Protein AF-A0A9D7H307-F1 (afdb_monomer)

Radius of gyration: 34.24 Å; Cα contacts (8 Å, |Δi|>4): 2163; chains: 1; bounding box: 82×83×85 Å

Nearest PDB structures (foldseek):
  8bbg-assembly1_E  TM=3.249E-01  e=6.914E-08  Homo sapiens
  5mxc-assembly1_A-2  TM=4.195E-01  e=3.524E-04  Aleuria aurantia
  4wjl-assembly1_B  TM=2.722E-01  e=9.403E-05  Homo sapiens
  3opm-assembly3_C  TM=2.433E-01  e=4.171E-05  Homo sapiens

Sequence (906 aa):
MQLRWTHHGPERATSIEVPPRPSLIESYALGYDEALERIFYLCKPDDGSYAAVLYTFDGAAWHRETKDAHRMEHSFLGGAYDSCRRAVVGWTATYDRKADRWRVHGISFAAGGANPVATHGDDPLIEPESESDALGTFDKHAMLAFDRRREVWVCVTRRGVWELDGDGAWTKRADTGPIPQEWQHESGVGVYDPLNDRTVFLVQGKADKYALVVLAWNGTTLEKLSMAGLPKLTIGLFDPIVAITGHPKHGTVLHAGGNTLFASTDSGWKPLAETRDSPPKMTKAHIAFDPKHDALVLGPGKHEGAGGSDYNAVFFVLQGDAWTTQGVSVVHSPIAKASYGNPRVVHANGDWYALGTHSLQTWRYTGGEWATVTSKEDGEKIGGWELSELVDAKGRLHAVMATGAVFSFDGSQWAAVANKDAAFKDRTDFALAAAPDGRILVWGGEAKGRKLNDSLLFEKGRWRAVKKASPQPADFKHGKKDDIYVDTHAIFDSALGTFVRFGFEDVAVLGADETWEPIAPKGYKENVGPRRWGHVPVHDAESGETLLIDFQGTSPWDKPASRPAQVLRFDLGRCVPLATIEYPAELAPKKQHDPAAFHALAQTFSYDAKTRALYAQVKEDASGTYRLDLGPLFDKAKALGPRTLPKGGTSKAAVPSRFYRVKPGALAKLEVATSERKGFVRAADLSRDDLVALVGLPSCELVVGKPTRAGSPPASRIGGTPSVPTAKWPKLRKKPMGFLFQLETGELLKKHAGIAVFCALDGEATNEPDDNVVVLLDSAALAKTHEPPDGVPTLPMRPLRAEAPKSEIDEERAQALGASDPELGAALERLGSAKGLQATNVHDKLGGLPRFLQGDVPMKGHKLVAQLDFDAIPTAKEWPDAGLSGCVYVFVRDDEKSAIAFWQYT

Foldseek 3Di:
DAFEWDFDFPDADDFADFDADALDLQFWEWAAQPVVLWIKIWGHHQAAPCFIWIWTHPPGHIDTQAPDTHHDDAGWQYWDQQPLVSFIKTWDWDQDPVQQAIFIWIWTQDNVGIDTDDADADTDHWPPGHPVNCVPPPATFKHWEQQRVQSWIWIDGQQAIWTQHSVRYIDGQDGGAVDAPAWRSQAWYWEFFQQLSWIKIWTFHDVPQRDIWIWIGNPHHIDTADQPAPDPQDDDPAAARFAWYHDNVQGIWTDRWDQWIWGADNRHIHTDDGAPGTDARWGSKYWYASPVQRKIKIDQTQGPDFQRNDGFSWIWIDHDRDIDIGHGRFGFAPCCPQAVRQWAWEDFPNWIWTHHQFFRFIWIDDPSHTDTLAHRVRRCVAQNGFWAHWDYAQRWIWTQGLQRWIWIDPPRDIDTLEDGDVVSQSWHLWAWEADNVRKIKTAWTDHPNDIAGWMWICDPSDIDTQPDGEDDDPQVVPDDPPDDDFHKYKYQQLLQRFIWIDTLQWIWTQDPSRYTDTFDAACRNVQADNHNQRFCWDYQNVLSWIKGWGLPAPLVPDDPPNGATFIWTDFSHHIHTDYGYDYDPVLQQSHNPRPGSSVQFSSAWYADNVQRKIWGHRRSHSSRIIIIHCPVVSVVSSVVDDGDHPVPDPPPDDDDDDDDDDDPDVPVVVVVVVVVPVPDDPLLRQDLVRLLVQFWKKKFFKDWADFDDDDDADLWKAKDFALAAQVRFDDDPNHGFAWGTKDQQPVVDDAARIKTKTAHLQQCRAPDQSRMFIDGHHPVSSNDTYDHPPPHAIFGIIGMDTDDIAIAGNVVSQVVVCVVPVSNNVSNVVSVPDPPNDDPDQGWMAWDDDDDPPDDDDPPQKTWGTKHACCVPPCCVRRVRHNRAAMKTKIAGNVRPGIIIHGDHD

pLDDT: mean 85.44, std 14.83, range [24.53, 98.44]

Structure (mmCIF, N/CA/C/O backbone):
data_AF-A0A9D7H307-F1
#
_entry.id   AF-A0A9D7H307-F1
#
loop_
_atom_site.group_PDB
_atom_site.id
_atom_site.type_symbol
_atom_site.label_atom_id
_atom_site.label_alt_id
_atom_site.label_comp_id
_atom_site.label_asym_id
_atom_site.label_entity_id
_atom_site.label_seq_id
_atom_site.pdbx_PDB_ins_code
_atom_site.Cartn_x
_atom_site.Cartn_y
_atom_site.Cartn_z
_atom_site.occupancy
_atom_site.B_iso_or_equiv
_atom_site.auth_seq_id
_atom_site.auth_comp_id
_atom_site.auth_asym_id
_atom_site.auth_atom_id
_atom_site.pdbx_PDB_model_num
ATOM 1 N N . MET A 1 1 ? -14.192 -30.978 16.649 1.00 93.69 1 MET A N 1
ATOM 2 C CA . MET A 1 1 ? -15.015 -30.332 15.605 1.00 93.69 1 MET A CA 1
ATOM 3 C C . MET A 1 1 ? -14.084 -29.442 14.820 1.00 93.69 1 MET A C 1
ATOM 5 O O . MET A 1 1 ? -13.226 -28.832 15.442 1.00 93.69 1 MET A O 1
ATOM 9 N N . GLN A 1 2 ? -14.213 -29.426 13.503 1.00 95.44 2 GLN A N 1
ATOM 10 C CA . GLN A 1 2 ? -13.457 -28.534 12.635 1.00 95.44 2 GLN A CA 1
ATOM 11 C C . GLN A 1 2 ? -14.452 -27.534 12.052 1.00 95.44 2 GLN A C 1
ATOM 13 O O . GLN A 1 2 ? -15.506 -27.940 11.566 1.00 95.44 2 GLN A O 1
ATOM 18 N N . LEU A 1 3 ? -14.152 -26.249 12.176 1.00 95.75 3 LEU A N 1
ATOM 19 C CA . LEU A 1 3 ? -14.870 -25.177 11.507 1.00 95.75 3 LEU A CA 1
ATOM 20 C C . LEU A 1 3 ? -14.140 -24.806 10.224 1.00 95.75 3 LEU A C 1
ATOM 22 O O . LEU A 1 3 ? -12.913 -24.863 10.172 1.00 95.75 3 LEU A O 1
ATOM 26 N N . ARG A 1 4 ? -14.900 -24.384 9.219 1.00 94.25 4 ARG A N 1
ATOM 27 C CA . ARG A 1 4 ? -14.378 -23.896 7.945 1.00 94.25 4 ARG A CA 1
ATOM 28 C C . ARG A 1 4 ? -14.930 -22.513 7.686 1.00 94.25 4 ARG A C 1
ATOM 30 O O . ARG A 1 4 ? -16.128 -22.290 7.852 1.00 94.25 4 ARG A O 1
ATOM 37 N N . TRP A 1 5 ? -14.059 -21.617 7.256 1.00 93.44 5 TRP A N 1
ATOM 38 C CA . TRP A 1 5 ? -14.493 -20.378 6.633 1.00 93.44 5 TRP A CA 1
ATOM 39 C C . TRP A 1 5 ? -15.187 -20.704 5.311 1.00 93.44 5 TRP A C 1
ATOM 41 O O . TRP A 1 5 ? -14.631 -21.399 4.466 1.00 93.44 5 TRP A O 1
ATOM 51 N N . THR A 1 6 ? -16.407 -20.212 5.139 1.00 94.44 6 THR A N 1
ATOM 52 C CA . THR A 1 6 ? -17.147 -20.298 3.880 1.00 94.44 6 THR A CA 1
ATOM 53 C C . THR A 1 6 ? -17.051 -18.967 3.158 1.00 94.44 6 THR A C 1
ATOM 55 O O . THR A 1 6 ? -17.252 -17.921 3.782 1.00 94.44 6 THR A O 1
ATOM 58 N N . HIS A 1 7 ? -16.772 -18.998 1.857 1.00 93.00 7 HIS A N 1
ATOM 59 C CA . HIS A 1 7 ? -16.852 -17.812 1.010 1.00 93.00 7 HIS A CA 1
ATOM 60 C C . HIS A 1 7 ? -18.268 -17.213 1.075 1.00 93.00 7 HIS A C 1
ATOM 62 O O . HIS A 1 7 ? -19.266 -17.934 1.067 1.00 93.00 7 HIS A O 1
ATOM 68 N N . HIS A 1 8 ? -18.332 -15.897 1.255 1.00 93.38 8 HIS A N 1
ATOM 69 C CA . HIS A 1 8 ? -19.560 -15.117 1.427 1.00 93.38 8 HIS A CA 1
ATOM 70 C C . HIS A 1 8 ? -19.643 -13.932 0.450 1.00 93.38 8 HIS A C 1
ATOM 72 O O . HIS A 1 8 ? -20.704 -13.332 0.311 1.00 93.38 8 HIS A O 1
ATOM 78 N N . GLY A 1 9 ? -18.524 -13.590 -0.197 1.00 89.75 9 GLY A N 1
ATOM 79 C CA . GLY A 1 9 ? -18.404 -12.452 -1.102 1.00 89.75 9 GLY A CA 1
ATOM 80 C C . GLY A 1 9 ? -19.002 -12.692 -2.489 1.00 89.75 9 GLY A C 1
ATOM 81 O O . GLY A 1 9 ? -19.611 -13.735 -2.733 1.00 89.75 9 GLY A O 1
ATOM 82 N N . PRO A 1 10 ? -18.808 -11.743 -3.420 1.00 88.25 10 PRO A N 1
ATOM 83 C CA . PRO A 1 10 ? -19.158 -11.943 -4.818 1.00 88.25 10 PRO A CA 1
ATOM 84 C C . PRO A 1 10 ? -18.339 -13.098 -5.398 1.00 88.25 10 PRO A C 1
ATOM 86 O O . PRO A 1 10 ? -17.237 -13.401 -4.924 1.00 88.25 10 PRO A O 1
ATOM 89 N N . GLU A 1 11 ? -18.889 -13.752 -6.419 1.00 86.25 11 GLU A N 1
ATOM 90 C CA . GLU A 1 11 ? -18.201 -14.839 -7.108 1.00 86.25 11 GLU A CA 1
ATOM 91 C C . GLU A 1 11 ? -16.856 -14.344 -7.651 1.00 86.25 11 GLU A C 1
ATOM 93 O O . GLU A 1 11 ? -16.760 -13.287 -8.278 1.00 86.25 11 GLU A O 1
ATOM 98 N N . ARG A 1 12 ? -15.798 -15.109 -7.374 1.00 80.50 12 ARG A N 1
ATOM 99 C CA . ARG A 1 12 ? -14.462 -14.787 -7.867 1.00 80.50 12 ARG A CA 1
ATOM 100 C C . ARG A 1 12 ? -14.463 -14.931 -9.383 1.00 80.50 12 ARG A C 1
ATOM 102 O O . ARG A 1 12 ? -14.878 -15.965 -9.902 1.00 80.50 12 ARG A O 1
ATOM 109 N N . ALA A 1 13 ? -13.938 -13.927 -10.081 1.00 78.06 13 ALA A N 1
ATOM 110 C CA . ALA A 1 13 ? -13.640 -14.079 -11.497 1.00 78.06 13 ALA A CA 1
ATOM 111 C C . ALA A 1 13 ? -12.741 -15.309 -11.697 1.00 78.06 13 ALA A C 1
ATOM 113 O O . ALA A 1 13 ? -11.846 -15.579 -10.893 1.00 78.06 13 ALA A O 1
ATOM 114 N N . THR A 1 14 ? -13.004 -16.058 -12.761 1.00 78.50 14 THR A N 1
ATOM 115 C CA . THR A 1 14 ? -12.206 -17.218 -13.151 1.00 78.50 14 THR A CA 1
ATOM 116 C C . THR A 1 14 ? -11.453 -16.894 -14.434 1.00 78.50 14 THR A C 1
ATOM 118 O O . THR A 1 14 ? -11.921 -16.137 -15.281 1.00 78.50 14 THR A O 1
ATOM 121 N N . SER A 1 15 ? -10.247 -17.430 -14.548 1.00 83.06 15 SER A N 1
ATOM 122 C CA . SER A 1 15 ? -9.394 -17.350 -15.732 1.00 83.06 15 SER A CA 1
ATOM 123 C C . SER A 1 15 ? -8.530 -18.607 -15.760 1.00 83.06 15 SER A C 1
ATOM 125 O O . SER A 1 15 ? -8.609 -19.425 -14.836 1.00 83.06 15 SER A O 1
ATOM 127 N N . ILE A 1 16 ? -7.712 -18.777 -16.797 1.00 86.12 16 ILE A N 1
ATOM 128 C CA . ILE A 1 16 ? -6.710 -19.841 -16.775 1.00 86.12 16 ILE A CA 1
ATOM 129 C C . ILE A 1 16 ? -5.784 -19.641 -15.573 1.00 86.12 16 ILE A C 1
ATOM 131 O O . ILE A 1 16 ? -5.505 -18.512 -15.153 1.00 86.12 16 ILE A O 1
ATOM 135 N N . GLU A 1 17 ? -5.306 -20.747 -15.018 1.00 86.44 17 GLU A N 1
ATOM 136 C CA . GLU A 1 17 ? -4.259 -20.694 -14.012 1.00 86.44 17 GLU A CA 1
ATOM 137 C C . GLU A 1 17 ? -2.984 -20.147 -14.655 1.00 86.44 17 GLU A C 1
ATOM 139 O O . GLU A 1 17 ? -2.587 -20.552 -15.751 1.00 86.44 17 GLU A O 1
ATOM 144 N N . VAL A 1 18 ? -2.356 -19.196 -13.974 1.00 89.00 18 VAL A N 1
ATOM 145 C CA . VAL A 1 18 ? -1.103 -18.596 -14.417 1.00 89.00 18 VAL A CA 1
ATOM 146 C C . VAL A 1 18 ? -0.020 -18.793 -13.355 1.00 89.00 18 VAL A C 1
ATOM 148 O O . VAL A 1 18 ? -0.343 -19.014 -12.183 1.00 89.00 18 VAL A O 1
ATOM 151 N N . PRO A 1 19 ? 1.265 -18.697 -13.732 1.00 88.50 19 PRO A N 1
ATOM 152 C CA . PRO A 1 19 ? 2.377 -18.826 -12.812 1.00 88.50 19 PRO A CA 1
ATOM 153 C C . PRO A 1 19 ? 2.289 -17.823 -11.659 1.00 88.50 19 PRO A C 1
ATOM 155 O O . PRO A 1 19 ? 1.727 -16.737 -11.819 1.00 88.50 19 PRO A O 1
ATOM 158 N N . PRO A 1 20 ? 2.880 -18.142 -10.497 1.00 82.50 20 PRO A N 1
ATOM 159 C CA . PRO A 1 20 ? 2.946 -17.209 -9.387 1.00 82.50 20 PRO A CA 1
ATOM 160 C C . PRO A 1 20 ? 3.753 -15.963 -9.766 1.00 82.50 20 PRO A C 1
ATOM 162 O O . PRO A 1 20 ? 4.657 -16.005 -10.597 1.00 82.50 20 PRO A O 1
ATOM 165 N N . ARG A 1 21 ? 3.463 -14.854 -9.086 1.00 78.81 21 ARG A N 1
ATOM 166 C CA . ARG A 1 21 ? 4.266 -13.629 -9.166 1.00 78.81 21 ARG A CA 1
ATOM 167 C C . ARG A 1 21 ? 5.703 -13.853 -8.658 1.00 78.81 21 ARG A C 1
ATOM 169 O O . ARG A 1 21 ? 5.907 -14.694 -7.774 1.00 78.81 21 ARG A O 1
ATOM 176 N N . PRO A 1 22 ? 6.683 -13.059 -9.123 1.00 75.38 22 PRO A N 1
ATOM 177 C CA . PRO A 1 22 ? 8.042 -13.136 -8.611 1.00 75.38 22 PRO A CA 1
ATOM 178 C C . PRO A 1 22 ? 8.156 -12.469 -7.223 1.00 75.38 22 PRO A C 1
ATOM 180 O O . PRO A 1 22 ? 7.366 -11.588 -6.879 1.00 75.38 22 PRO A O 1
ATOM 183 N N . SER A 1 23 ? 9.152 -12.872 -6.428 1.00 66.50 23 SER A N 1
ATOM 184 C CA . SER A 1 23 ? 9.421 -12.377 -5.068 1.00 66.50 23 SER A CA 1
ATOM 185 C C . SER A 1 23 ? 9.837 -10.913 -5.030 1.00 66.50 23 SER A C 1
ATOM 187 O O . SER A 1 23 ? 9.562 -10.193 -4.075 1.00 66.50 23 SER A O 1
ATOM 189 N N . LEU A 1 24 ? 10.521 -10.474 -6.083 1.00 67.12 24 LEU A N 1
ATOM 190 C CA . LEU A 1 24 ? 10.863 -9.085 -6.344 1.00 67.12 24 LEU A CA 1
ATOM 191 C C . LEU A 1 24 ? 10.530 -8.784 -7.800 1.00 67.12 24 LEU A C 1
ATOM 193 O O . LEU A 1 24 ? 10.525 -9.675 -8.648 1.00 67.12 24 LEU A O 1
ATOM 197 N N . ILE A 1 25 ? 10.282 -7.512 -8.079 1.00 55.81 25 ILE A N 1
ATOM 198 C CA . ILE A 1 25 ? 9.755 -7.037 -9.358 1.00 55.81 25 ILE A CA 1
ATOM 199 C C . ILE A 1 25 ? 10.606 -7.412 -10.578 1.00 55.81 25 ILE A C 1
ATOM 201 O O . ILE A 1 25 ? 10.072 -7.676 -11.646 1.00 55.81 25 ILE A O 1
ATOM 205 N N . GLU A 1 26 ? 11.921 -7.481 -10.388 1.00 67.12 26 GLU A N 1
ATOM 206 C CA . GLU A 1 26 ? 12.936 -7.792 -11.406 1.00 67.12 26 GLU A CA 1
ATOM 207 C C . GLU A 1 26 ? 13.401 -9.251 -11.355 1.00 67.12 26 GLU A C 1
ATOM 209 O O . GLU A 1 26 ? 14.360 -9.649 -12.010 1.00 67.12 26 GLU A O 1
ATOM 214 N N . SER A 1 27 ? 12.778 -10.083 -10.523 1.00 77.12 27 SER A N 1
ATOM 215 C CA . SER A 1 27 ? 13.218 -11.464 -10.333 1.00 77.12 27 SER A CA 1
ATOM 216 C C . SER A 1 27 ? 12.544 -12.434 -11.307 1.00 77.12 27 SER A C 1
ATOM 218 O O . SER A 1 27 ? 12.133 -13.527 -10.901 1.00 77.12 27 SER A O 1
ATOM 220 N N . TYR A 1 28 ? 12.458 -12.059 -12.588 1.00 90.06 28 TYR A N 1
ATOM 221 C CA . TYR A 1 28 ? 12.055 -12.987 -13.641 1.00 90.06 28 TYR A CA 1
ATOM 222 C C . TYR A 1 28 ? 12.628 -12.655 -15.028 1.00 90.06 28 TYR A C 1
ATOM 224 O O . TYR A 1 28 ? 13.072 -11.541 -15.297 1.00 90.06 28 TYR A O 1
ATOM 232 N N . ALA A 1 29 ? 12.579 -13.642 -15.920 1.00 91.94 29 ALA A N 1
ATOM 233 C CA . ALA A 1 29 ? 12.810 -13.507 -17.350 1.00 91.94 29 ALA A CA 1
ATOM 234 C C . ALA A 1 29 ? 11.620 -14.089 -18.129 1.00 91.94 29 ALA A C 1
ATOM 236 O O . ALA A 1 29 ? 10.993 -15.057 -17.692 1.00 91.94 29 ALA A O 1
ATOM 237 N N . LEU A 1 30 ? 11.330 -13.498 -19.287 1.00 94.62 30 LEU A N 1
ATOM 238 C CA . LEU A 1 30 ? 10.283 -13.932 -20.207 1.00 94.62 30 LEU A CA 1
ATOM 239 C C . LEU A 1 30 ? 10.881 -13.974 -21.614 1.00 94.62 30 LEU A C 1
ATOM 241 O O . LEU A 1 30 ? 11.531 -13.017 -22.030 1.00 94.62 30 LEU A O 1
ATOM 245 N N . GLY A 1 31 ? 10.672 -15.064 -22.339 1.00 96.12 31 GLY A N 1
ATOM 246 C CA . GLY A 1 31 ? 11.216 -15.235 -23.683 1.00 96.12 31 GLY A CA 1
ATOM 247 C C . GLY A 1 31 ? 10.595 -16.429 -24.391 1.00 96.12 31 GLY A C 1
ATOM 248 O O . GLY A 1 31 ? 9.598 -16.975 -23.930 1.00 96.12 31 GLY A O 1
ATOM 249 N N . TYR A 1 32 ? 11.184 -16.838 -25.510 1.00 97.50 32 TYR A N 1
ATOM 250 C CA . TYR A 1 32 ? 10.745 -18.010 -26.263 1.00 97.50 32 TYR A CA 1
ATOM 251 C C . TYR A 1 32 ? 11.765 -19.145 -26.125 1.00 97.50 32 TYR A C 1
ATOM 253 O O . TYR A 1 32 ? 12.961 -18.941 -26.333 1.00 97.50 32 TYR A O 1
ATOM 261 N N . ASP A 1 33 ? 11.287 -20.325 -25.742 1.00 96.38 33 ASP A N 1
ATOM 262 C CA . ASP A 1 33 ? 12.037 -21.575 -25.716 1.00 96.38 33 ASP A CA 1
ATOM 263 C C . ASP A 1 33 ? 11.889 -22.254 -27.079 1.00 96.38 33 ASP A C 1
ATOM 265 O O . ASP A 1 33 ? 10.825 -22.770 -27.430 1.00 96.38 33 ASP A O 1
ATOM 269 N N . GLU A 1 34 ? 12.965 -22.238 -27.864 1.00 93.81 34 GLU A N 1
ATOM 270 C CA . GLU A 1 34 ? 12.959 -22.792 -29.217 1.00 93.81 34 GLU A CA 1
ATOM 271 C C . GLU A 1 34 ? 12.899 -24.321 -29.238 1.00 93.81 34 GLU A C 1
ATOM 273 O O . GLU A 1 34 ? 12.419 -24.888 -30.217 1.00 93.81 34 GLU A O 1
ATOM 278 N N . ALA A 1 35 ? 13.370 -24.999 -28.186 1.00 93.69 35 ALA A N 1
ATOM 279 C CA . ALA A 1 35 ? 13.320 -26.457 -28.120 1.00 93.69 35 ALA A CA 1
ATOM 280 C C . ALA A 1 35 ? 11.909 -26.961 -27.819 1.00 93.69 35 ALA A C 1
ATOM 282 O O . ALA A 1 35 ? 11.495 -27.986 -28.362 1.00 93.69 35 ALA A O 1
ATOM 283 N N . LEU A 1 36 ? 11.192 -26.260 -26.939 1.00 94.69 36 LEU A N 1
ATOM 284 C CA . LEU A 1 36 ? 9.814 -26.600 -26.582 1.00 94.69 36 LEU A CA 1
ATOM 285 C C . LEU A 1 36 ? 8.777 -25.942 -27.497 1.00 94.69 36 LEU A C 1
ATOM 287 O O . LEU A 1 36 ? 7.617 -26.354 -27.489 1.00 94.69 36 LEU A O 1
ATOM 291 N N . GLU A 1 37 ? 9.198 -24.957 -28.289 1.00 96.88 37 GLU A N 1
ATOM 292 C CA . GLU A 1 37 ? 8.345 -24.088 -29.098 1.00 96.88 37 GLU A CA 1
ATOM 293 C C . GLU A 1 37 ? 7.243 -23.411 -28.271 1.00 96.88 37 GLU A C 1
ATOM 295 O O . GLU A 1 37 ? 6.049 -23.508 -28.578 1.00 96.88 37 GLU A O 1
ATOM 300 N N . ARG A 1 38 ? 7.650 -22.797 -27.157 1.00 97.44 38 ARG A N 1
ATOM 301 C CA . ARG A 1 38 ? 6.756 -22.206 -26.154 1.00 97.44 38 ARG A CA 1
ATOM 302 C C . ARG A 1 38 ? 7.346 -20.931 -25.588 1.00 97.44 38 ARG A C 1
ATOM 304 O O . ARG A 1 38 ? 8.561 -20.774 -25.526 1.00 97.44 38 ARG A O 1
ATOM 311 N N . ILE A 1 39 ? 6.493 -20.049 -25.086 1.00 97.94 39 ILE A N 1
ATOM 312 C CA . ILE A 1 39 ? 6.956 -18.948 -24.238 1.00 97.94 39 ILE A CA 1
ATOM 313 C C . ILE A 1 39 ? 7.419 -19.530 -22.908 1.00 97.94 39 ILE A C 1
ATOM 315 O O . ILE A 1 39 ? 6.742 -20.389 -22.353 1.00 97.94 39 ILE A O 1
ATOM 319 N N . PHE A 1 40 ? 8.549 -19.075 -22.378 1.00 97.12 40 PHE A N 1
ATOM 320 C CA . PHE A 1 40 ? 8.977 -19.408 -21.027 1.00 97.12 40 PHE A CA 1
ATOM 321 C C . PHE A 1 40 ? 8.818 -18.209 -20.097 1.00 97.12 40 PHE A C 1
ATOM 323 O O . PHE A 1 40 ? 9.032 -17.064 -20.492 1.00 97.12 40 PHE A O 1
ATOM 330 N N . TYR A 1 41 ? 8.510 -18.502 -18.840 1.00 95.06 41 TYR A N 1
ATOM 331 C CA . TYR A 1 41 ? 8.527 -17.588 -17.709 1.00 95.06 41 TYR A CA 1
ATOM 332 C C . TYR A 1 41 ? 9.400 -18.207 -16.620 1.00 95.06 41 TYR A C 1
ATOM 334 O O . TYR A 1 41 ? 9.018 -19.178 -15.964 1.00 95.06 41 TYR A O 1
ATOM 342 N N . LEU A 1 42 ? 10.605 -17.671 -16.462 1.00 93.19 42 LEU A N 1
ATOM 343 C CA . LEU A 1 42 ? 11.547 -18.092 -15.435 1.00 93.19 42 LEU A CA 1
ATOM 344 C C . LEU A 1 42 ? 11.468 -17.093 -14.291 1.00 93.19 42 LEU A C 1
ATOM 346 O O . LEU A 1 42 ? 11.871 -15.949 -14.465 1.00 93.19 42 LEU A O 1
ATOM 350 N N . CYS A 1 43 ? 10.971 -17.503 -13.129 1.00 89.56 43 CYS A N 1
ATOM 351 C CA . CYS A 1 43 ? 10.763 -16.592 -12.010 1.00 89.56 43 CYS A CA 1
ATOM 352 C C . CYS A 1 43 ? 11.303 -17.146 -10.703 1.00 89.56 43 CYS A C 1
ATOM 354 O O . CYS A 1 43 ? 11.368 -18.354 -10.493 1.00 89.56 43 CYS A O 1
ATOM 356 N N . LYS A 1 44 ? 11.606 -16.251 -9.770 1.00 85.69 44 LYS A N 1
ATOM 357 C CA . LYS A 1 44 ? 11.787 -16.592 -8.360 1.00 85.69 44 LYS A CA 1
ATOM 358 C C . LYS A 1 44 ? 10.447 -16.383 -7.648 1.00 85.69 44 LYS A C 1
ATOM 360 O O . LYS A 1 44 ? 10.132 -15.228 -7.379 1.00 85.69 44 LYS A O 1
ATOM 365 N N . PRO A 1 45 ? 9.623 -17.418 -7.408 1.00 77.06 45 PRO A N 1
ATOM 366 C CA . PRO A 1 45 ? 8.349 -17.257 -6.727 1.00 77.06 45 PRO A CA 1
ATOM 367 C C . PRO A 1 45 ? 8.550 -16.665 -5.334 1.00 77.06 45 PRO A C 1
ATOM 369 O O . PRO A 1 45 ? 9.567 -16.872 -4.668 1.00 77.06 45 PRO A O 1
ATOM 372 N N . ASP A 1 46 ? 7.552 -15.916 -4.895 1.00 67.81 46 ASP A N 1
ATOM 373 C CA . ASP A 1 46 ? 7.524 -15.331 -3.563 1.00 67.81 46 ASP A CA 1
ATOM 374 C C . ASP A 1 46 ? 7.087 -16.359 -2.512 1.00 67.81 46 ASP A C 1
ATOM 376 O O . ASP A 1 46 ? 6.025 -16.239 -1.924 1.00 67.81 46 ASP A O 1
ATOM 380 N N . ASP A 1 47 ? 7.864 -17.422 -2.320 1.00 64.81 47 ASP A N 1
ATOM 381 C CA . ASP A 1 47 ? 7.564 -18.509 -1.374 1.00 64.81 47 ASP A CA 1
ATOM 382 C C . ASP A 1 47 ? 8.623 -18.640 -0.260 1.00 64.81 47 ASP A C 1
ATOM 384 O O . ASP A 1 47 ? 8.539 -19.512 0.603 1.00 64.81 47 ASP A O 1
ATOM 388 N N . GLY A 1 48 ? 9.623 -17.749 -0.252 1.00 61.44 48 GLY A N 1
ATOM 389 C CA . GLY A 1 48 ? 10.749 -17.759 0.689 1.00 61.44 48 GLY A CA 1
ATOM 390 C C . GLY A 1 48 ? 11.830 -18.806 0.400 1.00 61.44 48 GLY A C 1
ATOM 391 O O . GLY A 1 48 ? 12.850 -18.831 1.086 1.00 61.44 48 GLY A O 1
ATOM 392 N N . SER A 1 49 ? 11.677 -19.642 -0.633 1.00 66.44 49 SER A N 1
ATOM 393 C CA . SER A 1 49 ? 12.692 -20.637 -1.020 1.00 66.44 49 SER A CA 1
ATOM 394 C C . SER A 1 49 ? 13.946 -20.010 -1.641 1.00 66.44 49 SER A C 1
ATOM 396 O O . SER A 1 49 ? 14.996 -20.651 -1.730 1.00 66.44 49 SER A O 1
ATOM 398 N N . TYR A 1 50 ? 13.837 -18.753 -2.084 1.00 70.19 50 TYR A N 1
ATOM 399 C CA . TYR A 1 50 ? 14.800 -18.070 -2.945 1.00 70.19 50 TYR A CA 1
ATOM 400 C C . TYR A 1 50 ? 15.082 -18.813 -4.257 1.00 70.19 50 TYR A C 1
ATOM 402 O O . TYR A 1 50 ? 16.100 -18.552 -4.891 1.00 70.19 50 TYR A O 1
ATOM 410 N N . ALA A 1 51 ? 14.235 -19.750 -4.669 1.00 81.12 51 ALA A N 1
ATOM 411 C CA . ALA A 1 51 ? 14.599 -20.721 -5.678 1.00 81.12 51 ALA A CA 1
ATOM 412 C C . ALA A 1 51 ? 13.840 -20.501 -6.989 1.00 81.12 51 ALA A C 1
ATOM 414 O O . ALA A 1 51 ? 12.623 -20.413 -6.990 1.00 81.12 51 ALA A O 1
ATOM 415 N N . ALA A 1 52 ? 14.552 -20.394 -8.108 1.00 87.25 52 ALA A N 1
ATOM 416 C CA . ALA A 1 52 ? 13.955 -20.131 -9.409 1.00 87.25 52 ALA A CA 1
ATOM 417 C C . ALA A 1 52 ? 13.200 -21.351 -9.962 1.00 87.25 52 ALA A C 1
ATOM 419 O O . ALA A 1 52 ? 13.634 -22.499 -9.811 1.00 87.25 52 ALA A O 1
ATOM 420 N N . VAL A 1 53 ? 12.072 -21.076 -10.617 1.00 89.56 53 VAL A N 1
ATOM 421 C CA . VAL A 1 53 ? 11.136 -22.046 -11.190 1.00 89.56 53 VAL A CA 1
ATOM 422 C C . VAL A 1 53 ? 10.837 -21.650 -12.632 1.00 89.56 53 VAL A C 1
ATOM 424 O O . VAL A 1 53 ? 10.593 -20.477 -12.920 1.00 89.56 53 VAL A O 1
ATOM 427 N N . LEU A 1 54 ? 10.859 -22.635 -13.530 1.00 93.25 54 LEU A N 1
ATOM 428 C CA . LEU A 1 54 ? 10.553 -22.445 -14.943 1.00 93.25 54 LEU A CA 1
ATOM 429 C C . LEU A 1 54 ? 9.106 -22.848 -15.224 1.00 93.25 54 LEU A C 1
ATOM 431 O O . LEU A 1 54 ? 8.699 -23.974 -14.921 1.00 93.25 54 LEU A O 1
ATOM 435 N N . TYR A 1 55 ? 8.368 -21.940 -15.849 1.00 94.44 55 TYR A N 1
ATOM 436 C CA . TYR A 1 55 ? 7.060 -22.191 -16.435 1.00 94.44 55 TYR A CA 1
ATOM 437 C C . TYR A 1 55 ? 7.126 -22.011 -17.951 1.00 94.44 55 TYR A C 1
ATOM 439 O O . TYR A 1 55 ? 7.906 -21.192 -18.435 1.00 94.44 55 TYR A O 1
ATOM 447 N N . THR A 1 56 ? 6.294 -22.730 -18.700 1.00 96.44 56 THR A N 1
ATOM 448 C CA . THR A 1 56 ? 6.104 -22.513 -20.139 1.00 96.44 56 THR A CA 1
ATOM 449 C C . THR A 1 56 ? 4.638 -22.285 -20.479 1.00 96.44 56 THR A C 1
ATOM 451 O O . THR A 1 56 ? 3.759 -22.802 -19.799 1.00 96.44 56 THR A O 1
ATOM 454 N N . PHE A 1 57 ? 4.366 -21.502 -21.517 1.00 97.06 57 PHE A N 1
ATOM 455 C CA . PHE A 1 57 ? 3.035 -21.240 -22.048 1.00 97.06 57 PHE A CA 1
ATOM 456 C C . PHE A 1 57 ? 2.935 -21.798 -23.465 1.00 97.06 57 PHE A C 1
ATOM 458 O O . PHE A 1 57 ? 3.749 -21.471 -24.330 1.00 97.06 57 PHE A O 1
ATOM 465 N N . ASP A 1 58 ? 1.944 -22.658 -23.690 1.00 95.62 58 ASP A N 1
ATOM 466 C CA . ASP A 1 58 ? 1.740 -23.375 -24.954 1.00 95.62 58 ASP A CA 1
ATOM 467 C C . ASP A 1 58 ? 0.720 -22.720 -25.895 1.00 95.62 58 ASP A C 1
ATOM 469 O O . ASP A 1 58 ? 0.310 -23.346 -26.870 1.00 95.62 58 ASP A O 1
ATOM 473 N N . GLY A 1 59 ? 0.303 -21.486 -25.597 1.00 93.62 59 GLY A N 1
ATOM 474 C CA . GLY A 1 59 ? -0.765 -20.776 -26.302 1.00 93.62 59 GLY A CA 1
ATOM 475 C C . GLY A 1 59 ? -2.137 -20.896 -25.629 1.00 93.62 59 GLY A C 1
ATOM 476 O O . GLY A 1 59 ? -3.014 -20.080 -25.907 1.00 93.62 59 GLY A O 1
ATOM 477 N N . ALA A 1 60 ? -2.328 -21.857 -24.718 1.00 93.00 60 ALA A N 1
ATOM 478 C CA . ALA A 1 60 ? -3.595 -22.076 -24.017 1.00 93.00 60 ALA A CA 1
ATOM 479 C C . ALA A 1 60 ? -3.451 -22.152 -22.490 1.00 93.00 60 ALA A C 1
ATOM 481 O O . ALA A 1 60 ? -4.319 -21.660 -21.770 1.00 93.00 60 ALA A O 1
ATOM 482 N N . ALA A 1 61 ? -2.377 -22.758 -21.985 1.00 94.69 61 ALA A N 1
ATOM 483 C CA . ALA A 1 61 ? -2.157 -22.974 -20.562 1.00 94.69 61 ALA A CA 1
ATOM 484 C C . ALA A 1 61 ? -0.687 -22.804 -20.173 1.00 94.69 61 ALA A C 1
ATOM 486 O O . ALA A 1 61 ? 0.227 -22.950 -20.989 1.00 94.69 61 ALA A O 1
ATOM 487 N N . TRP A 1 62 ? -0.474 -22.510 -18.891 1.00 95.12 62 TRP A N 1
ATOM 488 C CA . TRP A 1 62 ? 0.849 -22.471 -18.287 1.00 95.12 62 TRP A CA 1
ATOM 489 C C . TRP A 1 62 ? 1.192 -23.805 -17.629 1.00 95.12 62 TRP A C 1
ATOM 491 O O . TRP A 1 62 ? 0.393 -24.373 -16.887 1.00 95.12 62 TRP A O 1
ATOM 501 N N . HIS A 1 63 ? 2.413 -24.276 -17.860 1.00 94.06 63 HIS A N 1
ATOM 502 C CA . HIS A 1 63 ? 2.936 -25.543 -17.359 1.00 94.06 63 HIS A CA 1
ATOM 503 C C . HIS A 1 63 ? 4.180 -25.287 -16.528 1.00 94.06 63 HIS A C 1
ATOM 505 O O . HIS A 1 63 ? 5.065 -24.547 -16.948 1.00 94.06 63 HIS A O 1
ATOM 511 N N . ARG A 1 64 ? 4.277 -25.899 -15.349 1.00 91.88 64 ARG A N 1
ATOM 512 C CA . ARG A 1 64 ? 5.506 -25.871 -14.551 1.00 91.88 64 ARG A CA 1
ATOM 513 C C . ARG A 1 64 ? 6.455 -26.963 -15.043 1.00 91.88 64 ARG A C 1
ATOM 515 O O . ARG A 1 64 ? 6.121 -28.141 -14.947 1.00 91.88 64 ARG A O 1
ATOM 522 N N . GLU A 1 65 ? 7.645 -26.582 -15.495 1.00 91.06 65 GLU A N 1
ATOM 523 C CA . GLU A 1 65 ? 8.634 -27.520 -16.048 1.00 91.06 65 GLU A CA 1
ATOM 524 C C . GLU A 1 65 ? 9.591 -28.069 -14.983 1.00 91.06 65 GLU A C 1
ATOM 526 O O . GLU A 1 65 ? 10.030 -29.219 -15.051 1.00 91.06 65 GLU A O 1
ATOM 531 N N . THR A 1 66 ? 9.921 -27.277 -13.959 1.00 84.50 66 THR A N 1
ATOM 532 C CA . THR A 1 66 ? 10.861 -27.709 -12.917 1.00 84.50 66 THR A CA 1
ATOM 533 C C . THR A 1 66 ? 10.151 -28.366 -11.736 1.00 84.50 66 THR A C 1
ATOM 535 O O . THR A 1 66 ? 9.265 -27.784 -11.102 1.00 84.50 66 THR A O 1
ATOM 538 N N . LYS A 1 67 ? 10.586 -29.584 -11.388 1.00 77.44 67 LYS A N 1
ATOM 539 C CA . LYS A 1 67 ? 10.158 -30.275 -10.159 1.00 77.44 67 LYS A CA 1
ATOM 540 C C . LYS A 1 67 ? 10.803 -29.647 -8.925 1.00 77.44 67 LYS A C 1
ATOM 542 O O . LYS A 1 67 ? 10.099 -29.303 -7.979 1.00 77.44 67 LYS A O 1
ATOM 547 N N . ASP A 1 68 ? 12.112 -29.421 -9.005 1.00 70.94 68 ASP A N 1
ATOM 548 C CA . ASP A 1 68 ? 12.924 -28.833 -7.944 1.00 70.94 68 ASP A CA 1
ATOM 549 C C . ASP A 1 68 ? 13.248 -27.373 -8.259 1.00 70.94 68 ASP A C 1
ATOM 551 O O . ASP A 1 68 ? 13.453 -26.991 -9.413 1.00 70.94 68 ASP A O 1
ATOM 555 N N . ALA A 1 69 ? 13.276 -26.544 -7.222 1.00 69.50 69 ALA A N 1
ATOM 556 C CA . ALA A 1 69 ? 13.621 -25.140 -7.350 1.00 69.50 69 ALA A CA 1
ATOM 557 C C . ALA A 1 69 ? 15.119 -24.952 -7.051 1.00 69.50 69 ALA A C 1
ATOM 559 O O . ALA A 1 69 ? 15.647 -25.540 -6.105 1.00 69.50 69 ALA A O 1
ATOM 560 N N . HIS A 1 70 ? 15.810 -24.114 -7.831 1.00 76.25 70 HIS A N 1
ATOM 561 C CA . HIS A 1 70 ? 17.240 -23.844 -7.637 1.00 76.25 70 HIS A CA 1
ATOM 562 C C . HIS A 1 70 ? 17.480 -22.480 -7.012 1.00 76.25 70 HIS A C 1
ATOM 564 O O . HIS A 1 70 ? 17.064 -21.461 -7.554 1.00 76.25 70 HIS A O 1
ATOM 570 N N . ARG A 1 71 ? 18.173 -22.458 -5.871 1.00 78.31 71 ARG A N 1
ATOM 571 C CA . ARG A 1 71 ? 18.420 -21.236 -5.103 1.00 78.31 71 ARG A CA 1
ATOM 572 C C . ARG A 1 71 ? 19.173 -20.188 -5.934 1.00 78.31 71 ARG A C 1
ATOM 574 O O . ARG A 1 71 ? 20.280 -20.440 -6.396 1.00 78.31 71 ARG A O 1
ATOM 581 N N . MET A 1 72 ? 18.581 -19.003 -6.044 1.00 73.44 72 MET A N 1
ATOM 582 C CA . MET A 1 72 ? 19.140 -17.798 -6.649 1.00 73.44 72 MET A CA 1
ATOM 583 C C . MET A 1 72 ? 19.089 -16.647 -5.643 1.00 73.44 72 MET A C 1
ATOM 585 O O . MET A 1 72 ? 18.027 -16.241 -5.160 1.00 73.44 72 MET A O 1
ATOM 589 N N . GLU A 1 73 ? 20.256 -16.112 -5.298 1.00 68.38 73 GLU A N 1
ATOM 590 C CA . GLU A 1 73 ? 20.365 -15.147 -4.201 1.00 68.38 73 GLU A CA 1
ATOM 591 C C . GLU A 1 73 ? 19.807 -13.761 -4.567 1.00 68.38 73 GLU A C 1
ATOM 593 O O . GLU A 1 73 ? 19.188 -13.126 -3.712 1.00 68.38 73 GLU A O 1
ATOM 598 N N . HIS A 1 74 ? 19.876 -13.343 -5.838 1.00 74.06 74 HIS A N 1
ATOM 599 C CA . HIS A 1 74 ? 19.514 -11.984 -6.273 1.00 74.06 74 HIS A CA 1
ATOM 600 C C . HIS A 1 74 ? 18.560 -11.955 -7.489 1.00 74.06 74 HIS A C 1
ATOM 602 O O . HIS A 1 74 ? 18.055 -12.999 -7.907 1.00 74.06 74 HIS A O 1
ATOM 608 N N . SER A 1 75 ? 18.235 -10.746 -7.972 1.00 73.12 75 SER A N 1
ATOM 609 C CA . SER A 1 75 ? 17.353 -10.486 -9.124 1.00 73.12 75 SER A CA 1
ATOM 610 C C . SER A 1 75 ? 17.973 -10.936 -10.451 1.00 73.12 75 SER A C 1
ATOM 612 O O . SER A 1 75 ? 19.196 -11.024 -10.575 1.00 73.12 75 SER A O 1
ATOM 614 N N . PHE A 1 76 ? 17.129 -11.193 -11.455 1.00 80.00 76 PHE A N 1
ATOM 615 C CA . PHE A 1 76 ? 17.614 -11.566 -12.780 1.00 80.00 76 PHE A CA 1
ATOM 616 C C . PHE A 1 76 ? 18.164 -10.339 -13.518 1.00 80.00 76 PHE A C 1
ATOM 618 O O . PHE A 1 76 ? 17.562 -9.273 -13.506 1.00 80.00 76 PHE A O 1
ATOM 625 N N . LEU A 1 77 ? 19.295 -10.523 -14.193 1.00 81.38 77 LEU A N 1
ATOM 626 C CA . LEU A 1 77 ? 19.907 -9.562 -15.119 1.00 81.38 77 LEU A CA 1
ATOM 627 C C . LEU A 1 77 ? 19.446 -9.782 -16.576 1.00 81.38 77 LEU A C 1
ATOM 629 O O . LEU A 1 77 ? 19.770 -8.997 -17.467 1.00 81.38 77 LEU A O 1
ATOM 633 N N . GLY A 1 78 ? 18.759 -10.900 -16.833 1.00 88.31 78 GLY A N 1
ATOM 634 C CA . GLY A 1 78 ? 18.279 -11.326 -18.145 1.00 88.31 78 GLY A CA 1
ATOM 635 C C . GLY A 1 78 ? 18.090 -12.843 -18.225 1.00 88.31 78 GLY A C 1
ATOM 636 O O . GLY A 1 78 ? 18.556 -13.595 -17.362 1.00 88.31 78 GLY A O 1
ATOM 637 N N . GLY A 1 79 ? 17.414 -13.304 -19.275 1.00 93.56 79 GLY A N 1
ATOM 638 C CA . GLY A 1 79 ? 17.265 -14.726 -19.568 1.00 93.56 79 GLY A CA 1
ATOM 639 C C . GLY A 1 79 ? 16.720 -14.976 -20.970 1.00 93.56 79 GLY A C 1
ATOM 640 O O . GLY A 1 79 ? 15.984 -14.156 -21.512 1.00 93.56 79 GLY A O 1
ATOM 641 N N . ALA A 1 80 ? 17.122 -16.092 -21.567 1.00 96.81 80 ALA A N 1
ATOM 642 C CA . ALA A 1 80 ? 16.829 -16.469 -22.947 1.00 96.81 80 ALA A CA 1
ATOM 643 C C . ALA A 1 80 ? 17.074 -17.971 -23.132 1.00 96.81 80 ALA A C 1
ATOM 645 O O . ALA A 1 80 ? 17.739 -18.609 -22.311 1.00 96.81 80 ALA A O 1
ATOM 646 N N . TYR A 1 81 ? 16.565 -18.525 -24.228 1.00 97.31 81 TYR A N 1
ATOM 647 C CA . TYR A 1 81 ? 16.978 -19.846 -24.679 1.00 97.31 81 TYR A CA 1
ATOM 648 C C . TYR A 1 81 ? 18.386 -19.771 -25.287 1.00 97.31 81 TYR A C 1
ATOM 650 O O . TYR A 1 81 ? 18.626 -19.020 -26.230 1.00 97.31 81 TYR A O 1
ATOM 658 N N . ASP A 1 82 ? 19.312 -20.539 -24.721 1.00 97.12 82 ASP A N 1
ATOM 659 C CA . ASP A 1 82 ? 20.699 -20.668 -25.161 1.00 97.12 82 ASP A CA 1
ATOM 660 C C . ASP A 1 82 ? 20.817 -21.913 -26.049 1.00 97.12 82 ASP A C 1
ATOM 662 O O . ASP A 1 82 ? 20.690 -23.046 -25.568 1.00 97.12 82 ASP A O 1
ATOM 666 N N . SER A 1 83 ? 21.037 -21.717 -27.353 1.00 95.50 83 SER A N 1
ATOM 667 C CA . SER A 1 83 ? 21.103 -22.812 -28.330 1.00 95.50 83 SER A CA 1
ATOM 668 C C . SER A 1 83 ? 22.319 -23.718 -28.139 1.00 95.50 83 SER A C 1
ATOM 670 O O . SER A 1 83 ? 22.197 -24.926 -28.353 1.00 95.50 83 SER A O 1
ATOM 672 N N . CYS A 1 84 ? 23.450 -23.186 -27.665 1.00 94.06 84 CYS A N 1
ATOM 673 C CA . CYS A 1 84 ? 24.661 -23.966 -27.393 1.00 94.06 84 CYS A CA 1
ATOM 674 C C . CYS A 1 84 ? 24.425 -24.957 -26.259 1.00 94.06 84 CYS A C 1
ATOM 676 O O . CYS A 1 84 ? 24.828 -26.118 -26.323 1.00 94.06 84 CYS A O 1
ATOM 678 N N . ARG A 1 85 ? 23.752 -24.485 -25.205 1.00 94.12 85 ARG A N 1
ATOM 679 C CA . ARG A 1 85 ? 23.453 -25.268 -23.999 1.00 94.12 85 ARG A CA 1
ATOM 680 C C . ARG A 1 85 ? 22.139 -26.040 -24.114 1.00 94.12 85 ARG A C 1
ATOM 682 O O . ARG A 1 85 ? 21.890 -26.925 -23.298 1.00 94.12 85 ARG A O 1
ATOM 689 N N . ARG A 1 86 ? 21.326 -25.737 -25.133 1.00 94.88 86 ARG A N 1
ATOM 690 C CA . ARG A 1 86 ? 19.991 -26.302 -25.391 1.00 94.88 86 ARG A CA 1
ATOM 691 C C . ARG A 1 86 ? 19.083 -26.221 -24.165 1.00 94.88 86 ARG A C 1
ATOM 693 O O . ARG A 1 86 ? 18.453 -27.205 -23.773 1.00 94.88 86 ARG A O 1
ATOM 700 N N . ALA A 1 87 ? 19.079 -25.055 -23.531 1.00 96.31 87 ALA A N 1
ATOM 701 C CA . ALA A 1 87 ? 18.409 -24.817 -22.261 1.00 96.31 87 ALA A CA 1
ATOM 702 C C . ALA A 1 87 ? 17.968 -23.356 -22.146 1.00 96.31 87 ALA A C 1
ATOM 704 O O . ALA A 1 87 ? 18.590 -22.465 -22.724 1.00 96.31 87 ALA A O 1
ATOM 705 N N . VAL A 1 88 ? 16.948 -23.091 -21.329 1.00 96.88 88 VAL A N 1
ATOM 706 C CA . VAL A 1 88 ? 16.660 -21.724 -20.878 1.00 96.88 88 VAL A CA 1
ATOM 707 C C . VAL A 1 88 ? 17.715 -21.344 -19.848 1.00 96.88 88 VAL A C 1
ATOM 709 O O . VAL A 1 88 ? 17.875 -22.044 -18.853 1.00 96.88 88 VAL A O 1
ATOM 712 N N . VAL A 1 89 ? 18.444 -20.254 -20.058 1.00 96.25 89 VAL A N 1
ATOM 713 C CA . VAL A 1 89 ? 19.447 -19.770 -19.102 1.00 96.25 89 VAL A CA 1
ATOM 714 C C . VAL A 1 89 ? 18.985 -18.443 -18.528 1.00 96.25 89 VAL A C 1
ATOM 716 O O . VAL A 1 89 ? 18.655 -17.516 -19.266 1.00 96.25 89 VAL A O 1
ATOM 719 N N . GLY A 1 90 ? 18.973 -18.359 -17.201 1.00 93.69 90 GLY A N 1
ATOM 720 C CA . GLY A 1 90 ? 18.753 -17.120 -16.469 1.00 93.69 90 GLY A CA 1
ATOM 721 C C . GLY A 1 90 ? 20.022 -16.670 -15.758 1.00 93.69 90 GLY A C 1
ATOM 722 O O . GLY A 1 90 ? 20.754 -17.492 -15.201 1.00 93.69 90 GLY A O 1
ATOM 723 N N . TRP A 1 91 ? 20.272 -15.365 -15.764 1.00 93.19 91 TRP A N 1
ATOM 724 C CA . TRP A 1 91 ? 21.469 -14.755 -15.190 1.00 93.19 91 TRP A CA 1
ATOM 725 C C . TRP A 1 91 ? 21.125 -13.879 -13.992 1.00 93.19 91 TRP A C 1
ATOM 727 O O . TRP A 1 91 ? 20.133 -13.162 -14.019 1.00 93.19 91 TRP A O 1
ATOM 737 N N . THR A 1 92 ? 21.963 -13.903 -12.959 1.00 89.88 92 THR A N 1
ATOM 738 C CA . THR A 1 92 ? 21.883 -13.053 -11.758 1.00 89.88 92 THR A CA 1
ATOM 739 C C . THR A 1 92 ? 23.248 -12.437 -11.462 1.00 89.88 92 THR A C 1
ATOM 741 O O . THR A 1 92 ? 24.272 -12.927 -11.938 1.00 89.88 92 THR A O 1
ATOM 744 N N . ALA A 1 93 ? 23.287 -11.385 -10.647 1.00 88.19 93 ALA A N 1
ATOM 745 C CA . ALA A 1 93 ? 24.514 -10.963 -9.975 1.00 88.19 93 ALA A CA 1
ATOM 746 C C . ALA A 1 93 ? 24.633 -11.705 -8.636 1.00 88.19 93 ALA A C 1
ATOM 748 O O . ALA A 1 93 ? 23.644 -11.804 -7.919 1.00 88.19 93 ALA A O 1
ATOM 749 N N . THR A 1 94 ? 25.809 -12.205 -8.272 1.00 86.06 94 THR A N 1
ATOM 750 C CA . THR A 1 94 ? 26.079 -12.800 -6.952 1.00 86.06 94 THR A CA 1
ATOM 751 C C . THR A 1 94 ? 27.348 -12.194 -6.378 1.00 86.06 94 THR A C 1
ATOM 753 O O . THR A 1 94 ? 28.323 -12.000 -7.105 1.00 86.06 94 THR A O 1
ATOM 756 N N . TYR A 1 95 ? 27.346 -11.884 -5.082 1.00 86.19 95 TYR A N 1
ATOM 757 C CA . TYR A 1 95 ? 28.532 -11.343 -4.429 1.00 86.19 95 TYR A CA 1
ATOM 758 C C . TYR A 1 95 ? 29.533 -12.449 -4.093 1.00 86.19 95 TYR A C 1
ATOM 760 O O . TYR A 1 95 ? 29.275 -13.321 -3.262 1.00 86.19 95 TYR A O 1
ATOM 768 N N . ASP A 1 96 ? 30.706 -12.404 -4.717 1.00 87.44 96 ASP A N 1
ATOM 769 C CA . ASP A 1 96 ? 31.832 -13.249 -4.348 1.00 87.44 96 ASP A CA 1
ATOM 770 C C . ASP A 1 96 ? 32.609 -12.583 -3.211 1.00 87.44 96 ASP A C 1
ATOM 772 O O . ASP A 1 96 ? 33.486 -11.752 -3.437 1.00 87.44 96 ASP A O 1
ATOM 776 N N . ARG A 1 97 ? 32.323 -13.003 -1.975 1.00 87.19 97 ARG A N 1
ATOM 777 C CA . ARG A 1 97 ? 32.995 -12.503 -0.764 1.00 87.19 97 ARG A CA 1
ATOM 778 C C . ARG A 1 97 ? 34.503 -12.738 -0.742 1.00 87.19 97 ARG A C 1
ATOM 780 O O . ARG A 1 97 ? 35.207 -12.044 -0.020 1.00 87.19 97 ARG A O 1
ATOM 787 N N . LYS A 1 98 ? 35.011 -13.737 -1.468 1.00 87.50 98 LYS A N 1
ATOM 788 C CA . LYS A 1 98 ? 36.452 -14.015 -1.506 1.00 87.50 98 LYS A CA 1
ATOM 789 C C . LYS A 1 98 ? 37.166 -13.042 -2.439 1.00 87.50 98 LYS A C 1
ATOM 791 O O . LYS A 1 98 ? 38.291 -12.647 -2.148 1.00 87.50 98 LYS A O 1
ATOM 796 N N . ALA A 1 99 ? 36.533 -12.708 -3.560 1.00 85.88 99 ALA A N 1
ATOM 797 C CA . ALA A 1 99 ? 37.044 -11.725 -4.511 1.00 85.88 99 ALA A CA 1
ATOM 798 C C . ALA A 1 99 ? 36.597 -10.288 -4.197 1.00 85.88 99 ALA A C 1
ATOM 800 O O . ALA A 1 99 ? 37.021 -9.378 -4.899 1.00 85.88 99 ALA A O 1
ATOM 801 N N . ASP A 1 100 ? 35.752 -10.118 -3.176 1.00 87.25 100 ASP A N 1
ATOM 802 C CA . ASP A 1 100 ? 35.148 -8.855 -2.748 1.00 87.25 100 ASP A CA 1
ATOM 803 C C . ASP A 1 100 ? 34.503 -8.088 -3.911 1.00 87.25 100 ASP A C 1
ATOM 805 O O . ASP A 1 100 ? 34.709 -6.892 -4.088 1.00 87.25 100 ASP A O 1
ATOM 809 N N . ARG A 1 101 ? 33.772 -8.818 -4.767 1.00 88.25 101 ARG A N 1
ATOM 810 C CA . ARG A 1 101 ? 33.150 -8.250 -5.968 1.00 88.25 101 ARG A CA 1
ATOM 811 C C . ARG A 1 101 ? 31.879 -8.967 -6.390 1.00 88.25 101 ARG A C 1
ATOM 813 O O . ARG A 1 101 ? 31.712 -10.165 -6.156 1.00 88.25 101 ARG A O 1
ATOM 820 N N . TRP A 1 102 ? 31.018 -8.260 -7.111 1.00 87.25 102 TRP A N 1
ATOM 821 C CA . TRP A 1 102 ? 29.864 -8.852 -7.788 1.00 87.25 102 TRP A CA 1
ATOM 822 C C . TRP A 1 102 ? 30.289 -9.605 -9.054 1.00 87.25 102 TRP A C 1
ATOM 824 O O . TRP A 1 102 ? 31.105 -9.117 -9.835 1.00 87.25 102 TRP A O 1
ATOM 834 N N . ARG A 1 103 ? 29.727 -10.799 -9.268 1.00 90.69 103 ARG A N 1
ATOM 835 C CA . ARG A 1 103 ? 29.939 -11.621 -10.467 1.00 90.69 103 ARG A CA 1
ATOM 836 C C . ARG A 1 103 ? 28.619 -11.976 -11.133 1.00 90.69 103 ARG A C 1
ATOM 838 O O . ARG A 1 103 ? 27.615 -12.181 -10.453 1.00 90.69 103 ARG A O 1
ATOM 845 N N . VAL A 1 104 ? 28.642 -12.106 -12.456 1.00 92.12 104 VAL A N 1
ATOM 846 C CA . VAL A 1 104 ? 27.528 -12.671 -13.223 1.00 92.12 104 VAL A CA 1
ATOM 847 C C . VAL A 1 104 ? 27.493 -14.187 -12.997 1.00 92.12 104 VAL A C 1
ATOM 849 O O . VAL A 1 104 ? 28.490 -14.870 -13.218 1.00 92.12 104 VAL A O 1
ATOM 852 N N . HIS A 1 105 ? 26.353 -14.714 -12.559 1.00 92.00 105 HIS A N 1
ATOM 853 C CA . HIS A 1 105 ? 26.133 -16.137 -12.311 1.00 92.00 105 HIS A CA 1
ATOM 854 C C . HIS A 1 105 ? 24.927 -16.632 -13.113 1.00 92.00 105 HIS A C 1
ATOM 856 O O . HIS A 1 105 ? 23.849 -16.043 -13.042 1.00 92.00 105 HIS A O 1
ATOM 862 N N . GLY A 1 106 ? 25.114 -17.697 -13.893 1.00 93.12 106 GLY A N 1
ATOM 863 C CA . GLY A 1 106 ? 24.084 -18.255 -14.769 1.00 93.12 106 GLY A CA 1
ATOM 864 C C . GLY A 1 106 ? 23.572 -19.591 -14.262 1.00 93.12 106 GLY A C 1
ATOM 865 O O . GLY A 1 106 ? 24.346 -20.406 -13.762 1.00 93.12 106 GLY A O 1
ATOM 866 N N . ILE A 1 107 ? 22.279 -19.841 -14.438 1.00 93.06 107 ILE A N 1
ATOM 867 C CA . ILE A 1 107 ? 21.665 -21.150 -14.213 1.00 93.06 107 ILE A CA 1
ATOM 868 C C . ILE A 1 107 ? 20.917 -21.546 -15.481 1.00 93.06 107 ILE A C 1
ATOM 870 O O . ILE A 1 107 ? 20.059 -20.810 -15.964 1.00 93.06 107 ILE A O 1
ATOM 874 N N . SER A 1 108 ? 21.262 -22.713 -16.012 1.00 94.31 108 SER A N 1
ATOM 875 C CA . SER A 1 108 ? 20.568 -23.354 -17.128 1.00 94.31 108 SER A CA 1
ATOM 876 C C . SER A 1 108 ? 19.441 -24.238 -16.607 1.00 94.31 108 SER A C 1
ATOM 878 O O . SER A 1 108 ? 19.628 -24.939 -15.620 1.00 94.31 108 SER A O 1
ATOM 880 N N . PHE A 1 109 ? 18.291 -24.223 -17.269 1.00 93.31 109 PHE A N 1
ATOM 881 C CA . PHE A 1 109 ? 17.102 -25.009 -16.964 1.00 93.31 109 PHE A CA 1
ATOM 882 C C . PHE A 1 109 ? 16.784 -25.875 -18.183 1.00 93.31 109 PHE A C 1
ATOM 884 O O . PHE A 1 109 ? 16.393 -25.369 -19.235 1.00 93.31 109 PHE A O 1
ATOM 891 N N . ALA A 1 110 ? 16.993 -27.183 -18.045 1.00 88.94 110 ALA A N 1
ATOM 892 C CA . ALA A 1 110 ? 16.739 -28.177 -19.085 1.00 88.94 110 ALA A CA 1
ATOM 893 C C . ALA A 1 110 ? 15.871 -29.319 -18.531 1.00 88.94 110 ALA A C 1
ATOM 895 O O . ALA A 1 110 ? 15.625 -29.399 -17.327 1.00 88.94 110 ALA A O 1
ATOM 896 N N . ALA A 1 111 ? 15.467 -30.263 -19.388 1.00 78.38 111 ALA A N 1
ATOM 897 C CA . ALA A 1 111 ? 14.664 -31.427 -18.987 1.00 78.38 111 ALA A CA 1
ATOM 898 C C . ALA A 1 111 ? 15.287 -32.260 -17.840 1.00 78.38 111 ALA A C 1
ATOM 900 O O . ALA A 1 111 ? 14.575 -32.957 -17.121 1.00 78.38 111 ALA A O 1
ATOM 901 N N . GLY A 1 112 ? 16.612 -32.187 -17.658 1.00 75.88 112 GLY A N 1
ATOM 902 C CA . GLY A 1 112 ? 17.351 -32.859 -16.582 1.00 75.88 112 GLY A CA 1
ATOM 903 C C . GLY A 1 112 ? 17.408 -32.111 -15.242 1.00 75.88 112 GLY A C 1
ATOM 904 O O . GLY A 1 112 ? 18.047 -32.610 -14.322 1.00 75.88 112 GLY A O 1
ATOM 905 N N . GLY A 1 113 ? 16.777 -30.939 -15.122 1.00 84.62 113 GLY A N 1
ATOM 906 C CA . GLY A 1 113 ? 16.857 -30.061 -13.947 1.00 84.62 113 GLY A CA 1
ATOM 907 C C . GLY A 1 113 ? 17.679 -28.799 -14.214 1.00 84.62 113 GLY A C 1
ATOM 908 O O . GLY A 1 113 ? 18.080 -28.547 -15.357 1.00 84.62 113 GLY A O 1
ATOM 909 N N . ALA A 1 114 ? 17.917 -27.992 -13.172 1.00 88.94 114 ALA A N 1
ATOM 910 C CA . ALA A 1 114 ? 18.729 -26.791 -13.318 1.00 88.94 114 ALA A CA 1
ATOM 911 C C . ALA A 1 114 ? 20.198 -27.022 -12.943 1.00 88.94 114 ALA A C 1
ATOM 913 O O . ALA A 1 114 ? 20.524 -27.733 -11.995 1.00 88.94 114 ALA A O 1
ATOM 914 N N . ASN A 1 115 ? 21.103 -26.412 -13.702 1.00 91.25 115 ASN A N 1
ATOM 915 C CA . ASN A 1 115 ? 22.542 -26.584 -13.545 1.00 91.25 115 ASN A CA 1
ATOM 916 C C . ASN A 1 115 ? 23.245 -25.225 -13.627 1.00 91.25 115 ASN A C 1
ATOM 918 O O . ASN A 1 115 ? 22.950 -24.459 -14.552 1.00 91.25 115 ASN A O 1
ATOM 922 N N . PRO A 1 116 ? 24.186 -24.919 -12.713 1.00 92.56 116 PRO A N 1
ATOM 923 C CA . PRO A 1 116 ? 25.028 -23.737 -12.839 1.00 92.56 116 PRO A CA 1
ATOM 924 C C . PRO A 1 116 ? 25.757 -23.728 -14.183 1.00 92.56 116 PRO A C 1
ATOM 926 O O . PRO A 1 116 ? 26.288 -24.750 -14.620 1.00 92.56 116 PRO A O 1
ATOM 929 N N . VAL A 1 117 ? 25.812 -22.567 -14.825 1.00 94.25 117 VAL A N 1
ATOM 930 C CA . VAL A 1 117 ? 26.629 -22.357 -16.018 1.00 94.25 117 VAL A CA 1
ATOM 931 C C . VAL A 1 117 ? 28.063 -22.118 -15.563 1.00 94.25 117 VAL A C 1
ATOM 933 O O . VAL A 1 117 ? 28.342 -21.149 -14.857 1.00 94.25 117 VAL A O 1
ATOM 936 N N . ALA A 1 118 ? 28.974 -23.016 -15.939 1.00 94.75 118 ALA A N 1
ATOM 937 C CA . ALA A 1 118 ? 30.394 -22.838 -15.666 1.00 94.75 118 ALA A CA 1
ATOM 938 C C . ALA A 1 118 ? 30.937 -21.666 -16.495 1.00 94.75 118 ALA A C 1
ATOM 940 O O . ALA A 1 118 ? 30.749 -21.630 -17.712 1.00 94.75 118 ALA A O 1
ATOM 941 N N . THR A 1 119 ? 31.607 -20.723 -15.833 1.00 95.81 119 THR A N 1
ATOM 942 C CA . THR A 1 119 ? 32.225 -19.561 -16.478 1.00 95.81 119 THR A CA 1
ATOM 943 C C . THR A 1 119 ? 33.696 -19.437 -16.095 1.00 95.81 119 THR A C 1
ATOM 945 O O . THR A 1 119 ? 34.101 -19.800 -14.988 1.00 95.81 119 THR A O 1
ATOM 948 N N . HIS A 1 120 ? 34.504 -18.919 -17.014 1.00 95.50 120 HIS A N 1
ATOM 949 C CA . HIS A 1 120 ? 35.916 -18.595 -16.818 1.00 95.50 120 HIS A CA 1
ATOM 950 C C . HIS A 1 120 ? 36.310 -17.392 -17.693 1.00 95.50 120 HIS A C 1
ATOM 952 O O . HIS A 1 120 ? 35.475 -16.870 -18.423 1.00 95.50 120 HIS A O 1
ATOM 958 N N . GLY A 1 121 ? 37.567 -16.945 -17.628 1.00 95.62 121 GLY A N 1
ATOM 959 C CA . GLY A 1 121 ? 38.055 -15.806 -18.417 1.00 95.62 121 GLY A CA 1
ATOM 960 C C . GLY A 1 121 ? 37.848 -14.449 -17.736 1.00 95.62 121 GLY A C 1
ATOM 961 O O . GLY A 1 121 ? 37.936 -14.338 -16.510 1.00 95.62 121 GLY A O 1
ATOM 962 N N . ASP A 1 122 ? 37.611 -13.416 -18.544 1.00 94.12 122 ASP A N 1
ATOM 963 C CA . ASP A 1 122 ? 37.499 -12.024 -18.106 1.00 94.12 122 ASP A CA 1
ATOM 964 C C . ASP A 1 122 ? 36.076 -11.718 -17.622 1.00 94.12 122 ASP A C 1
ATOM 966 O O . ASP A 1 122 ? 35.269 -11.167 -18.367 1.00 94.12 122 ASP A O 1
ATOM 970 N N . ASP A 1 123 ? 35.758 -12.080 -16.376 1.00 92.75 123 ASP A N 1
ATOM 971 C CA . ASP A 1 123 ? 34.431 -11.843 -15.784 1.00 92.75 123 ASP A CA 1
ATOM 972 C C . ASP A 1 123 ? 33.937 -10.385 -15.991 1.00 92.75 123 ASP A C 1
ATOM 974 O O . ASP A 1 123 ? 34.707 -9.439 -15.763 1.00 92.75 123 ASP A O 1
ATOM 978 N N . PRO A 1 124 ? 32.648 -10.175 -16.336 1.00 93.75 124 PRO A N 1
ATOM 979 C CA . PRO A 1 124 ? 32.067 -8.841 -16.436 1.00 93.75 124 PRO A CA 1
ATOM 980 C C . PRO A 1 124 ? 32.180 -8.057 -15.127 1.00 93.75 124 PRO A C 1
ATOM 982 O O . PRO A 1 124 ? 31.905 -8.580 -14.045 1.00 93.75 124 PRO A O 1
ATOM 985 N N . LEU A 1 125 ? 32.545 -6.778 -15.230 1.00 89.81 125 LEU A N 1
ATOM 986 C CA . LEU A 1 125 ? 32.671 -5.886 -14.076 1.00 89.81 125 LEU A CA 1
ATOM 987 C C . LEU A 1 125 ? 31.324 -5.212 -13.789 1.00 89.81 125 LEU A C 1
ATOM 989 O O . LEU A 1 125 ? 30.885 -4.359 -14.565 1.00 89.81 125 LEU A O 1
ATOM 993 N N . ILE A 1 126 ? 30.676 -5.611 -12.691 1.00 86.62 126 ILE A N 1
ATOM 994 C CA . ILE A 1 126 ? 29.382 -5.087 -12.230 1.00 86.62 126 ILE A CA 1
ATOM 995 C C . ILE A 1 126 ? 29.617 -4.020 -11.155 1.00 86.62 126 ILE A C 1
ATOM 997 O O . ILE A 1 126 ? 30.422 -4.225 -10.250 1.00 86.62 126 ILE A O 1
ATOM 1001 N N . GLU A 1 127 ? 28.884 -2.909 -11.235 1.00 78.88 127 GLU A N 1
ATOM 1002 C CA . GLU A 1 127 ? 28.865 -1.868 -10.202 1.00 78.88 127 GLU A CA 1
ATOM 1003 C C . GLU A 1 127 ? 27.622 -1.980 -9.298 1.00 78.88 127 GLU A C 1
ATOM 1005 O O . GLU A 1 127 ? 26.566 -2.385 -9.803 1.00 78.88 127 GLU A O 1
ATOM 1010 N N . PRO A 1 128 ? 27.712 -1.594 -8.006 1.00 73.31 128 PRO A N 1
ATOM 1011 C CA . PRO A 1 128 ? 28.917 -1.143 -7.298 1.00 73.31 128 PRO A CA 1
ATOM 1012 C C . PRO A 1 128 ? 29.940 -2.272 -7.137 1.00 73.31 128 PRO A C 1
ATOM 1014 O O . PRO A 1 128 ? 29.564 -3.439 -7.147 1.00 73.31 128 PRO A O 1
ATOM 1017 N N . GLU A 1 129 ? 31.224 -1.934 -7.018 1.00 71.81 129 GLU A N 1
ATOM 1018 C CA . GLU A 1 129 ? 32.304 -2.932 -7.013 1.00 71.81 129 GLU A CA 1
ATOM 1019 C C . GLU A 1 129 ? 32.312 -3.760 -5.719 1.00 71.81 129 GLU A C 1
ATOM 1021 O O . GLU A 1 129 ? 32.510 -4.970 -5.793 1.00 71.81 129 GLU A O 1
ATOM 1026 N N . SER A 1 130 ? 31.990 -3.154 -4.569 1.00 73.75 130 SER A N 1
ATOM 1027 C CA . SER A 1 130 ? 31.958 -3.821 -3.258 1.00 73.75 130 SER A CA 1
ATOM 1028 C C . SER A 1 130 ? 30.555 -3.877 -2.625 1.00 73.75 130 SER A C 1
ATOM 1030 O O . SER A 1 130 ? 29.619 -3.183 -3.032 1.00 73.75 130 SER A O 1
ATOM 1032 N N . GLU A 1 131 ? 30.381 -4.723 -1.604 1.00 71.81 131 GLU A N 1
ATOM 1033 C CA . GLU A 1 131 ? 29.162 -4.785 -0.777 1.00 71.81 131 GLU A CA 1
ATOM 1034 C C . GLU A 1 131 ? 29.012 -3.540 0.117 1.00 71.81 131 GLU A C 1
ATOM 1036 O O . GLU A 1 131 ? 27.891 -3.088 0.347 1.00 71.81 131 GLU A O 1
ATOM 1041 N N . SER A 1 132 ? 30.118 -2.930 0.566 1.00 63.41 132 SER A N 1
ATOM 1042 C CA . SER A 1 132 ? 30.092 -1.687 1.356 1.00 63.41 132 SER A CA 1
ATOM 1043 C C . SER A 1 132 ? 29.579 -0.484 0.570 1.00 63.41 132 SER A C 1
ATOM 1045 O O . SER A 1 132 ? 28.903 0.371 1.140 1.00 63.41 132 SER A O 1
ATOM 1047 N N . ASP A 1 133 ? 29.835 -0.456 -0.737 1.00 59.41 133 ASP A N 1
ATOM 1048 C CA . ASP A 1 133 ? 29.346 0.592 -1.639 1.00 59.41 133 ASP A CA 1
ATOM 1049 C C . ASP A 1 133 ? 27.864 0.398 -2.004 1.00 59.41 133 ASP A C 1
ATOM 1051 O O . ASP A 1 133 ? 27.234 1.290 -2.563 1.00 59.41 133 ASP A O 1
ATOM 1055 N N . ALA A 1 134 ? 27.290 -0.767 -1.674 1.00 54.19 134 ALA A N 1
ATOM 1056 C CA . ALA A 1 134 ? 25.887 -1.100 -1.903 1.00 54.19 134 ALA A CA 1
ATOM 1057 C C . ALA A 1 134 ? 24.970 -0.742 -0.717 1.00 54.19 134 ALA A C 1
ATOM 1059 O O . ALA A 1 134 ? 23.783 -1.075 -0.746 1.00 54.19 134 ALA A O 1
ATOM 1060 N N . LEU A 1 135 ? 25.488 -0.098 0.342 1.00 43.34 135 LEU A N 1
ATOM 1061 C CA . LEU A 1 135 ? 24.703 0.311 1.513 1.00 43.34 135 LEU A CA 1
ATOM 1062 C C . LEU A 1 135 ? 23.685 1.404 1.140 1.00 43.34 135 LEU A C 1
ATOM 1064 O O . LEU A 1 135 ? 23.913 2.591 1.344 1.00 43.34 135 LEU A O 1
ATOM 1068 N N . GLY A 1 136 ? 22.537 0.977 0.614 1.00 44.16 136 GLY A N 1
ATOM 1069 C CA . GLY A 1 136 ? 21.363 1.816 0.363 1.00 44.16 136 GLY A CA 1
ATOM 1070 C C . GLY A 1 136 ? 20.823 1.756 -1.064 1.00 44.16 136 GLY A C 1
ATOM 1071 O O . GLY A 1 136 ? 19.657 2.084 -1.267 1.00 44.16 136 GLY A O 1
ATOM 1072 N N . THR A 1 137 ? 21.610 1.290 -2.036 1.00 48.72 137 THR A N 1
ATOM 1073 C CA . THR A 1 137 ? 21.184 1.162 -3.435 1.00 48.72 137 THR A CA 1
ATOM 1074 C C . THR A 1 137 ? 21.227 -0.311 -3.839 1.00 48.72 137 THR A C 1
ATOM 1076 O O . THR A 1 137 ? 22.278 -0.948 -3.891 1.00 48.72 137 THR A O 1
ATOM 1079 N N . PHE A 1 138 ? 20.069 -0.907 -4.128 1.00 54.00 138 PHE A N 1
ATOM 1080 C CA . PHE A 1 138 ? 19.974 -2.280 -4.649 1.00 54.00 138 PHE A CA 1
ATOM 1081 C C . PHE A 1 138 ? 20.494 -2.400 -6.098 1.00 54.00 138 PHE A C 1
ATOM 1083 O O . PHE A 1 138 ? 20.234 -3.393 -6.772 1.00 54.00 138 PHE A O 1
ATOM 1090 N N . ASP A 1 139 ? 21.244 -1.407 -6.578 1.00 64.31 139 ASP A N 1
ATOM 1091 C CA . ASP A 1 139 ? 21.508 -1.185 -7.986 1.00 64.31 139 ASP A CA 1
ATOM 1092 C C . ASP A 1 139 ? 22.701 -2.028 -8.469 1.00 64.31 139 ASP A C 1
ATOM 1094 O O . ASP A 1 139 ? 23.840 -1.767 -8.099 1.00 64.31 139 ASP A O 1
ATOM 1098 N N . LYS A 1 140 ? 22.458 -3.070 -9.274 1.00 73.69 140 LYS A N 1
ATOM 1099 C CA . LYS A 1 140 ? 23.473 -3.862 -10.001 1.00 73.69 140 LYS A CA 1
ATOM 1100 C C . LYS A 1 140 ? 23.459 -3.572 -11.503 1.00 73.69 140 LYS A C 1
ATOM 1102 O O . LYS A 1 140 ? 22.629 -4.081 -12.248 1.00 73.69 140 LYS A O 1
ATOM 1107 N N . HIS A 1 141 ? 24.393 -2.761 -11.987 1.00 77.56 141 HIS A N 1
ATOM 1108 C CA . HIS A 1 141 ? 24.351 -2.243 -13.362 1.00 77.56 141 HIS A CA 1
ATOM 1109 C C . HIS A 1 141 ? 24.879 -3.236 -14.417 1.00 77.56 141 HIS A C 1
ATOM 1111 O O . HIS A 1 141 ? 25.999 -3.087 -14.913 1.00 77.56 141 HIS A O 1
ATOM 1117 N N . ALA A 1 142 ? 24.068 -4.232 -14.788 1.00 88.19 142 ALA A N 1
ATOM 1118 C CA . ALA A 1 142 ? 24.351 -5.155 -15.891 1.00 88.19 142 ALA A CA 1
ATOM 1119 C C . ALA A 1 142 ? 23.074 -5.577 -16.641 1.00 88.19 142 ALA A C 1
ATOM 1121 O O . ALA A 1 142 ? 22.010 -5.690 -16.042 1.00 88.19 142 ALA A O 1
ATOM 1122 N N . MET A 1 143 ? 23.192 -5.833 -17.946 1.00 90.75 143 MET A N 1
ATOM 1123 C CA . MET A 1 143 ? 22.114 -6.351 -18.800 1.00 90.75 143 MET A CA 1
ATOM 1124 C C . MET A 1 143 ? 22.642 -7.486 -19.669 1.00 90.75 143 MET A C 1
ATOM 1126 O O . MET A 1 143 ? 23.748 -7.374 -20.203 1.00 90.75 143 MET A O 1
ATOM 1130 N N . LEU A 1 144 ? 21.852 -8.547 -19.846 1.00 94.25 144 LEU A N 1
ATOM 1131 C CA . LEU A 1 144 ? 22.232 -9.686 -20.681 1.00 94.25 144 LEU A CA 1
ATOM 1132 C C . LEU A 1 144 ? 21.214 -9.986 -21.782 1.00 94.25 144 LEU A C 1
ATOM 1134 O O . LEU A 1 144 ? 20.007 -9.935 -21.565 1.00 94.25 144 LEU A O 1
ATOM 1138 N N . ALA A 1 145 ? 21.730 -10.352 -22.955 1.00 96.56 145 ALA A N 1
ATOM 1139 C CA . ALA A 1 145 ? 20.967 -10.881 -24.082 1.00 96.56 145 ALA A CA 1
ATOM 1140 C C . ALA A 1 145 ? 21.758 -12.012 -24.752 1.00 96.56 145 ALA A C 1
ATOM 1142 O O . ALA A 1 145 ? 22.985 -11.943 -24.832 1.00 96.56 145 ALA A O 1
ATOM 1143 N N . PHE A 1 146 ? 21.070 -13.035 -25.255 1.00 97.81 146 PHE A N 1
ATOM 1144 C CA . PHE A 1 146 ? 21.708 -14.096 -26.034 1.00 97.81 146 PHE A CA 1
ATOM 1145 C C . PHE A 1 146 ? 21.725 -13.717 -27.518 1.00 97.81 146 PHE A C 1
ATOM 1147 O O . PHE A 1 146 ? 20.673 -13.505 -28.117 1.00 97.81 146 PHE A O 1
ATOM 1154 N N . ASP A 1 147 ? 22.911 -13.612 -28.113 1.00 97.69 147 ASP A N 1
ATOM 1155 C CA . ASP A 1 147 ? 23.072 -13.432 -29.552 1.00 97.69 147 ASP A CA 1
ATOM 1156 C C . ASP A 1 147 ? 22.960 -14.792 -30.238 1.00 97.69 147 ASP A C 1
ATOM 1158 O O . ASP A 1 147 ? 23.921 -15.561 -30.302 1.00 97.69 147 ASP A O 1
ATOM 1162 N N . ARG A 1 148 ? 21.767 -15.086 -30.756 1.00 94.06 148 ARG A N 1
ATOM 1163 C CA . ARG A 1 148 ? 21.454 -16.382 -31.361 1.00 94.06 148 ARG A CA 1
ATOM 1164 C C . ARG A 1 148 ? 22.332 -16.710 -32.569 1.00 94.06 148 ARG A C 1
ATOM 1166 O O . ARG A 1 148 ? 22.652 -17.872 -32.784 1.00 94.06 148 ARG A O 1
ATOM 1173 N N . ARG A 1 149 ? 22.702 -15.720 -33.385 1.00 95.81 149 ARG A N 1
ATOM 1174 C CA . ARG A 1 149 ? 23.480 -15.962 -34.610 1.00 95.81 149 ARG A CA 1
ATOM 1175 C C . ARG A 1 149 ? 24.925 -16.312 -34.287 1.00 95.81 149 ARG A C 1
ATOM 1177 O O . ARG A 1 149 ? 25.518 -17.142 -34.973 1.00 95.81 149 ARG A O 1
ATOM 1184 N N . ARG A 1 150 ? 25.509 -15.614 -33.314 1.00 97.19 150 ARG A N 1
ATOM 1185 C CA . ARG A 1 150 ? 26.916 -15.795 -32.932 1.00 97.19 150 ARG A CA 1
ATOM 1186 C C . ARG A 1 150 ? 27.092 -16.788 -31.796 1.00 97.19 150 ARG A C 1
ATOM 1188 O O . ARG A 1 150 ? 28.229 -17.142 -31.511 1.00 97.19 150 ARG A O 1
ATOM 1195 N N . GLU A 1 151 ? 25.988 -17.245 -31.209 1.00 96.88 151 GLU A N 1
ATOM 1196 C CA . GLU A 1 151 ? 25.974 -18.270 -30.174 1.00 96.88 151 GLU A CA 1
ATOM 1197 C C . GLU A 1 151 ? 26.763 -17.836 -28.925 1.00 96.88 151 GLU A C 1
ATOM 1199 O O . GLU A 1 151 ? 27.537 -18.588 -28.334 1.00 96.88 151 GLU A O 1
ATOM 1204 N N . VAL A 1 152 ? 26.560 -16.574 -28.524 1.00 97.94 152 VAL A N 1
ATOM 1205 C CA . VAL A 1 152 ? 27.221 -15.956 -27.366 1.00 97.94 152 VAL A CA 1
ATOM 1206 C C . VAL A 1 152 ? 26.232 -15.209 -26.478 1.00 97.94 152 VAL A C 1
ATOM 1208 O O . VAL A 1 152 ? 25.281 -14.595 -26.962 1.00 97.94 152 VAL A O 1
ATOM 1211 N N . TRP A 1 153 ? 26.483 -15.175 -25.170 1.00 98.12 153 TRP A N 1
ATOM 1212 C CA . TRP A 1 153 ? 25.815 -14.208 -24.293 1.00 98.12 153 TRP A CA 1
ATOM 1213 C C . TRP A 1 153 ? 26.536 -12.878 -24.325 1.00 98.12 153 TRP A C 1
ATOM 1215 O O . TRP A 1 153 ? 27.729 -12.825 -24.059 1.00 98.12 153 TRP A O 1
ATOM 1225 N N . VAL A 1 154 ? 25.803 -11.800 -24.575 1.00 97.62 154 VAL A N 1
ATOM 1226 C CA . VAL A 1 154 ? 26.316 -10.433 -24.533 1.00 97.62 154 VAL A CA 1
ATOM 1227 C C . VAL A 1 154 ? 25.929 -9.817 -23.194 1.00 97.62 154 VAL A C 1
ATOM 1229 O O . VAL A 1 154 ? 24.743 -9.728 -22.877 1.00 97.62 154 VAL A O 1
ATOM 1232 N N . CYS A 1 155 ? 26.923 -9.387 -22.420 1.00 95.69 155 CYS A N 1
ATOM 1233 C CA . CYS A 1 155 ? 26.748 -8.684 -21.154 1.00 95.69 155 CYS A CA 1
ATOM 1234 C C . CYS A 1 155 ? 27.225 -7.237 -21.293 1.00 95.69 155 CYS A C 1
ATOM 1236 O O . CYS A 1 155 ? 28.390 -6.985 -21.610 1.00 95.69 155 CYS A O 1
ATOM 1238 N N . VAL A 1 156 ? 26.325 -6.287 -21.050 1.00 93.38 156 VAL A N 1
ATOM 1239 C CA . VAL A 1 156 ? 26.616 -4.850 -21.077 1.00 93.38 156 VAL A CA 1
ATOM 1240 C C . VAL A 1 156 ? 26.647 -4.326 -19.648 1.00 93.38 156 VAL A C 1
ATOM 1242 O O . VAL A 1 156 ? 25.669 -4.468 -18.913 1.00 93.38 156 VAL A O 1
ATOM 1245 N N . THR A 1 157 ? 27.753 -3.688 -19.265 1.00 90.94 157 THR A N 1
ATOM 1246 C CA . THR A 1 157 ? 27.900 -2.987 -17.978 1.00 90.94 157 THR A CA 1
ATOM 1247 C C . THR A 1 157 ? 28.437 -1.576 -18.210 1.00 90.94 157 THR A C 1
ATOM 1249 O O . THR A 1 157 ? 28.861 -1.232 -19.313 1.00 90.94 157 THR A O 1
ATOM 1252 N N . ARG A 1 158 ? 28.489 -0.739 -17.167 1.00 85.56 158 ARG A N 1
ATOM 1253 C CA . ARG A 1 158 ? 29.109 0.600 -17.253 1.00 85.56 158 ARG A CA 1
ATOM 1254 C C . ARG A 1 158 ? 30.561 0.571 -17.731 1.00 85.56 158 ARG A C 1
ATOM 1256 O O . ARG A 1 158 ? 31.060 1.559 -18.262 1.00 85.56 158 ARG A O 1
ATOM 1263 N N . ARG A 1 159 ? 31.243 -0.559 -17.549 1.00 88.25 159 ARG A N 1
ATOM 1264 C CA . ARG A 1 159 ? 32.678 -0.721 -17.791 1.00 88.25 159 ARG A CA 1
ATOM 1265 C C . ARG A 1 159 ? 33.004 -1.325 -19.162 1.00 88.25 159 ARG A C 1
ATOM 1267 O O . ARG A 1 159 ? 34.188 -1.424 -19.502 1.00 88.25 159 ARG A O 1
ATOM 1274 N N . GLY A 1 160 ? 31.996 -1.715 -19.946 1.00 92.56 160 GLY A N 1
ATOM 1275 C CA . GLY A 1 160 ? 32.199 -2.260 -21.287 1.00 92.56 160 GLY A CA 1
ATOM 1276 C C . GLY A 1 160 ? 31.159 -3.285 -21.732 1.00 92.56 160 GLY A C 1
ATOM 1277 O O . GLY A 1 160 ? 30.062 -3.385 -21.178 1.00 92.56 160 GLY A O 1
ATOM 1278 N N . VAL A 1 161 ? 31.543 -4.048 -22.755 1.00 95.50 161 VAL A N 1
ATOM 1279 C CA . VAL A 1 161 ? 30.763 -5.158 -23.311 1.00 95.50 161 VAL A CA 1
ATOM 1280 C C . VAL A 1 161 ? 31.591 -6.434 -23.249 1.00 95.50 161 VAL A C 1
ATOM 1282 O O . VAL A 1 161 ? 32.748 -6.454 -23.680 1.00 95.50 161 VAL A O 1
ATOM 1285 N N . TRP A 1 162 ? 30.983 -7.496 -22.735 1.00 97.50 162 TRP A N 1
ATOM 1286 C CA . TRP A 1 162 ? 31.560 -8.830 -22.637 1.00 97.50 162 TRP A CA 1
ATOM 1287 C C . TRP A 1 162 ? 30.739 -9.829 -23.430 1.00 97.50 162 TRP A C 1
ATOM 1289 O O . TRP A 1 162 ? 29.520 -9.698 -23.533 1.00 97.50 162 TRP A O 1
ATOM 1299 N N . GLU A 1 163 ? 31.412 -10.853 -23.936 1.00 97.94 163 GLU A N 1
ATOM 1300 C CA . GLU A 1 163 ? 30.776 -11.999 -24.574 1.00 97.94 163 GLU A CA 1
ATOM 1301 C C . GLU A 1 163 ? 31.182 -13.296 -23.885 1.00 97.94 163 GLU A C 1
ATOM 1303 O O . GLU A 1 163 ? 32.364 -13.486 -23.610 1.00 97.94 163 GLU A O 1
ATOM 1308 N N . LEU A 1 164 ? 30.210 -14.167 -23.615 1.00 98.19 164 LEU A N 1
ATOM 1309 C CA . LEU A 1 164 ? 30.423 -15.538 -23.153 1.00 98.19 164 LEU A CA 1
ATOM 1310 C C . LEU A 1 164 ? 30.150 -16.494 -24.304 1.00 98.19 164 LEU A C 1
ATOM 1312 O O . LEU A 1 164 ? 29.039 -16.502 -24.836 1.00 98.19 164 LEU A O 1
ATOM 1316 N N . ASP A 1 165 ? 31.120 -17.327 -24.643 1.00 97.19 165 ASP A N 1
ATOM 1317 C CA . ASP A 1 165 ? 30.956 -18.349 -25.673 1.00 97.19 165 ASP A CA 1
ATOM 1318 C C . ASP A 1 165 ? 30.309 -19.656 -25.161 1.00 97.19 165 ASP A C 1
ATOM 1320 O O . ASP A 1 165 ? 29.890 -19.799 -23.999 1.00 97.19 165 ASP A O 1
ATOM 1324 N N . GLY A 1 166 ? 30.192 -20.630 -26.067 1.00 94.44 166 GLY A N 1
ATOM 1325 C CA . GLY A 1 166 ? 29.681 -21.968 -25.769 1.00 94.44 166 GLY A CA 1
ATOM 1326 C C . GLY A 1 166 ? 30.524 -22.739 -24.745 1.00 94.44 166 GLY A C 1
ATOM 1327 O O . GLY A 1 166 ? 29.960 -23.504 -23.961 1.00 94.44 166 GLY A O 1
ATOM 1328 N N . ASP A 1 167 ? 31.832 -22.475 -24.676 1.00 95.25 167 ASP A N 1
ATOM 1329 C CA . ASP A 1 167 ? 32.760 -23.092 -23.716 1.00 95.25 167 ASP A CA 1
ATOM 1330 C C . ASP A 1 167 ? 32.707 -22.417 -22.333 1.00 95.25 167 ASP A C 1
ATOM 1332 O O . ASP A 1 167 ? 33.260 -22.918 -21.349 1.00 95.25 167 ASP A O 1
ATOM 1336 N N . GLY A 1 168 ? 32.004 -21.287 -22.230 1.00 95.62 168 GLY A N 1
ATOM 1337 C CA . GLY A 1 168 ? 31.857 -20.530 -20.997 1.00 95.62 168 GLY A CA 1
ATOM 1338 C C . GLY A 1 168 ? 33.022 -19.577 -20.727 1.00 95.62 168 GLY A C 1
ATOM 1339 O O . GLY A 1 168 ? 33.248 -19.229 -19.567 1.00 95.62 168 GLY A O 1
ATOM 1340 N N . ALA A 1 169 ? 33.769 -19.155 -21.750 1.00 97.69 169 ALA A N 1
ATOM 1341 C CA . ALA A 1 169 ? 34.820 -18.152 -21.616 1.00 97.69 169 ALA A CA 1
ATOM 1342 C C . ALA A 1 169 ? 34.253 -16.736 -21.806 1.00 97.69 169 ALA A C 1
ATOM 1344 O O . ALA A 1 169 ? 33.785 -16.378 -22.888 1.00 97.69 169 ALA A O 1
ATOM 1345 N N . TRP A 1 170 ? 34.306 -15.907 -20.762 1.00 97.94 170 TRP A N 1
ATOM 1346 C CA . TRP A 1 170 ? 34.042 -14.476 -20.868 1.00 97.94 170 TRP A CA 1
ATOM 1347 C C . TRP A 1 170 ? 35.226 -13.774 -21.535 1.00 97.94 170 TRP A C 1
ATOM 1349 O O . TRP A 1 170 ? 36.372 -13.917 -21.108 1.00 97.94 170 TRP A O 1
ATOM 1359 N N . THR A 1 171 ? 34.940 -12.974 -22.561 1.00 97.81 171 THR A N 1
ATOM 1360 C CA . THR A 1 171 ? 35.913 -12.117 -23.246 1.00 97.81 171 THR A CA 1
ATOM 1361 C C . THR A 1 171 ? 35.396 -10.687 -23.296 1.00 97.81 171 THR A C 1
ATOM 1363 O O . THR A 1 171 ? 34.293 -10.440 -23.791 1.00 97.81 171 THR A O 1
ATOM 1366 N N . LYS A 1 172 ? 36.200 -9.719 -22.843 1.00 96.81 172 LYS A N 1
ATOM 1367 C CA . LYS A 1 172 ? 35.877 -8.301 -23.031 1.00 96.81 172 LYS A CA 1
ATOM 1368 C C . LYS A 1 172 ? 36.042 -7.924 -24.506 1.00 96.81 172 LYS A C 1
ATOM 1370 O O . LYS A 1 172 ? 37.107 -8.126 -25.085 1.00 96.81 172 LYS A O 1
ATOM 1375 N N . ARG A 1 173 ? 34.990 -7.387 -25.126 1.00 96.12 173 ARG A N 1
ATOM 1376 C CA . ARG A 1 173 ? 34.974 -7.009 -26.552 1.00 96.12 173 ARG A CA 1
ATOM 1377 C C . ARG A 1 173 ? 35.149 -5.521 -26.789 1.00 96.12 173 ARG A C 1
ATOM 1379 O O . ARG A 1 173 ? 35.734 -5.134 -27.794 1.00 96.12 173 ARG A O 1
ATOM 1386 N N . ALA A 1 174 ? 34.649 -4.702 -25.874 1.00 92.38 174 ALA A N 1
ATOM 1387 C CA . ALA A 1 174 ? 34.751 -3.258 -25.968 1.00 92.38 174 ALA A CA 1
ATOM 1388 C C . ALA A 1 174 ? 34.916 -2.643 -24.578 1.00 92.38 174 ALA A C 1
ATOM 1390 O O . ALA A 1 174 ? 34.256 -3.051 -23.615 1.00 92.38 174 ALA A O 1
ATOM 1391 N N . ASP A 1 175 ? 35.781 -1.638 -24.491 1.00 85.88 175 ASP A N 1
ATOM 1392 C CA . ASP A 1 175 ? 35.733 -0.658 -23.413 1.00 85.88 175 ASP A CA 1
ATOM 1393 C C . ASP A 1 175 ? 34.499 0.238 -23.602 1.00 85.88 175 ASP A C 1
ATOM 1395 O O . ASP A 1 175 ? 33.996 0.363 -24.714 1.00 85.88 175 ASP A O 1
ATOM 1399 N N . THR A 1 176 ? 33.986 0.787 -22.498 1.00 68.88 176 THR A N 1
ATOM 1400 C CA . THR A 1 176 ? 32.878 1.764 -22.381 1.00 68.88 176 THR A CA 1
ATOM 1401 C C . THR A 1 176 ? 32.239 2.257 -23.699 1.00 68.88 176 THR A C 1
ATOM 1403 O O . THR A 1 176 ? 32.905 2.887 -24.516 1.00 68.88 176 THR A O 1
ATOM 1406 N N . GLY A 1 177 ? 30.930 2.045 -23.881 1.00 74.50 177 GLY A N 1
ATOM 1407 C CA . GLY A 1 177 ? 30.175 2.513 -25.059 1.00 74.50 177 GLY A CA 1
ATOM 1408 C C . GLY A 1 177 ? 29.320 3.769 -24.805 1.00 74.50 177 GLY A C 1
ATOM 1409 O O . GLY A 1 177 ? 29.545 4.467 -23.817 1.00 74.50 177 GLY A O 1
ATOM 1410 N N . PRO A 1 178 ? 28.285 4.045 -25.632 1.00 81.38 178 PRO A N 1
ATOM 1411 C CA . PRO A 1 178 ? 27.313 5.139 -25.435 1.00 81.38 178 PRO A CA 1
ATOM 1412 C C . PRO A 1 178 ? 26.315 4.851 -24.295 1.00 81.38 178 PRO A C 1
ATOM 1414 O O . PRO A 1 178 ? 25.131 5.186 -24.342 1.00 81.38 178 PRO A O 1
ATOM 1417 N N . ILE A 1 179 ? 26.818 4.173 -23.278 1.00 81.50 179 ILE A N 1
ATOM 1418 C CA . ILE A 1 179 ? 26.121 3.676 -22.119 1.00 81.50 179 ILE A CA 1
ATOM 1419 C C . ILE A 1 179 ? 25.956 4.854 -21.132 1.00 81.50 179 ILE A C 1
ATOM 1421 O O . ILE A 1 179 ? 26.943 5.553 -20.877 1.00 81.50 179 ILE A O 1
ATOM 1425 N N . PRO A 1 180 ? 24.760 5.101 -20.559 1.00 77.31 180 PRO A N 1
ATOM 1426 C CA . PRO A 1 180 ? 24.578 6.172 -19.578 1.00 77.31 180 PRO A CA 1
ATOM 1427 C C . PRO A 1 180 ? 25.538 6.044 -18.388 1.00 77.31 180 PRO A C 1
ATOM 1429 O O . PRO A 1 180 ? 25.801 4.942 -17.911 1.00 77.31 180 PRO A O 1
ATOM 1432 N N . GLN A 1 181 ? 26.046 7.172 -17.880 1.00 74.75 181 GLN A N 1
ATOM 1433 C CA . GLN A 1 181 ? 26.898 7.162 -16.683 1.00 74.75 181 GLN A CA 1
ATOM 1434 C C . GLN A 1 181 ? 26.106 6.858 -15.416 1.00 74.75 181 GLN A C 1
ATOM 1436 O O . GLN A 1 181 ? 26.650 6.317 -14.474 1.00 74.75 181 GLN A O 1
ATOM 1441 N N . GLU A 1 182 ? 24.812 7.127 -15.391 1.00 73.31 182 GLU A N 1
ATOM 1442 C CA . GLU A 1 182 ? 23.940 6.645 -14.330 1.00 73.31 182 GLU A CA 1
ATOM 1443 C C . GLU A 1 182 ? 22.678 6.113 -14.986 1.00 73.31 182 GLU A C 1
ATOM 1445 O O . GLU A 1 182 ? 22.135 6.761 -15.884 1.00 73.31 182 GLU A O 1
ATOM 1450 N N . TRP A 1 183 ? 22.187 4.957 -14.550 1.00 75.50 183 TRP A N 1
ATOM 1451 C CA . TRP A 1 183 ? 20.893 4.441 -14.985 1.00 75.50 183 TRP A CA 1
ATOM 1452 C C . TRP A 1 183 ? 20.146 3.767 -13.850 1.00 75.50 183 TRP A C 1
ATOM 1454 O O . TRP A 1 183 ? 20.759 3.269 -12.911 1.00 75.50 183 TRP A O 1
ATOM 1464 N N . GLN A 1 184 ? 18.818 3.737 -13.938 1.00 70.94 184 GLN A N 1
ATOM 1465 C CA . GLN A 1 184 ? 18.008 2.988 -12.987 1.00 70.94 184 GLN A CA 1
ATOM 1466 C C . GLN A 1 184 ? 18.257 1.490 -13.176 1.00 70.94 184 GLN A C 1
ATOM 1468 O O . GLN A 1 184 ? 17.970 0.950 -14.247 1.00 70.94 184 GLN A O 1
ATOM 1473 N N . HIS A 1 185 ? 18.776 0.822 -12.144 1.00 63.06 185 HIS A N 1
ATOM 1474 C CA . HIS A 1 185 ? 18.953 -0.639 -12.084 1.00 63.06 185 HIS A CA 1
ATOM 1475 C C . HIS A 1 185 ? 17.756 -1.409 -12.641 1.00 63.06 185 HIS A C 1
ATOM 1477 O O . HIS A 1 185 ? 17.867 -2.333 -13.436 1.00 63.06 185 HIS A O 1
ATOM 1483 N N . GLU A 1 186 ? 16.609 -0.891 -12.252 1.00 61.22 186 GLU A N 1
ATOM 1484 C CA . GLU A 1 186 ? 15.255 -1.339 -12.453 1.00 61.22 186 GLU A CA 1
ATOM 1485 C C . GLU A 1 186 ? 14.770 -1.406 -13.920 1.00 61.22 186 GLU A C 1
ATOM 1487 O O . GLU A 1 186 ? 13.639 -1.824 -14.157 1.00 61.22 186 GLU A O 1
ATOM 1492 N N . SER A 1 187 ? 15.578 -0.995 -14.905 1.00 56.81 187 SER A N 1
ATOM 1493 C CA . SER A 1 187 ? 15.121 -0.706 -16.280 1.00 56.81 187 SER A CA 1
ATOM 1494 C C . SER A 1 187 ? 15.861 -1.444 -17.404 1.00 56.81 187 SER A C 1
ATOM 1496 O O . SER A 1 187 ? 15.570 -1.209 -18.576 1.00 56.81 187 SER A O 1
ATOM 1498 N N . GLY A 1 188 ? 16.822 -2.307 -17.068 1.00 72.50 188 GLY A N 1
ATOM 1499 C CA . GLY A 1 188 ? 17.662 -2.984 -18.052 1.00 72.50 188 GLY A CA 1
ATOM 1500 C C . GLY A 1 188 ? 17.012 -4.232 -18.651 1.00 72.50 188 GLY A C 1
ATOM 1501 O O . GLY A 1 188 ? 16.840 -5.224 -17.949 1.00 72.50 188 GLY A O 1
ATOM 1502 N N . VAL A 1 189 ? 16.703 -4.221 -19.952 1.00 86.62 189 VAL A N 1
ATOM 1503 C CA . VAL A 1 189 ? 16.203 -5.404 -20.686 1.00 86.62 189 VAL A CA 1
ATOM 1504 C C . VAL A 1 189 ? 17.026 -5.613 -21.950 1.00 86.62 189 VAL A C 1
ATOM 1506 O O . VAL A 1 189 ? 17.301 -4.657 -22.670 1.00 86.62 189 VAL A O 1
ATOM 1509 N N . GLY A 1 190 ? 17.403 -6.862 -22.232 1.00 92.75 190 GLY A N 1
ATOM 1510 C CA . GLY A 1 190 ? 18.139 -7.257 -23.432 1.00 92.75 190 GLY A CA 1
ATOM 1511 C C . GLY A 1 190 ? 17.386 -8.302 -24.255 1.00 92.75 190 GLY A C 1
ATOM 1512 O O . GLY A 1 190 ? 16.830 -9.246 -23.698 1.00 92.75 190 GLY A O 1
ATOM 1513 N N . VAL A 1 191 ? 17.377 -8.150 -25.581 1.00 96.31 191 VAL A N 1
ATOM 1514 C CA . VAL A 1 191 ? 16.742 -9.081 -26.531 1.00 96.31 191 VAL A CA 1
ATOM 1515 C C . VAL A 1 191 ? 17.594 -9.257 -27.783 1.00 96.31 191 VAL A C 1
ATOM 1517 O O . VAL A 1 191 ? 18.474 -8.448 -28.073 1.00 96.31 191 VAL A O 1
ATOM 1520 N N . TYR A 1 192 ? 17.326 -10.309 -28.549 1.00 97.50 192 TYR A N 1
ATOM 1521 C CA . TYR A 1 192 ? 17.921 -10.505 -29.867 1.00 97.50 192 TYR A CA 1
ATOM 1522 C C . TYR A 1 192 ? 16.989 -9.968 -30.957 1.00 97.50 192 TYR A C 1
ATOM 1524 O O . TYR A 1 192 ? 15.798 -10.262 -30.949 1.00 97.50 192 TYR A O 1
ATOM 1532 N N . ASP A 1 193 ? 17.522 -9.179 -31.884 1.00 97.31 193 ASP A N 1
ATOM 1533 C CA . ASP A 1 193 ? 16.847 -8.696 -33.086 1.00 97.31 193 ASP A CA 1
ATOM 1534 C C . ASP A 1 193 ? 17.174 -9.654 -34.248 1.00 97.31 193 ASP A C 1
ATOM 1536 O O . ASP A 1 193 ? 18.260 -9.555 -34.828 1.00 97.31 193 ASP A O 1
ATOM 1540 N N . PRO A 1 194 ? 16.264 -10.586 -34.599 1.00 95.19 194 PRO A N 1
ATOM 1541 C CA . PRO A 1 194 ? 16.529 -11.604 -35.616 1.00 95.19 194 PRO A CA 1
ATOM 1542 C C . PRO A 1 194 ? 16.495 -11.067 -37.050 1.00 95.19 194 PRO A C 1
ATOM 1544 O O . PRO A 1 194 ? 16.878 -11.783 -37.967 1.00 95.19 194 PRO A O 1
ATOM 1547 N N . LEU A 1 195 ? 15.998 -9.845 -37.270 1.00 95.94 195 LEU A N 1
ATOM 1548 C CA . LEU A 1 195 ? 15.955 -9.248 -38.606 1.00 95.94 195 LEU A CA 1
ATOM 1549 C C . LEU A 1 195 ? 17.276 -8.548 -38.934 1.00 95.94 195 LEU A C 1
ATOM 1551 O O . LEU A 1 195 ? 17.727 -8.590 -40.074 1.00 95.94 195 LEU A O 1
ATOM 1555 N N . ASN A 1 196 ? 17.876 -7.903 -37.931 1.00 95.25 196 ASN A N 1
ATOM 1556 C CA . ASN A 1 196 ? 19.101 -7.119 -38.082 1.00 95.25 196 ASN A CA 1
ATOM 1557 C C . ASN A 1 196 ? 20.344 -7.808 -37.494 1.00 95.25 196 ASN A C 1
ATOM 1559 O O . ASN A 1 196 ? 21.395 -7.176 -37.410 1.00 95.25 196 ASN A O 1
ATOM 1563 N N . ASP A 1 197 ? 20.226 -9.071 -37.072 1.00 95.69 197 ASP A N 1
ATOM 1564 C CA . ASP A 1 197 ? 21.322 -9.906 -36.568 1.00 95.69 197 ASP A CA 1
ATOM 1565 C C . ASP A 1 197 ? 22.151 -9.250 -35.447 1.00 95.69 197 ASP A C 1
ATOM 1567 O O . ASP A 1 197 ? 23.384 -9.228 -35.482 1.00 95.69 197 ASP A O 1
ATOM 1571 N N . ARG A 1 198 ? 21.474 -8.693 -34.439 1.00 96.50 198 ARG A N 1
ATOM 1572 C CA . ARG A 1 198 ? 22.117 -7.937 -33.349 1.00 96.50 198 ARG A CA 1
ATOM 1573 C C . ARG A 1 198 ? 21.390 -8.112 -32.024 1.00 96.50 198 ARG A C 1
ATOM 1575 O O . ARG A 1 198 ? 20.197 -8.398 -32.007 1.00 96.50 198 ARG A O 1
ATOM 1582 N N . THR A 1 199 ? 22.070 -7.890 -30.905 1.00 97.50 199 THR A N 1
ATOM 1583 C CA . THR A 1 199 ? 21.394 -7.762 -29.606 1.00 97.50 199 THR A CA 1
ATOM 1584 C C . THR A 1 199 ? 21.017 -6.310 -29.350 1.00 97.50 199 THR A C 1
ATOM 1586 O O . THR A 1 199 ? 21.734 -5.388 -29.741 1.00 97.50 199 THR A O 1
ATOM 1589 N N . VAL A 1 200 ? 19.863 -6.095 -28.725 1.00 96.94 200 VAL A N 1
ATOM 1590 C CA . VAL A 1 200 ? 19.321 -4.773 -28.416 1.00 96.94 200 VAL A CA 1
ATOM 1591 C C . VAL A 1 200 ? 19.010 -4.697 -26.932 1.00 96.94 200 VAL A C 1
ATOM 1593 O O . VAL A 1 200 ? 18.397 -5.601 -26.371 1.00 96.94 200 VAL A O 1
ATOM 1596 N N . PHE A 1 201 ? 19.435 -3.605 -26.312 1.00 93.81 201 PHE A N 1
ATOM 1597 C CA . PHE A 1 201 ? 19.277 -3.331 -24.896 1.00 93.81 201 PHE A CA 1
ATOM 1598 C C . PHE A 1 201 ? 18.504 -2.033 -24.710 1.00 93.81 201 PHE A C 1
ATOM 1600 O O . PHE A 1 201 ? 18.780 -1.038 -25.380 1.00 93.81 201 PHE A O 1
ATOM 1607 N N . LEU A 1 202 ? 17.558 -2.029 -23.784 1.00 90.00 202 LEU A N 1
ATOM 1608 C CA . LEU A 1 202 ? 16.856 -0.837 -23.331 1.00 90.00 202 LEU A CA 1
ATOM 1609 C C . LEU A 1 202 ? 17.326 -0.505 -21.916 1.00 90.00 202 LEU A C 1
ATOM 1611 O O . LEU A 1 202 ? 17.369 -1.391 -21.067 1.00 90.00 202 LEU A O 1
ATOM 1615 N N . VAL A 1 203 ? 17.667 0.761 -21.674 1.00 86.56 203 VAL A N 1
ATOM 1616 C CA . VAL A 1 203 ? 18.103 1.262 -20.367 1.00 86.56 203 VAL A CA 1
ATOM 1617 C C . VAL A 1 203 ? 17.563 2.671 -20.113 1.00 86.56 203 VAL A C 1
ATOM 1619 O O . VAL A 1 203 ? 17.405 3.463 -21.043 1.00 86.56 203 VAL A O 1
ATOM 1622 N N . GLN A 1 204 ? 17.291 3.010 -18.854 1.00 82.12 204 GLN A N 1
ATOM 1623 C CA . GLN A 1 204 ? 16.787 4.323 -18.445 1.00 82.12 204 GLN A CA 1
ATOM 1624 C C . GLN A 1 204 ? 17.859 5.117 -17.686 1.00 82.12 204 GLN A C 1
ATOM 1626 O O . GLN A 1 204 ? 18.188 4.798 -16.545 1.00 82.12 204 GLN A O 1
ATOM 1631 N N . GLY A 1 205 ? 18.402 6.171 -18.298 1.00 77.50 205 GLY A N 1
ATOM 1632 C CA . GLY A 1 205 ? 19.464 6.989 -17.702 1.00 77.50 205 GLY A CA 1
ATOM 1633 C C . GLY A 1 205 ? 18.963 7.869 -16.550 1.00 77.50 205 GLY A C 1
ATOM 1634 O O . GLY A 1 205 ? 17.994 8.591 -16.723 1.00 77.50 205 GLY A O 1
ATOM 1635 N N . LYS A 1 206 ? 19.622 7.861 -15.387 1.00 72.69 206 LYS A N 1
ATOM 1636 C CA . LYS A 1 206 ? 19.209 8.609 -14.181 1.00 72.69 206 LYS A CA 1
ATOM 1637 C C . LYS A 1 206 ? 19.535 10.106 -14.275 1.00 72.69 206 LYS A C 1
ATOM 1639 O O . LYS A 1 206 ? 18.687 10.930 -13.949 1.00 72.69 206 LYS A O 1
ATOM 1644 N N . ALA A 1 207 ? 20.720 10.450 -14.783 1.00 62.75 207 ALA A N 1
ATOM 1645 C CA . ALA A 1 207 ? 21.220 11.829 -14.843 1.00 62.75 207 ALA A CA 1
ATOM 1646 C C . ALA A 1 207 ? 20.476 12.734 -15.854 1.00 62.75 207 ALA A C 1
ATOM 1648 O O . ALA A 1 207 ? 20.402 13.944 -15.665 1.00 62.75 207 ALA A O 1
ATOM 1649 N N . ASP A 1 208 ? 19.852 12.155 -16.887 1.00 59.75 208 ASP A N 1
ATOM 1650 C CA . ASP A 1 208 ? 19.218 12.895 -17.992 1.00 59.75 208 ASP A CA 1
ATOM 1651 C C . ASP A 1 208 ? 17.682 12.908 -17.886 1.00 59.75 208 ASP A C 1
ATOM 1653 O O . ASP A 1 208 ? 16.978 12.569 -18.839 1.00 59.75 208 ASP A O 1
ATOM 1657 N N . LYS A 1 209 ? 17.126 13.257 -16.716 1.00 68.38 209 LYS A N 1
ATOM 1658 C CA . LYS A 1 209 ? 15.664 13.255 -16.471 1.00 68.38 209 LYS A CA 1
ATOM 1659 C C . LYS A 1 209 ? 14.995 11.915 -16.812 1.00 68.38 209 LYS A C 1
ATOM 1661 O O . LYS A 1 209 ? 13.888 11.904 -17.353 1.00 68.38 209 LYS A O 1
ATOM 1666 N N . TYR A 1 210 ? 15.654 10.795 -16.513 1.00 72.56 210 TYR A N 1
ATOM 1667 C CA . TYR A 1 210 ? 15.105 9.463 -16.779 1.00 72.56 210 TYR A CA 1
ATOM 1668 C C . TYR A 1 210 ? 14.926 9.131 -18.270 1.00 72.56 210 TYR A C 1
ATOM 1670 O O . TYR A 1 210 ? 14.029 8.370 -18.637 1.00 72.56 210 TYR A O 1
ATOM 1678 N N . ALA A 1 211 ? 15.773 9.694 -19.140 1.00 80.19 211 ALA A N 1
ATOM 1679 C CA . ALA A 1 211 ? 15.718 9.441 -20.574 1.00 80.19 211 ALA A CA 1
ATOM 1680 C C . ALA A 1 211 ? 15.961 7.963 -20.916 1.00 80.19 211 ALA A C 1
ATOM 1682 O O . ALA A 1 211 ? 16.913 7.333 -20.451 1.00 80.19 211 ALA A O 1
ATOM 1683 N N . LEU A 1 212 ? 15.120 7.433 -21.802 1.00 85.12 212 LEU A N 1
ATOM 1684 C CA . LEU A 1 212 ? 15.314 6.117 -22.392 1.00 85.12 212 LEU A CA 1
ATOM 1685 C C . LEU A 1 212 ? 16.450 6.126 -23.409 1.00 85.12 212 LEU A C 1
ATOM 1687 O O . LEU A 1 212 ? 16.528 6.990 -24.287 1.00 85.12 212 LEU A O 1
ATOM 1691 N N . VAL A 1 213 ? 17.299 5.113 -23.315 1.00 88.69 213 VAL A N 1
ATOM 1692 C CA . VAL A 1 213 ? 18.396 4.854 -24.237 1.00 88.69 213 VAL A CA 1
ATOM 1693 C C . VAL A 1 213 ? 18.258 3.427 -24.744 1.00 88.69 213 VAL A C 1
ATOM 1695 O O . VAL A 1 213 ? 18.169 2.483 -23.965 1.00 88.69 213 VAL A O 1
ATOM 1698 N N . VAL A 1 214 ? 18.246 3.280 -26.067 1.00 92.50 214 VAL A N 1
ATOM 1699 C CA . VAL A 1 214 ? 18.277 1.975 -26.726 1.00 92.50 214 VAL A CA 1
ATOM 1700 C C . VAL A 1 214 ? 19.663 1.782 -27.321 1.00 92.50 214 VAL A C 1
ATOM 1702 O O . VAL A 1 214 ? 20.145 2.631 -28.072 1.00 92.50 214 VAL A O 1
ATOM 1705 N N . LEU A 1 215 ? 20.308 0.680 -26.967 1.00 94.19 215 LEU A N 1
ATOM 1706 C CA . LEU A 1 215 ? 21.647 0.309 -27.399 1.00 94.19 215 LEU A CA 1
ATOM 1707 C C . LEU A 1 215 ? 21.562 -0.937 -28.275 1.00 94.19 215 LEU A C 1
ATOM 1709 O O . LEU A 1 215 ? 20.784 -1.836 -27.980 1.00 94.19 215 LEU A O 1
ATOM 1713 N N . ALA A 1 216 ? 22.370 -1.016 -29.322 1.00 95.81 216 ALA A N 1
ATOM 1714 C CA . ALA A 1 216 ? 22.467 -2.190 -30.174 1.00 95.81 216 ALA A CA 1
ATOM 1715 C C . ALA A 1 216 ? 23.917 -2.650 -30.288 1.00 95.81 216 ALA A C 1
ATOM 1717 O O . ALA A 1 216 ? 24.816 -1.836 -30.492 1.00 95.81 216 ALA A O 1
ATOM 1718 N N . TRP A 1 217 ? 24.134 -3.955 -30.169 1.00 97.00 217 TRP A N 1
ATOM 1719 C CA . TRP A 1 217 ? 25.434 -4.595 -30.309 1.00 97.00 217 TRP A CA 1
ATOM 1720 C C . TRP A 1 217 ? 25.414 -5.563 -31.490 1.00 97.00 217 TRP A C 1
ATOM 1722 O O . TRP A 1 217 ? 24.687 -6.555 -31.487 1.00 97.00 217 TRP A O 1
ATOM 1732 N N . ASN A 1 218 ? 26.227 -5.270 -32.504 1.00 95.00 218 ASN A N 1
ATOM 1733 C CA . ASN A 1 218 ? 26.352 -6.074 -33.729 1.00 95.00 218 ASN A CA 1
ATOM 1734 C C . ASN A 1 218 ? 27.515 -7.089 -33.677 1.00 95.00 218 ASN A C 1
ATOM 1736 O O . ASN A 1 218 ? 27.860 -7.701 -34.687 1.00 95.00 218 ASN A O 1
ATOM 1740 N N . GLY A 1 219 ? 28.171 -7.219 -32.520 1.00 94.94 219 GLY A N 1
ATOM 1741 C CA . GLY A 1 219 ? 29.372 -8.035 -32.340 1.00 94.94 219 GLY A CA 1
ATOM 1742 C C . GLY A 1 219 ? 30.703 -7.308 -32.464 1.00 94.94 219 GLY A C 1
ATOM 1743 O O . GLY A 1 219 ? 31.738 -7.896 -32.165 1.00 94.94 219 GLY A O 1
ATOM 1744 N N . THR A 1 220 ? 30.686 -6.045 -32.884 1.00 94.19 220 THR A N 1
ATOM 1745 C CA . THR A 1 220 ? 31.886 -5.209 -33.020 1.00 94.19 220 THR A CA 1
ATOM 1746 C C . THR A 1 220 ? 31.724 -3.868 -32.311 1.00 94.19 220 THR A C 1
ATOM 1748 O O . THR A 1 220 ? 32.623 -3.442 -31.589 1.00 94.19 220 THR A O 1
ATOM 1751 N N . THR A 1 221 ? 30.588 -3.196 -32.503 1.00 94.31 221 THR A N 1
ATOM 1752 C CA . THR A 1 221 ? 30.308 -1.860 -31.966 1.00 94.31 221 THR A CA 1
ATOM 1753 C C . THR A 1 221 ? 29.021 -1.855 -31.150 1.00 94.31 221 THR A C 1
ATOM 1755 O O . THR A 1 221 ? 28.044 -2.525 -31.492 1.00 94.31 221 THR A O 1
ATOM 1758 N N . LEU A 1 222 ? 29.035 -1.093 -30.048 1.00 94.75 222 LEU A N 1
ATOM 1759 C CA . LEU A 1 222 ? 27.843 -0.777 -29.265 1.00 94.75 222 LEU A CA 1
ATOM 1760 C C . LEU A 1 222 ? 27.359 0.608 -29.681 1.00 94.75 222 LEU A C 1
ATOM 1762 O O . LEU A 1 222 ? 28.042 1.605 -29.451 1.00 94.75 222 LEU A O 1
ATOM 1766 N N . GLU A 1 223 ? 26.184 0.670 -30.288 1.00 94.12 223 GLU A N 1
ATOM 1767 C CA . GLU A 1 223 ? 25.648 1.882 -30.900 1.00 94.12 223 GLU A CA 1
ATOM 1768 C C . GLU A 1 223 ? 24.355 2.304 -30.214 1.00 94.12 223 GLU A C 1
ATOM 1770 O O . GLU A 1 223 ? 23.542 1.471 -29.821 1.00 94.12 223 GLU A O 1
ATOM 1775 N N . LYS A 1 224 ? 24.142 3.614 -30.079 1.00 93.31 224 LYS A N 1
ATOM 1776 C CA . LYS A 1 224 ? 22.874 4.160 -29.591 1.00 93.31 224 LYS A CA 1
ATOM 1777 C C . LYS A 1 224 ? 21.897 4.262 -30.759 1.00 93.31 224 LYS A C 1
ATOM 1779 O O . LYS A 1 224 ? 22.165 4.985 -31.716 1.00 93.31 224 LYS A O 1
ATOM 1784 N N . LEU A 1 225 ? 20.762 3.572 -30.669 1.00 93.81 225 LEU A N 1
ATOM 1785 C CA . LEU A 1 225 ? 19.706 3.668 -31.672 1.00 93.81 225 LEU A CA 1
ATOM 1786 C C . LEU A 1 225 ? 18.967 5.008 -31.564 1.00 93.81 225 LEU A C 1
ATOM 1788 O O . LEU A 1 225 ? 18.808 5.584 -30.484 1.00 93.81 225 LEU A O 1
ATOM 1792 N N . SER A 1 226 ? 18.498 5.499 -32.712 1.00 93.56 226 SER A N 1
ATOM 1793 C CA . SER A 1 226 ? 17.665 6.697 -32.794 1.00 93.56 226 SER A CA 1
ATOM 1794 C C . SER A 1 226 ? 16.327 6.473 -32.083 1.00 93.56 226 SER A C 1
ATOM 1796 O O . SER A 1 226 ? 15.679 5.446 -32.271 1.00 93.56 226 SER A O 1
ATOM 1798 N N . MET A 1 227 ? 15.888 7.463 -31.306 1.00 92.50 227 MET A N 1
ATOM 1799 C CA . MET A 1 227 ? 14.555 7.484 -30.685 1.00 92.50 227 MET A CA 1
ATOM 1800 C C . MET A 1 227 ? 13.501 8.154 -31.585 1.00 92.50 227 MET A C 1
ATOM 1802 O O . MET A 1 227 ? 12.353 8.318 -31.179 1.00 92.50 227 MET A O 1
ATOM 1806 N N . ALA A 1 228 ? 13.875 8.574 -32.802 1.00 95.19 228 ALA A N 1
ATOM 1807 C CA . ALA A 1 228 ? 12.957 9.217 -33.738 1.00 95.19 228 ALA A CA 1
ATOM 1808 C C . ALA A 1 228 ? 11.789 8.284 -34.094 1.00 95.19 228 ALA A C 1
ATOM 1810 O O . ALA A 1 228 ? 11.995 7.097 -34.323 1.00 95.19 228 ALA A O 1
ATOM 1811 N N . GLY A 1 229 ? 10.574 8.829 -34.159 1.00 93.75 229 GLY A N 1
ATOM 1812 C CA . GLY A 1 229 ? 9.356 8.076 -34.483 1.00 93.75 229 GLY A CA 1
ATOM 1813 C C . GLY A 1 229 ? 8.653 7.429 -33.284 1.00 93.75 229 GLY A C 1
ATOM 1814 O O . GLY A 1 229 ? 7.515 6.991 -33.431 1.00 93.75 229 GLY A O 1
ATOM 1815 N N . LEU A 1 230 ? 9.272 7.424 -32.098 1.00 91.50 230 LEU A N 1
ATOM 1816 C CA . LEU A 1 230 ? 8.586 7.083 -30.850 1.00 91.50 230 LEU A CA 1
ATOM 1817 C C . LEU A 1 230 ? 7.811 8.295 -30.305 1.00 91.50 230 LEU A C 1
ATOM 1819 O O . LEU A 1 230 ? 8.232 9.440 -30.512 1.00 91.50 230 LEU A O 1
ATOM 1823 N N . PRO A 1 231 ? 6.697 8.075 -29.581 1.00 88.56 231 PRO A N 1
ATOM 1824 C CA . PRO A 1 231 ? 6.047 9.138 -28.826 1.00 88.56 231 PRO A CA 1
ATOM 1825 C C . PRO A 1 231 ? 6.984 9.657 -27.727 1.00 88.56 231 PRO A C 1
ATOM 1827 O O . PRO A 1 231 ? 8.029 9.073 -27.441 1.00 88.56 231 PRO A O 1
ATOM 1830 N N . LYS A 1 232 ? 6.619 10.762 -27.070 1.00 83.75 232 LYS A N 1
ATOM 1831 C CA . LYS A 1 232 ? 7.342 11.189 -25.869 1.00 83.75 232 LYS A CA 1
ATOM 1832 C C . LYS A 1 232 ? 7.110 10.150 -24.771 1.00 83.75 232 LYS A C 1
ATOM 1834 O O . LYS A 1 232 ? 6.024 10.079 -24.206 1.00 83.75 232 LYS A O 1
ATOM 1839 N N . LEU A 1 233 ? 8.139 9.362 -24.490 1.00 77.50 233 LEU A N 1
ATOM 1840 C CA . LEU A 1 233 ? 8.136 8.348 -23.445 1.00 77.50 233 LEU A CA 1
ATOM 1841 C C . LEU A 1 233 ? 8.595 9.013 -22.145 1.00 77.50 233 LEU A C 1
ATOM 1843 O O . LEU A 1 233 ? 9.760 9.383 -22.012 1.00 77.50 233 LEU A O 1
ATOM 1847 N N . THR A 1 234 ? 7.674 9.220 -21.211 1.00 63.19 234 THR A N 1
ATOM 1848 C CA . THR A 1 234 ? 8.000 9.507 -19.808 1.00 63.19 234 THR A CA 1
ATOM 1849 C C . THR A 1 234 ? 7.837 8.225 -19.014 1.00 63.19 234 THR A C 1
ATOM 1851 O O . THR A 1 234 ? 6.888 7.486 -19.249 1.00 63.19 234 THR A O 1
ATOM 1854 N N . ILE A 1 235 ? 8.787 7.954 -18.119 1.00 62.25 235 ILE A N 1
ATOM 1855 C CA . ILE A 1 235 ? 8.725 6.834 -17.181 1.00 62.25 235 ILE A CA 1
ATOM 1856 C C . ILE A 1 235 ? 8.746 7.416 -15.760 1.00 62.25 235 ILE A C 1
ATOM 1858 O O . ILE A 1 235 ? 9.805 7.630 -15.176 1.00 62.25 235 ILE A O 1
ATOM 1862 N N . GLY A 1 236 ? 7.575 7.750 -15.230 1.00 56.59 236 GLY A N 1
ATOM 1863 C CA . GLY A 1 236 ? 7.290 7.954 -13.814 1.00 56.59 236 GLY A CA 1
ATOM 1864 C C . GLY A 1 236 ? 6.962 6.649 -13.075 1.00 56.59 236 GLY A C 1
ATOM 1865 O O . GLY A 1 236 ? 7.032 5.558 -13.633 1.00 56.59 236 GLY A O 1
ATOM 1866 N N . LEU A 1 237 ? 6.561 6.769 -11.801 1.00 48.91 237 LEU A N 1
ATOM 1867 C CA . LEU A 1 237 ? 6.343 5.646 -10.867 1.00 48.91 237 LEU A CA 1
ATOM 1868 C C . LEU A 1 237 ? 5.312 4.593 -11.353 1.00 48.91 237 LEU A C 1
ATOM 1870 O O . LEU A 1 237 ? 5.350 3.447 -10.904 1.00 48.91 237 LEU A O 1
ATOM 1874 N N . PHE A 1 238 ? 4.405 4.982 -12.260 1.00 50.50 238 PHE A N 1
ATOM 1875 C CA . PHE A 1 238 ? 3.347 4.146 -12.855 1.00 50.50 238 PHE A CA 1
ATOM 1876 C C . PHE A 1 238 ? 3.236 4.286 -14.384 1.00 50.50 238 PHE A C 1
ATOM 1878 O O . PHE A 1 238 ? 2.281 3.794 -14.981 1.00 50.50 238 PHE A O 1
ATOM 1885 N N . ASP A 1 239 ? 4.185 4.963 -15.031 1.00 53.81 239 ASP A N 1
ATOM 1886 C CA . ASP A 1 239 ? 4.144 5.137 -16.485 1.00 53.81 239 ASP A CA 1
ATOM 1887 C C . ASP A 1 239 ? 4.358 3.799 -17.214 1.00 53.81 239 ASP A C 1
ATOM 1889 O O . ASP A 1 239 ? 4.951 2.874 -16.648 1.00 53.81 239 ASP A O 1
ATOM 1893 N N . PRO A 1 240 ? 3.872 3.655 -18.464 1.00 54.88 240 PRO A N 1
ATOM 1894 C CA . PRO A 1 240 ? 3.997 2.399 -19.179 1.00 54.88 240 PRO A CA 1
ATOM 1895 C C . PRO A 1 240 ? 5.468 2.052 -19.359 1.00 54.88 240 PRO A C 1
ATOM 1897 O O . PRO A 1 240 ? 6.254 2.841 -19.887 1.00 54.88 240 PRO A O 1
ATOM 1900 N N . ILE A 1 241 ? 5.835 0.838 -18.965 1.00 62.66 241 ILE A N 1
ATOM 1901 C CA . ILE A 1 241 ? 7.110 0.293 -19.362 1.00 62.66 241 ILE A CA 1
ATOM 1902 C C . ILE A 1 241 ? 7.098 0.046 -20.845 1.00 62.66 241 ILE A C 1
ATOM 1904 O O . ILE A 1 241 ? 6.252 -0.640 -21.419 1.00 62.66 241 ILE A O 1
ATOM 1908 N N . VAL A 1 242 ? 8.138 0.629 -21.407 1.00 78.69 242 VAL A N 1
ATOM 1909 C CA . VAL A 1 242 ? 8.681 0.329 -22.699 1.00 78.69 242 VAL A CA 1
ATOM 1910 C C . VAL A 1 242 ? 9.283 -1.065 -22.603 1.00 78.69 242 VAL A C 1
ATOM 1912 O O . VAL A 1 242 ? 10.342 -1.249 -22.017 1.00 78.69 242 VAL A O 1
ATOM 1915 N N . ALA A 1 243 ? 8.571 -2.062 -23.109 1.00 89.75 243 ALA A N 1
ATOM 1916 C CA . ALA A 1 243 ? 9.064 -3.431 -23.182 1.00 89.75 243 ALA A CA 1
ATOM 1917 C C . ALA A 1 243 ? 9.517 -3.709 -24.616 1.00 89.75 243 ALA A C 1
ATOM 1919 O O . ALA A 1 243 ? 8.825 -3.324 -25.560 1.00 89.75 243 ALA A O 1
ATOM 1920 N N . ILE A 1 244 ? 10.663 -4.367 -24.788 1.00 93.88 244 ILE A N 1
ATOM 1921 C CA . ILE A 1 244 ? 11.178 -4.747 -26.108 1.00 93.88 244 ILE A CA 1
ATOM 1922 C C . ILE A 1 244 ? 11.206 -6.263 -26.276 1.00 93.88 244 ILE A C 1
ATOM 1924 O O . ILE A 1 244 ? 11.413 -6.990 -25.310 1.00 93.88 244 ILE A O 1
ATOM 1928 N N . THR A 1 245 ? 11.017 -6.734 -27.507 1.00 96.88 245 THR A N 1
ATOM 1929 C CA . THR A 1 245 ? 11.181 -8.140 -27.892 1.00 96.88 245 THR A CA 1
ATOM 1930 C C . THR A 1 245 ? 11.712 -8.280 -29.314 1.00 96.88 245 THR A C 1
ATOM 1932 O O . THR A 1 245 ? 11.604 -7.359 -30.125 1.00 96.88 245 THR A O 1
ATOM 1935 N N . GLY A 1 246 ? 12.302 -9.433 -29.615 1.00 97.12 246 GLY A N 1
ATOM 1936 C CA . GLY A 1 246 ? 12.708 -9.801 -30.967 1.00 97.12 246 GLY A CA 1
ATOM 1937 C C . GLY A 1 246 ? 11.531 -10.342 -31.772 1.00 97.12 246 GLY A C 1
ATOM 1938 O O . GLY A 1 246 ? 10.811 -11.216 -31.302 1.00 97.12 246 GLY A O 1
ATOM 1939 N N . HIS A 1 247 ? 11.354 -9.861 -33.000 1.00 97.62 247 HIS A N 1
ATOM 1940 C CA . HIS A 1 247 ? 10.294 -10.283 -33.909 1.00 97.62 247 HIS A CA 1
ATOM 1941 C C . HIS A 1 247 ? 10.863 -10.633 -35.294 1.00 97.62 247 HIS A C 1
ATOM 1943 O O . HIS A 1 247 ? 11.521 -9.796 -35.919 1.00 97.62 247 HIS A O 1
ATOM 1949 N N . PRO A 1 248 ? 10.557 -11.814 -35.860 1.00 95.88 248 PRO A N 1
ATOM 1950 C CA . PRO A 1 248 ? 11.178 -12.293 -37.098 1.00 95.88 248 PRO A CA 1
ATOM 1951 C C . PRO A 1 248 ? 10.898 -11.407 -38.321 1.00 95.88 248 PRO A C 1
ATOM 1953 O O . PRO A 1 248 ? 11.725 -11.324 -39.220 1.00 95.88 248 PRO A O 1
ATOM 1956 N N . LYS A 1 249 ? 9.747 -10.721 -38.368 1.00 96.81 249 LYS A N 1
ATOM 1957 C CA . LYS A 1 249 ? 9.370 -9.847 -39.502 1.00 96.81 249 LYS A CA 1
ATOM 1958 C C . LYS A 1 249 ? 9.664 -8.360 -39.274 1.00 96.81 249 LYS A C 1
ATOM 1960 O O . LYS A 1 249 ? 9.558 -7.565 -40.205 1.00 96.81 249 LYS A O 1
ATOM 1965 N N . HIS A 1 250 ? 9.922 -7.958 -38.031 1.00 97.19 250 HIS A N 1
ATOM 1966 C CA . HIS A 1 250 ? 9.939 -6.541 -37.635 1.00 97.19 250 HIS A CA 1
ATOM 1967 C C . HIS A 1 250 ? 11.217 -6.134 -36.901 1.00 97.19 250 HIS A C 1
ATOM 1969 O O . HIS A 1 250 ? 11.371 -4.962 -36.581 1.00 97.19 250 HIS A O 1
ATOM 1975 N N . GLY A 1 251 ? 12.127 -7.078 -36.663 1.00 96.75 251 GLY A N 1
ATOM 1976 C CA . GLY A 1 251 ? 13.309 -6.860 -35.849 1.00 96.75 251 GLY A CA 1
ATOM 1977 C C . GLY A 1 251 ? 12.932 -6.619 -34.398 1.00 96.75 251 GLY A C 1
ATOM 1978 O O . GLY A 1 251 ? 12.126 -7.362 -33.843 1.00 96.75 251 GLY A O 1
ATOM 1979 N N . THR A 1 252 ? 13.479 -5.587 -33.764 1.00 97.75 252 THR A N 1
ATOM 1980 C CA . THR A 1 252 ? 13.036 -5.209 -32.416 1.00 97.75 252 THR A CA 1
ATOM 1981 C C . THR A 1 252 ? 11.647 -4.583 -32.457 1.00 97.75 252 THR A C 1
ATOM 1983 O O . THR A 1 252 ? 11.437 -3.559 -33.106 1.00 97.75 252 THR A O 1
ATOM 1986 N N . VAL A 1 253 ? 10.714 -5.161 -31.705 1.00 97.38 253 VAL A N 1
ATOM 1987 C CA . VAL A 1 253 ? 9.400 -4.576 -31.429 1.00 97.38 253 VAL A CA 1
ATOM 1988 C C . VAL A 1 253 ? 9.398 -3.999 -30.022 1.00 97.38 253 VAL A C 1
ATOM 1990 O O . VAL A 1 253 ? 9.904 -4.617 -29.091 1.00 97.38 253 VAL A O 1
ATOM 1993 N N . LEU A 1 254 ? 8.821 -2.813 -29.881 1.00 94.50 254 LEU A N 1
ATOM 1994 C CA . LEU A 1 254 ? 8.702 -2.049 -28.653 1.00 94.50 254 LEU A CA 1
ATOM 1995 C C . LEU A 1 254 ? 7.223 -1.796 -28.359 1.00 94.50 254 LEU A C 1
ATOM 1997 O O . LEU A 1 254 ? 6.487 -1.278 -29.199 1.00 94.50 254 LEU A O 1
ATOM 2001 N N . HIS A 1 255 ? 6.797 -2.138 -27.149 1.00 91.88 255 HIS A N 1
ATOM 2002 C CA . HIS A 1 255 ? 5.495 -1.781 -26.604 1.00 91.88 255 HIS A CA 1
ATOM 2003 C C . HIS A 1 255 ? 5.670 -0.614 -25.634 1.00 91.88 255 HIS A C 1
ATOM 2005 O O . HIS A 1 255 ? 6.321 -0.774 -24.609 1.00 91.88 255 HIS A O 1
ATOM 2011 N N . ALA A 1 256 ? 5.112 0.551 -25.968 1.00 85.75 256 ALA A N 1
ATOM 2012 C CA . ALA A 1 256 ? 5.253 1.802 -25.212 1.00 85.75 256 ALA A CA 1
ATOM 2013 C C . ALA A 1 256 ? 4.048 2.113 -24.301 1.00 85.75 256 ALA A C 1
ATOM 2015 O O . ALA A 1 256 ? 3.894 3.243 -23.835 1.00 85.75 256 ALA A O 1
ATOM 2016 N N . GLY A 1 257 ? 3.167 1.131 -24.089 1.00 77.56 257 GLY A N 1
ATOM 2017 C CA . GLY A 1 257 ? 1.817 1.354 -23.578 1.00 77.56 257 GLY A CA 1
ATOM 2018 C C . GLY A 1 257 ? 0.870 1.927 -24.636 1.00 77.56 257 GLY A C 1
ATOM 2019 O O . GLY A 1 257 ? 1.291 2.494 -25.644 1.00 77.56 257 GLY A O 1
ATOM 2020 N N . GLY A 1 258 ? -0.431 1.786 -24.387 1.00 83.88 258 GLY A N 1
ATOM 2021 C CA . GLY A 1 258 ? -1.455 2.145 -25.364 1.00 83.88 258 GLY A CA 1
ATOM 2022 C C . GLY A 1 258 ? -1.593 1.104 -26.476 1.00 83.88 258 GLY A C 1
ATOM 2023 O O . GLY A 1 258 ? -1.036 0.011 -26.421 1.00 83.88 258 GLY A O 1
ATOM 2024 N N . ASN A 1 259 ? -2.365 1.445 -27.502 1.00 88.38 259 ASN A N 1
ATOM 2025 C CA . ASN A 1 259 ? -2.779 0.506 -28.540 1.00 88.38 259 ASN A CA 1
ATOM 2026 C C . ASN A 1 259 ? -1.797 0.396 -29.723 1.00 88.38 259 ASN A C 1
ATOM 2028 O O . ASN A 1 259 ? -2.110 -0.270 -30.710 1.00 88.38 259 ASN A O 1
ATOM 2032 N N . THR A 1 260 ? -0.616 1.018 -29.662 1.00 90.88 260 THR A N 1
ATOM 2033 C CA . THR A 1 260 ? 0.370 1.007 -30.754 1.00 90.88 260 THR A CA 1
ATOM 2034 C C . THR A 1 260 ? 1.676 0.337 -30.332 1.00 90.88 260 THR A C 1
ATOM 2036 O O . THR A 1 260 ? 2.284 0.687 -29.321 1.00 90.88 260 THR A O 1
ATOM 2039 N N . LEU A 1 261 ? 2.141 -0.598 -31.161 1.00 94.50 261 LEU A N 1
ATOM 2040 C CA . LEU A 1 261 ? 3.484 -1.174 -31.094 1.00 94.50 261 LEU A CA 1
ATOM 2041 C C . LEU A 1 261 ? 4.414 -0.452 -32.072 1.00 94.50 261 LEU A C 1
ATOM 2043 O O . LEU A 1 261 ? 3.960 0.095 -33.075 1.00 94.50 261 LEU A O 1
ATOM 2047 N N . PHE A 1 262 ? 5.718 -0.489 -31.826 1.00 96.62 262 PHE A N 1
ATOM 2048 C CA . PHE A 1 262 ? 6.718 0.160 -32.673 1.00 96.62 262 PHE A CA 1
ATOM 2049 C C . PHE A 1 262 ? 7.772 -0.846 -33.114 1.00 96.62 262 PHE A C 1
ATOM 2051 O O . PHE A 1 262 ? 8.252 -1.627 -32.305 1.00 96.62 262 PHE A O 1
ATOM 2058 N N . ALA A 1 263 ? 8.158 -0.818 -34.384 1.00 97.50 263 ALA A N 1
ATOM 2059 C CA . ALA A 1 263 ? 9.256 -1.620 -34.913 1.00 9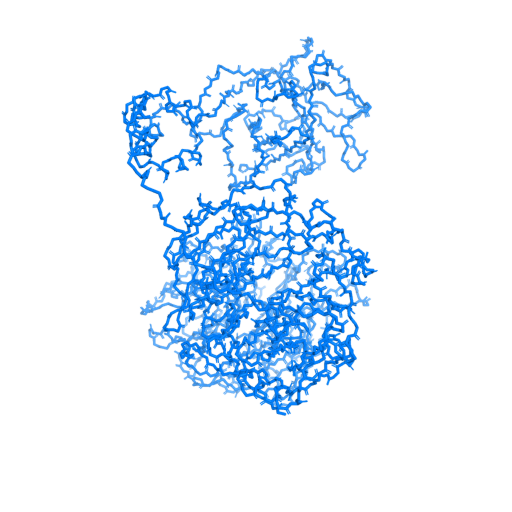7.50 263 ALA A CA 1
ATOM 2060 C C . ALA A 1 263 ? 10.493 -0.751 -35.142 1.00 97.50 263 ALA A C 1
ATOM 2062 O O . ALA A 1 263 ? 10.374 0.378 -35.635 1.00 97.50 263 ALA A O 1
ATOM 2063 N N . SER A 1 264 ? 11.670 -1.281 -34.816 1.00 96.1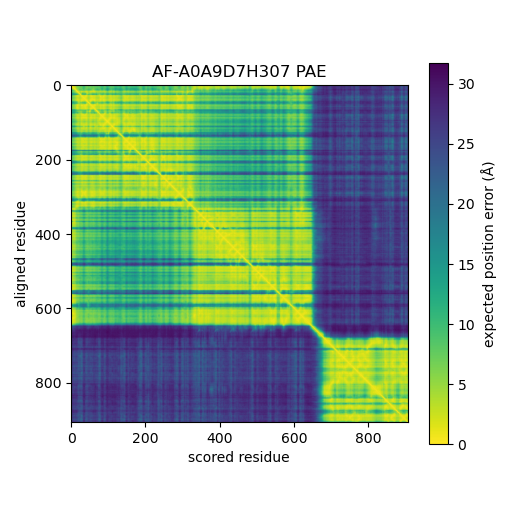2 264 SER A N 1
ATOM 2064 C CA . SER A 1 264 ? 12.939 -0.617 -35.096 1.00 96.12 264 SER A CA 1
ATOM 2065 C C . SER A 1 264 ? 13.225 -0.584 -36.603 1.00 96.12 264 SER A C 1
ATOM 2067 O O . SER A 1 264 ? 12.782 -1.424 -37.389 1.00 96.12 264 SER A O 1
ATOM 2069 N N . THR A 1 265 ? 13.938 0.453 -37.027 1.00 94.31 265 THR A N 1
ATOM 2070 C CA . THR A 1 265 ? 14.383 0.707 -38.403 1.00 94.31 265 THR A CA 1
ATOM 2071 C C . THR A 1 265 ? 15.787 1.308 -38.361 1.00 94.31 265 THR A C 1
ATOM 2073 O O . THR A 1 265 ? 16.246 1.735 -37.300 1.00 94.31 265 THR A O 1
ATOM 2076 N N . ASP A 1 266 ? 16.449 1.425 -39.510 1.00 88.62 266 ASP A N 1
ATOM 2077 C CA . ASP A 1 266 ? 17.786 2.031 -39.590 1.00 88.62 266 ASP A CA 1
ATOM 2078 C C . ASP A 1 266 ? 17.813 3.502 -39.133 1.00 88.62 266 ASP A C 1
ATOM 2080 O O . ASP A 1 266 ? 18.827 3.983 -38.633 1.00 88.62 266 ASP A O 1
ATOM 2084 N N . SER A 1 267 ? 16.694 4.226 -39.268 1.00 90.44 267 SER A N 1
ATOM 2085 C CA . SER A 1 267 ? 16.592 5.658 -38.943 1.00 90.44 267 SER A CA 1
ATOM 2086 C C . SER A 1 267 ? 15.872 5.975 -37.622 1.00 90.44 267 SER A C 1
ATOM 2088 O O . SER A 1 267 ? 15.769 7.145 -37.245 1.00 90.44 267 SER A O 1
ATOM 2090 N N . GLY A 1 268 ? 15.356 4.971 -36.910 1.00 94.31 268 GLY A N 1
ATOM 2091 C CA . GLY A 1 268 ? 14.527 5.159 -35.714 1.00 94.31 268 GLY A CA 1
ATOM 2092 C C . GLY A 1 268 ? 13.438 4.101 -35.606 1.00 94.31 268 GLY A C 1
ATOM 2093 O O . GLY A 1 268 ? 13.702 2.919 -35.803 1.00 94.31 268 GLY A O 1
ATOM 2094 N N . TRP A 1 269 ? 12.207 4.518 -35.342 1.00 96.81 269 TRP A N 1
ATOM 2095 C CA . TRP A 1 269 ? 11.072 3.638 -35.083 1.00 96.81 269 TRP A CA 1
ATOM 2096 C C . TRP A 1 269 ? 9.899 3.966 -35.996 1.00 96.81 269 TRP A C 1
ATOM 2098 O O . TRP A 1 269 ? 9.655 5.127 -36.327 1.00 96.81 269 TRP A O 1
ATOM 2108 N N . LYS A 1 270 ? 9.147 2.937 -36.384 1.00 96.88 270 LYS A N 1
ATOM 2109 C CA . LYS A 1 270 ? 7.881 3.087 -37.107 1.00 96.88 270 LYS A CA 1
ATOM 2110 C C . LYS A 1 270 ? 6.743 2.435 -36.321 1.00 96.88 270 LYS A C 1
ATOM 2112 O O . LYS A 1 270 ? 6.955 1.351 -35.773 1.00 96.88 270 LYS A O 1
ATOM 2117 N N . PRO A 1 271 ? 5.549 3.043 -36.274 1.00 96.75 271 PRO A N 1
ATOM 2118 C CA . PRO A 1 271 ? 4.389 2.389 -35.686 1.00 96.75 271 PRO A CA 1
ATOM 2119 C C . PRO A 1 271 ? 3.998 1.154 -36.510 1.00 96.75 271 PRO A C 1
ATOM 2121 O O . PRO A 1 271 ? 4.110 1.140 -37.740 1.00 96.75 271 PRO A O 1
ATOM 2124 N N . LEU A 1 272 ? 3.554 0.112 -35.818 1.00 95.75 272 LEU A N 1
ATOM 2125 C CA . LEU A 1 272 ? 2.854 -1.035 -36.385 1.00 95.75 272 LEU A CA 1
ATOM 2126 C C . LEU A 1 272 ? 1.343 -0.762 -36.403 1.00 95.75 272 LEU A C 1
ATOM 2128 O O . LEU A 1 272 ? 0.889 0.283 -35.936 1.00 95.75 272 LEU A O 1
ATOM 2132 N N . ALA A 1 273 ? 0.569 -1.690 -36.976 1.00 92.25 273 ALA A N 1
ATOM 2133 C CA . ALA A 1 273 ? -0.887 -1.597 -36.960 1.00 92.25 273 ALA A CA 1
ATOM 2134 C C . ALA A 1 273 ? -1.396 -1.452 -35.519 1.00 92.25 273 ALA A C 1
ATOM 2136 O O . ALA A 1 273 ? -0.903 -2.126 -34.611 1.00 92.25 273 ALA A O 1
ATOM 2137 N N . GLU A 1 274 ? -2.360 -0.554 -35.323 1.00 92.56 274 GLU A N 1
ATOM 2138 C CA . GLU A 1 274 ? -2.980 -0.381 -34.018 1.00 92.56 274 GLU A CA 1
ATOM 2139 C C . GLU A 1 274 ? -3.737 -1.646 -33.622 1.00 92.56 274 GLU A C 1
ATOM 2141 O O . GLU A 1 274 ? -4.422 -2.280 -34.425 1.00 92.56 274 GLU A O 1
ATOM 2146 N N . THR A 1 275 ? -3.602 -1.983 -32.351 1.00 93.12 275 THR A N 1
ATOM 2147 C CA . THR A 1 275 ? -4.410 -2.992 -31.682 1.00 93.12 275 THR A CA 1
ATOM 2148 C C . THR A 1 275 ? -5.771 -2.393 -31.322 1.00 93.12 275 THR A C 1
ATOM 2150 O O . THR A 1 275 ? -5.925 -1.179 -31.161 1.00 93.12 275 THR A O 1
ATOM 2153 N N . ARG A 1 276 ? -6.797 -3.237 -31.248 1.00 93.50 276 ARG A N 1
ATOM 2154 C CA . ARG A 1 276 ? -8.176 -2.848 -30.935 1.00 93.50 276 ARG A CA 1
ATOM 2155 C C . ARG A 1 276 ? -8.317 -2.356 -29.495 1.00 93.50 276 ARG A C 1
ATOM 2157 O O . ARG A 1 276 ? -9.131 -1.485 -29.204 1.00 93.50 276 ARG A O 1
ATOM 2164 N N . ASP A 1 277 ? -7.547 -2.954 -28.604 1.00 90.38 277 ASP A N 1
ATOM 2165 C CA . ASP A 1 277 ? -7.482 -2.701 -27.173 1.00 90.38 277 ASP A CA 1
ATOM 2166 C C . ASP A 1 277 ? -6.010 -2.599 -26.748 1.00 90.38 277 ASP A C 1
ATOM 2168 O O . ASP A 1 277 ? -5.101 -2.755 -27.552 1.00 90.38 277 ASP A O 1
ATOM 2172 N N . SER A 1 278 ? -5.755 -2.265 -25.488 1.00 88.69 278 SER A N 1
ATOM 2173 C CA . SER A 1 278 ? -4.404 -2.174 -24.933 1.00 88.69 278 SER A CA 1
ATOM 2174 C C . SER A 1 278 ? -4.409 -2.819 -23.557 1.00 88.69 278 SER A C 1
ATOM 2176 O O . SER A 1 278 ? -5.381 -2.628 -22.815 1.00 88.69 278 SER A O 1
ATOM 2178 N N . PRO A 1 279 ? -3.326 -3.503 -23.151 1.00 88.94 279 PRO A N 1
ATOM 2179 C CA . PRO A 1 279 ? -3.128 -3.807 -21.745 1.00 88.94 279 PRO A CA 1
ATOM 2180 C C . PRO A 1 279 ? -3.092 -2.488 -20.947 1.00 88.94 279 PRO A C 1
ATOM 2182 O O . PRO A 1 279 ? -2.782 -1.428 -21.513 1.00 88.94 279 PRO A O 1
ATOM 2185 N N . PRO A 1 280 ? -3.407 -2.513 -19.639 1.00 85.25 280 PRO A N 1
ATOM 2186 C CA . PRO A 1 280 ? -3.208 -1.347 -18.790 1.00 85.25 280 PRO A CA 1
ATOM 2187 C C . PRO A 1 280 ? -1.739 -0.913 -18.849 1.00 85.25 280 PRO A C 1
ATOM 2189 O O . PRO A 1 280 ? -0.849 -1.716 -19.131 1.00 85.25 280 PRO A O 1
ATOM 2192 N N . LYS A 1 281 ? -1.457 0.361 -18.570 1.00 83.12 281 LYS A N 1
ATOM 2193 C CA . LYS A 1 281 ? -0.070 0.810 -18.401 1.00 83.12 281 LYS A CA 1
ATOM 2194 C C . LYS A 1 281 ? 0.560 0.007 -17.271 1.00 83.12 281 LYS A C 1
ATOM 2196 O O . LYS A 1 281 ? -0.037 -0.082 -16.199 1.00 83.12 281 LYS A O 1
ATOM 2201 N N . MET A 1 282 ? 1.722 -0.596 -17.521 1.00 80.50 282 MET A N 1
ATOM 2202 C CA . MET A 1 282 ? 2.368 -1.479 -16.552 1.00 80.50 282 MET A CA 1
ATOM 2203 C C . MET A 1 282 ? 3.824 -1.122 -16.326 1.00 80.50 282 MET A C 1
ATOM 2205 O O . MET A 1 282 ? 4.526 -0.857 -17.289 1.00 80.50 282 MET A O 1
ATOM 2209 N N . THR A 1 283 ? 4.303 -1.230 -15.091 1.00 78.44 283 THR A N 1
ATOM 2210 C CA . THR A 1 283 ? 5.721 -1.257 -14.759 1.00 78.44 283 THR A CA 1
ATOM 2211 C C . THR A 1 283 ? 6.227 -2.687 -14.548 1.00 78.44 283 THR A C 1
ATOM 2213 O O . THR A 1 283 ? 5.538 -3.581 -14.056 1.00 78.44 283 THR A O 1
ATOM 2216 N N . LYS A 1 284 ? 7.471 -2.889 -14.974 1.00 80.62 284 LYS A N 1
ATOM 2217 C CA . LYS A 1 284 ? 8.303 -4.107 -14.967 1.00 80.62 284 LYS A CA 1
ATOM 2218 C C . LYS A 1 284 ? 7.703 -5.324 -15.647 1.00 80.62 284 LYS A C 1
ATOM 2220 O O . LYS A 1 284 ? 7.982 -6.457 -15.274 1.00 80.62 284 LYS A O 1
ATOM 2225 N N . ALA A 1 285 ? 6.896 -5.077 -16.668 1.00 86.88 285 ALA A N 1
ATOM 2226 C CA . ALA A 1 285 ? 6.461 -6.108 -17.587 1.00 86.88 285 ALA A CA 1
ATOM 2227 C C . ALA A 1 285 ? 7.566 -6.398 -18.610 1.00 86.88 285 ALA A C 1
ATOM 2229 O O . ALA A 1 285 ? 8.147 -5.473 -19.174 1.00 86.88 285 ALA A O 1
ATOM 2230 N N . HIS A 1 286 ? 7.831 -7.672 -18.870 1.00 90.31 286 HIS A N 1
ATOM 2231 C CA . HIS A 1 286 ? 8.638 -8.122 -19.998 1.00 90.31 286 HIS A CA 1
ATOM 2232 C C . HIS A 1 286 ? 7.695 -8.579 -21.108 1.00 90.31 286 HIS A C 1
ATOM 2234 O O . HIS A 1 286 ? 6.560 -8.979 -20.835 1.00 90.31 286 HIS A O 1
ATOM 2240 N N . ILE A 1 287 ? 8.158 -8.506 -22.354 1.00 94.06 287 ILE A N 1
ATOM 2241 C CA . ILE A 1 287 ? 7.391 -8.940 -23.519 1.00 94.06 287 ILE A CA 1
ATOM 2242 C C . ILE A 1 287 ? 8.186 -9.964 -24.322 1.00 94.06 287 ILE A C 1
ATOM 2244 O O . ILE A 1 287 ? 9.388 -9.815 -24.540 1.00 94.06 287 ILE A O 1
ATOM 2248 N N . ALA A 1 288 ? 7.508 -11.016 -24.755 1.00 96.81 288 ALA A N 1
ATOM 2249 C CA . ALA A 1 288 ? 8.074 -12.076 -25.569 1.00 96.81 288 ALA A CA 1
ATOM 2250 C C . ALA A 1 288 ? 7.171 -12.339 -26.774 1.00 96.81 288 ALA A C 1
ATOM 2252 O O . ALA A 1 288 ? 5.946 -12.292 -26.662 1.00 96.81 288 ALA A O 1
ATOM 2253 N N . PHE A 1 289 ? 7.779 -12.600 -27.927 1.00 97.94 289 PHE A N 1
ATOM 2254 C CA . PHE A 1 289 ? 7.061 -13.015 -29.123 1.00 97.94 289 PHE A CA 1
ATOM 2255 C C . PHE A 1 289 ? 7.028 -14.540 -29.232 1.00 97.94 289 PHE A C 1
ATOM 2257 O O . PHE A 1 289 ? 8.059 -15.199 -29.107 1.00 97.94 289 PHE A O 1
ATOM 2264 N N . ASP A 1 290 ? 5.841 -15.079 -29.486 1.00 97.94 290 ASP A N 1
ATOM 2265 C CA . ASP A 1 290 ? 5.584 -16.486 -29.760 1.00 97.94 290 ASP A CA 1
ATOM 2266 C C . ASP A 1 290 ? 5.456 -16.690 -31.282 1.00 97.94 290 ASP A C 1
ATOM 2268 O O . ASP A 1 290 ? 4.379 -16.465 -31.846 1.00 97.94 290 ASP A O 1
ATOM 2272 N N . PRO A 1 291 ? 6.523 -17.117 -31.983 1.00 96.75 291 PRO A N 1
ATOM 2273 C CA . PRO A 1 291 ? 6.474 -17.359 -33.421 1.00 96.75 291 PRO A CA 1
ATOM 2274 C C . PRO A 1 291 ? 5.561 -18.520 -33.826 1.00 96.75 291 PRO A C 1
ATOM 2276 O O . PRO A 1 291 ? 5.155 -18.571 -34.986 1.00 96.75 291 PRO A O 1
ATOM 2279 N N . LYS A 1 292 ? 5.236 -19.450 -32.919 1.00 97.06 292 LYS A N 1
ATOM 2280 C CA . LYS A 1 292 ? 4.360 -20.588 -33.224 1.00 97.06 292 LYS A CA 1
ATOM 2281 C C . LYS A 1 292 ? 2.903 -20.158 -33.320 1.00 97.06 292 LYS A C 1
ATOM 2283 O O . LYS A 1 292 ? 2.178 -20.645 -34.186 1.00 97.06 292 LYS A O 1
ATOM 2288 N N . HIS A 1 293 ? 2.494 -19.239 -32.450 1.00 96.56 293 HIS A N 1
ATOM 2289 C CA . HIS A 1 293 ? 1.122 -18.735 -32.388 1.00 96.56 293 HIS A CA 1
ATOM 2290 C C . HIS A 1 293 ? 0.943 -17.341 -33.012 1.00 96.56 293 HIS A C 1
ATOM 2292 O O . HIS A 1 293 ? -0.188 -16.859 -33.069 1.00 96.56 293 HIS A O 1
ATOM 2298 N N . ASP A 1 294 ? 2.029 -16.723 -33.498 1.00 96.62 294 ASP A N 1
ATOM 2299 C CA . ASP A 1 294 ? 2.077 -15.339 -34.004 1.00 96.62 294 ASP A CA 1
ATOM 2300 C C . ASP A 1 294 ? 1.480 -14.358 -32.978 1.00 96.62 294 ASP A C 1
ATOM 2302 O O . ASP A 1 294 ? 0.593 -13.560 -33.283 1.00 96.62 294 ASP A O 1
ATOM 2306 N N . ALA A 1 295 ? 1.931 -14.479 -31.724 1.00 97.38 295 ALA A N 1
ATOM 2307 C CA . ALA A 1 295 ? 1.367 -13.773 -30.576 1.00 97.38 295 ALA A CA 1
ATOM 2308 C C . ALA A 1 295 ? 2.439 -13.042 -29.756 1.00 97.38 295 ALA A C 1
ATOM 2310 O O . ALA A 1 295 ? 3.594 -13.460 -29.707 1.00 97.38 295 ALA A O 1
ATOM 2311 N N . LEU A 1 296 ? 2.061 -11.959 -29.073 1.00 97.31 296 LEU A N 1
ATOM 2312 C CA . LEU A 1 296 ? 2.916 -11.294 -28.082 1.00 97.31 296 LEU A CA 1
ATOM 2313 C C . LEU A 1 296 ? 2.388 -11.571 -26.678 1.00 97.31 296 LEU A C 1
ATOM 2315 O O . LEU A 1 296 ? 1.216 -11.338 -26.404 1.00 97.31 296 LEU A O 1
ATOM 2319 N N . VAL A 1 297 ? 3.260 -12.023 -25.781 1.00 96.44 297 VAL A N 1
ATOM 2320 C CA . VAL A 1 297 ? 2.948 -12.250 -24.366 1.00 96.44 297 VAL A CA 1
ATOM 2321 C C . VAL A 1 297 ? 3.647 -11.189 -23.531 1.00 96.44 297 VAL A C 1
ATOM 2323 O O . VAL A 1 297 ? 4.866 -11.057 -23.591 1.00 96.44 297 VAL A O 1
ATOM 2326 N N . LEU A 1 298 ? 2.874 -10.437 -22.753 1.00 93.94 298 LEU A N 1
ATOM 2327 C CA . LEU A 1 298 ? 3.328 -9.366 -21.872 1.00 93.94 298 LEU A CA 1
ATOM 2328 C C . LEU A 1 298 ? 3.005 -9.717 -20.415 1.00 93.94 298 LEU A C 1
ATOM 2330 O O . LEU A 1 298 ? 1.857 -10.019 -20.092 1.00 93.94 298 LEU A O 1
ATOM 2334 N N . GLY A 1 299 ? 3.985 -9.599 -19.521 1.00 90.31 299 GLY A N 1
ATOM 2335 C CA . GLY A 1 299 ? 3.778 -9.679 -18.072 1.00 90.31 299 GLY A CA 1
ATOM 2336 C C . GLY A 1 299 ? 4.625 -10.734 -17.346 1.00 90.31 299 GLY A C 1
ATOM 2337 O O . GLY A 1 299 ? 5.491 -11.362 -17.957 1.00 90.31 299 GLY A O 1
ATOM 2338 N N . PRO A 1 300 ? 4.385 -10.920 -16.032 1.00 88.94 300 PRO A N 1
ATOM 2339 C CA . PRO A 1 300 ? 3.491 -10.112 -15.199 1.00 88.94 300 PRO A CA 1
ATOM 2340 C C . PRO A 1 300 ? 4.105 -8.733 -14.890 1.00 88.94 300 PRO A C 1
ATOM 2342 O O . PRO A 1 300 ? 5.297 -8.518 -15.075 1.00 88.94 300 PRO A O 1
ATOM 2345 N N . GLY A 1 301 ? 3.312 -7.774 -14.414 1.00 84.25 301 GLY A N 1
ATOM 2346 C CA . GLY A 1 301 ? 3.819 -6.454 -14.019 1.00 84.25 301 GLY A CA 1
ATOM 2347 C C . GLY A 1 301 ? 2.879 -5.723 -13.063 1.00 84.25 301 GLY A C 1
ATOM 2348 O O . GLY A 1 301 ? 1.731 -6.123 -12.877 1.00 84.25 301 GLY A O 1
ATOM 2349 N N . LYS A 1 302 ? 3.375 -4.653 -12.436 1.00 80.00 302 LYS A N 1
ATOM 2350 C CA . LYS A 1 302 ? 2.537 -3.672 -11.721 1.00 80.00 302 LYS A CA 1
ATOM 2351 C C . LYS A 1 302 ? 1.776 -2.875 -12.755 1.00 80.00 302 LYS A C 1
ATOM 2353 O O . LYS A 1 302 ? 2.375 -2.537 -13.758 1.00 80.00 302 LYS A O 1
ATOM 2358 N N . HIS A 1 303 ? 0.518 -2.532 -12.545 1.00 78.88 303 HIS A N 1
ATOM 2359 C CA . HIS A 1 303 ? -0.232 -1.799 -13.560 1.00 78.88 303 HIS A CA 1
ATOM 2360 C C . HIS A 1 303 ? -1.158 -0.742 -12.975 1.00 78.88 303 HIS A C 1
ATOM 2362 O O . HIS A 1 303 ? -1.461 -0.734 -11.786 1.00 78.88 303 HIS A O 1
ATOM 2368 N N . GLU A 1 304 ? -1.600 0.195 -13.801 1.00 74.69 304 GLU A N 1
ATOM 2369 C CA . GLU A 1 304 ? -2.652 1.121 -13.398 1.00 74.69 304 GLU A CA 1
ATOM 2370 C C . GLU A 1 304 ? -3.990 0.378 -13.224 1.00 74.69 304 GLU A C 1
ATOM 2372 O O . GLU A 1 304 ? -4.235 -0.685 -13.807 1.00 74.69 304 GLU A O 1
ATOM 2377 N N . GLY A 1 305 ? -4.881 0.951 -12.414 1.00 71.94 305 GLY A N 1
ATOM 2378 C CA . GLY A 1 305 ? -6.227 0.424 -12.197 1.00 71.94 305 GLY A CA 1
ATOM 2379 C C . GLY A 1 305 ? -6.353 -0.577 -11.045 1.00 71.94 305 GLY A C 1
ATOM 2380 O O . GLY A 1 305 ? -5.475 -0.729 -10.194 1.00 71.94 305 GLY A O 1
ATOM 2381 N N . ALA A 1 306 ? -7.522 -1.211 -10.968 1.00 60.03 306 ALA A N 1
ATOM 2382 C CA . ALA A 1 306 ? -7.888 -2.089 -9.864 1.00 60.03 306 ALA A CA 1
ATOM 2383 C C . ALA A 1 306 ? -6.951 -3.308 -9.773 1.00 60.03 306 ALA A C 1
ATOM 2385 O O . ALA A 1 306 ? -6.760 -4.030 -10.749 1.00 60.03 306 ALA A O 1
ATOM 2386 N N . GLY A 1 307 ? -6.366 -3.513 -8.589 1.00 59.69 307 GLY A N 1
ATOM 2387 C CA . GLY A 1 307 ? -5.431 -4.604 -8.308 1.00 59.69 307 GLY A CA 1
ATOM 2388 C C . GLY A 1 307 ? -3.993 -4.371 -8.764 1.00 59.69 307 GLY A C 1
ATOM 2389 O O . GLY A 1 307 ? -3.132 -5.163 -8.415 1.00 59.69 307 GLY A O 1
ATOM 2390 N N . GLY A 1 308 ? -3.695 -3.312 -9.517 1.00 54.75 308 GLY A N 1
ATOM 2391 C CA . GLY A 1 308 ? -2.381 -3.157 -10.143 1.00 54.75 308 GLY A CA 1
ATOM 2392 C C . GLY A 1 308 ? -1.278 -2.545 -9.265 1.00 54.75 308 GLY A C 1
ATOM 2393 O O . GLY A 1 308 ? -0.127 -2.470 -9.698 1.00 54.75 308 GLY A O 1
ATOM 2394 N N . SER A 1 309 ? -1.593 -2.143 -8.024 1.00 53.50 309 SER A N 1
ATOM 2395 C CA . SER A 1 309 ? -0.603 -1.631 -7.058 1.00 53.50 309 SER A CA 1
ATOM 2396 C C . SER A 1 309 ? 0.366 -2.706 -6.556 1.00 53.50 309 SER A C 1
ATOM 2398 O O . SER A 1 309 ? 1.504 -2.389 -6.206 1.00 53.50 309 SER A O 1
ATOM 2400 N N . ASP A 1 310 ? -0.063 -3.968 -6.576 1.00 61.97 310 ASP A N 1
ATOM 2401 C CA . ASP A 1 310 ? 0.717 -5.148 -6.212 1.00 61.97 310 ASP A CA 1
ATOM 2402 C C . ASP A 1 310 ? 0.781 -6.093 -7.422 1.00 61.97 310 ASP A C 1
ATOM 2404 O O . ASP A 1 310 ? -0.162 -6.132 -8.207 1.00 61.97 310 ASP A O 1
ATOM 2408 N N . TYR A 1 311 ? 1.882 -6.839 -7.626 1.00 60.16 311 TYR A N 1
ATOM 2409 C CA . TYR A 1 311 ? 1.986 -7.740 -8.790 1.00 60.16 311 TYR A CA 1
ATOM 2410 C C . TYR A 1 311 ? 0.838 -8.737 -8.771 1.00 60.16 311 TYR A C 1
ATOM 2412 O O . TYR A 1 311 ? 0.834 -9.661 -7.947 1.00 60.16 311 TYR A O 1
ATOM 2420 N N . ASN A 1 312 ? -0.103 -8.573 -9.691 1.00 67.38 312 ASN A N 1
ATOM 2421 C CA . ASN A 1 312 ? -1.005 -9.650 -10.021 1.00 67.38 312 ASN A CA 1
ATOM 2422 C C . ASN A 1 312 ? -0.243 -10.638 -10.892 1.00 67.38 312 ASN A C 1
ATOM 2424 O O . ASN A 1 312 ? 0.538 -10.261 -11.768 1.00 67.38 312 ASN A O 1
ATOM 2428 N N . ALA A 1 313 ? -0.489 -11.918 -10.651 1.00 76.25 313 ALA A N 1
ATOM 2429 C CA . ALA A 1 313 ? -0.177 -12.944 -11.622 1.00 76.25 313 ALA A CA 1
ATOM 2430 C C . ALA A 1 313 ? -1.183 -12.781 -12.769 1.00 76.25 313 ALA A C 1
ATOM 2432 O O . ALA A 1 313 ? -2.244 -13.398 -12.768 1.00 76.25 313 ALA A O 1
ATOM 2433 N N . VAL A 1 314 ? -0.911 -11.840 -13.669 1.00 87.75 314 VAL A N 1
ATOM 2434 C CA . VAL A 1 314 ? -1.720 -11.571 -14.854 1.00 87.75 314 VAL A CA 1
ATOM 2435 C C . VAL A 1 314 ? -0.783 -11.362 -16.031 1.00 87.75 314 VAL A C 1
ATOM 2437 O O . VAL A 1 314 ? 0.191 -10.615 -15.935 1.00 87.75 314 VAL A O 1
ATOM 2440 N N . PHE A 1 315 ? -1.099 -12.026 -17.135 1.00 92.44 315 PHE A N 1
ATOM 2441 C CA . PHE A 1 315 ? -0.399 -11.905 -18.407 1.00 92.44 315 PHE A CA 1
ATOM 2442 C C . PHE A 1 315 ? -1.371 -11.395 -19.465 1.00 92.44 315 PHE A C 1
ATOM 2444 O O . PHE A 1 315 ? -2.571 -11.655 -19.398 1.00 92.44 315 PHE A O 1
ATOM 2451 N N . PHE A 1 316 ? -0.857 -10.684 -20.458 1.00 93.81 316 PHE A N 1
ATOM 2452 C CA . PHE A 1 316 ? -1.632 -10.193 -21.588 1.00 93.81 316 PHE A CA 1
ATOM 2453 C C . PHE A 1 316 ? -1.098 -10.839 -22.856 1.00 93.81 316 PHE A C 1
ATOM 2455 O O . PHE A 1 316 ? 0.106 -10.805 -23.101 1.00 93.81 316 PHE A O 1
ATOM 2462 N N . VAL A 1 317 ? -1.983 -11.439 -23.646 1.00 96.00 317 VAL A N 1
ATOM 2463 C CA . VAL A 1 317 ? -1.627 -12.105 -24.901 1.00 96.00 317 VAL A CA 1
ATOM 2464 C C . VAL A 1 317 ? -2.295 -11.367 -26.050 1.00 96.00 317 VAL A C 1
ATOM 2466 O O . VAL A 1 317 ? -3.522 -11.367 -26.140 1.00 96.00 317 VAL A O 1
ATOM 2469 N N . LEU A 1 318 ? -1.497 -10.733 -26.905 1.00 96.75 318 LEU A N 1
ATOM 2470 C CA . LEU A 1 318 ? -1.951 -10.153 -28.164 1.00 96.75 318 LEU A CA 1
ATOM 2471 C C . LEU A 1 318 ? -1.932 -11.228 -29.240 1.00 96.75 318 LEU A C 1
ATOM 2473 O O . LEU A 1 318 ? -0.863 -11.738 -29.575 1.00 96.75 318 LEU A O 1
ATOM 2477 N N . GLN A 1 319 ? -3.096 -11.522 -29.806 1.00 95.06 319 GLN A N 1
ATOM 2478 C CA . GLN A 1 319 ? -3.230 -12.393 -30.966 1.00 95.06 319 GLN A CA 1
ATOM 2479 C C . GLN A 1 319 ? -4.100 -11.697 -32.014 1.00 95.06 319 GLN A C 1
ATOM 2481 O O . GLN A 1 319 ? -5.216 -11.262 -31.726 1.00 95.06 319 GLN A O 1
ATOM 2486 N N . GLY A 1 320 ? -3.580 -11.562 -33.236 1.00 94.31 320 GLY A N 1
ATOM 2487 C CA . GLY A 1 320 ? -4.187 -10.675 -34.228 1.00 94.31 320 GLY A CA 1
ATOM 2488 C C . GLY A 1 320 ? -4.091 -9.215 -33.779 1.00 94.31 320 GLY A C 1
ATOM 2489 O O . GLY A 1 320 ? -2.992 -8.703 -33.583 1.00 94.31 320 GLY A O 1
ATOM 2490 N N . ASP A 1 321 ? -5.232 -8.550 -33.616 1.00 94.25 321 ASP A N 1
ATOM 2491 C CA . ASP A 1 321 ? -5.328 -7.156 -33.172 1.00 94.25 321 ASP A CA 1
ATOM 2492 C C . ASP A 1 321 ? -5.850 -7.004 -31.733 1.00 94.25 321 ASP A C 1
ATOM 2494 O O . ASP A 1 321 ? -6.050 -5.877 -31.291 1.00 94.25 321 ASP A O 1
ATOM 2498 N N . ALA A 1 322 ? -6.073 -8.101 -31.000 1.00 95.31 322 ALA A N 1
ATOM 2499 C CA . ALA A 1 322 ? -6.734 -8.078 -29.697 1.00 95.31 322 ALA A CA 1
ATOM 2500 C C . ALA A 1 322 ? -5.888 -8.680 -28.569 1.00 95.31 322 ALA A C 1
ATOM 2502 O O . ALA A 1 322 ? -5.361 -9.790 -28.680 1.00 95.31 322 ALA A O 1
ATOM 2503 N N . TRP A 1 323 ? -5.831 -7.967 -27.450 1.00 94.50 323 TRP A N 1
ATOM 2504 C CA . TRP A 1 323 ? -5.260 -8.413 -26.191 1.00 94.50 323 TRP A CA 1
ATOM 2505 C C . TRP A 1 323 ? -6.276 -9.213 -25.381 1.00 94.50 323 TRP A C 1
ATOM 2507 O O . TRP A 1 323 ? -7.417 -8.806 -25.167 1.00 94.50 323 TRP A O 1
ATOM 2517 N N . THR A 1 324 ? -5.827 -10.347 -24.856 1.00 93.25 324 THR A N 1
ATOM 2518 C CA . THR A 1 324 ? -6.576 -11.165 -23.901 1.00 93.25 324 THR A CA 1
ATOM 2519 C C . THR A 1 324 ? -5.844 -11.214 -22.569 1.00 93.25 324 THR A C 1
ATOM 2521 O O . THR A 1 324 ? -4.622 -11.352 -22.521 1.00 93.25 324 THR A O 1
ATOM 2524 N N . THR A 1 325 ? -6.588 -11.082 -21.475 1.00 92.25 325 THR A N 1
ATOM 2525 C CA . THR A 1 325 ? -6.047 -11.167 -20.116 1.00 92.25 325 THR A CA 1
ATOM 2526 C C . THR A 1 325 ? -6.076 -12.614 -19.632 1.00 92.25 325 THR A C 1
ATOM 2528 O O . THR A 1 325 ? -7.130 -13.244 -19.611 1.00 92.25 325 THR A O 1
ATOM 2531 N N . GLN A 1 326 ? -4.922 -13.122 -19.213 1.00 91.56 326 GLN A N 1
ATOM 2532 C CA . GLN A 1 326 ? -4.737 -14.440 -18.613 1.00 91.56 326 GLN A CA 1
ATOM 2533 C C . GLN A 1 326 ? -4.460 -14.278 -17.117 1.00 91.56 326 GLN A C 1
ATOM 2535 O O . GLN A 1 326 ? -3.641 -13.444 -16.730 1.00 91.56 326 GLN A O 1
ATOM 2540 N N . GLY A 1 327 ? -5.107 -15.082 -16.276 1.00 87.00 327 GLY A N 1
ATOM 2541 C CA . GLY A 1 327 ? -5.102 -14.903 -14.824 1.00 87.00 327 GLY A CA 1
ATOM 2542 C C . GLY A 1 327 ? -6.201 -13.953 -14.339 1.00 87.00 327 GLY A C 1
ATOM 2543 O O . GLY A 1 327 ? -6.984 -13.414 -15.124 1.00 87.00 327 GLY A O 1
ATOM 2544 N N . VAL A 1 328 ? -6.295 -13.787 -13.020 1.00 80.62 328 VAL A N 1
ATOM 2545 C CA . VAL A 1 328 ? -7.340 -12.985 -12.368 1.00 80.62 328 VAL A CA 1
ATOM 2546 C C . VAL A 1 328 ? -6.686 -11.850 -11.596 1.00 80.62 328 VAL A C 1
ATOM 2548 O O . VAL A 1 328 ? -5.913 -12.091 -10.667 1.00 80.62 328 VAL A O 1
ATOM 2551 N N . SER A 1 329 ? -7.022 -10.610 -11.949 1.00 75.25 329 SER A N 1
ATOM 2552 C CA . SER A 1 329 ? -6.621 -9.444 -11.163 1.00 75.25 329 SER A CA 1
ATOM 2553 C C . SER A 1 329 ? -7.343 -9.456 -9.822 1.00 75.25 329 SER A C 1
ATOM 2555 O O . SER A 1 329 ? -8.577 -9.464 -9.773 1.00 75.25 329 SER A O 1
ATOM 2557 N N . VAL A 1 330 ? -6.589 -9.425 -8.724 1.00 74.56 330 VAL A N 1
ATOM 2558 C CA . VAL A 1 330 ? -7.187 -9.308 -7.396 1.00 74.56 330 VAL A CA 1
ATOM 2559 C C . VAL A 1 330 ? -7.511 -7.839 -7.158 1.00 74.56 330 VAL A C 1
ATOM 2561 O O . VAL A 1 330 ? -6.629 -7.002 -6.992 1.00 74.56 330 VAL A O 1
ATOM 2564 N N . VAL A 1 331 ? -8.795 -7.501 -7.172 1.00 79.94 331 VAL A N 1
ATOM 2565 C CA . VAL A 1 331 ? -9.246 -6.137 -6.886 1.00 79.94 331 VAL A CA 1
ATOM 2566 C C . VAL A 1 331 ? -9.255 -5.935 -5.380 1.00 79.94 331 VAL A C 1
ATOM 2568 O O . VAL A 1 331 ? -9.915 -6.691 -4.682 1.00 79.94 331 VAL A O 1
ATOM 2571 N N . HIS A 1 332 ? -8.580 -4.905 -4.868 1.00 84.00 332 HIS A N 1
ATOM 2572 C CA . HIS A 1 332 ? -8.651 -4.585 -3.441 1.00 84.00 332 HIS A CA 1
ATOM 2573 C C . HIS A 1 332 ? -10.085 -4.227 -3.037 1.00 84.00 332 HIS A C 1
ATOM 2575 O O . HIS A 1 332 ? -10.795 -3.520 -3.755 1.00 84.00 332 HIS A O 1
ATOM 2581 N N . SER A 1 333 ? -10.496 -4.666 -1.851 1.00 86.75 333 SER A N 1
ATOM 2582 C CA . SER A 1 333 ? -11.749 -4.244 -1.236 1.00 86.75 333 SER A CA 1
ATOM 2583 C C . SER A 1 333 ? -11.783 -2.714 -1.081 1.00 86.75 333 SER A C 1
ATOM 2585 O O . SER A 1 333 ? -10.758 -2.119 -0.732 1.00 86.75 333 SER A O 1
ATOM 2587 N N . PRO A 1 334 ? -12.938 -2.040 -1.264 1.00 86.56 334 PRO A N 1
ATOM 2588 C CA . PRO A 1 334 ? -13.047 -0.592 -1.057 1.00 86.56 334 PRO A CA 1
ATOM 2589 C C . PRO A 1 334 ? -12.560 -0.135 0.326 1.00 86.56 334 PRO A C 1
ATOM 2591 O O . PRO A 1 334 ? -11.984 0.947 0.458 1.00 86.56 334 PRO A O 1
ATOM 2594 N N . ILE A 1 335 ? -12.712 -0.990 1.344 1.00 88.44 335 ILE A N 1
ATOM 2595 C CA . ILE A 1 335 ? -12.271 -0.707 2.714 1.00 88.44 335 ILE A CA 1
ATOM 2596 C C . ILE A 1 335 ? -10.749 -0.830 2.903 1.00 88.44 335 ILE A C 1
ATOM 2598 O O . ILE A 1 335 ? -10.238 -0.439 3.944 1.00 88.44 335 ILE A O 1
ATOM 2602 N N . ALA A 1 336 ? -9.990 -1.321 1.916 1.00 84.56 336 ALA A N 1
ATOM 2603 C CA . ALA A 1 336 ? -8.524 -1.302 1.962 1.00 84.56 336 ALA A CA 1
ATOM 2604 C C . ALA A 1 336 ? -7.971 0.126 1.928 1.00 84.56 336 ALA A C 1
ATOM 2606 O O . ALA A 1 336 ? -6.957 0.428 2.552 1.00 84.56 336 ALA A O 1
ATOM 2607 N N . LYS A 1 337 ? -8.672 1.023 1.222 1.00 73.00 337 LYS A N 1
ATOM 2608 C CA . LYS A 1 337 ? -8.352 2.455 1.180 1.00 73.00 337 LYS A CA 1
ATOM 2609 C C . LYS A 1 337 ? -8.803 3.186 2.444 1.00 73.00 337 LYS A C 1
ATOM 2611 O O . LYS A 1 337 ? -8.413 4.336 2.648 1.00 73.00 337 LYS A O 1
ATOM 2616 N N . ALA A 1 338 ? -9.598 2.542 3.301 1.00 70.06 338 ALA A N 1
ATOM 2617 C CA . ALA A 1 338 ? -10.001 3.109 4.574 1.00 70.06 338 ALA A CA 1
ATOM 2618 C C . ALA A 1 338 ? -8.770 3.278 5.468 1.00 70.06 338 ALA A C 1
ATOM 2620 O O . ALA A 1 338 ? -8.234 2.314 6.011 1.00 70.06 338 ALA A O 1
ATOM 2621 N N . SER A 1 339 ? -8.329 4.530 5.593 1.00 60.22 339 SER A N 1
ATOM 2622 C CA . SER A 1 339 ? -7.305 4.986 6.535 1.00 60.22 339 SER A CA 1
ATOM 2623 C C . SER A 1 339 ? -6.081 4.078 6.636 1.00 60.22 339 SER A C 1
ATOM 2625 O O . SER A 1 339 ? -5.876 3.361 7.617 1.00 60.22 339 SER A O 1
ATOM 2627 N N . TYR A 1 340 ? -5.277 4.112 5.574 1.00 70.56 340 TYR A N 1
ATOM 2628 C CA . TYR A 1 340 ? -3.990 3.418 5.508 1.00 70.56 340 TYR A CA 1
ATOM 2629 C C . TYR A 1 340 ? -4.092 1.903 5.781 1.00 70.56 340 TYR A C 1
ATOM 2631 O O . TYR A 1 340 ? -3.153 1.288 6.279 1.00 70.56 340 TYR A O 1
ATOM 2639 N N . GLY A 1 341 ? -5.238 1.293 5.451 1.00 74.00 341 GLY A N 1
ATOM 2640 C CA . GLY A 1 341 ? -5.435 -0.153 5.501 1.00 74.00 341 GLY A CA 1
ATOM 2641 C C . GLY A 1 341 ? -5.767 -0.723 6.880 1.00 74.00 341 GLY A C 1
ATOM 2642 O O . GLY A 1 341 ? -5.570 -1.921 7.076 1.00 74.00 341 GLY A O 1
ATOM 2643 N N . ASN A 1 342 ? -6.270 0.065 7.834 1.00 80.88 342 ASN A N 1
ATOM 2644 C CA . ASN A 1 342 ? -6.622 -0.436 9.174 1.00 80.88 342 ASN A CA 1
ATOM 2645 C C . ASN A 1 342 ? -8.084 -0.150 9.583 1.00 80.88 342 ASN A C 1
ATOM 2647 O O . ASN A 1 342 ? -8.310 0.423 10.650 1.00 80.88 342 ASN A O 1
ATOM 2651 N N . PRO A 1 343 ? -9.092 -0.510 8.766 1.00 89.62 343 PRO A N 1
ATOM 2652 C CA . PRO A 1 343 ? -10.484 -0.176 9.053 1.00 89.62 343 PRO A CA 1
ATOM 2653 C C . PRO A 1 343 ? -10.944 -0.708 10.416 1.00 89.62 343 PRO A C 1
ATOM 2655 O O . PRO A 1 343 ? -10.528 -1.777 10.861 1.00 89.62 343 PRO A O 1
ATOM 2658 N N . ARG A 1 344 ? -11.857 0.019 11.063 1.00 90.69 344 ARG A N 1
ATOM 2659 C CA . ARG A 1 344 ? -12.601 -0.476 12.229 1.00 90.69 344 ARG A CA 1
ATOM 2660 C C . ARG A 1 344 ? -13.908 -1.079 11.754 1.00 90.69 344 ARG A C 1
ATOM 2662 O O . ARG A 1 344 ? -14.609 -0.446 10.976 1.00 90.69 344 ARG A O 1
ATOM 2669 N N . VAL A 1 345 ? -14.241 -2.281 12.206 1.00 92.94 345 VAL A N 1
ATOM 2670 C CA . VAL A 1 345 ? -15.397 -3.034 11.702 1.00 92.94 345 VAL A CA 1
ATOM 2671 C C . VAL A 1 345 ? -16.317 -3.485 12.826 1.00 92.94 345 VAL A C 1
ATOM 2673 O O . VAL A 1 345 ? -15.868 -3.825 13.918 1.00 92.94 345 VAL A O 1
ATOM 2676 N N . VAL A 1 346 ? -17.620 -3.503 12.566 1.00 94.25 346 VAL A N 1
ATOM 2677 C CA . VAL A 1 346 ? -18.632 -3.861 13.570 1.00 94.25 346 VAL A CA 1
ATOM 2678 C C . VAL A 1 346 ? -19.950 -4.240 12.901 1.00 94.25 346 VAL A C 1
ATOM 2680 O O . VAL A 1 346 ? -20.316 -3.663 11.878 1.00 94.25 346 VAL A O 1
ATOM 2683 N N . HIS A 1 347 ? -20.669 -5.203 13.477 1.00 94.25 347 HIS A N 1
ATOM 2684 C CA . HIS A 1 347 ? -22.047 -5.491 13.106 1.00 94.25 347 HIS A CA 1
ATOM 2685 C C . HIS A 1 347 ? -22.988 -4.719 14.017 1.00 94.25 347 HIS A C 1
ATOM 2687 O O . HIS A 1 347 ? -22.842 -4.759 15.237 1.00 94.25 347 HIS A O 1
ATOM 2693 N N . ALA A 1 348 ? -23.968 -4.048 13.423 1.00 92.06 348 ALA A N 1
ATOM 2694 C CA . ALA A 1 348 ? -25.044 -3.382 14.142 1.00 92.06 348 ALA A CA 1
ATOM 2695 C C . ALA A 1 348 ? -26.343 -3.553 13.350 1.00 92.06 348 ALA A C 1
ATOM 2697 O O . ALA A 1 348 ? -26.366 -3.349 12.139 1.00 92.06 348 ALA A O 1
ATOM 2698 N N . ASN A 1 349 ? -27.429 -3.949 14.020 1.00 87.88 349 ASN A N 1
ATOM 2699 C CA . ASN A 1 349 ? -28.729 -4.238 13.386 1.00 87.88 349 ASN A CA 1
ATOM 2700 C C . ASN A 1 349 ? -28.695 -5.261 12.233 1.00 87.88 349 ASN A C 1
ATOM 2702 O O . ASN A 1 349 ? -29.559 -5.240 11.359 1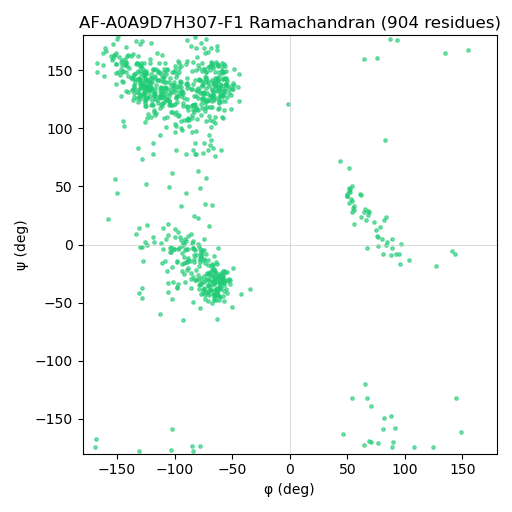.00 87.88 349 ASN A O 1
ATOM 2706 N N . GLY A 1 350 ? -27.742 -6.196 12.250 1.00 88.38 350 GLY A N 1
ATOM 2707 C CA . GLY A 1 350 ? -27.589 -7.199 11.191 1.00 88.38 350 GLY A CA 1
ATOM 2708 C C . GLY A 1 350 ? -26.943 -6.666 9.910 1.00 88.38 350 GLY A C 1
ATOM 2709 O O . GLY A 1 350 ? -26.863 -7.401 8.933 1.00 88.38 350 GLY A O 1
ATOM 2710 N N . ASP A 1 351 ? -26.473 -5.421 9.919 1.00 93.44 351 ASP A N 1
ATOM 2711 C CA . ASP A 1 351 ? -25.592 -4.879 8.893 1.00 93.44 351 ASP A CA 1
ATOM 2712 C C . ASP A 1 351 ? -24.148 -4.911 9.379 1.00 93.44 351 ASP A C 1
ATOM 2714 O O . ASP A 1 351 ? -23.878 -4.751 10.573 1.00 93.44 351 ASP A O 1
ATOM 2718 N N . TRP A 1 352 ? -23.222 -5.040 8.437 1.00 94.88 352 TRP A N 1
ATOM 2719 C CA . TRP A 1 352 ? -21.794 -4.966 8.700 1.00 94.88 352 TRP A CA 1
ATOM 2720 C C . TRP A 1 352 ? -21.245 -3.627 8.224 1.00 94.88 352 TRP A C 1
ATOM 2722 O O . TRP A 1 352 ? -21.395 -3.258 7.058 1.00 94.88 352 TRP A O 1
ATOM 2732 N N . TYR A 1 353 ? -20.611 -2.897 9.133 1.00 94.81 353 TYR A N 1
ATOM 2733 C CA . TYR A 1 353 ? -20.029 -1.592 8.864 1.00 94.81 353 TYR A CA 1
ATOM 2734 C C . TYR A 1 353 ? -18.509 -1.639 8.975 1.00 94.81 353 TYR A C 1
ATOM 2736 O O . TYR A 1 353 ? -17.956 -2.377 9.793 1.00 94.81 353 TYR A O 1
ATOM 2744 N N . ALA A 1 354 ? -17.854 -0.799 8.179 1.00 94.00 354 ALA A N 1
ATOM 2745 C CA . ALA A 1 354 ? -16.442 -0.471 8.295 1.00 94.00 354 ALA A CA 1
ATOM 2746 C C . ALA A 1 354 ? -16.285 1.051 8.380 1.00 94.00 354 ALA A C 1
ATOM 2748 O O . ALA A 1 354 ? -17.029 1.779 7.722 1.00 94.00 354 ALA A O 1
ATOM 2749 N N . LEU A 1 355 ? -15.334 1.538 9.177 1.00 91.75 355 LEU A N 1
ATOM 2750 C CA . LEU A 1 355 ? -14.954 2.948 9.239 1.00 91.75 355 LEU A CA 1
ATOM 2751 C C . LEU A 1 355 ? -13.454 3.140 9.043 1.00 91.75 355 LEU A C 1
ATOM 2753 O O . LEU A 1 355 ? -12.651 2.248 9.323 1.00 91.75 355 LEU A O 1
ATOM 2757 N N . GLY A 1 356 ? -13.080 4.336 8.594 1.00 86.38 356 GLY A N 1
ATOM 2758 C CA . GLY A 1 356 ? -11.688 4.760 8.532 1.00 86.38 356 GLY A CA 1
ATOM 2759 C C . GLY A 1 356 ? -11.142 5.079 9.926 1.00 86.38 356 GLY A C 1
ATOM 2760 O O . GLY A 1 356 ? -11.847 5.641 10.747 1.00 86.38 356 GLY A O 1
ATOM 2761 N N . THR A 1 357 ? -9.875 4.778 10.213 1.00 82.44 357 THR A N 1
ATOM 2762 C CA . THR A 1 357 ? -9.210 5.169 11.472 1.00 82.44 357 THR A CA 1
ATOM 2763 C C . THR A 1 357 ? -9.081 6.671 11.687 1.00 82.44 357 THR A C 1
ATOM 2765 O O . THR A 1 357 ? -8.818 7.084 12.806 1.00 82.44 357 THR A O 1
ATOM 2768 N N . HIS A 1 358 ? -9.226 7.511 10.665 1.00 84.00 358 HIS A N 1
ATOM 2769 C CA . HIS A 1 358 ? -9.023 8.955 10.832 1.00 84.00 358 HIS A CA 1
ATOM 2770 C C . HIS A 1 358 ? -10.252 9.799 10.524 1.00 84.00 358 HIS A C 1
ATOM 2772 O O . HIS A 1 358 ? -10.157 11.017 10.506 1.00 84.00 358 HIS A O 1
ATOM 2778 N N . SER A 1 359 ? -11.406 9.192 10.273 1.00 88.94 359 SER A N 1
ATOM 2779 C CA . SER A 1 359 ? -12.630 9.944 10.017 1.00 88.94 359 SER A CA 1
ATOM 2780 C C . SER A 1 359 ? -13.856 9.074 10.233 1.00 88.94 359 SER A C 1
ATOM 2782 O O . SER A 1 359 ? -13.765 7.852 10.314 1.00 88.94 359 SER A O 1
ATOM 2784 N N . LEU A 1 360 ? -15.035 9.695 10.260 1.00 92.81 360 LEU A N 1
ATOM 2785 C CA . LEU A 1 360 ? -16.304 8.965 10.244 1.00 92.81 360 LEU A CA 1
ATOM 2786 C C . LEU A 1 360 ? -16.701 8.502 8.828 1.00 92.81 360 LEU A C 1
ATOM 2788 O O . LEU A 1 360 ? -17.880 8.254 8.566 1.00 92.81 360 LEU A O 1
ATOM 2792 N N . GLN A 1 361 ? -15.734 8.370 7.906 1.00 93.31 361 GLN A N 1
ATOM 2793 C CA . GLN A 1 361 ? -15.964 7.711 6.622 1.00 93.31 361 GLN A CA 1
ATOM 2794 C C . GLN A 1 361 ? -16.494 6.312 6.893 1.00 93.31 361 GLN A C 1
ATOM 2796 O O . GLN A 1 361 ? -15.856 5.544 7.608 1.00 93.31 361 GLN A O 1
ATOM 2801 N N . THR A 1 362 ? -17.661 6.004 6.344 1.00 93.81 362 THR A N 1
ATOM 2802 C CA . THR A 1 362 ? -18.414 4.804 6.698 1.00 93.81 362 THR A CA 1
ATOM 2803 C C . THR A 1 362 ? -18.755 4.030 5.443 1.00 93.81 362 THR A C 1
ATOM 2805 O O . THR A 1 362 ? -19.335 4.581 4.506 1.00 93.81 362 THR A O 1
ATOM 2808 N N . TRP A 1 363 ? -18.453 2.738 5.462 1.00 95.00 363 TRP A N 1
ATOM 2809 C CA . TRP A 1 363 ? -18.914 1.768 4.483 1.00 95.00 363 TRP A CA 1
ATOM 2810 C C . TRP A 1 363 ? -19.877 0.798 5.145 1.00 95.00 363 TRP A C 1
ATOM 2812 O O . TRP A 1 363 ? -19.731 0.456 6.319 1.00 95.00 363 TRP A O 1
ATOM 2822 N N . ARG A 1 364 ? -20.844 0.330 4.369 1.00 95.38 364 ARG A N 1
ATOM 2823 C CA . ARG A 1 364 ? -21.789 -0.711 4.750 1.00 95.38 364 ARG A CA 1
ATOM 2824 C C . ARG A 1 364 ? -21.676 -1.849 3.750 1.00 95.38 364 ARG A C 1
ATOM 2826 O O . ARG A 1 364 ? -21.648 -1.603 2.547 1.00 95.38 364 ARG A O 1
ATOM 2833 N N . TYR A 1 365 ? -21.614 -3.074 4.245 1.00 94.25 365 TYR A N 1
ATOM 2834 C CA . TYR A 1 365 ? -21.665 -4.261 3.410 1.00 94.25 365 TYR A CA 1
ATOM 2835 C C . TYR A 1 365 ? -23.125 -4.617 3.122 1.00 94.25 365 TYR A C 1
ATOM 2837 O O . TYR A 1 365 ? -23.890 -4.924 4.038 1.00 94.25 365 TYR A O 1
ATOM 2845 N N . THR A 1 366 ? -23.527 -4.558 1.857 1.00 85.50 366 THR A N 1
ATOM 2846 C CA . THR A 1 366 ? -24.885 -4.883 1.404 1.00 85.50 366 THR A CA 1
ATOM 2847 C C . THR A 1 366 ? -24.827 -5.633 0.086 1.00 85.50 366 THR A C 1
ATOM 2849 O O . THR A 1 366 ? -24.170 -5.183 -0.846 1.00 85.50 366 THR A O 1
ATOM 2852 N N . GLY A 1 367 ? -25.549 -6.752 -0.021 1.00 77.75 367 GLY A N 1
ATOM 2853 C CA . GLY A 1 367 ? -25.691 -7.467 -1.294 1.00 77.75 367 GLY A CA 1
ATOM 2854 C C . GLY A 1 367 ? -24.388 -8.052 -1.848 1.00 77.75 367 GLY A C 1
ATOM 2855 O O . GLY A 1 367 ? -24.258 -8.174 -3.057 1.00 77.75 367 GLY A O 1
ATOM 2856 N N . GLY A 1 368 ? -23.432 -8.395 -0.980 1.00 86.12 368 GLY A N 1
ATOM 2857 C CA . GLY A 1 368 ? -22.130 -8.929 -1.387 1.00 86.12 368 GLY A CA 1
ATOM 2858 C C . GLY A 1 368 ? -21.041 -7.867 -1.557 1.00 86.12 368 GLY A C 1
ATOM 2859 O O . GLY A 1 368 ? -19.875 -8.219 -1.691 1.00 86.12 368 GLY A O 1
ATOM 2860 N N . GLU A 1 369 ? -21.368 -6.576 -1.493 1.00 90.38 369 GLU A N 1
ATOM 2861 C CA . GLU A 1 369 ? -20.416 -5.503 -1.785 1.00 90.38 369 GLU A CA 1
ATOM 2862 C C . GLU A 1 369 ? -20.365 -4.440 -0.684 1.00 90.38 369 GLU A C 1
ATOM 2864 O O . GLU A 1 369 ? -21.312 -4.242 0.078 1.00 90.38 369 GLU A O 1
ATOM 2869 N N . TRP A 1 370 ? -19.238 -3.728 -0.610 1.00 93.56 370 TRP A N 1
ATOM 2870 C CA . TRP A 1 370 ? -19.070 -2.571 0.268 1.00 93.56 370 TRP A CA 1
ATOM 2871 C C . TRP A 1 370 ? -19.508 -1.293 -0.442 1.00 93.56 370 TRP A C 1
ATOM 2873 O O . TRP A 1 370 ? -18.888 -0.879 -1.420 1.00 93.56 370 TRP A O 1
ATOM 2883 N N . ALA A 1 371 ? -20.516 -0.621 0.104 1.00 93.56 371 ALA A N 1
ATOM 2884 C CA . ALA A 1 371 ? -20.982 0.675 -0.367 1.00 93.56 371 ALA A CA 1
ATOM 2885 C C . ALA A 1 371 ? -20.610 1.780 0.629 1.00 93.56 371 ALA A C 1
ATOM 2887 O O . ALA A 1 371 ? -20.797 1.635 1.839 1.00 93.56 371 ALA A O 1
ATOM 2888 N N . THR A 1 372 ? -20.099 2.905 0.127 1.00 93.81 372 THR A N 1
ATOM 2889 C CA . THR A 1 372 ? -19.859 4.100 0.948 1.00 93.81 372 THR A CA 1
ATOM 2890 C C . THR A 1 372 ? -21.200 4.716 1.352 1.00 93.81 372 THR A C 1
ATOM 2892 O O . THR A 1 372 ? -22.008 5.050 0.491 1.00 93.81 372 THR A O 1
ATOM 2895 N N . VAL A 1 373 ? -21.424 4.893 2.655 1.00 95.19 373 VAL A N 1
ATOM 2896 C CA . VAL A 1 373 ? -22.617 5.560 3.212 1.00 95.19 373 VAL A CA 1
ATOM 2897 C C . VAL A 1 373 ? -22.284 6.960 3.722 1.00 95.19 373 VAL A C 1
ATOM 2899 O O . VAL A 1 373 ? -23.092 7.875 3.616 1.00 95.19 373 VAL A O 1
ATOM 2902 N N . THR A 1 374 ? -21.071 7.152 4.237 1.00 94.38 374 THR A N 1
ATOM 2903 C CA . THR A 1 374 ? -20.537 8.475 4.582 1.00 94.38 374 THR A CA 1
ATOM 2904 C C . THR A 1 374 ? -19.201 8.634 3.877 1.00 94.38 374 THR A C 1
ATOM 2906 O O . THR A 1 374 ? -18.311 7.801 4.068 1.00 94.38 374 THR A O 1
ATOM 2909 N N . SER A 1 375 ? -19.076 9.668 3.039 1.00 92.69 375 SER A N 1
ATOM 2910 C CA . SER A 1 375 ? -17.844 9.977 2.305 1.00 92.69 375 SER A CA 1
ATOM 2911 C C . SER A 1 375 ? -16.695 10.314 3.262 1.00 92.69 375 SER A C 1
ATOM 2913 O O . SER A 1 375 ? -16.902 10.521 4.463 1.00 92.69 375 SER A O 1
ATOM 2915 N N . LYS A 1 376 ? -15.462 10.352 2.747 1.00 90.38 376 LYS A N 1
ATOM 2916 C CA . LYS A 1 376 ? -14.307 10.735 3.565 1.00 90.38 376 LYS A CA 1
ATOM 2917 C C . LYS A 1 376 ? -14.444 12.179 4.026 1.00 90.38 376 LYS A C 1
ATOM 2919 O O . LYS A 1 376 ? -14.309 12.459 5.213 1.00 90.38 376 LYS A O 1
ATOM 2924 N N . GLU A 1 377 ? -14.774 13.049 3.084 1.00 90.31 377 GLU A N 1
ATOM 2925 C CA . GLU A 1 377 ? -14.913 14.485 3.258 1.00 90.31 377 GLU A CA 1
ATOM 2926 C C . GLU A 1 377 ? -16.007 14.806 4.284 1.00 90.31 377 GLU A C 1
ATOM 2928 O O . GLU A 1 377 ? -15.795 15.610 5.191 1.00 90.31 377 GLU A O 1
ATOM 2933 N N . ASP A 1 378 ? -17.162 14.139 4.199 1.00 92.06 378 ASP A N 1
ATOM 2934 C CA . ASP A 1 378 ? -18.249 14.338 5.162 1.00 92.06 378 ASP A CA 1
ATOM 2935 C C . ASP A 1 378 ? -17.900 13.752 6.533 1.00 92.06 378 ASP A C 1
ATOM 2937 O O . ASP A 1 378 ? -18.160 14.375 7.563 1.00 92.06 378 ASP A O 1
ATOM 2941 N N . GLY A 1 379 ? -17.257 12.583 6.567 1.00 90.75 379 GLY A N 1
ATOM 2942 C CA . GLY A 1 379 ? -16.814 11.961 7.811 1.00 90.75 379 GLY A CA 1
ATOM 2943 C C . GLY A 1 379 ? -15.793 12.809 8.579 1.00 90.75 379 GLY A C 1
ATOM 2944 O O . GLY A 1 379 ? -15.857 12.886 9.809 1.00 90.75 379 GLY A O 1
ATOM 2945 N N . GLU A 1 380 ? -14.869 13.462 7.869 1.00 90.31 380 GLU A N 1
ATOM 2946 C CA . GLU A 1 380 ? -13.862 14.366 8.442 1.00 90.31 380 GLU A CA 1
ATOM 2947 C C . GLU A 1 380 ? -14.495 15.651 8.990 1.00 90.31 380 GLU A C 1
ATOM 2949 O O . GLU A 1 380 ? -14.129 16.088 10.082 1.00 90.31 380 GLU A O 1
ATOM 2954 N N . LYS A 1 381 ? -15.501 16.209 8.301 1.00 89.69 381 LYS A N 1
ATOM 2955 C CA . LYS A 1 381 ? -16.252 17.387 8.778 1.00 89.69 381 LYS A CA 1
ATOM 2956 C C . LYS A 1 381 ? -16.985 17.134 10.098 1.00 89.69 381 LYS A C 1
ATOM 2958 O O . LYS A 1 381 ? -17.139 18.058 10.891 1.00 89.69 381 LYS A O 1
ATOM 2963 N N . ILE A 1 382 ? -17.451 15.905 10.331 1.00 88.56 382 ILE A N 1
ATOM 2964 C CA . ILE A 1 382 ? -18.236 15.560 11.525 1.00 88.56 382 ILE A CA 1
ATOM 2965 C C . ILE A 1 382 ? -17.327 15.249 12.721 1.00 88.56 382 ILE A C 1
ATOM 2967 O O . ILE A 1 382 ? -17.561 15.754 13.819 1.00 88.56 382 ILE A O 1
ATOM 2971 N N . GLY A 1 383 ? -16.320 14.392 12.525 1.00 75.62 383 GLY A N 1
ATOM 2972 C CA . GLY A 1 383 ? -15.521 13.829 13.620 1.00 75.62 383 GLY A CA 1
ATOM 2973 C C . GLY A 1 383 ? -14.137 14.453 13.823 1.00 75.62 383 GLY A C 1
ATOM 2974 O O . GLY A 1 383 ? -13.557 14.294 14.897 1.00 75.62 383 GLY A O 1
ATOM 2975 N N . GLY A 1 384 ? -13.590 15.150 12.824 1.00 76.00 384 GLY A N 1
ATOM 2976 C CA . GLY A 1 384 ? -12.163 15.481 12.788 1.00 76.00 384 GLY A CA 1
ATOM 2977 C C . GLY A 1 384 ? -11.270 14.249 12.560 1.00 76.00 384 GLY A C 1
ATOM 2978 O O . GLY A 1 384 ? -11.757 13.168 12.228 1.00 76.00 384 GLY A O 1
ATOM 2979 N N . TRP A 1 385 ? -9.952 14.418 12.731 1.00 70.88 385 TRP A N 1
ATOM 2980 C CA . TRP A 1 385 ? -8.927 13.489 12.223 1.00 70.88 385 TRP A CA 1
ATOM 2981 C C . TRP A 1 385 ? -8.439 12.403 13.209 1.00 70.88 385 TRP A C 1
ATOM 2983 O O . TRP A 1 385 ? -7.263 12.047 13.205 1.00 70.88 385 TRP A O 1
ATOM 2993 N N . GLU A 1 386 ? -9.295 11.898 14.107 1.00 72.75 386 GLU A N 1
ATOM 2994 C CA . GLU A 1 386 ? -8.851 11.055 15.240 1.00 72.75 386 GLU A CA 1
ATOM 2995 C C . GLU A 1 386 ? -9.916 10.042 15.719 1.00 72.75 386 GLU A C 1
ATOM 2997 O O . GLU A 1 386 ? -10.312 10.041 16.892 1.00 72.75 386 GLU A O 1
ATOM 3002 N N . LEU A 1 387 ? -10.418 9.174 14.831 1.00 68.50 387 LEU A N 1
ATOM 3003 C CA . LEU A 1 387 ? -11.259 8.051 15.266 1.00 68.50 387 LEU A CA 1
ATOM 3004 C C . LEU A 1 387 ? -10.383 6.992 15.943 1.00 68.50 387 LEU A C 1
ATOM 3006 O O . LEU A 1 387 ? -9.278 6.705 15.500 1.00 68.50 387 LEU A O 1
ATOM 3010 N N . SER A 1 388 ? -10.865 6.395 17.030 1.00 76.38 388 SER A N 1
ATOM 3011 C CA . SER A 1 388 ? -10.144 5.290 17.664 1.00 76.38 388 SER A CA 1
ATOM 3012 C C . SER A 1 388 ? -10.913 3.987 17.536 1.00 76.38 388 SER A C 1
ATOM 3014 O O . SER A 1 388 ? -10.407 3.067 16.904 1.00 76.38 388 SER A O 1
ATOM 3016 N N . GLU A 1 389 ? -12.141 3.908 18.057 1.00 90.38 389 GLU A N 1
ATOM 3017 C CA . GLU A 1 389 ? -12.841 2.622 18.178 1.00 90.38 389 GLU A CA 1
ATOM 3018 C C . GLU A 1 389 ? -14.354 2.705 17.921 1.00 90.38 389 GLU A C 1
ATOM 3020 O O . GLU A 1 389 ? -14.973 3.771 18.024 1.00 90.38 389 GLU A O 1
ATOM 3025 N N . LEU A 1 390 ? -14.947 1.550 17.595 1.00 93.31 390 LEU A N 1
ATOM 3026 C CA . LEU A 1 390 ? -16.367 1.376 17.274 1.00 93.31 390 LEU A CA 1
ATOM 3027 C C . LEU A 1 390 ? -17.032 0.324 18.157 1.00 93.31 390 LEU A C 1
ATOM 3029 O O . LEU A 1 390 ? -16.427 -0.691 18.492 1.00 93.31 390 LEU A O 1
ATOM 3033 N N . VAL A 1 391 ? -18.312 0.520 18.465 1.00 95.31 391 VAL A N 1
ATOM 3034 C CA . VAL A 1 391 ? -19.117 -0.480 19.175 1.00 95.31 391 VAL A CA 1
ATOM 3035 C C . VAL A 1 391 ? -20.586 -0.405 18.771 1.00 95.31 391 VAL A C 1
ATOM 3037 O O . VAL A 1 391 ? -21.105 0.676 18.490 1.00 95.31 391 VAL A O 1
ATOM 3040 N N . ASP A 1 392 ? -21.279 -1.543 18.777 1.00 94.81 392 ASP A N 1
ATOM 3041 C CA . ASP A 1 392 ? -22.742 -1.565 18.755 1.00 94.81 392 ASP A CA 1
ATOM 3042 C C . ASP A 1 392 ? -23.288 -1.384 20.178 1.00 94.81 392 ASP A C 1
ATOM 3044 O O . ASP A 1 392 ? -23.032 -2.197 21.066 1.00 94.81 392 ASP A O 1
ATOM 3048 N N . ALA A 1 393 ? -24.069 -0.326 20.392 1.00 94.12 393 ALA A N 1
ATOM 3049 C CA . ALA A 1 393 ? -24.838 -0.127 21.611 1.00 94.12 393 ALA A CA 1
ATOM 3050 C C . ALA A 1 393 ? -26.322 0.056 21.268 1.00 94.12 393 ALA A C 1
ATOM 3052 O O . ALA A 1 393 ? -26.741 1.107 20.779 1.00 94.12 393 ALA A O 1
ATOM 3053 N N . LYS A 1 394 ? -27.128 -0.962 21.604 1.00 90.25 394 LYS A N 1
ATOM 3054 C CA . LYS A 1 394 ? -28.580 -1.037 21.339 1.00 90.25 394 LYS A CA 1
ATOM 3055 C C . LYS A 1 394 ? -28.946 -1.008 19.853 1.00 90.25 394 LYS A C 1
ATOM 3057 O O . LYS A 1 394 ? -29.898 -0.322 19.474 1.00 90.25 394 LYS A O 1
ATOM 3062 N N . GLY A 1 395 ? -28.210 -1.742 19.025 1.00 88.69 395 GLY A N 1
ATOM 3063 C CA . GLY A 1 395 ? -28.462 -1.758 17.590 1.00 88.69 395 GLY A CA 1
ATOM 3064 C C . GLY A 1 395 ? -28.122 -0.417 16.944 1.00 88.69 395 GLY A C 1
ATOM 3065 O O . GLY A 1 395 ? -28.751 0.006 15.983 1.00 88.69 395 GLY A O 1
ATOM 3066 N N . ARG A 1 396 ? -27.187 0.333 17.517 1.00 93.00 396 ARG A N 1
ATOM 3067 C CA . ARG A 1 396 ? -26.715 1.593 16.948 1.00 93.00 396 ARG A CA 1
ATOM 3068 C C . ARG A 1 396 ? -25.218 1.602 17.046 1.00 93.00 396 ARG A C 1
ATOM 3070 O O . ARG A 1 396 ? -24.641 1.401 18.117 1.00 93.00 396 ARG A O 1
ATOM 3077 N N . LEU A 1 397 ? -24.608 1.919 15.923 1.00 95.06 397 LEU A N 1
ATOM 3078 C CA . LEU A 1 397 ? -23.182 2.089 15.856 1.00 95.06 397 LEU A CA 1
ATOM 3079 C C . LEU A 1 397 ? -22.793 3.363 16.615 1.00 95.06 397 LEU A C 1
ATOM 3081 O O . LEU A 1 397 ? -23.372 4.431 16.409 1.00 95.06 397 LEU A O 1
ATOM 3085 N N . HIS A 1 398 ? -21.830 3.231 17.519 1.00 96.44 398 HIS A N 1
ATOM 3086 C CA . HIS A 1 398 ? -21.208 4.340 18.220 1.00 96.44 398 HIS A CA 1
ATOM 3087 C C . HIS A 1 398 ? -19.717 4.374 17.907 1.00 96.44 398 HIS A C 1
ATOM 3089 O O . HIS A 1 398 ? -19.030 3.359 18.004 1.00 96.44 398 HIS A O 1
ATOM 3095 N N . ALA A 1 399 ? -19.238 5.561 17.557 1.00 95.75 399 ALA A N 1
ATOM 3096 C CA . ALA A 1 399 ? -17.834 5.865 17.352 1.00 95.75 399 ALA A CA 1
ATOM 3097 C C . ALA A 1 399 ? -17.311 6.657 18.550 1.00 95.75 399 ALA A C 1
ATOM 3099 O O . ALA A 1 399 ? -17.930 7.647 18.954 1.00 95.75 399 ALA A O 1
ATOM 3100 N N . VAL A 1 400 ? -16.178 6.226 19.105 1.00 95.62 400 VAL A N 1
ATOM 3101 C CA . VAL A 1 400 ? -15.469 6.937 20.173 1.00 95.62 400 VAL A CA 1
ATOM 3102 C C . VAL A 1 400 ? -14.142 7.449 19.625 1.00 95.62 400 VAL A C 1
ATOM 3104 O O . VAL A 1 400 ? -13.277 6.673 19.210 1.00 95.62 400 VAL A O 1
ATOM 3107 N N . MET A 1 401 ? -13.997 8.773 19.613 1.00 94.06 401 MET A N 1
ATOM 3108 C CA . MET A 1 401 ? -12.795 9.458 19.135 1.00 94.06 401 MET A CA 1
ATOM 3109 C C . MET A 1 401 ? -11.701 9.460 20.201 1.00 94.06 401 MET A C 1
ATOM 3111 O O . MET A 1 401 ? -11.995 9.357 21.395 1.00 94.06 401 MET A O 1
ATOM 3115 N N . ALA A 1 402 ? -10.452 9.701 19.793 1.00 92.38 402 ALA A N 1
ATOM 3116 C CA . ALA A 1 402 ? -9.326 9.794 20.723 1.00 92.38 402 ALA A CA 1
ATOM 3117 C C . ALA A 1 402 ? -9.526 10.892 21.780 1.00 92.38 402 ALA A C 1
ATOM 3119 O O . ALA A 1 402 ? -9.098 10.773 22.923 1.00 92.38 402 ALA A O 1
ATOM 3120 N N . THR A 1 403 ? -10.251 11.951 21.430 1.00 93.56 403 THR A N 1
ATOM 3121 C CA . THR A 1 403 ? -10.594 13.066 22.324 1.00 93.56 403 THR A CA 1
ATOM 3122 C C . THR A 1 403 ? -11.708 12.749 23.332 1.00 93.56 403 THR A C 1
ATOM 3124 O O . THR A 1 403 ? -12.060 13.593 24.159 1.00 93.56 403 THR A O 1
ATOM 3127 N N . GLY A 1 404 ? -12.313 11.561 23.255 1.00 94.94 404 GLY A N 1
ATOM 3128 C CA . GLY A 1 404 ? -13.499 11.187 24.021 1.00 94.94 404 GLY A CA 1
ATOM 3129 C C . GLY A 1 404 ? -14.814 11.709 23.442 1.00 94.94 404 GLY A C 1
ATOM 3130 O O . GLY A 1 404 ? -15.859 11.506 24.053 1.00 94.94 404 GLY A O 1
ATOM 3131 N N . ALA A 1 405 ? -14.815 12.363 22.279 1.00 95.94 405 ALA A N 1
ATOM 3132 C CA . ALA A 1 405 ? -16.072 12.643 21.589 1.00 95.94 405 ALA A CA 1
ATOM 3133 C C . ALA A 1 405 ? -16.779 11.327 21.212 1.00 95.94 405 ALA A C 1
ATOM 3135 O O . ALA A 1 405 ? -16.127 10.343 20.854 1.00 95.94 405 ALA A O 1
ATOM 3136 N N . VAL A 1 406 ? -18.109 11.313 21.305 1.00 96.69 406 VAL A N 1
ATOM 3137 C CA . VAL A 1 406 ? -18.940 10.145 20.990 1.00 96.69 406 VAL A CA 1
ATOM 3138 C C . VAL A 1 406 ? -19.938 10.527 19.918 1.00 96.69 406 VAL A C 1
ATOM 3140 O O . VAL A 1 406 ? -20.716 11.466 20.100 1.00 96.69 406 VAL A O 1
ATOM 3143 N N . PHE A 1 407 ? -19.962 9.761 18.837 1.00 96.75 407 PHE A N 1
ATOM 3144 C CA . PHE A 1 407 ? -20.916 9.913 17.747 1.00 96.75 407 PHE A CA 1
ATOM 3145 C C . PHE A 1 407 ? -21.769 8.654 17.638 1.00 96.75 407 PHE A C 1
ATOM 3147 O O . PHE A 1 407 ? -21.286 7.553 17.884 1.00 96.75 407 PHE A O 1
ATOM 3154 N N . SER A 1 408 ? -23.041 8.809 17.282 1.00 96.31 408 SER A N 1
ATOM 3155 C CA . SER A 1 408 ? -23.945 7.695 17.000 1.00 96.31 408 SER A CA 1
ATOM 3156 C C . SER A 1 408 ? -24.387 7.754 15.551 1.00 96.31 408 SER A C 1
ATOM 3158 O O . SER A 1 408 ? -24.797 8.810 15.071 1.00 96.31 408 SER A O 1
ATOM 3160 N N . PHE A 1 409 ? -24.346 6.607 14.890 1.00 96.19 409 PHE A N 1
ATOM 3161 C CA . PHE A 1 409 ? -24.841 6.412 13.542 1.00 96.19 409 PHE A CA 1
ATOM 3162 C C . PHE A 1 409 ? -26.186 5.690 13.587 1.00 96.19 409 PHE A C 1
ATOM 3164 O O . PHE A 1 409 ? -26.346 4.684 14.284 1.00 96.19 409 PHE A O 1
ATOM 3171 N N . ASP A 1 410 ? -27.171 6.222 12.868 1.00 92.19 410 ASP A N 1
ATOM 3172 C CA . ASP A 1 410 ? -28.521 5.648 12.791 1.00 92.19 410 ASP A CA 1
ATOM 3173 C C . ASP A 1 410 ? -28.736 4.709 11.593 1.00 92.19 410 ASP A C 1
ATOM 3175 O O . ASP A 1 410 ? -29.845 4.216 11.398 1.00 92.19 410 ASP A O 1
ATOM 3179 N N . GLY A 1 411 ? -27.684 4.454 10.810 1.00 91.69 411 GLY A N 1
ATOM 3180 C CA . GLY A 1 411 ? -27.749 3.734 9.535 1.00 91.69 411 GLY A CA 1
ATOM 3181 C C . GLY A 1 411 ? -27.654 4.654 8.314 1.00 91.69 411 GLY A C 1
ATOM 3182 O O . GLY A 1 411 ? -27.428 4.163 7.209 1.00 91.69 411 GLY A O 1
ATOM 3183 N N . SER A 1 412 ? -27.795 5.970 8.504 1.00 92.44 412 SER A N 1
ATOM 3184 C CA . SER A 1 412 ? -27.741 6.971 7.433 1.00 92.44 412 SER A CA 1
ATOM 3185 C C . SER A 1 412 ? -26.817 8.150 7.736 1.00 92.44 412 SER A C 1
ATOM 3187 O O . SER A 1 412 ? -26.069 8.577 6.863 1.00 92.44 412 SER A O 1
ATOM 3189 N N . GLN A 1 413 ? -26.828 8.659 8.968 1.00 94.00 413 GLN A N 1
ATOM 3190 C CA . GLN A 1 413 ? -26.079 9.853 9.353 1.00 94.00 413 GLN A CA 1
ATOM 3191 C C . GLN A 1 413 ? -25.450 9.705 10.735 1.00 94.00 413 GLN A C 1
ATOM 3193 O O . GLN A 1 413 ? -25.967 9.010 11.616 1.00 94.00 413 GLN A O 1
ATOM 3198 N N . TRP A 1 414 ? -24.339 10.411 10.926 1.00 96.25 414 TRP A N 1
ATOM 3199 C CA . TRP A 1 414 ? -23.685 10.552 12.219 1.00 96.25 414 TRP A CA 1
ATOM 3200 C C . TRP A 1 414 ? -24.234 11.756 12.975 1.00 96.25 414 TRP A C 1
ATOM 3202 O O . TRP A 1 414 ? -24.351 12.852 12.431 1.00 96.25 414 TRP A O 1
ATOM 3212 N N . ALA A 1 415 ? -24.514 11.563 14.260 1.00 95.75 415 ALA A N 1
ATOM 3213 C CA . ALA A 1 415 ? -24.888 12.627 15.178 1.00 95.75 415 ALA A CA 1
ATOM 3214 C C . ALA A 1 415 ? -23.963 12.627 16.397 1.00 95.75 415 ALA A C 1
ATOM 3216 O O . ALA A 1 415 ? -23.701 11.576 16.989 1.00 95.75 415 ALA A O 1
ATOM 3217 N N . ALA A 1 416 ? -23.498 13.810 16.800 1.00 95.31 416 ALA A N 1
ATOM 3218 C CA . ALA A 1 416 ? -22.740 13.970 18.035 1.00 95.31 416 ALA A CA 1
ATOM 3219 C C . ALA A 1 416 ? -23.632 13.653 19.247 1.00 95.31 416 ALA A C 1
ATOM 3221 O O . ALA A 1 416 ? -24.693 14.249 19.438 1.00 95.31 416 ALA A O 1
ATOM 3222 N N . VAL A 1 417 ? -23.186 12.712 20.075 1.00 96.38 417 VAL A N 1
ATOM 3223 C CA . VAL A 1 417 ? -23.806 12.352 21.358 1.00 96.38 417 VAL A CA 1
ATOM 3224 C C . VAL A 1 417 ? -23.085 13.057 22.504 1.00 96.38 417 VAL A C 1
ATOM 3226 O O . VAL A 1 417 ? -23.723 13.491 23.463 1.00 96.38 417 VAL A O 1
ATOM 3229 N N . ALA A 1 418 ? -21.763 13.188 22.396 1.00 95.75 418 ALA A N 1
ATOM 3230 C CA . ALA A 1 418 ? -20.932 13.953 23.312 1.00 95.75 418 ALA A CA 1
ATOM 32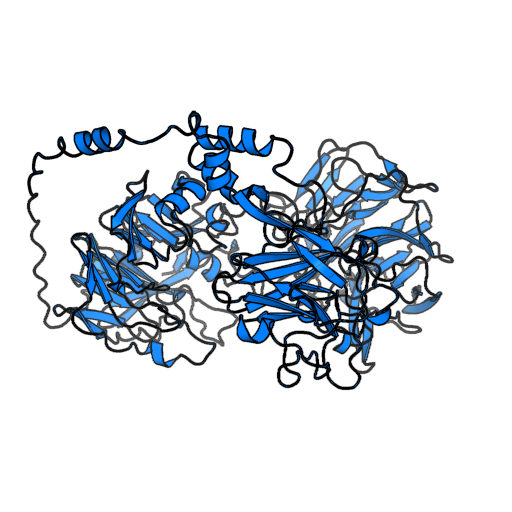31 C C . ALA A 1 418 ? -19.737 14.573 22.582 1.00 95.75 418 ALA A C 1
ATOM 3233 O O . ALA A 1 418 ? -19.180 13.979 21.661 1.00 95.75 418 ALA A O 1
ATOM 3234 N N . ASN A 1 419 ? -19.337 15.760 23.030 1.00 94.44 419 ASN A N 1
ATOM 3235 C CA . ASN A 1 419 ? -18.138 16.445 22.551 1.00 94.44 419 ASN A CA 1
ATOM 3236 C C . ASN A 1 419 ? -16.881 15.908 23.259 1.00 94.44 419 ASN A C 1
ATOM 3238 O O . ASN A 1 419 ? -16.979 15.060 24.146 1.00 94.44 419 ASN A O 1
ATOM 3242 N N . LYS A 1 420 ? -15.706 16.441 22.891 1.00 94.00 420 LYS A N 1
ATOM 3243 C CA . LYS A 1 420 ? -14.427 16.188 23.576 1.00 94.00 420 LYS A CA 1
ATOM 3244 C C . LYS A 1 420 ? -14.581 16.283 25.097 1.00 94.00 420 LYS A C 1
ATOM 3246 O O . LYS A 1 420 ? -15.158 17.245 25.608 1.00 94.00 420 LYS A O 1
ATOM 3251 N N . ASP A 1 421 ? -13.994 15.324 25.808 1.00 94.19 421 ASP A N 1
ATOM 3252 C CA . ASP A 1 421 ? -14.043 15.247 27.266 1.00 94.19 421 ASP A CA 1
ATOM 3253 C C . ASP A 1 421 ? -12.626 15.159 27.844 1.00 94.19 421 ASP A C 1
ATOM 3255 O O . ASP A 1 421 ? -11.839 14.268 27.518 1.00 94.19 421 ASP A O 1
ATOM 3259 N N . ALA A 1 422 ? -12.288 16.091 28.736 1.00 92.69 422 ALA A N 1
ATOM 3260 C CA . ALA A 1 422 ? -10.966 16.158 29.352 1.00 92.69 422 ALA A CA 1
ATOM 3261 C C . ALA A 1 422 ? -10.624 14.906 30.183 1.00 92.69 422 ALA A C 1
ATOM 3263 O O . ALA A 1 422 ? -9.444 14.578 30.330 1.00 92.69 422 ALA A O 1
ATOM 3264 N N . ALA A 1 423 ? -11.624 14.182 30.700 1.00 91.19 423 ALA A N 1
ATOM 3265 C CA . ALA A 1 423 ? -11.407 12.933 31.426 1.00 91.19 423 ALA A CA 1
ATOM 3266 C C . ALA A 1 423 ? -10.817 11.827 30.533 1.00 91.19 423 ALA A C 1
ATOM 3268 O O . ALA A 1 423 ? -10.172 10.909 31.047 1.00 91.19 423 ALA A O 1
ATOM 3269 N N . PHE A 1 424 ? -11.002 11.928 29.212 1.00 93.12 424 PHE A N 1
ATOM 3270 C CA . PHE A 1 424 ? -10.561 10.927 28.245 1.00 93.12 424 PHE A CA 1
ATOM 3271 C C . PHE A 1 424 ? -9.053 10.972 27.958 1.00 93.12 424 PHE A C 1
ATOM 3273 O O . PHE A 1 424 ? -8.443 9.920 27.760 1.00 93.12 424 PHE A O 1
ATOM 3280 N N . LYS A 1 425 ? -8.445 12.165 28.081 1.00 92.50 425 LYS A N 1
ATOM 3281 C CA . LYS A 1 425 ? -6.995 12.445 27.986 1.00 92.50 425 LYS A CA 1
ATOM 3282 C C . LYS A 1 425 ? -6.356 12.265 26.596 1.00 92.50 425 LYS A C 1
ATOM 3284 O O . LYS A 1 425 ? -5.158 12.002 26.555 1.00 92.50 425 LYS A O 1
ATOM 3289 N N . ASP A 1 426 ? -7.102 12.457 25.504 1.00 90.31 426 ASP A N 1
ATOM 3290 C CA . ASP A 1 426 ? -6.601 12.304 24.121 1.00 90.31 426 ASP A CA 1
ATOM 3291 C C . ASP A 1 426 ? -5.905 10.933 23.935 1.00 90.31 426 ASP A C 1
ATOM 3293 O O . ASP A 1 426 ? -4.682 10.828 23.828 1.00 90.31 426 ASP A O 1
ATOM 3297 N N . ARG A 1 427 ? -6.707 9.867 24.037 1.00 91.00 427 ARG A N 1
ATOM 3298 C CA . ARG A 1 427 ? -6.292 8.471 24.229 1.00 91.00 427 ARG A CA 1
ATOM 3299 C C . ARG A 1 427 ? -6.488 7.647 22.961 1.00 91.00 427 ARG A C 1
ATOM 3301 O O . ARG A 1 427 ? -7.533 7.745 22.336 1.00 91.00 427 ARG A O 1
ATOM 3308 N N . THR A 1 428 ? -5.545 6.767 22.652 1.00 90.25 428 THR A N 1
ATOM 3309 C CA . THR A 1 428 ? -5.615 5.799 21.537 1.00 90.25 428 THR A CA 1
ATOM 3310 C C . THR A 1 428 ? -5.501 4.358 22.048 1.00 90.25 428 THR A C 1
ATOM 3312 O O . THR A 1 428 ? -5.314 4.154 23.248 1.00 90.25 428 THR A O 1
ATOM 3315 N N . ASP A 1 429 ? -5.674 3.363 21.171 1.00 86.38 429 ASP A N 1
ATOM 3316 C CA . ASP A 1 429 ? -5.445 1.929 21.445 1.00 86.38 429 ASP A CA 1
ATOM 3317 C C . ASP A 1 429 ? -6.150 1.374 22.700 1.00 86.38 429 ASP A C 1
ATOM 3319 O O . ASP A 1 429 ? -5.618 0.542 23.438 1.00 86.38 429 ASP A O 1
ATOM 3323 N N . PHE A 1 430 ? -7.356 1.866 22.988 1.00 91.88 430 PHE A N 1
ATOM 3324 C CA . PHE A 1 430 ? -8.153 1.441 24.138 1.00 91.88 430 PHE A CA 1
ATOM 3325 C C . PHE A 1 430 ? -9.145 0.333 23.774 1.00 91.88 430 PHE A C 1
ATOM 3327 O O . PHE A 1 430 ? -9.625 0.257 22.650 1.00 91.88 430 PHE A O 1
ATOM 3334 N N . ALA A 1 431 ? -9.515 -0.495 24.751 1.00 92.31 431 ALA A N 1
ATOM 3335 C CA . ALA A 1 431 ? -10.575 -1.484 24.578 1.00 92.31 431 ALA A CA 1
ATOM 3336 C C . ALA A 1 431 ? -11.952 -0.838 24.786 1.00 92.31 431 ALA A C 1
ATOM 3338 O O . ALA A 1 431 ? -12.129 -0.018 25.696 1.00 92.31 431 ALA A O 1
ATOM 3339 N N . LEU A 1 432 ? -12.933 -1.242 23.977 1.00 95.25 432 LEU A N 1
ATOM 3340 C CA . LEU A 1 432 ? -14.287 -0.690 23.970 1.00 95.25 432 LEU A CA 1
ATOM 3341 C C . LEU A 1 432 ? -15.328 -1.809 24.103 1.00 95.25 432 LEU A C 1
ATOM 3343 O O . LEU A 1 432 ? -15.226 -2.835 23.440 1.00 95.25 432 LEU A O 1
ATOM 3347 N N . ALA A 1 433 ? -16.344 -1.610 24.943 1.00 97.12 433 ALA A N 1
ATOM 3348 C CA . ALA A 1 433 ? -17.469 -2.536 25.081 1.00 97.12 433 ALA A CA 1
ATOM 3349 C C . ALA A 1 433 ? -18.767 -1.788 25.392 1.00 97.12 433 ALA A C 1
ATOM 3351 O O . ALA A 1 433 ? -18.743 -0.752 26.054 1.00 97.12 433 ALA A O 1
ATOM 3352 N N . ALA A 1 434 ? -19.912 -2.334 24.988 1.00 96.88 434 ALA A N 1
ATOM 3353 C CA . ALA A 1 434 ? -21.221 -1.775 25.310 1.00 96.88 434 ALA A CA 1
ATOM 3354 C C . ALA A 1 434 ? -22.068 -2.766 26.110 1.00 96.88 434 ALA A C 1
ATOM 3356 O O . ALA A 1 434 ? -22.081 -3.964 25.836 1.00 96.88 434 ALA A O 1
ATOM 3357 N N . ALA A 1 435 ? -22.793 -2.250 27.098 1.00 96.38 435 ALA A N 1
ATOM 3358 C CA . ALA A 1 435 ? -23.791 -3.000 27.844 1.00 96.38 435 ALA A CA 1
ATOM 3359 C C . ALA A 1 435 ? -25.177 -2.903 27.171 1.00 96.38 435 ALA A C 1
ATOM 3361 O O . ALA A 1 435 ? -25.470 -1.911 26.496 1.00 96.38 435 ALA A O 1
ATOM 3362 N N . PRO A 1 436 ? -26.095 -3.859 27.424 1.00 93.56 436 PRO A N 1
ATOM 3363 C CA . PRO A 1 436 ? -27.465 -3.829 26.896 1.00 93.56 436 PRO A CA 1
ATOM 3364 C C . PRO A 1 436 ? -28.262 -2.573 27.282 1.00 93.56 436 PRO A C 1
ATOM 3366 O O . PRO A 1 436 ? -29.164 -2.139 26.565 1.00 93.56 436 PRO A O 1
ATOM 3369 N N . ASP A 1 437 ? -27.929 -1.951 28.416 1.00 93.25 437 ASP A N 1
ATOM 3370 C CA . ASP A 1 437 ? -28.546 -0.702 28.867 1.00 93.25 437 ASP A CA 1
ATOM 3371 C C . ASP A 1 437 ? -27.998 0.551 28.159 1.00 93.25 437 ASP A C 1
ATOM 3373 O O . ASP A 1 437 ? -28.538 1.646 28.352 1.00 93.25 437 ASP A O 1
ATOM 3377 N N . GLY A 1 438 ? -27.031 0.388 27.251 1.00 94.12 438 GLY A N 1
ATOM 3378 C CA . GLY A 1 438 ? -26.455 1.437 26.411 1.00 94.12 438 GLY A CA 1
ATOM 3379 C C . GLY A 1 438 ? -25.267 2.154 27.043 1.00 94.12 438 GLY A C 1
ATOM 3380 O O . GLY A 1 438 ? -24.778 3.118 26.461 1.00 94.12 438 GLY A O 1
ATOM 3381 N N . ARG A 1 439 ? -24.802 1.722 28.223 1.00 96.44 439 ARG A N 1
ATOM 3382 C CA . ARG A 1 439 ? -23.523 2.194 28.763 1.00 96.44 439 ARG A CA 1
ATOM 3383 C C . ARG A 1 439 ? -22.381 1.699 27.888 1.00 96.44 439 ARG A C 1
ATOM 3385 O O . ARG A 1 439 ? -22.369 0.531 27.504 1.00 96.44 439 ARG A O 1
ATOM 3392 N N . ILE A 1 440 ? -21.410 2.568 27.635 1.00 97.88 440 ILE A N 1
ATOM 3393 C CA . ILE A 1 440 ? -20.189 2.223 26.902 1.00 97.88 440 ILE A CA 1
ATOM 3394 C C . ILE A 1 440 ? -19.014 2.292 27.876 1.00 97.88 440 ILE A C 1
ATOM 3396 O O . ILE A 1 440 ? -18.854 3.273 28.598 1.00 97.88 440 ILE A O 1
ATOM 3400 N N . LEU A 1 441 ? -18.215 1.237 27.922 1.00 97.38 441 LEU A N 1
ATOM 3401 C CA . LEU A 1 441 ? -16.994 1.134 28.704 1.00 97.38 441 LEU A CA 1
ATOM 3402 C C . LEU A 1 441 ? -15.795 1.371 27.792 1.00 97.38 441 LEU A C 1
ATOM 3404 O O . LEU A 1 441 ? -15.665 0.704 26.770 1.00 97.38 441 LEU A O 1
ATOM 3408 N N . VAL A 1 442 ? -14.887 2.236 28.237 1.00 95.81 442 VAL A N 1
ATOM 3409 C CA . VAL A 1 442 ? -13.518 2.337 27.728 1.00 95.81 442 VAL A CA 1
ATOM 3410 C C . VAL A 1 442 ? -12.554 1.855 28.800 1.00 95.81 442 VAL A C 1
ATOM 3412 O O . VAL A 1 442 ? -12.646 2.275 29.958 1.00 95.81 442 VAL A O 1
ATOM 3415 N N . TRP A 1 443 ? -11.615 0.995 28.415 1.00 93.75 443 TRP A N 1
ATOM 3416 C CA . TRP A 1 443 ? -10.546 0.512 29.282 1.00 93.75 443 TRP A CA 1
ATOM 3417 C C . TRP A 1 443 ? -9.174 0.720 28.635 1.00 93.75 443 TRP A C 1
ATOM 3419 O O . TRP A 1 443 ? -8.983 0.436 27.455 1.00 93.75 443 TRP A O 1
ATOM 3429 N N . GLY A 1 444 ? -8.200 1.160 29.432 1.00 91.19 444 GLY A N 1
ATOM 3430 C CA . GLY A 1 444 ? -6.792 1.164 29.033 1.00 91.19 444 GLY A CA 1
ATOM 3431 C C . GLY A 1 444 ? -6.445 2.198 27.962 1.00 91.19 444 GLY A C 1
ATOM 3432 O O . GLY A 1 444 ? -6.909 3.332 28.047 1.00 91.19 444 GLY A O 1
ATOM 3433 N N . GLY A 1 445 ? -5.614 1.829 26.989 1.00 89.44 445 GLY A N 1
ATOM 3434 C CA . GLY A 1 445 ? -5.130 2.715 25.926 1.00 89.44 445 GLY A CA 1
ATOM 3435 C C . GLY A 1 445 ? -3.850 3.473 26.258 1.00 89.44 445 GLY A C 1
ATOM 3436 O O . GLY A 1 445 ? -3.229 3.264 27.301 1.00 89.44 445 GLY A O 1
ATOM 3437 N N . GLU A 1 446 ? -3.456 4.369 25.364 1.00 88.75 446 GLU A N 1
ATOM 3438 C CA . GLU A 1 446 ? -2.254 5.186 25.483 1.00 88.75 446 GLU A CA 1
ATOM 3439 C C . GLU A 1 446 ? -2.595 6.676 25.471 1.00 88.75 446 GLU A C 1
ATOM 3441 O O . GLU A 1 446 ? -3.367 7.142 24.639 1.00 88.75 446 GLU A O 1
ATOM 3446 N N . ALA A 1 447 ? -1.991 7.438 26.385 1.00 90.06 447 ALA A N 1
ATOM 3447 C CA . ALA A 1 447 ? -2.033 8.896 26.367 1.00 90.06 447 ALA A CA 1
ATOM 3448 C C . ALA A 1 447 ? -0.635 9.467 26.630 1.00 90.06 447 ALA A C 1
ATOM 3450 O O . ALA A 1 447 ? -0.001 9.149 27.641 1.00 90.06 447 ALA A O 1
ATOM 3451 N N . LYS A 1 448 ? -0.159 10.348 25.740 1.00 88.06 448 LYS A N 1
ATOM 3452 C CA . LYS A 1 448 ? 1.171 10.989 25.823 1.00 88.06 448 LYS A CA 1
ATOM 3453 C C . LYS A 1 448 ? 2.324 9.980 25.987 1.00 88.06 448 LYS A C 1
ATOM 3455 O O . LYS A 1 448 ? 3.185 10.173 26.849 1.00 88.06 448 LYS A O 1
ATOM 3460 N N . GLY A 1 449 ? 2.322 8.890 25.215 1.00 83.50 449 GLY A N 1
ATOM 3461 C CA . GLY A 1 449 ? 3.366 7.860 25.302 1.00 83.50 449 GLY A CA 1
ATOM 3462 C C . GLY A 1 449 ? 3.245 6.929 26.513 1.00 83.50 449 GLY A C 1
ATOM 3463 O O . GLY A 1 449 ? 4.183 6.195 26.817 1.00 83.50 449 GLY A O 1
ATOM 3464 N N . ARG A 1 450 ? 2.155 7.013 27.293 1.00 85.44 450 ARG A N 1
ATOM 3465 C CA . ARG A 1 450 ? 1.970 6.237 28.528 1.00 85.44 450 ARG A CA 1
ATOM 3466 C C . ARG A 1 450 ? 0.749 5.339 28.433 1.00 85.44 450 ARG A C 1
ATOM 3468 O O . ARG A 1 450 ? -0.367 5.828 28.267 1.00 85.44 450 ARG A O 1
ATOM 3475 N N . LYS A 1 451 ? 0.969 4.042 28.656 1.00 86.06 451 LYS A N 1
ATOM 3476 C CA . LYS A 1 451 ? -0.094 3.046 28.818 1.00 86.06 451 LYS A CA 1
ATOM 3477 C C . LYS A 1 451 ? -0.937 3.372 30.055 1.00 86.06 451 LYS A C 1
ATOM 3479 O O . LYS A 1 451 ? -0.399 3.626 31.136 1.00 86.06 451 LYS A O 1
ATOM 3484 N N . LEU A 1 452 ? -2.253 3.356 29.894 1.00 88.25 452 LEU A N 1
ATOM 3485 C CA . LEU A 1 452 ? -3.242 3.605 30.935 1.00 88.25 452 LEU A CA 1
ATOM 3486 C C . LEU A 1 452 ? -3.847 2.284 31.414 1.00 88.25 452 LEU A C 1
ATOM 3488 O O . LEU A 1 452 ? -4.001 1.342 30.649 1.00 88.25 452 LEU A O 1
ATOM 3492 N N . ASN A 1 453 ? -4.232 2.227 32.683 1.00 89.94 453 ASN A N 1
ATOM 3493 C CA . ASN A 1 453 ? -4.967 1.111 33.289 1.00 89.94 453 ASN A CA 1
ATOM 3494 C C . ASN A 1 453 ? -6.279 1.580 33.947 1.00 89.94 453 ASN A C 1
ATOM 3496 O O . ASN A 1 453 ? -6.841 0.878 34.791 1.00 89.94 453 ASN A O 1
ATOM 3500 N N . ASP A 1 454 ? -6.753 2.781 33.608 1.00 91.88 454 ASP A N 1
ATOM 3501 C CA . ASP A 1 454 ? -8.016 3.327 34.100 1.00 91.88 454 ASP A CA 1
ATOM 3502 C C . ASP A 1 454 ? -9.207 2.878 33.235 1.00 91.88 454 ASP A C 1
ATOM 3504 O O . ASP A 1 454 ? -9.062 2.229 32.194 1.00 91.88 454 ASP A O 1
ATOM 3508 N N . SER A 1 455 ? -10.413 3.169 33.716 1.00 94.50 455 SER A N 1
ATOM 3509 C CA . SER A 1 455 ? -11.657 2.882 33.005 1.00 94.50 455 SER A CA 1
ATOM 3510 C C . SER A 1 455 ? -12.591 4.071 33.059 1.00 94.50 455 SER A C 1
ATOM 3512 O O . SER A 1 455 ? -12.694 4.753 34.085 1.00 94.50 455 SER A O 1
ATOM 3514 N N . LEU A 1 456 ? -13.291 4.289 31.954 1.00 96.25 456 LEU A N 1
ATOM 3515 C CA . LEU A 1 456 ? -14.294 5.328 31.804 1.00 96.25 456 LEU A CA 1
ATOM 3516 C C . LEU A 1 456 ? -15.611 4.680 31.382 1.00 96.25 456 LEU A C 1
ATOM 3518 O O . LEU A 1 456 ? -15.636 3.807 30.518 1.00 96.25 456 LEU A O 1
ATOM 3522 N N . LEU A 1 457 ? -16.707 5.119 31.989 1.00 97.00 457 LEU A N 1
ATOM 3523 C CA . LEU A 1 457 ? -18.059 4.729 31.614 1.00 97.00 457 LEU A CA 1
ATOM 3524 C C . LEU A 1 457 ? -18.757 5.929 30.986 1.00 97.00 457 LEU A C 1
ATOM 3526 O O . LEU A 1 457 ? -18.887 6.980 31.617 1.00 97.00 457 LEU A O 1
ATOM 3530 N N . PHE A 1 458 ? -19.209 5.771 29.749 1.00 97.56 458 PHE A N 1
ATOM 3531 C CA . PHE A 1 458 ? -20.102 6.708 29.097 1.00 97.56 458 PHE A CA 1
ATOM 3532 C C . PHE A 1 458 ? -21.537 6.374 29.483 1.00 97.56 458 PHE A C 1
ATOM 3534 O O . PHE A 1 458 ? -22.085 5.335 29.106 1.00 97.56 458 PHE A O 1
ATOM 3541 N N . GLU A 1 459 ? -22.154 7.259 30.254 1.00 95.31 459 GLU A N 1
ATOM 3542 C CA . GLU A 1 459 ? -23.534 7.106 30.686 1.00 95.31 459 GLU A CA 1
ATOM 3543 C C . GLU A 1 459 ? -24.207 8.470 30.788 1.00 95.31 459 GLU A C 1
ATOM 3545 O O . GLU A 1 459 ? -23.611 9.452 31.233 1.00 95.31 459 GLU A O 1
ATOM 3550 N N . LYS A 1 460 ? -25.478 8.544 30.378 1.00 93.50 460 LYS A N 1
ATOM 3551 C CA . LYS A 1 460 ? -26.261 9.793 30.408 1.00 93.50 460 LYS A CA 1
ATOM 3552 C C . LYS A 1 460 ? -25.564 10.952 29.664 1.00 93.50 460 LYS A C 1
ATOM 3554 O O . LYS A 1 460 ? -25.639 12.094 30.109 1.00 93.50 460 LYS A O 1
ATOM 3559 N N . GLY A 1 461 ? -24.891 10.648 28.549 1.00 93.94 461 GLY A N 1
ATOM 3560 C CA . GLY A 1 461 ? -24.271 11.638 27.659 1.00 93.94 461 GLY A CA 1
ATOM 3561 C C . GLY A 1 461 ? -22.934 12.214 28.137 1.00 93.94 461 GLY A C 1
ATOM 3562 O O . GLY A 1 461 ? -22.524 13.253 27.633 1.00 93.94 461 GLY A O 1
ATOM 3563 N N . ARG A 1 462 ? -22.266 11.596 29.118 1.00 95.38 462 ARG A N 1
ATOM 3564 C CA . ARG A 1 462 ? -20.968 12.064 29.630 1.00 95.38 462 ARG A CA 1
ATOM 3565 C C . ARG A 1 462 ? -20.065 10.911 30.040 1.00 95.38 462 ARG A C 1
ATOM 3567 O O . ARG A 1 462 ? -20.563 9.856 30.441 1.00 95.38 462 ARG A O 1
ATOM 3574 N N . TRP A 1 463 ? -18.756 11.144 30.014 1.00 97.12 463 TRP A N 1
ATOM 3575 C CA . TRP A 1 463 ? -17.800 10.214 30.599 1.00 97.12 463 TRP A CA 1
ATOM 3576 C C . TRP A 1 463 ? -17.744 10.371 32.111 1.00 97.12 463 TRP A C 1
ATOM 3578 O O . TRP A 1 463 ? -17.792 11.468 32.671 1.00 97.12 463 TRP A O 1
ATOM 3588 N N . ARG A 1 464 ? -17.619 9.239 32.789 1.00 95.19 464 ARG A N 1
ATOM 3589 C CA . ARG A 1 464 ? -17.344 9.172 34.214 1.00 95.19 464 ARG A CA 1
ATOM 3590 C C . ARG A 1 464 ? -16.202 8.201 34.448 1.00 95.19 464 ARG A C 1
ATOM 3592 O O . ARG A 1 464 ? -16.277 7.044 34.044 1.00 95.19 464 ARG A O 1
ATOM 3599 N N . ALA A 1 465 ? -15.175 8.657 35.157 1.00 93.75 465 ALA A N 1
ATOM 3600 C CA . ALA A 1 465 ? -14.127 7.771 35.631 1.00 93.75 465 ALA A CA 1
ATOM 3601 C C . ALA A 1 465 ? -14.668 6.787 36.674 1.00 93.75 465 ALA A C 1
ATOM 3603 O O . ALA A 1 465 ? -15.470 7.131 37.551 1.00 93.75 465 ALA A O 1
ATOM 3604 N N . VAL A 1 466 ? -14.205 5.552 36.570 1.00 90.81 466 VAL A N 1
ATOM 3605 C CA . VAL A 1 466 ? -14.441 4.521 37.570 1.00 90.81 466 VAL A CA 1
ATOM 3606 C C . VAL A 1 466 ? -13.692 4.872 38.864 1.00 90.81 466 VAL A C 1
ATOM 3608 O O . VAL A 1 466 ? -12.599 5.437 38.829 1.00 90.81 466 VAL A O 1
ATOM 3611 N N . LYS A 1 467 ? -14.301 4.601 40.028 1.00 79.06 467 LYS A N 1
ATOM 3612 C CA . LYS A 1 467 ? -13.851 5.149 41.328 1.00 79.06 467 LYS A CA 1
ATOM 3613 C C . LYS A 1 467 ? -12.468 4.677 41.779 1.00 79.06 467 LYS A C 1
ATOM 3615 O O . LYS A 1 467 ? -11.806 5.390 42.531 1.00 79.06 467 LYS A O 1
ATOM 3620 N N . LYS A 1 468 ? -12.053 3.478 41.378 1.00 80.19 468 LYS A N 1
ATOM 3621 C CA . LYS A 1 468 ? -10.768 2.881 41.747 1.00 80.19 468 LYS A CA 1
ATOM 3622 C C . LYS A 1 468 ? -9.978 2.571 40.486 1.00 80.19 468 LYS A C 1
ATOM 3624 O O . LYS A 1 468 ? -10.534 2.098 39.500 1.00 80.19 468 LYS A O 1
ATOM 3629 N N . ALA A 1 469 ? -8.675 2.829 40.532 1.00 68.81 469 ALA A N 1
ATOM 3630 C CA . ALA A 1 469 ? -7.777 2.393 39.475 1.00 68.81 469 ALA A CA 1
ATOM 3631 C C . ALA A 1 469 ? -7.734 0.859 39.441 1.00 68.81 469 ALA A C 1
ATOM 3633 O O . ALA A 1 469 ? -7.660 0.214 40.490 1.00 68.81 469 ALA A O 1
ATOM 3634 N N . SER A 1 470 ? -7.768 0.284 38.240 1.00 71.06 470 SER A N 1
ATOM 3635 C CA . SER A 1 470 ? -7.600 -1.157 38.063 1.00 71.06 470 SER A CA 1
ATOM 3636 C C . SER A 1 470 ? -6.219 -1.579 38.568 1.00 71.06 470 SER A C 1
ATOM 3638 O O . SER A 1 470 ? -5.246 -0.849 38.336 1.00 71.06 470 SER A O 1
ATOM 3640 N N . PRO A 1 471 ? -6.075 -2.773 39.166 1.00 78.44 471 PRO A N 1
ATOM 3641 C CA . PRO A 1 471 ? -4.769 -3.405 39.277 1.00 78.44 471 PRO A CA 1
ATOM 3642 C C . PRO A 1 471 ? -4.070 -3.391 37.914 1.00 78.44 471 PRO A C 1
ATOM 3644 O O . PRO A 1 471 ? -4.708 -3.584 36.874 1.00 78.44 471 PRO A O 1
ATOM 3647 N N . GLN A 1 472 ? -2.768 -3.109 37.913 1.00 83.12 472 GLN A N 1
ATOM 3648 C CA . GLN A 1 472 ? -1.989 -3.127 36.684 1.00 83.12 472 GLN A CA 1
ATOM 3649 C C . GLN A 1 472 ? -2.021 -4.552 36.100 1.00 83.12 472 GLN A C 1
ATOM 3651 O O . GLN A 1 472 ? -1.668 -5.489 36.823 1.00 83.12 472 GLN A O 1
ATOM 3656 N N . PRO A 1 473 ? -2.446 -4.728 34.835 1.00 82.62 473 PRO A N 1
ATOM 3657 C CA . PRO A 1 473 ? -2.482 -6.042 34.204 1.00 82.62 473 PRO A CA 1
ATOM 3658 C C . PRO A 1 473 ? -1.104 -6.692 34.180 1.00 82.62 473 PRO A C 1
ATOM 3660 O O . PRO A 1 473 ? -0.086 -5.998 34.062 1.00 82.62 473 PRO A O 1
ATOM 3663 N N . ALA A 1 474 ? -1.066 -8.021 34.237 1.00 81.88 474 ALA A N 1
ATOM 3664 C CA . ALA A 1 474 ? 0.192 -8.763 34.138 1.00 81.88 474 ALA A CA 1
ATOM 3665 C C . ALA A 1 474 ? 0.930 -8.464 32.817 1.00 81.88 474 ALA A C 1
ATOM 3667 O O . ALA A 1 474 ? 2.158 -8.355 32.812 1.00 81.88 474 ALA A O 1
ATOM 3668 N N . ASP A 1 475 ? 0.172 -8.193 31.752 1.00 75.62 475 ASP A N 1
ATOM 3669 C CA . ASP A 1 475 ? 0.666 -7.851 30.414 1.00 75.62 475 ASP A CA 1
ATOM 3670 C C . ASP A 1 475 ? 1.573 -6.612 30.377 1.00 75.62 475 ASP A C 1
ATOM 3672 O O . ASP A 1 475 ? 2.450 -6.500 29.522 1.00 75.62 475 ASP A O 1
ATOM 3676 N N . PHE A 1 476 ? 1.441 -5.683 31.332 1.00 78.94 476 PHE A N 1
ATOM 3677 C CA . PHE A 1 476 ? 2.277 -4.476 31.364 1.00 78.94 476 PHE A CA 1
ATOM 3678 C C . PHE A 1 476 ? 3.753 -4.777 31.665 1.00 78.94 476 PHE A C 1
ATOM 3680 O O . PHE A 1 476 ? 4.608 -3.923 31.424 1.00 78.94 476 PHE A O 1
ATOM 3687 N N . LYS A 1 477 ? 4.071 -5.965 32.195 1.00 73.31 477 LYS A N 1
ATOM 3688 C CA . LYS A 1 477 ? 5.441 -6.356 32.563 1.00 73.31 477 LYS A CA 1
ATOM 3689 C C . LYS A 1 477 ? 6.329 -6.664 31.355 1.00 73.31 477 LYS A C 1
ATOM 3691 O O . LYS A 1 477 ? 7.548 -6.661 31.505 1.00 73.31 477 LYS A O 1
ATOM 3696 N N . HIS A 1 478 ? 5.747 -6.878 30.175 1.00 63.47 478 HIS A N 1
ATOM 3697 C CA . HIS A 1 478 ? 6.482 -7.258 28.962 1.00 63.47 478 HIS A CA 1
ATOM 3698 C C . HIS A 1 478 ? 7.095 -6.082 28.189 1.00 63.47 478 HIS A C 1
ATOM 3700 O O . HIS A 1 478 ? 7.757 -6.296 27.184 1.00 63.47 478 HIS A O 1
ATOM 3706 N N . GLY A 1 479 ? 6.967 -4.846 28.688 1.00 51.22 479 GLY A N 1
ATOM 3707 C CA . GLY A 1 479 ? 7.430 -3.619 28.027 1.00 51.22 479 GLY A CA 1
ATOM 3708 C C . GLY A 1 479 ? 8.949 -3.387 28.000 1.00 51.22 479 GLY A C 1
ATOM 3709 O O . GLY A 1 479 ? 9.412 -2.340 28.458 1.00 51.22 479 GLY A O 1
ATOM 3710 N N . LYS A 1 480 ? 9.735 -4.316 27.440 1.00 49.22 480 LYS A N 1
ATOM 3711 C CA . LYS A 1 480 ? 11.012 -3.936 26.812 1.00 49.22 480 LYS A CA 1
ATOM 3712 C C . LYS A 1 480 ? 10.709 -3.260 25.470 1.00 49.22 480 LYS A C 1
ATOM 3714 O O . LYS A 1 480 ? 9.680 -3.517 24.864 1.00 49.22 480 LYS A O 1
ATOM 3719 N N . LYS A 1 481 ? 11.609 -2.360 25.068 1.00 44.91 481 LYS A N 1
ATOM 3720 C CA . LYS A 1 481 ? 11.417 -1.247 24.120 1.00 44.91 481 LYS A CA 1
ATOM 3721 C C . LYS A 1 481 ? 10.741 -1.568 22.774 1.00 44.91 481 LYS A C 1
ATOM 3723 O O . LYS A 1 481 ? 10.193 -0.637 22.202 1.00 44.91 481 LYS A O 1
ATOM 3728 N N . ASP A 1 482 ? 10.724 -2.827 22.334 1.00 45.91 482 ASP A N 1
ATOM 3729 C CA . ASP A 1 482 ? 10.277 -3.205 20.987 1.00 45.91 482 ASP A CA 1
ATOM 3730 C C . ASP A 1 482 ? 9.247 -4.352 20.937 1.00 45.91 482 ASP A C 1
ATOM 3732 O O . ASP A 1 482 ? 8.767 -4.664 19.853 1.00 45.91 482 ASP A O 1
ATOM 3736 N N . ASP A 1 483 ? 8.856 -4.966 22.065 1.00 48.28 483 ASP A N 1
ATOM 3737 C CA . ASP A 1 483 ? 8.016 -6.173 22.030 1.00 48.28 483 ASP A CA 1
ATOM 3738 C C . ASP A 1 483 ? 6.804 -6.107 22.976 1.00 48.28 483 ASP A C 1
ATOM 3740 O O . ASP A 1 483 ? 6.923 -5.990 24.194 1.00 48.28 483 ASP A O 1
ATOM 3744 N N . ILE A 1 484 ? 5.628 -6.274 22.361 1.00 50.41 484 ILE A N 1
ATOM 3745 C CA . ILE A 1 484 ? 4.293 -6.502 22.939 1.00 50.41 484 ILE A CA 1
ATOM 3746 C C . ILE A 1 484 ? 3.558 -5.221 23.399 1.00 50.41 484 ILE A C 1
ATOM 3748 O O . ILE A 1 484 ? 3.604 -4.756 24.547 1.00 50.41 484 ILE A O 1
ATOM 3752 N N . TYR A 1 485 ? 2.795 -4.658 22.457 1.00 56.34 485 TYR A N 1
ATOM 3753 C CA . TYR A 1 485 ? 1.631 -3.813 22.735 1.00 56.34 485 TYR A CA 1
ATOM 3754 C C . TYR A 1 485 ? 0.711 -4.534 23.737 1.00 56.34 485 TYR A C 1
ATOM 3756 O O . TYR A 1 485 ? 0.471 -5.733 23.604 1.00 56.34 485 TYR A O 1
ATOM 3764 N N . VAL A 1 486 ? 0.230 -3.829 24.773 1.00 60.38 486 VAL A N 1
ATOM 3765 C CA . VAL A 1 486 ? -0.755 -4.414 25.706 1.00 60.38 486 VAL A CA 1
ATOM 3766 C C . VAL A 1 486 ? -2.120 -4.267 25.059 1.00 60.38 486 VAL A C 1
ATOM 3768 O O . VAL A 1 486 ? -2.880 -3.356 25.375 1.00 60.38 486 VAL A O 1
ATOM 3771 N N . ASP A 1 487 ? -2.386 -5.142 24.105 1.00 76.56 487 ASP A N 1
ATOM 3772 C CA . ASP A 1 487 ? -3.679 -5.210 23.456 1.00 76.56 487 ASP A CA 1
ATOM 3773 C C . ASP A 1 487 ? -4.626 -6.007 24.346 1.00 76.56 487 ASP A C 1
ATOM 3775 O O . ASP A 1 487 ? -4.316 -7.126 24.760 1.00 76.56 487 ASP A O 1
ATOM 3779 N N . THR A 1 488 ? -5.788 -5.437 24.647 1.00 86.94 488 THR A N 1
ATOM 3780 C CA . THR A 1 488 ? -6.849 -6.169 25.339 1.00 86.94 488 THR A CA 1
ATOM 3781 C C . THR A 1 488 ? -8.155 -6.016 24.585 1.00 86.94 488 THR A C 1
ATOM 3783 O O . THR A 1 488 ? -8.383 -5.013 23.910 1.00 86.94 488 THR A O 1
ATOM 3786 N N . HIS A 1 489 ? -9.029 -7.002 24.739 1.00 92.56 489 HIS A N 1
ATOM 3787 C CA . HIS A 1 489 ? -10.412 -6.924 24.287 1.00 92.56 489 HIS A CA 1
ATOM 3788 C C . HIS A 1 489 ? -11.337 -6.750 25.481 1.00 92.56 489 HIS A C 1
ATOM 3790 O O . HIS A 1 489 ? -11.059 -7.250 26.574 1.00 92.56 489 HIS A O 1
ATOM 3796 N N . ALA A 1 490 ? -12.465 -6.081 25.273 1.00 95.12 490 ALA A N 1
ATOM 3797 C CA . ALA A 1 490 ? -13.517 -5.975 26.269 1.00 95.12 490 ALA A CA 1
ATOM 3798 C C . ALA A 1 490 ? -14.859 -6.363 25.650 1.00 95.12 490 ALA A C 1
ATOM 3800 O O . ALA A 1 490 ? -15.156 -6.004 24.515 1.00 95.12 490 ALA A O 1
ATOM 3801 N N . ILE A 1 491 ? -15.688 -7.068 26.413 1.00 97.00 491 ILE A N 1
ATOM 3802 C CA . ILE A 1 491 ? -17.086 -7.347 26.061 1.00 97.00 491 ILE A CA 1
ATOM 3803 C C . ILE A 1 491 ? -17.970 -7.181 27.291 1.00 97.00 491 ILE A C 1
ATOM 3805 O O . ILE A 1 491 ? -17.497 -7.207 28.429 1.00 97.00 491 ILE A O 1
ATOM 3809 N N . PHE A 1 492 ? -19.273 -7.045 27.065 1.00 97.50 492 PHE A N 1
ATOM 3810 C CA . PHE A 1 492 ? -20.260 -7.256 28.112 1.00 97.50 492 PHE A CA 1
ATOM 3811 C C . PHE A 1 492 ? -20.741 -8.707 28.069 1.00 97.50 492 PHE A C 1
ATOM 3813 O O . PHE A 1 492 ? -21.305 -9.150 27.071 1.00 97.50 492 PHE A O 1
ATOM 3820 N N . ASP A 1 493 ? -20.531 -9.439 29.158 1.00 97.25 493 ASP A N 1
ATOM 3821 C CA . ASP A 1 493 ? -20.988 -10.816 29.298 1.00 97.25 493 ASP A CA 1
ATOM 3822 C C . ASP A 1 493 ? -22.343 -10.816 30.014 1.00 97.25 493 ASP A C 1
ATOM 3824 O O . ASP A 1 493 ? -22.436 -10.555 31.216 1.00 97.25 493 ASP A O 1
ATOM 3828 N N . SER A 1 494 ? -23.416 -11.074 29.266 1.00 95.12 494 SER A N 1
ATOM 3829 C CA . SER A 1 494 ? -24.790 -10.983 29.769 1.00 95.12 494 SER A CA 1
ATOM 3830 C C . SER A 1 494 ? -25.131 -12.036 30.824 1.00 95.12 494 SER A C 1
ATOM 3832 O O . SER A 1 494 ? -25.953 -11.759 31.697 1.00 95.12 494 SER A O 1
ATOM 3834 N N . ALA A 1 495 ? -24.462 -13.194 30.814 1.00 92.81 495 ALA A N 1
ATOM 3835 C CA . ALA A 1 495 ? -24.645 -14.216 31.842 1.00 92.81 495 ALA A CA 1
ATOM 3836 C C . ALA A 1 495 ? -23.970 -13.825 33.164 1.00 92.81 495 ALA A C 1
ATOM 3838 O O . ALA A 1 495 ? -24.481 -14.148 34.236 1.00 92.81 495 ALA A O 1
ATOM 3839 N N . LEU A 1 496 ? -22.849 -13.097 33.099 1.00 92.44 496 LEU A N 1
ATOM 3840 C CA . LEU A 1 496 ? -22.215 -12.496 34.278 1.00 92.44 496 LEU A CA 1
ATOM 3841 C C . LEU A 1 496 ? -22.886 -11.175 34.694 1.00 92.44 496 LEU A C 1
ATOM 3843 O O . LEU A 1 496 ? -22.764 -10.751 35.843 1.00 92.44 496 LEU A O 1
ATOM 3847 N N . GLY A 1 497 ? -23.587 -10.517 33.768 1.00 94.19 497 GLY A N 1
ATOM 3848 C CA . GLY A 1 497 ? -24.206 -9.209 33.966 1.00 94.19 497 GLY A CA 1
ATOM 3849 C C . GLY A 1 497 ? -23.192 -8.075 34.131 1.00 94.19 497 GLY A C 1
ATOM 3850 O O . GLY A 1 497 ? -23.503 -7.075 34.780 1.00 94.19 497 GLY A O 1
ATOM 3851 N N . THR A 1 498 ? -21.980 -8.230 33.594 1.00 95.56 498 THR A N 1
ATOM 3852 C CA . THR A 1 498 ? -20.897 -7.254 33.752 1.00 95.56 498 THR A CA 1
ATOM 3853 C C . THR A 1 498 ? -19.902 -7.290 32.589 1.00 95.56 498 THR A C 1
ATOM 3855 O O . THR A 1 498 ? -19.968 -8.151 31.711 1.00 95.56 498 THR A O 1
ATOM 3858 N N . PHE A 1 499 ? -18.979 -6.332 32.578 1.00 96.56 499 PHE A N 1
ATOM 3859 C CA . PHE A 1 499 ? -17.895 -6.267 31.610 1.00 96.56 499 PHE A CA 1
ATOM 3860 C C . PHE A 1 499 ? -16.765 -7.232 31.968 1.00 96.56 499 PHE A C 1
ATOM 3862 O O . PHE A 1 499 ? -16.404 -7.393 33.137 1.00 96.56 499 PHE A O 1
ATOM 3869 N N . VAL A 1 500 ? -16.180 -7.833 30.936 1.00 96.50 500 VAL A N 1
ATOM 3870 C CA . VAL A 1 500 ? -15.016 -8.713 31.034 1.00 96.50 500 VAL A CA 1
ATOM 3871 C C . VAL A 1 500 ? -13.938 -8.186 30.100 1.00 96.50 500 VAL A C 1
ATOM 3873 O O . VAL A 1 500 ? -14.224 -7.849 28.951 1.00 96.50 500 VAL A O 1
ATOM 3876 N N . ARG A 1 501 ? -12.706 -8.116 30.603 1.00 94.44 501 ARG A N 1
ATOM 3877 C CA . ARG A 1 501 ? -11.506 -7.753 29.849 1.00 94.44 501 ARG A CA 1
ATOM 3878 C C . ARG A 1 501 ? -10.647 -8.991 29.645 1.00 94.44 501 ARG A C 1
ATOM 3880 O O . ARG A 1 501 ? -10.396 -9.717 30.604 1.00 94.44 501 ARG A O 1
ATOM 3887 N N . PHE A 1 502 ? -10.149 -9.170 28.432 1.00 93.31 502 PHE A N 1
ATOM 3888 C CA . PHE A 1 502 ? -9.263 -10.254 28.026 1.00 93.31 502 PHE A CA 1
ATOM 3889 C C . PHE A 1 502 ? -7.925 -9.660 27.594 1.00 93.31 502 PHE A C 1
ATOM 3891 O O . PHE A 1 502 ? -7.873 -8.948 26.594 1.00 93.31 502 PHE A O 1
ATOM 3898 N N . GLY A 1 503 ? -6.873 -9.907 28.370 1.00 89.25 503 GLY A N 1
ATOM 3899 C CA . GLY A 1 503 ? -5.483 -9.672 27.981 1.00 89.25 503 GLY A CA 1
ATOM 3900 C C . GLY A 1 503 ? -4.791 -10.981 27.610 1.00 89.25 503 GLY A C 1
ATOM 3901 O O . GLY A 1 503 ? -5.412 -12.044 27.616 1.00 89.25 503 GLY A O 1
ATOM 3902 N N . PHE A 1 504 ? -3.500 -10.942 27.297 1.00 82.44 504 PHE A N 1
ATOM 3903 C CA . PHE A 1 504 ? -2.763 -12.170 26.986 1.00 82.44 504 PHE A CA 1
ATOM 3904 C C . PHE A 1 504 ? -2.553 -13.019 28.245 1.00 82.44 504 PHE A C 1
ATOM 3906 O O . PHE A 1 504 ? -2.814 -14.225 28.257 1.00 82.44 504 PHE A O 1
ATOM 3913 N N . GLU A 1 505 ? -2.085 -12.396 29.320 1.00 82.75 505 GLU A N 1
ATOM 3914 C CA . GLU A 1 505 ? -1.766 -13.100 30.549 1.00 82.75 505 GLU A CA 1
ATOM 3915 C C . GLU A 1 505 ? -2.918 -13.165 31.544 1.00 82.75 505 GLU A C 1
ATOM 3917 O O . GLU A 1 505 ? -2.929 -14.056 32.400 1.00 82.75 505 GLU A O 1
ATOM 3922 N N . ASP A 1 506 ? -3.846 -12.215 31.486 1.00 87.00 506 ASP A N 1
ATOM 3923 C CA . ASP A 1 506 ? -4.923 -12.118 32.457 1.00 87.00 506 ASP A CA 1
ATOM 3924 C C . ASP A 1 506 ? -6.297 -11.916 31.824 1.00 87.00 506 ASP A C 1
ATOM 3926 O O . ASP A 1 506 ? -6.461 -11.454 30.698 1.00 87.00 506 ASP A O 1
ATOM 3930 N N . VAL A 1 507 ? -7.308 -12.305 32.592 1.00 92.50 507 VAL A N 1
ATOM 3931 C CA . VAL A 1 507 ? -8.701 -11.951 32.352 1.00 92.50 507 VAL A CA 1
ATOM 3932 C C . VAL A 1 507 ? -9.161 -11.192 33.582 1.00 92.50 507 VAL A C 1
ATOM 3934 O O . VAL A 1 507 ? -8.754 -11.522 34.693 1.00 92.50 507 VAL A O 1
ATOM 3937 N N . ALA A 1 508 ? -9.998 -10.176 33.428 1.00 93.44 508 ALA A N 1
ATOM 3938 C CA . ALA A 1 508 ? -10.545 -9.453 34.567 1.00 93.44 508 ALA A CA 1
ATOM 3939 C C . ALA A 1 508 ? -12.042 -9.218 34.403 1.00 93.44 508 ALA A C 1
ATOM 3941 O O . ALA A 1 508 ? -12.532 -9.002 33.297 1.00 93.44 508 ALA A O 1
ATOM 3942 N N . VAL A 1 509 ? -12.763 -9.239 35.519 1.00 94.56 509 VAL A N 1
ATOM 3943 C CA . VAL A 1 509 ? -14.203 -8.973 35.577 1.00 94.56 509 VAL A CA 1
ATOM 3944 C C . VAL A 1 509 ? -14.418 -7.656 36.306 1.00 94.56 509 VAL A C 1
ATOM 3946 O O . VAL A 1 509 ? -13.796 -7.414 37.339 1.00 94.56 509 VAL A O 1
ATOM 3949 N N . LEU A 1 510 ? -15.286 -6.791 35.784 1.00 93.50 510 LEU A N 1
ATOM 3950 C CA . LEU A 1 510 ? -15.641 -5.560 36.480 1.00 93.50 510 LEU A CA 1
ATOM 3951 C C . LEU A 1 510 ? -16.624 -5.884 37.617 1.00 93.50 510 LEU A C 1
ATOM 3953 O O . LEU A 1 510 ? -17.764 -6.287 37.377 1.00 93.50 510 LEU A O 1
ATOM 3957 N N . GLY A 1 511 ? -16.180 -5.734 38.861 1.00 90.62 511 GLY A N 1
ATOM 3958 C CA . GLY A 1 511 ? -16.985 -5.963 40.056 1.00 90.62 511 GLY A CA 1
ATOM 3959 C C . GLY A 1 511 ? -18.097 -4.925 40.239 1.00 90.62 511 GLY A C 1
ATOM 3960 O O . GLY A 1 511 ? -18.131 -3.876 39.594 1.00 90.62 511 GLY A O 1
ATOM 3961 N N . ALA A 1 512 ? -19.013 -5.193 41.173 1.00 88.25 512 ALA A N 1
ATOM 3962 C CA . ALA A 1 512 ? -20.120 -4.283 41.488 1.00 88.25 512 ALA A CA 1
ATOM 3963 C C . ALA A 1 512 ? -19.659 -2.944 42.098 1.00 88.25 512 ALA A C 1
ATOM 3965 O O . ALA A 1 512 ? -20.377 -1.948 42.012 1.00 88.25 512 ALA A O 1
ATOM 3966 N N . ASP A 1 513 ? -18.468 -2.908 42.704 1.00 88.38 513 ASP A N 1
ATOM 3967 C CA . ASP A 1 513 ? -17.828 -1.681 43.188 1.00 88.38 513 ASP A CA 1
ATOM 3968 C C . ASP A 1 513 ? -17.006 -0.962 42.098 1.00 88.38 513 ASP A C 1
ATOM 3970 O O . ASP A 1 513 ? -16.294 0.000 42.393 1.00 88.38 513 ASP A O 1
ATOM 3974 N N . GLU A 1 514 ? -17.141 -1.423 40.850 1.00 91.44 514 GLU A N 1
ATOM 3975 C CA . GLU A 1 514 ? -16.410 -0.990 39.665 1.00 91.44 514 GLU A CA 1
ATOM 3976 C C . GLU A 1 514 ? -14.892 -1.236 39.751 1.00 91.44 514 GLU A C 1
ATOM 3978 O O . GLU A 1 514 ? -14.114 -0.588 39.064 1.00 91.44 514 GLU A O 1
ATOM 3983 N N . THR A 1 515 ? -14.429 -2.183 40.565 1.00 89.56 515 THR A N 1
ATOM 3984 C CA . THR A 1 515 ? -13.025 -2.616 40.532 1.00 89.56 515 THR A CA 1
ATOM 3985 C C . THR A 1 515 ? -12.854 -3.774 39.559 1.00 89.56 515 THR A C 1
ATOM 3987 O O . THR A 1 515 ? -13.662 -4.697 39.541 1.00 89.56 515 THR A O 1
ATOM 3990 N N . TRP A 1 516 ? -11.784 -3.762 38.765 1.00 91.12 516 TRP A N 1
ATOM 3991 C CA . TRP A 1 516 ? -11.405 -4.933 37.977 1.00 91.12 516 TRP A CA 1
ATOM 3992 C C . TRP A 1 516 ? -10.801 -6.004 38.875 1.00 91.12 516 TRP A C 1
ATOM 3994 O O . TRP A 1 516 ? -9.744 -5.793 39.472 1.00 91.12 516 TRP A O 1
ATOM 4004 N N . GLU A 1 517 ? -11.465 -7.149 38.940 1.00 91.38 517 GLU A N 1
ATOM 4005 C CA . GLU A 1 517 ? -11.025 -8.335 39.662 1.00 91.38 517 GLU A CA 1
ATOM 4006 C C . GLU A 1 517 ? -10.322 -9.283 38.683 1.00 91.38 517 GLU A C 1
ATOM 4008 O O . GLU A 1 517 ? -10.982 -9.826 37.791 1.00 91.38 517 GLU A O 1
ATOM 4013 N N . PRO A 1 51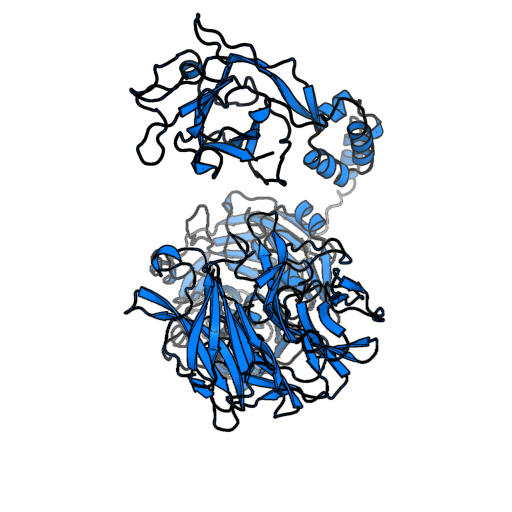8 ? -8.994 -9.480 38.799 1.00 91.50 518 PRO A N 1
ATOM 4014 C CA . PRO A 1 518 ? -8.281 -10.437 37.968 1.00 91.50 518 PRO A CA 1
ATOM 4015 C C . PRO A 1 518 ? -8.748 -11.863 38.258 1.00 91.50 518 PRO A C 1
ATOM 4017 O O . PRO A 1 518 ? -8.866 -12.282 39.409 1.00 91.50 518 PRO A O 1
ATOM 4020 N N . ILE A 1 519 ? -8.950 -12.622 37.193 1.00 91.38 519 ILE A N 1
ATOM 4021 C CA . ILE A 1 519 ? -9.310 -14.030 37.193 1.00 91.38 519 ILE A CA 1
ATOM 4022 C C . ILE A 1 519 ? -8.215 -14.778 36.430 1.00 91.38 519 ILE A C 1
ATOM 4024 O O . ILE A 1 519 ? -7.689 -14.297 35.427 1.00 91.38 519 ILE A O 1
ATOM 4028 N N . ALA A 1 520 ? -7.890 -15.984 36.888 1.00 90.81 520 ALA A N 1
ATOM 4029 C CA . ALA A 1 520 ? -6.963 -16.886 36.211 1.00 90.81 520 ALA A CA 1
ATOM 4030 C C . ALA A 1 520 ? -7.696 -18.180 35.822 1.00 90.81 520 ALA A C 1
ATOM 4032 O O . ALA A 1 520 ? -7.570 -19.189 36.524 1.00 90.81 520 ALA A O 1
ATOM 4033 N N . PRO A 1 521 ? -8.506 -18.170 34.744 1.00 94.00 521 PRO A N 1
ATOM 4034 C CA . PRO A 1 521 ? -9.209 -19.366 34.308 1.00 94.00 521 PRO A CA 1
ATOM 4035 C C . PRO A 1 521 ? -8.213 -20.470 33.961 1.00 94.00 521 PRO A C 1
ATOM 4037 O O . PRO A 1 521 ? -7.256 -20.251 33.212 1.00 94.00 521 PRO A O 1
ATOM 4040 N N . LYS A 1 522 ? -8.451 -21.685 34.463 1.00 94.62 522 LYS A N 1
ATOM 4041 C CA . LYS A 1 522 ? -7.594 -22.833 34.155 1.00 94.62 522 LYS A CA 1
ATOM 4042 C C . LYS A 1 522 ? -7.546 -23.068 32.642 1.00 94.62 522 LYS A C 1
ATOM 4044 O O . LYS A 1 522 ? -8.594 -23.217 32.015 1.00 94.62 522 LYS A O 1
ATOM 4049 N N . GLY A 1 523 ? -6.351 -23.164 32.066 1.00 91.56 523 GLY A N 1
ATOM 4050 C CA . GLY A 1 523 ? -6.187 -23.403 30.635 1.00 91.56 523 GLY A CA 1
ATOM 4051 C C . GLY A 1 523 ? -6.243 -22.141 29.770 1.00 91.56 523 GLY A C 1
ATOM 4052 O O . GLY A 1 523 ? -6.209 -22.284 28.556 1.00 91.56 523 GLY A O 1
ATOM 4053 N N . TYR A 1 524 ? -6.393 -20.928 30.317 1.00 91.69 524 TYR A N 1
ATOM 4054 C CA . TYR A 1 524 ? -6.427 -19.715 29.487 1.00 91.69 524 TYR A CA 1
ATOM 4055 C C . TYR A 1 524 ? -5.093 -19.511 28.757 1.00 91.69 524 TYR A C 1
ATOM 4057 O O . TYR A 1 524 ? -5.048 -19.651 27.537 1.00 91.69 524 TYR A O 1
ATOM 4065 N N . LYS A 1 525 ? -3.997 -19.290 29.501 1.00 87.44 525 LYS A N 1
ATOM 4066 C CA . LYS A 1 525 ? -2.654 -19.013 28.953 1.00 87.44 525 LYS A CA 1
ATOM 4067 C C . LYS A 1 525 ? -2.149 -20.110 28.012 1.00 87.44 525 LYS A C 1
ATOM 4069 O O . LYS A 1 525 ? -1.456 -19.827 27.044 1.00 87.44 525 LYS A O 1
ATOM 4074 N N . GLU A 1 526 ? -2.492 -21.364 28.291 1.00 87.31 526 GLU A N 1
ATOM 4075 C CA . GLU A 1 526 ? -2.069 -22.517 27.495 1.00 87.31 526 GLU A CA 1
ATOM 4076 C C . GLU A 1 526 ? -2.816 -22.618 26.158 1.00 87.31 526 GLU A C 1
ATOM 4078 O O . GLU A 1 526 ? -2.286 -23.176 25.194 1.00 87.31 526 GLU A O 1
ATOM 4083 N N . ASN A 1 527 ? -4.040 -22.083 26.084 1.00 88.25 527 ASN A N 1
ATOM 4084 C CA . ASN A 1 527 ? -4.911 -22.222 24.919 1.00 88.25 527 ASN A CA 1
ATOM 4085 C C . ASN A 1 527 ? -5.049 -20.942 24.080 1.00 88.25 527 ASN A C 1
ATOM 4087 O O . ASN A 1 527 ? -5.363 -21.063 22.899 1.00 88.25 527 ASN A O 1
ATOM 4091 N N . VAL A 1 528 ? -4.804 -19.751 24.637 1.00 85.75 528 VAL A N 1
ATOM 4092 C CA . VAL A 1 528 ? -4.860 -18.477 23.892 1.00 85.75 528 VAL A CA 1
ATOM 4093 C C . VAL A 1 528 ? -3.492 -18.026 23.401 1.00 85.75 528 VAL A C 1
ATOM 4095 O O . VAL A 1 528 ? -2.455 -18.453 23.915 1.00 85.75 528 VAL A O 1
ATOM 4098 N N . GLY A 1 529 ? -3.456 -17.273 22.301 1.00 79.25 529 GLY A N 1
ATOM 4099 C CA . GLY A 1 529 ? -2.211 -16.796 21.680 1.00 79.25 529 GLY A CA 1
ATOM 4100 C C . GLY A 1 529 ? -1.634 -15.571 22.394 1.00 79.25 529 GLY A C 1
ATOM 4101 O O . GLY A 1 529 ? -2.400 -14.815 22.994 1.00 79.25 529 GLY A O 1
ATOM 4102 N N . PRO A 1 530 ? -0.307 -15.334 22.308 1.00 76.38 530 PRO A N 1
ATOM 4103 C CA . PRO A 1 530 ? 0.356 -14.173 22.910 1.00 76.38 530 PRO A CA 1
ATOM 4104 C C . PRO A 1 530 ? -0.019 -12.816 22.330 1.00 76.38 530 PRO A C 1
ATOM 4106 O O . PRO A 1 530 ? 0.358 -11.786 22.879 1.00 76.38 530 PRO A O 1
ATOM 4109 N N . ARG A 1 531 ? -0.743 -12.793 21.213 1.00 75.94 531 ARG A N 1
ATOM 4110 C CA . ARG A 1 531 ? -1.111 -11.570 20.501 1.00 75.94 531 ARG A CA 1
ATOM 4111 C C . ARG A 1 531 ? -2.608 -11.309 20.622 1.00 75.94 531 ARG A C 1
ATOM 4113 O O . ARG A 1 531 ? -3.376 -12.232 20.880 1.00 75.94 531 ARG A O 1
ATOM 4120 N N . ARG A 1 532 ? -3.044 -10.077 20.337 1.00 72.44 532 ARG A N 1
ATOM 4121 C CA . ARG A 1 532 ? -4.466 -9.669 20.368 1.00 72.44 532 ARG A CA 1
ATOM 4122 C C . ARG A 1 532 ? -5.411 -10.562 19.567 1.00 72.44 532 ARG A C 1
ATOM 4124 O O . ARG A 1 532 ? -6.572 -10.720 19.913 1.00 72.44 532 ARG A O 1
ATOM 4131 N N . TRP A 1 533 ? -4.917 -11.158 18.488 1.00 76.81 533 TRP A N 1
ATOM 4132 C CA . TRP A 1 533 ? -5.673 -12.069 17.621 1.00 76.81 533 TRP A CA 1
ATOM 4133 C C . TRP A 1 533 ? -5.819 -13.480 18.213 1.00 76.81 533 TRP A C 1
ATOM 4135 O O . TRP A 1 533 ? -6.519 -14.314 17.650 1.00 76.81 533 TRP A O 1
ATOM 4145 N N . GLY A 1 534 ? -5.136 -13.766 19.321 1.00 79.75 534 GLY A N 1
ATOM 4146 C CA . GLY A 1 534 ? -5.129 -15.068 19.974 1.00 79.75 534 GLY A CA 1
ATOM 4147 C C . GLY A 1 534 ? -6.208 -15.256 21.040 1.00 79.75 534 GLY A C 1
ATOM 4148 O O . GLY A 1 534 ? -6.292 -16.337 21.616 1.00 79.75 534 GLY A O 1
ATOM 4149 N N . HIS A 1 535 ? -6.991 -14.217 21.339 1.00 85.88 535 HIS A N 1
ATOM 4150 C CA . HIS A 1 535 ? -7.988 -14.212 22.413 1.00 85.88 535 HIS A CA 1
ATOM 4151 C C . HIS A 1 535 ? -9.170 -13.284 22.095 1.00 85.88 535 HIS A C 1
ATOM 4153 O O . HIS A 1 535 ? -9.615 -12.526 22.950 1.00 85.88 535 HIS A O 1
ATOM 4159 N N . VAL A 1 536 ? -9.683 -13.327 20.862 1.00 92.38 536 VAL A N 1
ATOM 4160 C CA . VAL A 1 536 ? -10.807 -12.478 20.436 1.00 92.38 536 VAL A CA 1
ATOM 4161 C C . VAL A 1 536 ? -12.113 -12.982 21.064 1.00 92.38 536 VAL A C 1
ATOM 4163 O O . VAL A 1 536 ? -12.545 -14.089 20.731 1.00 92.38 536 VAL A O 1
ATOM 4166 N N . PRO A 1 537 ? -12.770 -12.217 21.954 1.00 95.88 537 PRO A N 1
ATOM 4167 C CA . PRO A 1 537 ? -13.999 -12.655 22.595 1.00 95.88 537 PRO A CA 1
ATOM 4168 C C . PRO A 1 537 ? -15.230 -12.379 21.724 1.00 95.88 537 PRO A C 1
ATOM 4170 O O . PRO A 1 537 ? -15.388 -11.295 21.168 1.00 95.88 537 PRO A O 1
ATOM 4173 N N . VAL A 1 538 ? -16.151 -13.341 21.676 1.00 96.94 538 VAL A N 1
ATOM 4174 C CA . VAL A 1 538 ? -17.506 -13.166 21.132 1.00 96.94 538 VAL A CA 1
ATOM 4175 C C . VAL A 1 538 ? -18.531 -13.699 22.128 1.00 96.94 538 VAL A C 1
ATOM 4177 O O . VAL A 1 538 ? -18.317 -14.734 22.762 1.00 96.94 538 VAL A O 1
ATOM 4180 N N . HIS A 1 539 ? -19.642 -12.987 22.288 1.00 97.19 539 HIS A N 1
ATOM 4181 C CA . HIS A 1 539 ? -20.661 -13.308 23.284 1.00 97.19 539 HIS A CA 1
ATOM 4182 C C . HIS A 1 539 ? -22.038 -13.453 22.639 1.00 97.19 539 HIS A C 1
ATOM 4184 O O . HIS A 1 539 ? -22.488 -12.559 21.924 1.00 97.19 539 HIS A O 1
ATOM 4190 N N . ASP A 1 540 ? -22.723 -14.559 22.928 1.00 97.31 540 ASP A N 1
ATOM 4191 C CA . ASP A 1 540 ? -24.104 -14.794 22.511 1.00 97.31 540 ASP A CA 1
ATOM 4192 C C . ASP A 1 540 ? -25.039 -14.657 23.716 1.00 97.31 540 ASP A C 1
ATOM 4194 O O . ASP A 1 540 ? -25.053 -15.493 24.621 1.00 97.31 540 ASP A O 1
ATOM 4198 N N . ALA A 1 541 ? -25.842 -13.592 23.724 1.00 94.31 541 ALA A N 1
ATOM 4199 C CA . ALA A 1 541 ? -26.728 -13.280 24.843 1.00 94.31 541 ALA A CA 1
ATOM 4200 C C . ALA A 1 541 ? -27.848 -14.316 25.036 1.00 94.31 541 ALA A C 1
ATOM 4202 O O . ALA A 1 541 ? -28.336 -14.498 26.148 1.00 94.31 541 ALA A O 1
ATOM 4203 N N . GLU A 1 542 ? -28.259 -15.005 23.969 1.00 94.56 542 GLU A N 1
ATOM 4204 C CA . GLU A 1 542 ? -29.330 -16.003 24.031 1.00 94.56 542 GLU A CA 1
ATOM 4205 C C . GLU A 1 542 ? -28.866 -17.312 24.690 1.00 94.56 542 GLU A C 1
ATOM 4207 O O . GLU A 1 542 ? -29.579 -17.893 25.514 1.00 94.56 542 GLU A O 1
ATOM 4212 N N . SER A 1 543 ? -27.659 -17.787 24.376 1.00 95.88 543 SER A N 1
ATOM 4213 C CA . SER A 1 543 ? -27.070 -18.934 25.073 1.00 95.88 543 SER A CA 1
ATOM 4214 C C . SER A 1 543 ? -26.469 -18.554 26.429 1.00 95.88 543 SER A C 1
ATOM 4216 O O . SER A 1 543 ? -26.420 -19.414 27.310 1.00 95.88 543 SER A O 1
ATOM 4218 N N . GLY A 1 544 ? -26.048 -17.296 26.612 1.00 95.81 544 GLY A N 1
ATOM 4219 C CA . GLY A 1 544 ? -25.289 -16.831 27.778 1.00 95.81 544 GLY A CA 1
ATOM 4220 C C . GLY A 1 544 ? -23.819 -17.271 27.757 1.00 95.81 544 GLY A C 1
ATOM 4221 O O . GLY A 1 544 ? -23.116 -17.181 28.769 1.00 95.81 544 GLY A O 1
ATOM 4222 N N . GLU A 1 545 ? -23.347 -17.779 26.621 1.00 97.88 545 GLU A N 1
ATOM 4223 C CA . GLU A 1 545 ? -22.000 -18.309 26.456 1.00 97.88 545 GLU A CA 1
ATOM 4224 C C . GLU A 1 545 ? -21.067 -17.276 25.813 1.00 97.88 545 GLU A C 1
ATOM 4226 O O . GLU A 1 545 ? -21.456 -16.462 24.973 1.00 97.88 545 GLU A O 1
ATOM 4231 N N . THR A 1 546 ? -19.801 -17.341 26.217 1.00 98.00 546 THR A N 1
ATOM 4232 C CA . THR A 1 546 ? -18.712 -16.540 25.655 1.00 98.00 546 THR A CA 1
ATOM 4233 C C . THR A 1 546 ? -17.697 -17.487 25.037 1.00 98.00 546 THR A C 1
ATOM 4235 O O . THR A 1 546 ? -17.243 -18.434 25.689 1.00 98.00 546 THR A O 1
ATOM 4238 N N . LEU A 1 547 ? -17.336 -17.232 23.784 1.00 98.19 547 LEU A N 1
ATOM 4239 C CA . LEU A 1 547 ? -16.294 -17.961 23.073 1.00 98.19 547 LEU A CA 1
ATOM 4240 C C . LEU A 1 547 ? -15.068 -17.068 22.885 1.00 98.19 547 LEU A C 1
ATOM 4242 O O . LEU A 1 547 ? -15.195 -15.855 22.737 1.00 98.19 547 LEU A O 1
ATOM 4246 N N . LEU A 1 548 ? -13.888 -17.682 22.872 1.00 96.31 548 LEU A N 1
ATOM 4247 C CA . LEU A 1 548 ? -12.636 -17.037 22.484 1.00 96.31 548 LEU A CA 1
ATOM 4248 C C . LEU A 1 548 ? -12.163 -17.641 21.176 1.00 96.31 548 LEU A C 1
ATOM 4250 O O . LEU A 1 548 ? -12.075 -18.864 21.051 1.00 96.31 548 LEU A O 1
ATOM 4254 N N . ILE A 1 549 ? -11.850 -16.779 20.223 1.00 94.44 549 ILE A N 1
ATOM 4255 C CA . ILE A 1 549 ? -11.358 -17.151 18.906 1.00 94.44 549 ILE A CA 1
ATOM 4256 C C . ILE A 1 549 ? -9.854 -16.894 18.901 1.00 94.44 549 ILE A C 1
ATOM 4258 O O . ILE A 1 549 ? -9.406 -15.754 19.039 1.00 94.44 549 ILE A O 1
ATOM 4262 N N . ASP A 1 550 ? -9.084 -17.973 18.786 1.00 90.12 550 ASP A N 1
ATOM 4263 C CA . ASP A 1 550 ? -7.640 -17.926 18.589 1.00 90.12 550 ASP A CA 1
ATOM 4264 C C . ASP A 1 550 ? -7.350 -18.126 17.104 1.00 90.12 550 ASP A C 1
ATOM 4266 O O . ASP A 1 550 ? -7.389 -19.246 16.582 1.00 90.12 550 ASP A O 1
ATOM 4270 N N . PHE A 1 551 ? -7.063 -17.020 16.424 1.00 85.81 551 PHE A N 1
ATOM 4271 C CA . PHE A 1 551 ? -6.693 -17.046 15.021 1.00 85.81 551 PHE A CA 1
ATOM 4272 C C . PHE A 1 551 ? -5.227 -17.462 14.799 1.00 85.81 551 PHE A C 1
ATOM 4274 O O . PHE A 1 551 ? -4.869 -17.838 13.683 1.00 85.81 551 PHE A O 1
ATOM 4281 N N . GLN A 1 552 ? -4.360 -17.399 15.816 1.00 75.50 552 GLN A N 1
ATOM 4282 C CA . GLN A 1 552 ? -2.907 -17.360 15.614 1.00 75.50 552 GLN A CA 1
ATOM 4283 C C . GLN A 1 552 ? -2.341 -18.630 14.955 1.00 75.50 552 GLN A C 1
ATOM 4285 O O . GLN A 1 552 ? -1.360 -18.516 14.227 1.00 75.50 552 GLN A O 1
ATOM 4290 N N . GLY A 1 553 ? -2.996 -19.790 15.093 1.00 65.19 553 GLY A N 1
ATOM 4291 C CA . GLY A 1 553 ? -2.658 -21.025 14.371 1.00 65.19 553 GLY A CA 1
ATOM 4292 C C . GLY A 1 553 ? -1.165 -21.386 14.353 1.00 65.19 553 GLY A C 1
ATOM 4293 O O . GLY A 1 553 ? -0.364 -20.886 15.140 1.00 65.19 553 GLY A O 1
ATOM 4294 N N . THR A 1 554 ? -0.762 -22.270 13.439 1.00 54.56 554 THR A N 1
ATOM 4295 C CA . THR A 1 554 ? 0.657 -22.556 13.194 1.00 54.56 554 THR A CA 1
ATOM 4296 C C . THR A 1 554 ? 1.284 -21.398 12.419 1.00 54.56 554 THR A C 1
ATOM 4298 O O . THR A 1 554 ? 1.312 -21.413 11.189 1.00 54.56 554 THR A O 1
ATOM 4301 N N . SER A 1 555 ? 1.768 -20.377 13.123 1.00 53.53 555 SER A N 1
ATOM 4302 C CA . SER A 1 555 ? 2.677 -19.392 12.533 1.00 53.53 555 SER A CA 1
ATOM 4303 C C . SER A 1 555 ? 4.012 -20.080 12.213 1.00 53.53 555 SER A C 1
ATOM 4305 O O . SER A 1 555 ? 4.603 -20.669 13.118 1.00 53.53 555 SER A O 1
ATOM 4307 N N . PRO A 1 556 ? 4.535 -20.004 10.974 1.00 49.88 556 PRO A N 1
ATOM 4308 C CA . PRO A 1 556 ? 5.848 -20.566 10.640 1.00 49.88 556 PRO A CA 1
ATOM 4309 C C . PRO A 1 556 ? 7.005 -19.880 11.392 1.00 49.88 556 PRO A C 1
ATOM 4311 O O . PRO A 1 556 ? 8.106 -20.421 11.459 1.00 49.88 556 PRO A O 1
ATOM 4314 N N . TRP A 1 557 ? 6.753 -18.706 11.980 1.00 53.75 557 TRP A N 1
ATOM 4315 C CA . TRP A 1 557 ? 7.729 -17.912 12.729 1.00 53.75 557 TRP A CA 1
ATOM 4316 C C . TRP A 1 557 ? 7.785 -18.251 14.221 1.00 53.75 557 TRP A C 1
ATOM 4318 O O . TRP A 1 557 ? 8.804 -18.010 14.871 1.00 53.75 557 TRP A O 1
ATOM 4328 N N . ASP A 1 558 ? 6.719 -18.840 14.764 1.00 55.09 558 ASP A N 1
ATOM 4329 C CA . ASP A 1 558 ? 6.688 -19.284 16.152 1.00 55.09 558 ASP A CA 1
ATOM 4330 C C . ASP A 1 558 ? 7.256 -20.714 16.206 1.00 55.09 558 ASP A C 1
ATOM 4332 O O . ASP A 1 558 ? 6.625 -21.678 15.768 1.00 55.09 558 ASP A O 1
ATOM 4336 N N . LYS A 1 559 ? 8.480 -20.872 16.738 1.00 45.16 559 LYS A N 1
ATOM 4337 C CA . LYS A 1 559 ? 9.053 -22.190 17.093 1.00 45.16 559 LYS A CA 1
ATOM 4338 C C . LYS A 1 559 ? 7.993 -23.041 17.823 1.00 45.16 559 LYS A C 1
ATOM 4340 O O . LYS A 1 559 ? 7.200 -22.497 18.584 1.00 45.16 559 LYS A O 1
ATOM 4345 N N . PRO A 1 560 ? 8.002 -24.372 17.643 1.00 43.53 560 PRO A N 1
ATOM 4346 C CA . PRO A 1 560 ? 6.829 -25.210 17.396 1.00 43.53 560 PRO A CA 1
ATOM 4347 C C . PRO A 1 560 ? 5.777 -25.146 18.513 1.00 43.53 560 PRO A C 1
ATOM 4349 O O . PRO A 1 560 ? 5.669 -26.048 19.340 1.00 43.53 560 PRO A O 1
ATOM 4352 N N . ALA A 1 561 ? 4.937 -24.115 18.501 1.00 46.44 561 ALA A N 1
ATOM 4353 C CA . ALA A 1 561 ? 3.600 -24.198 19.062 1.00 46.44 561 ALA A CA 1
ATOM 4354 C C . ALA A 1 561 ? 2.687 -24.648 17.918 1.00 46.44 561 ALA A C 1
ATOM 4356 O O . ALA A 1 561 ? 2.012 -23.859 17.268 1.00 46.44 561 ALA A O 1
ATOM 4357 N N . SER A 1 562 ? 2.735 -25.950 17.635 1.00 57.84 562 SER A N 1
ATOM 4358 C CA . SER A 1 562 ? 2.013 -26.672 16.582 1.00 57.84 562 SER A CA 1
ATOM 4359 C C . SER A 1 562 ? 0.495 -26.734 16.805 1.00 57.84 562 SER A C 1
ATOM 4361 O O . SER A 1 562 ? -0.139 -27.747 16.501 1.00 57.84 562 SER A O 1
ATOM 4363 N N . ARG A 1 563 ? -0.110 -25.695 17.390 1.00 74.94 563 ARG A N 1
ATOM 4364 C CA . ARG A 1 563 ? -1.539 -25.715 17.676 1.00 74.94 563 ARG A CA 1
ATOM 4365 C C . ARG A 1 563 ? -2.320 -25.067 16.529 1.00 74.94 563 ARG A C 1
ATOM 4367 O O . ARG A 1 563 ? -1.969 -23.973 16.088 1.00 74.94 563 ARG A O 1
ATOM 4374 N N . PRO A 1 564 ? -3.361 -25.737 16.014 1.00 82.38 564 PRO A N 1
ATOM 4375 C CA . PRO A 1 564 ? -4.224 -25.156 14.997 1.00 82.38 564 PRO A CA 1
ATOM 4376 C C . PRO A 1 564 ? -4.964 -23.940 15.564 1.00 82.38 564 PRO A C 1
ATOM 4378 O O . PRO A 1 564 ? -5.173 -23.842 16.775 1.00 82.38 564 PRO A O 1
ATOM 4381 N N . ALA A 1 565 ? -5.405 -23.042 14.680 1.00 87.81 565 ALA A N 1
ATOM 4382 C CA . ALA A 1 565 ? -6.367 -22.011 15.056 1.00 87.81 565 ALA A CA 1
ATOM 4383 C C . ALA A 1 565 ? -7.600 -22.694 15.669 1.00 87.81 565 ALA A C 1
ATOM 4385 O O . ALA A 1 565 ? -7.960 -23.806 15.267 1.00 87.81 565 ALA A O 1
ATOM 4386 N N . GLN A 1 566 ? -8.211 -22.091 16.684 1.00 93.69 566 GLN A N 1
ATOM 4387 C CA . GLN A 1 566 ? -9.211 -22.780 17.498 1.00 93.69 566 GLN A CA 1
ATOM 4388 C C . GLN A 1 566 ? -10.238 -21.839 18.120 1.00 93.69 566 GLN A C 1
ATOM 4390 O O . GLN A 1 566 ? -10.035 -20.634 18.227 1.00 93.69 566 GLN A O 1
ATOM 4395 N N . VAL A 1 567 ? -11.350 -22.426 18.556 1.00 96.62 567 VAL A N 1
ATOM 4396 C CA . VAL A 1 567 ? -12.392 -21.750 19.329 1.00 96.62 567 VAL A CA 1
ATOM 4397 C C . VAL A 1 567 ? -12.506 -22.412 20.693 1.00 96.62 567 VAL A C 1
ATOM 4399 O O . VAL A 1 567 ? -12.662 -23.634 20.800 1.00 96.62 567 VAL A O 1
ATOM 4402 N N . LEU A 1 568 ? -12.447 -21.596 21.739 1.00 96.94 568 LEU A N 1
ATOM 4403 C CA . LEU A 1 568 ? -12.520 -22.009 23.133 1.00 96.94 568 LEU A CA 1
ATOM 4404 C C . LEU A 1 568 ? -13.843 -21.546 23.737 1.00 96.94 568 LEU A C 1
ATOM 4406 O O . LEU A 1 568 ? -14.285 -20.430 23.487 1.00 96.94 568 LEU A O 1
ATOM 4410 N N . ARG A 1 569 ? -14.436 -22.358 24.608 1.00 97.38 569 ARG A N 1
ATOM 4411 C CA . ARG A 1 569 ? -15.419 -21.878 25.578 1.00 97.38 569 ARG A CA 1
ATOM 4412 C C . ARG A 1 569 ? -14.692 -21.129 26.684 1.00 97.38 569 ARG A C 1
ATOM 4414 O O . ARG A 1 569 ? -13.771 -21.696 27.277 1.00 97.38 569 ARG A O 1
ATOM 4421 N N . PHE A 1 570 ? -15.158 -19.931 27.014 1.00 96.94 570 PHE A N 1
ATOM 4422 C CA . PHE A 1 570 ? -14.698 -19.187 28.177 1.00 96.94 570 PHE A CA 1
ATOM 4423 C C . PHE A 1 570 ? -15.645 -19.337 29.375 1.00 96.94 570 PHE A C 1
ATOM 4425 O O . PHE A 1 570 ? -16.841 -19.044 29.322 1.00 96.94 570 PHE A O 1
ATOM 4432 N N . ASP A 1 571 ? -15.065 -19.737 30.499 1.00 94.25 571 ASP A N 1
ATOM 4433 C CA . ASP A 1 571 ? -15.679 -19.769 31.819 1.00 94.25 571 ASP A CA 1
ATOM 4434 C C . ASP A 1 571 ? -14.673 -19.191 32.835 1.00 94.25 571 ASP A C 1
ATOM 4436 O O . ASP A 1 571 ? -13.469 -19.392 32.689 1.00 94.25 571 ASP A O 1
ATOM 4440 N N . LEU A 1 572 ? -15.137 -18.509 33.888 1.00 93.56 572 LEU A N 1
ATOM 4441 C CA . LEU A 1 572 ? -14.260 -17.962 34.933 1.00 93.56 572 LEU A CA 1
ATOM 4442 C C . LEU A 1 572 ? -13.414 -19.054 35.603 1.00 93.56 572 LEU A C 1
ATOM 4444 O O . LEU A 1 572 ? -12.300 -18.792 36.050 1.00 93.56 572 LEU A O 1
ATOM 4448 N N . GLY A 1 573 ? -13.928 -20.286 35.658 1.00 93.19 573 GLY A N 1
ATOM 4449 C CA . GLY A 1 573 ? -13.193 -21.431 36.191 1.00 93.19 573 GLY A CA 1
ATOM 4450 C C . GLY A 1 573 ? -12.187 -22.049 35.213 1.00 93.19 573 GLY A C 1
ATOM 4451 O O . GLY A 1 573 ? -11.191 -22.629 35.655 1.00 93.19 573 GLY A O 1
ATOM 4452 N N . ARG A 1 574 ? -12.431 -21.977 33.896 1.00 95.19 574 ARG A N 1
ATOM 4453 C CA . ARG A 1 574 ? -11.627 -22.681 32.880 1.00 95.19 574 ARG A CA 1
ATOM 4454 C C . ARG A 1 574 ? -11.892 -22.221 31.446 1.00 95.19 574 ARG A C 1
ATOM 4456 O O . ARG A 1 574 ? -12.999 -21.824 31.110 1.00 95.19 574 ARG A O 1
ATOM 4463 N N . CYS A 1 575 ? -10.913 -22.422 30.570 1.00 96.00 575 CYS A N 1
ATOM 4464 C CA . CYS A 1 575 ? -11.098 -22.377 29.119 1.00 96.00 575 CYS A CA 1
ATOM 4465 C C . CYS A 1 575 ? -11.061 -23.790 28.532 1.00 96.00 575 CYS A C 1
ATOM 4467 O O . CYS A 1 575 ? -10.195 -24.590 28.890 1.00 96.00 575 CYS A O 1
ATOM 4469 N N . VAL A 1 576 ? -12.013 -24.115 27.653 1.00 96.38 576 VAL A N 1
ATOM 4470 C CA . VAL A 1 576 ? -12.154 -25.464 27.076 1.00 96.38 576 VAL A CA 1
ATOM 4471 C C . VAL A 1 576 ? -12.158 -25.386 25.549 1.00 96.38 576 VAL A C 1
ATOM 4473 O O . VAL A 1 576 ? -13.077 -24.778 25.000 1.00 96.38 576 VAL A O 1
ATOM 4476 N N . PRO A 1 577 ? -11.206 -26.022 24.843 1.00 96.19 577 PRO A N 1
ATOM 4477 C CA . PRO A 1 577 ? -11.244 -26.108 23.387 1.00 96.19 577 PRO A CA 1
ATOM 4478 C C . PRO A 1 577 ? -12.511 -26.803 22.879 1.00 96.19 577 PRO A C 1
ATOM 4480 O O . PRO A 1 577 ? -12.854 -27.904 23.315 1.00 96.19 577 PRO A O 1
ATOM 4483 N N . LEU A 1 578 ? -13.215 -26.167 21.943 1.00 97.75 578 LEU A N 1
ATOM 4484 C CA . LEU A 1 578 ? -14.440 -26.698 21.340 1.00 97.75 578 LEU A CA 1
ATOM 4485 C C . LEU A 1 578 ? -14.217 -27.193 19.913 1.00 97.75 578 LEU A C 1
ATOM 4487 O O . LEU A 1 578 ? -14.780 -28.231 19.528 1.00 97.75 578 LEU A O 1
ATOM 4491 N N . ALA A 1 579 ? -13.432 -26.447 19.137 1.00 97.38 579 ALA A N 1
ATOM 4492 C CA . ALA A 1 579 ? -13.184 -26.709 17.729 1.00 97.38 579 ALA A CA 1
ATOM 4493 C C . ALA A 1 579 ? -11.846 -26.139 17.257 1.00 97.38 579 ALA A C 1
ATOM 4495 O O . ALA A 1 579 ? -11.324 -25.206 17.858 1.00 97.38 579 ALA A O 1
ATOM 4496 N N . THR A 1 580 ? -11.339 -26.685 16.157 1.00 94.88 580 THR A N 1
ATOM 4497 C CA . THR A 1 580 ? -10.254 -26.104 15.362 1.00 94.88 580 THR A CA 1
ATOM 4498 C C . THR A 1 580 ? -10.835 -25.330 14.178 1.00 94.88 580 THR A C 1
ATOM 4500 O O . THR A 1 580 ? -11.968 -25.587 13.772 1.00 94.88 580 THR A O 1
ATOM 4503 N N . ILE A 1 581 ? -10.078 -24.385 13.629 1.00 91.62 581 ILE A N 1
ATOM 4504 C CA . ILE A 1 581 ? -10.447 -23.552 12.483 1.00 91.62 581 ILE A CA 1
ATOM 4505 C C . ILE A 1 581 ? -9.542 -23.935 11.313 1.00 91.62 581 ILE A C 1
ATOM 4507 O O . ILE A 1 581 ? -8.317 -23.938 11.432 1.00 91.62 581 ILE A O 1
ATOM 4511 N N . GLU A 1 582 ? -10.157 -24.259 10.185 1.00 89.56 582 GLU A N 1
ATOM 4512 C CA . GLU A 1 582 ? -9.500 -24.456 8.900 1.00 89.56 582 GLU A CA 1
ATOM 4513 C C . GLU A 1 582 ? -9.641 -23.173 8.076 1.00 89.56 582 GLU A C 1
ATOM 4515 O O . GLU A 1 582 ? -10.753 -22.684 7.849 1.00 89.56 582 GLU A O 1
ATOM 4520 N N . TYR A 1 583 ? -8.504 -22.607 7.669 1.00 86.75 583 TYR A N 1
ATOM 4521 C CA . TYR A 1 583 ? -8.473 -21.436 6.799 1.00 86.75 583 TYR A CA 1
ATOM 4522 C C . TYR A 1 583 ? -8.797 -21.821 5.350 1.00 86.75 583 TYR A C 1
ATOM 4524 O O . TYR A 1 583 ? -8.470 -22.938 4.944 1.00 86.75 583 TYR A O 1
ATOM 4532 N N . PRO A 1 584 ? -9.408 -20.914 4.562 1.00 84.69 584 PRO A N 1
ATOM 4533 C CA . PRO A 1 584 ? -9.565 -21.118 3.126 1.00 84.69 584 PRO A CA 1
ATOM 4534 C C . PRO A 1 584 ? -8.201 -21.374 2.478 1.00 84.69 584 PRO A C 1
ATOM 4536 O O . PRO A 1 584 ? -7.218 -20.710 2.822 1.00 84.69 584 PRO A O 1
ATOM 4539 N N . ALA A 1 585 ? -8.133 -22.330 1.551 1.00 80.12 585 ALA A N 1
ATOM 4540 C CA . ALA A 1 585 ? -6.880 -22.723 0.906 1.00 80.12 585 ALA A CA 1
ATOM 4541 C C . ALA A 1 585 ? -6.235 -21.546 0.156 1.00 80.12 585 ALA A C 1
ATOM 4543 O O . ALA A 1 585 ? -5.017 -21.400 0.141 1.00 80.12 585 ALA A O 1
ATOM 4544 N N . GLU A 1 586 ? -7.055 -20.656 -0.397 1.00 75.19 586 GLU A N 1
ATOM 4545 C CA . GLU A 1 586 ? -6.637 -19.445 -1.094 1.00 75.19 586 GLU A CA 1
ATOM 4546 C C . GLU A 1 586 ? -6.001 -18.380 -0.182 1.00 75.19 586 GLU A C 1
ATOM 4548 O O . GLU A 1 586 ? -5.300 -17.499 -0.688 1.00 75.19 586 GLU A O 1
ATOM 4553 N N . LEU A 1 587 ? -6.227 -18.464 1.138 1.00 74.00 587 LEU A N 1
ATOM 4554 C CA . LEU A 1 587 ? -5.611 -17.603 2.155 1.00 74.00 587 LEU A CA 1
ATOM 4555 C C . LEU A 1 587 ? -4.383 -18.231 2.804 1.00 74.00 587 LEU A C 1
ATOM 4557 O O . LEU A 1 587 ? -3.765 -17.586 3.653 1.00 74.00 587 LEU A O 1
ATOM 4561 N N . ALA A 1 588 ? -4.034 -19.472 2.450 1.00 66.50 588 ALA A N 1
ATOM 4562 C CA . ALA A 1 588 ? -2.790 -20.069 2.908 1.00 66.50 588 ALA A CA 1
ATOM 4563 C C . ALA A 1 588 ? -1.633 -19.094 2.613 1.00 66.50 588 ALA A C 1
ATOM 4565 O O . ALA A 1 588 ? -1.627 -18.500 1.530 1.00 66.50 588 ALA A O 1
ATOM 4566 N N . PRO A 1 589 ? -0.694 -18.885 3.560 1.00 58.00 589 PRO A N 1
ATOM 4567 C CA . PRO A 1 589 ? 0.430 -17.980 3.345 1.00 58.00 589 PRO A CA 1
ATOM 4568 C C . PRO A 1 589 ? 1.108 -18.344 2.027 1.00 58.00 589 PRO A C 1
ATOM 4570 O O . PRO A 1 589 ? 1.576 -19.473 1.872 1.00 58.00 589 PRO A O 1
ATOM 4573 N N . LYS A 1 590 ? 1.096 -17.421 1.063 1.00 56.75 590 LYS A N 1
ATOM 4574 C CA . LYS A 1 590 ? 1.706 -17.662 -0.248 1.00 56.75 590 LYS A CA 1
ATOM 4575 C C . LYS A 1 590 ? 3.207 -17.396 -0.171 1.00 56.75 590 LYS A C 1
ATOM 4577 O O . LYS A 1 590 ? 3.964 -18.092 -0.836 1.00 56.75 590 LYS A O 1
ATOM 4582 N N . LYS A 1 591 ? 3.617 -16.472 0.710 1.00 52.31 591 LYS A N 1
ATOM 4583 C CA . LYS A 1 591 ? 5.010 -16.163 1.065 1.00 52.31 591 LYS A CA 1
ATOM 4584 C C . LYS A 1 591 ? 5.386 -16.627 2.467 1.00 52.31 591 LYS A C 1
ATOM 4586 O O . LYS A 1 591 ? 4.564 -16.630 3.382 1.00 52.31 591 LYS A O 1
ATOM 4591 N N . GLN A 1 592 ? 6.685 -16.833 2.684 1.00 41.25 592 GLN A N 1
ATOM 4592 C CA . GLN A 1 592 ? 7.265 -16.936 4.027 1.00 41.25 592 GLN A CA 1
ATOM 4593 C C . GLN A 1 592 ? 6.965 -15.676 4.867 1.00 41.25 592 GLN A C 1
ATOM 4595 O O . GLN A 1 592 ? 6.619 -15.787 6.041 1.00 41.25 592 GLN A O 1
ATOM 4600 N N . HIS A 1 593 ? 7.039 -14.486 4.257 1.00 44.47 593 HIS A N 1
ATOM 4601 C CA . HIS A 1 593 ? 6.796 -13.186 4.902 1.00 44.47 593 HIS A CA 1
ATOM 4602 C C . HIS A 1 593 ? 5.359 -12.676 4.784 1.00 44.47 593 HIS A C 1
ATOM 4604 O O . HIS A 1 593 ? 5.076 -11.574 5.259 1.00 44.47 593 HIS A O 1
ATOM 4610 N N . ASP A 1 594 ? 4.462 -13.435 4.148 1.00 50.59 594 ASP A N 1
ATOM 4611 C CA . ASP A 1 594 ? 3.071 -13.021 4.074 1.00 50.59 594 ASP A CA 1
ATOM 4612 C C . ASP A 1 594 ? 2.550 -12.958 5.505 1.00 50.59 594 ASP A C 1
ATOM 4614 O O . ASP A 1 594 ? 2.821 -13.863 6.310 1.00 50.59 594 ASP A O 1
ATOM 4618 N N . PRO A 1 595 ? 1.808 -11.899 5.849 1.00 51.56 595 PRO A N 1
ATOM 4619 C CA . PRO A 1 595 ? 1.095 -11.896 7.101 1.00 51.56 595 PRO A CA 1
ATOM 4620 C C . PRO A 1 595 ? 0.197 -13.139 7.057 1.00 51.56 595 PRO A C 1
ATOM 4622 O O . PRO A 1 595 ? -0.614 -13.290 6.145 1.00 51.56 595 PRO A O 1
ATOM 4625 N N . ALA A 1 596 ? 0.451 -14.091 7.963 1.00 61.66 596 ALA A N 1
ATOM 4626 C CA . ALA A 1 596 ? -0.155 -15.421 7.919 1.00 61.66 596 ALA A CA 1
ATOM 4627 C C . ALA A 1 596 ? -1.672 -15.323 7.706 1.00 61.66 596 ALA A C 1
ATOM 4629 O O . ALA A 1 596 ? -2.248 -14.338 8.147 1.00 61.66 596 ALA A O 1
ATOM 4630 N N . ALA A 1 597 ? -2.318 -16.317 7.080 1.00 66.75 597 ALA A N 1
ATOM 4631 C CA . ALA A 1 597 ? -3.754 -16.329 6.729 1.00 66.75 597 ALA A CA 1
ATOM 4632 C C . ALA A 1 597 ? -4.673 -15.624 7.747 1.00 66.75 597 ALA A C 1
ATOM 4634 O O . ALA A 1 597 ? -5.612 -14.911 7.394 1.00 66.75 597 ALA A O 1
ATOM 4635 N N . PHE A 1 598 ? -4.357 -15.787 9.034 1.00 71.81 598 PHE A N 1
ATOM 4636 C CA . PHE A 1 598 ? -5.014 -15.088 10.119 1.00 71.81 598 PHE A CA 1
ATOM 4637 C C . PHE A 1 598 ? -4.961 -13.561 10.040 1.00 71.81 598 PHE A C 1
ATOM 4639 O O . PHE A 1 598 ? -5.982 -12.947 10.273 1.00 71.81 598 PHE A O 1
ATOM 4646 N N . HIS A 1 599 ? -3.840 -12.914 9.729 1.00 74.12 599 HIS A N 1
ATOM 4647 C CA . HIS A 1 599 ? -3.723 -11.457 9.648 1.00 74.12 599 HIS A CA 1
ATOM 4648 C C . HIS A 1 599 ? -4.666 -10.852 8.605 1.00 74.12 599 HIS A C 1
ATOM 4650 O O . HIS A 1 599 ? -5.236 -9.792 8.865 1.00 74.12 599 HIS A O 1
ATOM 4656 N N . ALA A 1 600 ? -4.852 -11.533 7.468 1.00 75.44 600 ALA A N 1
ATOM 4657 C CA . ALA A 1 600 ? -5.767 -11.097 6.416 1.00 75.44 600 ALA A CA 1
ATOM 4658 C C . ALA A 1 600 ? -7.223 -11.019 6.914 1.00 75.44 600 ALA A C 1
ATOM 4660 O O . ALA A 1 600 ? -7.978 -10.151 6.486 1.00 75.44 600 ALA A O 1
ATOM 4661 N N . LEU A 1 601 ? -7.602 -11.892 7.856 1.00 83.00 601 LEU A N 1
ATOM 4662 C CA . LEU A 1 601 ? -8.950 -11.957 8.433 1.00 83.00 601 LEU A CA 1
ATOM 4663 C C . LEU A 1 601 ? -9.070 -11.215 9.775 1.00 83.00 601 LEU A C 1
ATOM 4665 O O . LEU A 1 601 ? -10.103 -10.631 10.090 1.00 83.00 601 LEU A O 1
ATOM 4669 N N . ALA A 1 602 ? -8.012 -11.221 10.583 1.00 77.56 602 ALA A N 1
ATOM 4670 C CA . ALA A 1 602 ? -8.023 -10.802 11.979 1.00 77.56 602 ALA A CA 1
ATOM 4671 C C . ALA A 1 602 ? -8.096 -9.277 12.156 1.00 77.56 602 ALA A C 1
ATOM 4673 O O . ALA A 1 602 ? -8.320 -8.794 13.262 1.00 77.56 602 ALA A O 1
ATOM 4674 N N . GLN A 1 603 ? -7.878 -8.506 11.092 1.00 82.06 603 GLN A N 1
ATOM 4675 C CA . GLN A 1 603 ? -7.981 -7.043 11.122 1.00 82.06 603 GLN A CA 1
ATOM 4676 C C . GLN A 1 603 ? -9.372 -6.530 10.749 1.00 82.06 603 GLN A C 1
ATOM 4678 O O . GLN A 1 603 ? -9.682 -5.373 11.001 1.00 82.06 603 GLN A O 1
ATOM 4683 N N . THR A 1 604 ? -10.204 -7.373 10.145 1.00 89.81 604 THR A N 1
ATOM 4684 C CA . THR A 1 604 ? -11.485 -6.973 9.554 1.00 89.81 604 THR A CA 1
ATOM 4685 C C . THR A 1 604 ? -12.624 -7.874 9.997 1.00 89.81 604 THR A C 1
ATOM 4687 O O . THR A 1 604 ? -13.700 -7.825 9.404 1.00 89.81 604 THR A O 1
ATOM 4690 N N . PHE A 1 605 ? -12.432 -8.694 11.033 1.00 92.75 605 PHE A N 1
ATOM 4691 C CA . PHE A 1 605 ? -13.505 -9.559 11.489 1.00 92.75 605 PHE A CA 1
ATOM 4692 C C . PHE A 1 605 ? -14.580 -8.787 12.249 1.00 92.75 605 PHE A C 1
ATOM 4694 O O . PHE A 1 605 ? -14.311 -7.817 12.954 1.00 92.75 605 PHE A O 1
ATOM 4701 N N . SER A 1 606 ? -15.809 -9.277 12.188 1.00 94.38 606 SER A N 1
ATOM 4702 C CA . SER A 1 606 ? -16.890 -8.760 13.004 1.00 94.38 606 SER A CA 1
ATOM 4703 C C . SER A 1 606 ? -17.923 -9.839 13.302 1.00 94.38 606 SER A C 1
ATOM 4705 O O . SER A 1 606 ? -18.259 -10.645 12.436 1.00 94.38 606 SER A O 1
ATOM 4707 N N . TYR A 1 607 ? -18.395 -9.880 14.546 1.00 95.50 607 TYR A N 1
ATOM 4708 C CA . TYR A 1 607 ? -19.359 -10.872 15.007 1.00 95.50 607 TYR A CA 1
ATOM 4709 C C . TYR A 1 607 ? -20.786 -10.350 14.862 1.00 95.50 607 TYR A C 1
ATOM 4711 O O . TYR A 1 607 ? -21.140 -9.342 15.471 1.00 95.50 607 TYR A O 1
ATOM 4719 N N . ASP A 1 608 ? -21.611 -11.071 14.109 1.00 95.19 608 ASP A N 1
ATOM 4720 C CA . ASP A 1 608 ? -23.050 -10.852 14.061 1.00 95.19 608 ASP A CA 1
ATOM 4721 C C . ASP A 1 608 ? -23.747 -11.734 15.099 1.00 95.19 608 ASP A C 1
ATOM 4723 O O . ASP A 1 608 ? -23.904 -12.946 14.916 1.00 95.19 608 ASP A O 1
ATOM 4727 N N . ALA A 1 609 ? -24.222 -11.112 16.176 1.00 92.81 609 ALA A N 1
ATOM 4728 C CA . ALA A 1 609 ? -24.961 -11.807 17.223 1.00 92.81 609 ALA A CA 1
ATOM 4729 C C . ALA A 1 609 ? -26.274 -12.430 16.724 1.00 92.81 609 ALA A C 1
ATOM 4731 O O . ALA A 1 609 ? -26.719 -13.428 17.284 1.00 92.81 609 ALA A O 1
ATOM 4732 N N . LYS A 1 610 ? -26.893 -11.884 15.667 1.00 93.06 610 LYS A N 1
ATOM 4733 C CA . LYS A 1 610 ? -28.173 -12.383 15.150 1.00 93.06 610 LYS A CA 1
ATOM 4734 C C . LYS A 1 610 ? -28.008 -13.700 14.400 1.00 93.06 610 LYS A C 1
ATOM 4736 O O . LYS A 1 610 ? -28.822 -14.603 14.569 1.00 93.06 610 LYS A O 1
ATOM 4741 N N . THR A 1 611 ? -26.980 -13.806 13.559 1.00 95.25 611 THR A N 1
ATOM 4742 C CA . THR A 1 611 ? -26.685 -15.037 12.805 1.00 95.25 611 THR A CA 1
ATOM 4743 C C . THR A 1 611 ? -25.676 -15.945 13.502 1.00 95.25 611 THR A C 1
ATOM 4745 O O . THR A 1 611 ? -25.376 -17.017 12.977 1.00 95.25 611 THR A O 1
ATOM 4748 N N . ARG A 1 612 ? -25.161 -15.530 14.671 1.00 97.25 612 ARG A N 1
ATOM 4749 C CA . ARG A 1 612 ? -24.103 -16.207 15.436 1.00 97.25 612 ARG A CA 1
ATOM 4750 C C . ARG A 1 612 ? -22.904 -16.563 14.562 1.00 97.25 612 ARG A C 1
ATOM 4752 O O . ARG A 1 612 ? -22.346 -17.654 14.663 1.00 97.25 612 ARG A O 1
ATOM 4759 N N . ALA A 1 613 ? -22.517 -15.645 13.685 1.00 96.94 613 ALA A N 1
ATOM 4760 C CA . ALA A 1 613 ? -21.455 -15.864 12.719 1.00 96.94 613 ALA A CA 1
ATOM 4761 C C . ALA A 1 613 ? -20.401 -14.763 12.800 1.00 96.94 613 ALA A C 1
ATOM 4763 O O . ALA A 1 613 ? -20.699 -13.601 13.071 1.00 96.94 613 ALA A O 1
ATOM 4764 N N . LEU A 1 614 ? -19.154 -15.152 12.557 1.00 96.12 614 LEU A N 1
ATOM 4765 C CA . LEU A 1 614 ? -18.049 -14.226 12.377 1.00 96.12 614 LEU A CA 1
ATOM 4766 C C . LEU A 1 614 ? -17.874 -13.963 10.886 1.00 96.12 614 LEU A C 1
ATOM 4768 O O . LEU A 1 614 ? -17.743 -14.906 10.110 1.00 96.12 614 LEU A O 1
ATOM 4772 N N . TYR A 1 615 ? -17.849 -12.702 10.490 1.00 95.62 615 TYR A N 1
ATOM 4773 C CA . TYR A 1 615 ? -17.548 -12.284 9.124 1.00 95.62 615 TYR A CA 1
ATOM 4774 C C . TYR A 1 615 ? -16.158 -11.679 9.084 1.00 95.62 615 TYR A C 1
ATOM 4776 O O . TYR A 1 615 ? -15.725 -11.131 10.091 1.00 95.62 615 TYR A O 1
ATOM 4784 N N . ALA A 1 616 ? -15.465 -11.768 7.955 1.00 94.19 616 ALA A N 1
ATOM 4785 C CA . ALA A 1 616 ? -14.167 -11.134 7.748 1.00 94.19 616 ALA A CA 1
ATOM 4786 C C . ALA A 1 616 ? -13.962 -10.781 6.270 1.00 94.19 616 ALA A C 1
ATOM 4788 O O . ALA A 1 616 ? -14.460 -11.476 5.383 1.00 94.19 616 ALA A O 1
ATOM 4789 N N . GLN A 1 617 ? -13.240 -9.690 6.009 1.00 92.94 617 GLN A N 1
ATOM 4790 C CA . GLN A 1 617 ? -12.935 -9.188 4.667 1.00 92.94 617 GLN A CA 1
ATOM 4791 C C . GLN A 1 617 ? -11.424 -9.153 4.462 1.00 92.94 617 GLN A C 1
ATOM 4793 O O . GLN A 1 617 ? -10.730 -8.388 5.129 1.00 92.94 617 GLN A O 1
ATOM 4798 N N . VAL A 1 618 ? -10.907 -9.880 3.481 1.00 89.25 618 VAL A N 1
ATOM 4799 C CA . VAL A 1 618 ? -9.524 -9.671 3.043 1.00 89.25 618 VAL A CA 1
ATOM 4800 C C . VAL A 1 618 ? -9.453 -8.319 2.344 1.00 89.25 618 VAL A C 1
ATOM 4802 O O . VAL A 1 618 ? -10.167 -8.076 1.372 1.00 89.25 618 VAL A O 1
ATOM 4805 N N . LYS A 1 619 ? -8.653 -7.391 2.872 1.00 86.12 619 LYS A N 1
ATOM 4806 C CA . LYS A 1 619 ? -8.612 -6.011 2.360 1.00 86.12 619 LYS A CA 1
ATOM 4807 C C . LYS A 1 619 ? -8.090 -5.986 0.932 1.00 86.12 619 LYS A C 1
ATOM 4809 O O . LYS A 1 619 ? -8.620 -5.278 0.088 1.00 86.12 619 LYS A O 1
ATOM 4814 N N . GLU A 1 620 ? -7.098 -6.808 0.649 1.00 81.50 620 GLU A N 1
ATOM 4815 C CA . GLU A 1 620 ? -6.430 -6.891 -0.641 1.00 81.50 620 GLU A CA 1
ATOM 4816 C C . GLU A 1 620 ? -7.293 -7.603 -1.696 1.00 81.50 620 GLU A C 1
ATOM 4818 O O . GLU A 1 620 ? -6.916 -7.631 -2.857 1.00 81.50 620 GLU A O 1
ATOM 4823 N N . ASP A 1 621 ? -8.467 -8.129 -1.328 1.00 84.00 621 ASP A N 1
ATOM 4824 C CA . ASP A 1 621 ? -9.327 -8.927 -2.202 1.00 84.00 621 ASP A CA 1
ATOM 4825 C C . ASP A 1 621 ? -10.814 -8.662 -1.932 1.00 84.00 621 ASP A C 1
ATOM 4827 O O . ASP A 1 621 ? -11.397 -9.191 -0.991 1.00 84.00 621 ASP A O 1
ATOM 4831 N N . ALA A 1 622 ? -11.453 -7.873 -2.791 1.00 87.00 622 ALA A N 1
ATOM 4832 C CA . ALA A 1 622 ? -12.863 -7.507 -2.734 1.00 87.00 622 ALA A CA 1
ATOM 4833 C C . ALA A 1 622 ? -13.796 -8.724 -2.773 1.00 87.00 622 ALA A C 1
ATOM 4835 O O . ALA A 1 622 ? -14.862 -8.680 -2.166 1.00 87.00 622 ALA A O 1
ATOM 4836 N N . SER A 1 623 ? -13.384 -9.814 -3.430 1.00 88.19 623 SER A N 1
ATOM 4837 C CA . SER A 1 623 ? -14.143 -11.071 -3.446 1.00 88.19 623 SER A CA 1
ATOM 4838 C C . SER A 1 623 ? -13.870 -11.937 -2.212 1.00 88.19 623 SER A C 1
ATOM 4840 O O . SER A 1 623 ? -14.626 -12.860 -1.922 1.00 88.19 623 SER A O 1
ATOM 4842 N N . GLY A 1 624 ? -12.808 -11.642 -1.460 1.00 90.06 624 GLY A N 1
ATOM 4843 C CA . GLY A 1 624 ? -12.350 -12.358 -0.272 1.00 90.06 624 GLY A CA 1
ATOM 4844 C C . GLY A 1 624 ? -13.145 -12.042 0.992 1.00 90.06 624 GLY A C 1
ATOM 4845 O O . GLY A 1 624 ? -12.557 -11.755 2.037 1.00 90.06 624 GLY A O 1
ATOM 4846 N N . THR A 1 625 ? -14.473 -12.087 0.912 1.00 93.62 625 THR A N 1
ATOM 4847 C CA . THR A 1 625 ? -15.350 -12.014 2.083 1.00 93.62 625 THR A CA 1
ATOM 4848 C C . THR A 1 625 ? -15.680 -13.420 2.568 1.00 93.62 625 THR A C 1
ATOM 4850 O O . THR A 1 625 ? -16.109 -14.267 1.783 1.00 93.62 625 THR A O 1
ATOM 4853 N N . TYR A 1 626 ? -15.521 -13.671 3.865 1.00 94.56 626 TYR A N 1
ATOM 4854 C CA . TYR A 1 626 ? -15.720 -14.990 4.457 1.00 94.56 626 TYR A CA 1
ATOM 4855 C C . TYR A 1 626 ? -16.617 -14.937 5.685 1.00 94.56 626 TYR A C 1
ATOM 4857 O O . TYR A 1 626 ? -16.691 -13.929 6.387 1.00 94.56 626 TYR A O 1
ATOM 4865 N N . ARG A 1 627 ? -17.262 -16.071 5.958 1.00 95.56 627 ARG A N 1
ATOM 4866 C CA . ARG A 1 627 ? -18.137 -16.303 7.105 1.00 95.56 627 ARG A CA 1
ATOM 4867 C C . ARG A 1 627 ? -17.708 -17.566 7.852 1.00 95.56 627 ARG A C 1
ATOM 4869 O O . ARG A 1 627 ? -17.392 -18.575 7.229 1.00 95.56 627 ARG A O 1
ATOM 4876 N N . LEU A 1 628 ? -17.734 -17.524 9.179 1.00 96.56 628 LEU A N 1
ATOM 4877 C CA . LEU A 1 628 ? -17.499 -18.654 10.075 1.00 96.56 628 LEU A CA 1
ATOM 4878 C C . LEU A 1 628 ? -18.721 -18.817 10.985 1.00 96.56 628 LEU A C 1
ATOM 4880 O O . LEU A 1 628 ? -18.998 -17.948 11.812 1.00 96.56 628 LEU A O 1
ATOM 4884 N N . ASP A 1 629 ? -19.469 -19.907 10.825 1.00 97.81 629 ASP A N 1
ATOM 4885 C CA . ASP A 1 629 ? -20.656 -20.183 11.642 1.00 97.81 629 ASP A CA 1
ATOM 4886 C C . ASP A 1 629 ? -20.257 -20.686 13.041 1.00 97.81 629 ASP A C 1
ATOM 4888 O O . ASP A 1 629 ? -19.626 -21.737 13.183 1.00 97.81 629 ASP A O 1
ATOM 4892 N N . LEU A 1 630 ? -20.617 -19.922 14.077 1.00 98.31 630 LEU A N 1
ATOM 4893 C CA . LEU A 1 630 ? -20.328 -20.233 15.477 1.00 98.31 630 LEU A CA 1
ATOM 4894 C C . LEU A 1 630 ? -21.554 -20.764 16.229 1.00 98.31 630 LEU A C 1
ATOM 4896 O O . LEU A 1 630 ? -21.403 -21.209 17.368 1.00 98.31 630 LEU A O 1
ATOM 4900 N N . GLY A 1 631 ? -22.745 -20.768 15.619 1.00 98.00 631 GLY A N 1
ATOM 4901 C CA . GLY A 1 631 ? -23.991 -21.217 16.247 1.00 98.00 631 GLY A CA 1
ATOM 4902 C C . GLY A 1 631 ? -23.866 -22.591 16.919 1.00 98.00 631 GLY A C 1
ATOM 4903 O O . GLY A 1 631 ? -24.063 -22.685 18.135 1.00 98.00 631 GLY A O 1
ATOM 4904 N N . PRO A 1 632 ? -23.409 -23.634 16.196 1.00 98.25 632 PRO A N 1
ATOM 4905 C CA . PRO A 1 632 ? -23.201 -24.961 16.774 1.00 98.25 632 PRO A CA 1
ATOM 4906 C C . PRO A 1 632 ? -22.200 -24.997 17.940 1.00 98.25 632 PRO A C 1
ATOM 4908 O O . PRO A 1 632 ? -22.268 -25.887 18.790 1.00 98.25 632 PRO A O 1
ATOM 4911 N N . LEU A 1 633 ? -21.250 -24.054 18.002 1.00 98.25 633 LEU A N 1
ATOM 4912 C CA . LEU A 1 633 ? -20.289 -23.980 19.103 1.00 98.25 633 LEU A CA 1
ATOM 4913 C C . LEU A 1 633 ? -20.879 -23.352 20.358 1.00 98.25 633 LEU A C 1
ATOM 4915 O O . LEU A 1 633 ? -20.534 -23.810 21.446 1.00 98.25 633 LEU A O 1
ATOM 4919 N N . PHE A 1 634 ? -21.771 -22.369 20.235 1.00 98.44 634 PHE A N 1
ATOM 4920 C CA . PHE A 1 634 ? -22.514 -21.850 21.385 1.00 98.44 634 PHE A CA 1
ATOM 4921 C C . PHE A 1 634 ? -23.412 -22.933 21.992 1.00 98.44 634 PHE A C 1
ATOM 4923 O O . PHE A 1 634 ? -23.390 -23.143 23.206 1.00 98.44 634 PHE A O 1
ATOM 4930 N N . ASP A 1 635 ? -24.109 -23.707 21.155 1.00 97.88 635 ASP A N 1
ATOM 4931 C CA . ASP A 1 635 ? -24.937 -24.828 21.615 1.00 97.88 635 ASP A CA 1
ATOM 4932 C C . ASP A 1 635 ? -24.088 -25.905 22.307 1.00 97.88 635 ASP A C 1
ATOM 4934 O O . ASP A 1 635 ? -24.418 -26.385 23.396 1.00 97.88 635 ASP A O 1
ATOM 4938 N N . LYS A 1 636 ? -22.931 -26.233 21.719 1.00 97.69 636 LYS A N 1
ATOM 4939 C CA . LYS A 1 636 ? -21.961 -27.157 22.315 1.00 97.69 636 LYS A CA 1
ATOM 4940 C C . LYS A 1 636 ? -21.388 -26.627 23.631 1.00 97.69 636 LYS A C 1
ATOM 4942 O O . LYS A 1 636 ? -21.226 -27.406 24.568 1.00 97.69 636 LYS A O 1
ATOM 4947 N N . ALA A 1 637 ? -21.073 -25.336 23.718 1.00 97.62 637 ALA A N 1
ATOM 4948 C CA . ALA A 1 637 ? -20.569 -24.704 24.933 1.00 97.62 637 ALA A CA 1
ATOM 4949 C C . ALA A 1 637 ? -21.596 -24.798 26.065 1.00 97.62 637 ALA A C 1
ATOM 4951 O O . ALA A 1 637 ? -21.263 -25.262 27.156 1.00 97.62 637 ALA A O 1
ATOM 4952 N N . LYS A 1 638 ? -22.855 -24.463 25.768 1.00 97.00 638 LYS A N 1
ATOM 4953 C CA . LYS A 1 638 ? -23.986 -24.561 26.696 1.00 97.00 638 LYS A CA 1
ATOM 4954 C C . LYS A 1 638 ? -24.214 -25.999 27.176 1.00 97.00 638 LYS A C 1
ATOM 4956 O O . LYS A 1 638 ? -24.474 -26.229 28.357 1.00 97.00 638 LYS A O 1
ATOM 4961 N N . ALA A 1 639 ? -24.046 -26.985 26.292 1.00 97.19 639 ALA A N 1
ATOM 4962 C CA . ALA A 1 639 ? -24.171 -28.406 26.627 1.00 97.19 639 ALA A CA 1
ATOM 4963 C C . ALA A 1 639 ? -23.084 -28.927 27.593 1.00 97.19 639 ALA A C 1
ATOM 4965 O O . ALA A 1 639 ? -23.285 -29.960 28.230 1.00 97.19 639 ALA A O 1
ATOM 4966 N N . LEU A 1 640 ? -21.958 -28.218 27.767 1.00 96.50 640 LEU A N 1
ATOM 4967 C CA . LEU A 1 640 ? -20.917 -28.571 28.749 1.00 96.50 640 LEU A CA 1
ATOM 4968 C C . LEU A 1 640 ? -21.307 -28.250 30.206 1.00 96.50 640 LEU A C 1
ATOM 4970 O O . LEU A 1 640 ? -20.480 -28.406 31.110 1.00 96.50 640 LEU A O 1
ATOM 4974 N N . GLY A 1 641 ? -22.540 -27.796 30.440 1.00 94.56 641 GLY A N 1
ATOM 4975 C CA . GLY A 1 641 ? -23.075 -27.471 31.758 1.00 94.56 641 GLY A CA 1
ATOM 4976 C C . GLY A 1 641 ? -22.897 -25.997 32.130 1.00 94.56 641 GLY A C 1
ATOM 4977 O O . GLY A 1 641 ? -22.288 -25.238 31.377 1.00 94.56 641 GLY A O 1
ATOM 4978 N N . PRO A 1 642 ? -23.425 -25.572 33.290 1.00 91.88 642 PRO A N 1
ATOM 4979 C CA . PRO A 1 642 ? -23.427 -24.170 33.699 1.00 91.88 642 PRO A CA 1
ATOM 4980 C C . PRO A 1 642 ? -22.009 -23.608 33.858 1.00 91.88 642 PRO A C 1
ATOM 4982 O O . PRO A 1 642 ? -21.079 -24.325 34.235 1.00 91.88 642 PRO A O 1
ATOM 4985 N N . ARG A 1 643 ? -21.862 -22.308 33.589 1.00 92.00 643 ARG A N 1
ATOM 4986 C CA . ARG A 1 643 ? -20.618 -21.561 33.808 1.00 92.00 643 ARG A CA 1
ATOM 4987 C C . ARG A 1 643 ? -20.383 -21.337 35.303 1.00 92.00 643 ARG A C 1
ATOM 4989 O O . ARG A 1 643 ? -21.321 -21.187 36.087 1.00 92.00 643 ARG A O 1
ATOM 4996 N N . THR A 1 644 ? -19.119 -21.283 35.691 1.00 89.19 644 THR A N 1
ATOM 4997 C CA . THR A 1 644 ? -18.677 -20.854 37.013 1.00 89.19 644 THR A CA 1
ATOM 4998 C C . THR A 1 644 ? -18.914 -19.351 37.147 1.00 89.19 644 THR A C 1
ATOM 5000 O O . THR A 1 644 ? -18.245 -18.540 36.512 1.00 89.19 644 THR A O 1
ATOM 5003 N N . LEU A 1 645 ? -19.872 -18.966 37.988 1.00 78.69 645 LEU A N 1
ATOM 5004 C CA . LEU A 1 645 ? -20.148 -17.563 38.303 1.00 78.69 645 LEU A CA 1
ATOM 5005 C C . LEU A 1 645 ? -19.321 -17.106 39.521 1.00 78.69 645 LEU A C 1
ATOM 5007 O O . LEU A 1 645 ? -18.970 -17.939 40.366 1.00 78.69 645 LEU A O 1
ATOM 5011 N N . PRO A 1 646 ? -19.032 -15.799 39.669 1.00 73.44 646 PRO A N 1
ATOM 5012 C CA . PRO A 1 646 ? -18.393 -15.275 40.871 1.00 73.44 646 PRO A CA 1
ATOM 5013 C C . PRO A 1 646 ? -19.227 -15.628 42.111 1.00 73.44 646 PRO A C 1
ATOM 5015 O O . PRO A 1 646 ? -20.438 -15.389 42.152 1.00 73.44 646 PRO A O 1
ATOM 5018 N N . LYS A 1 647 ? -18.591 -16.190 43.147 1.00 59.38 647 LYS A N 1
ATOM 5019 C CA . LYS A 1 647 ? -19.248 -16.483 44.431 1.00 59.38 647 LYS A CA 1
ATOM 5020 C C . LYS A 1 647 ? -19.589 -15.165 45.141 1.00 59.38 647 LYS A C 1
ATOM 5022 O O . LYS A 1 647 ? -18.774 -14.658 45.899 1.00 59.38 647 LYS A O 1
ATOM 5027 N N . GLY A 1 648 ? -20.780 -14.614 44.902 1.00 51.78 648 GLY A N 1
ATOM 5028 C CA . GLY A 1 648 ? -21.304 -13.474 45.673 1.00 51.78 648 GLY A CA 1
ATOM 5029 C C . GLY A 1 648 ? -22.072 -12.402 44.898 1.00 51.78 648 GLY A C 1
ATOM 5030 O O . GLY A 1 648 ? -22.643 -11.513 45.521 1.00 51.78 648 GLY A O 1
ATOM 5031 N N . GLY A 1 649 ? -22.146 -12.469 43.568 1.00 45.28 649 GLY A N 1
ATOM 5032 C CA . GLY A 1 649 ? -22.870 -11.478 42.771 1.00 45.28 649 GLY A CA 1
ATOM 5033 C C . GLY A 1 649 ? -24.262 -11.948 42.366 1.00 45.28 649 GLY A C 1
ATOM 5034 O O . GLY A 1 649 ? -24.448 -12.367 41.229 1.00 45.28 649 GLY A O 1
ATOM 5035 N N . THR A 1 650 ? -25.271 -11.854 43.237 1.00 38.97 650 THR A N 1
ATOM 5036 C CA . THR A 1 650 ? -26.662 -11.835 42.752 1.00 38.97 650 THR A CA 1
ATOM 5037 C C . THR A 1 650 ? -26.883 -10.515 42.019 1.00 38.97 650 THR A C 1
ATOM 5039 O O . THR A 1 650 ? -27.317 -9.526 42.613 1.00 38.97 650 THR A O 1
ATOM 5042 N N . SER A 1 651 ? -26.537 -10.480 40.733 1.00 41.25 651 SER A N 1
ATOM 5043 C CA . SER A 1 651 ? -26.977 -9.430 39.824 1.00 41.25 651 SER A CA 1
ATOM 5044 C C . SER A 1 651 ? -28.505 -9.447 39.820 1.00 41.25 651 SER A C 1
ATOM 5046 O O . SER A 1 651 ? -29.135 -10.404 39.368 1.00 41.25 651 SER A O 1
ATOM 5048 N N . LYS A 1 652 ? -29.128 -8.418 40.406 1.00 36.94 652 LYS A N 1
ATOM 5049 C CA . LYS A 1 652 ? -30.562 -8.193 40.228 1.00 36.94 652 LYS A CA 1
ATOM 5050 C C . LYS A 1 652 ? -30.763 -7.874 38.752 1.00 36.94 652 LYS A C 1
ATOM 5052 O O . LYS A 1 652 ? -30.358 -6.802 38.309 1.00 36.94 652 LYS A O 1
ATOM 5057 N N . ALA A 1 653 ? -31.385 -8.799 38.021 1.00 36.06 653 ALA A N 1
ATOM 5058 C CA . ALA A 1 653 ? -31.845 -8.572 36.659 1.00 36.06 653 ALA A CA 1
ATOM 5059 C C . ALA A 1 653 ? -32.538 -7.203 36.577 1.00 36.06 653 ALA A C 1
ATOM 5061 O O . ALA A 1 653 ? -33.447 -6.905 37.360 1.00 36.06 653 ALA A O 1
ATOM 5062 N N . ALA A 1 654 ? -32.051 -6.343 35.683 1.00 33.78 654 ALA A N 1
ATOM 5063 C CA . ALA A 1 654 ? -32.576 -5.001 35.517 1.00 33.78 654 ALA A CA 1
ATOM 5064 C C . ALA A 1 654 ? -34.048 -5.077 35.085 1.00 33.78 654 ALA A C 1
ATOM 5066 O O . ALA A 1 654 ? -34.386 -5.611 34.031 1.00 33.78 654 ALA A O 1
ATOM 5067 N N . VAL A 1 655 ? -34.927 -4.542 35.930 1.00 30.31 655 VAL A N 1
ATOM 5068 C CA . VAL A 1 655 ? -36.343 -4.312 35.624 1.00 30.31 655 VAL A CA 1
ATOM 5069 C C . VAL A 1 655 ? -36.432 -3.318 34.453 1.00 30.31 655 VAL A C 1
ATOM 5071 O O . VAL A 1 655 ? -35.662 -2.353 34.445 1.00 30.31 655 VAL A O 1
ATOM 5074 N N . PRO A 1 656 ? -37.362 -3.479 33.489 1.00 29.69 656 PRO A N 1
ATOM 5075 C CA . PRO A 1 656 ? -37.512 -2.527 32.396 1.00 29.69 656 PRO A CA 1
ATOM 5076 C C . PRO A 1 656 ? -37.906 -1.160 32.966 1.00 29.69 656 PRO A C 1
ATOM 5078 O O . PRO A 1 656 ? -38.974 -1.006 33.568 1.00 29.69 656 PRO A O 1
ATOM 5081 N N . SER A 1 657 ? -37.053 -0.152 32.797 1.00 26.94 657 SER A N 1
ATOM 5082 C CA . SER A 1 657 ? -37.394 1.222 33.147 1.00 26.94 657 SER A CA 1
ATOM 5083 C C . SER A 1 657 ? -38.410 1.761 32.138 1.00 26.94 657 SER A C 1
ATOM 5085 O O . SER A 1 657 ? -38.170 1.833 30.934 1.00 26.94 657 SER A O 1
ATOM 5087 N N . ARG A 1 658 ? -39.592 2.116 32.652 1.00 26.91 658 ARG A N 1
ATOM 5088 C CA . ARG A 1 658 ? -40.655 2.788 31.901 1.00 26.91 658 ARG A CA 1
ATOM 5089 C C . ARG A 1 658 ? -40.163 4.135 31.361 1.00 26.91 658 ARG A C 1
ATOM 5091 O O . ARG A 1 658 ? -39.518 4.904 32.068 1.00 26.91 658 ARG A O 1
ATOM 5098 N N . PHE A 1 659 ? -40.534 4.399 30.112 1.00 24.98 659 PHE A N 1
ATOM 5099 C CA . PHE A 1 659 ? -40.307 5.627 29.357 1.00 24.98 659 PHE A CA 1
ATOM 5100 C C . PHE A 1 659 ? -40.702 6.897 30.129 1.00 24.98 659 PHE A C 1
ATOM 5102 O O . PHE A 1 659 ? -41.811 6.993 30.659 1.00 24.98 659 PHE A O 1
ATOM 5109 N N . TYR A 1 660 ? -39.827 7.907 30.113 1.00 24.53 660 TYR A N 1
ATOM 5110 C CA . TYR A 1 660 ? -40.199 9.281 30.445 1.00 24.53 660 TYR A CA 1
ATOM 5111 C C . TYR A 1 660 ? -40.749 9.991 29.205 1.00 24.53 660 TYR A C 1
ATOM 5113 O O . TYR A 1 660 ? -40.182 9.931 28.116 1.00 24.53 660 TYR A O 1
ATOM 5121 N N . ARG A 1 661 ? -41.874 10.674 29.414 1.00 27.92 661 ARG A N 1
ATOM 5122 C CA . ARG A 1 661 ? -42.583 11.530 28.461 1.00 27.92 661 ARG A CA 1
ATOM 5123 C C . ARG A 1 661 ? -41.692 12.705 28.035 1.00 27.92 661 ARG A C 1
ATOM 5125 O O . ARG A 1 661 ? -41.123 13.391 28.884 1.00 27.92 661 ARG A O 1
ATOM 5132 N N . VAL A 1 662 ? -41.625 12.948 26.728 1.00 27.25 662 VAL A N 1
ATOM 5133 C CA . VAL A 1 662 ? -41.012 14.129 26.102 1.00 27.25 662 VAL A CA 1
ATOM 5134 C C . VAL A 1 662 ? -41.636 15.402 26.688 1.00 27.25 662 VAL A C 1
ATOM 5136 O O . VAL A 1 662 ? -42.861 15.538 26.706 1.00 27.25 662 VAL A O 1
ATOM 5139 N N . LYS A 1 663 ? -40.811 16.339 27.178 1.00 28.56 663 LYS A N 1
ATOM 5140 C CA . LYS A 1 663 ? -41.272 17.695 27.518 1.00 28.56 663 LYS A CA 1
ATOM 5141 C C . LYS A 1 663 ? -41.503 18.489 26.222 1.00 28.56 663 LYS A C 1
ATOM 5143 O O . LYS A 1 663 ? -40.599 18.523 25.387 1.00 28.56 663 LYS A O 1
ATOM 5148 N N . PRO A 1 664 ? -42.653 19.166 26.053 1.00 36.19 664 PRO A N 1
ATOM 5149 C CA . PRO A 1 664 ? -42.869 20.076 24.939 1.00 36.19 664 PRO A CA 1
ATOM 5150 C C . PRO A 1 664 ? -42.042 21.346 25.168 1.00 36.19 664 PRO A C 1
ATOM 5152 O O . PRO A 1 664 ? -42.337 22.155 26.041 1.00 36.19 664 PRO A O 1
ATOM 5155 N N . GLY A 1 665 ? -40.966 21.481 24.401 1.00 39.16 665 GLY A N 1
ATOM 5156 C CA . GLY A 1 665 ? -40.098 22.661 24.387 1.00 39.16 665 GLY A CA 1
ATOM 5157 C C . GLY A 1 665 ? -39.302 22.793 23.089 1.00 39.16 665 GLY A C 1
ATOM 5158 O O . GLY A 1 665 ? -38.250 23.421 23.075 1.00 39.16 665 GLY A O 1
ATOM 5159 N N . ALA A 1 666 ? -39.778 22.172 22.005 1.00 37.69 666 ALA A N 1
ATOM 5160 C CA . ALA A 1 666 ? -39.098 22.139 20.709 1.00 37.69 666 ALA A CA 1
ATOM 5161 C C . ALA A 1 666 ? -39.356 23.382 19.833 1.00 37.69 666 ALA A C 1
ATOM 5163 O O . ALA A 1 666 ? -38.759 23.502 18.771 1.00 37.69 666 ALA A O 1
ATOM 5164 N N . LEU A 1 667 ? -40.194 24.327 20.273 1.00 35.94 667 LEU A N 1
ATOM 5165 C CA . LEU A 1 667 ? -40.509 25.538 19.500 1.00 35.94 667 LEU A CA 1
ATOM 5166 C C . LEU A 1 667 ? -39.631 26.755 19.846 1.00 35.94 667 LEU A C 1
ATOM 5168 O O . LEU A 1 667 ? -39.501 27.647 19.020 1.00 35.94 667 LEU A O 1
ATOM 5172 N N . ALA A 1 668 ? -38.929 26.763 20.986 1.00 39.31 668 ALA A N 1
ATOM 5173 C CA . ALA A 1 668 ? -38.087 27.902 21.387 1.00 39.31 668 ALA A CA 1
ATOM 5174 C C . ALA A 1 668 ? -36.679 27.911 20.750 1.00 39.31 668 ALA A C 1
ATOM 5176 O O . ALA A 1 668 ? -35.977 28.915 20.814 1.00 39.31 668 ALA A O 1
ATOM 5177 N N . LYS A 1 669 ? -36.237 26.808 20.124 1.00 44.62 669 LYS A N 1
ATOM 5178 C CA . LYS A 1 669 ? -34.920 26.739 19.457 1.00 44.62 669 LYS A CA 1
ATOM 5179 C C . LYS A 1 669 ? -34.943 27.159 17.984 1.00 44.62 669 LYS A C 1
ATOM 5181 O O . LYS A 1 669 ? -33.885 27.461 17.443 1.00 44.62 669 LYS A O 1
ATOM 5186 N N . LEU A 1 670 ? -36.120 27.244 17.358 1.00 38.94 670 LEU A N 1
ATOM 5187 C CA . LEU A 1 670 ? -36.246 27.783 15.999 1.00 38.94 670 LEU A CA 1
ATOM 5188 C C . LEU A 1 670 ? -36.165 29.322 15.988 1.00 38.94 670 LEU A C 1
ATOM 5190 O O . LEU A 1 670 ? -35.613 29.910 15.061 1.00 38.94 670 LEU A O 1
ATOM 5194 N N . GLU A 1 671 ? -36.640 29.986 17.046 1.00 37.69 671 GLU A N 1
ATOM 5195 C CA . GLU A 1 671 ? -36.594 31.452 17.163 1.00 37.69 671 GLU A CA 1
ATOM 5196 C C . GLU A 1 671 ? -35.174 31.989 17.411 1.00 37.69 671 GLU A C 1
ATOM 5198 O O . GLU A 1 671 ? -34.833 33.060 16.908 1.00 37.69 671 GLU A O 1
ATOM 5203 N N . VAL A 1 672 ? -34.296 31.224 18.075 1.00 44.41 672 VAL A N 1
ATOM 5204 C CA . VAL A 1 672 ? -32.873 31.591 18.246 1.00 44.41 672 VAL A CA 1
ATOM 5205 C C . VAL A 1 672 ? -32.115 31.498 16.916 1.00 44.41 672 VAL A C 1
ATOM 5207 O O . VAL A 1 672 ? -31.446 32.455 16.535 1.00 44.41 672 VAL A O 1
ATOM 5210 N N . ALA A 1 673 ? -32.333 30.435 16.132 1.00 42.53 673 ALA A N 1
ATOM 5211 C CA . ALA A 1 673 ? -31.737 30.288 14.798 1.00 42.53 673 ALA A CA 1
ATOM 5212 C C . ALA A 1 673 ? -32.232 31.345 13.785 1.00 42.53 673 ALA A C 1
ATOM 5214 O O . ALA A 1 673 ? -31.547 31.658 12.811 1.00 42.53 673 ALA A O 1
ATOM 5215 N N . THR A 1 674 ? -33.413 31.928 14.019 1.00 42.69 674 THR A N 1
ATOM 5216 C CA . THR A 1 674 ? -33.955 33.015 13.185 1.00 42.69 674 THR A CA 1
ATOM 5217 C C . THR A 1 674 ? -33.441 34.394 13.634 1.00 42.69 674 THR A C 1
ATOM 5219 O O . THR A 1 674 ? -33.341 35.315 12.824 1.00 42.69 674 THR A O 1
ATOM 5222 N N . SER A 1 675 ? -33.047 34.532 14.905 1.00 41.31 675 SER A N 1
ATOM 5223 C CA . SER A 1 675 ? -32.498 35.768 15.481 1.00 41.31 675 SER A CA 1
ATOM 5224 C C . SER A 1 675 ? -31.005 35.957 15.176 1.00 41.31 675 SER A C 1
ATOM 5226 O O . SER A 1 675 ? -30.564 37.089 14.987 1.00 41.31 675 SER A O 1
ATOM 5228 N N . GLU A 1 676 ? -30.241 34.867 15.041 1.00 47.69 676 GLU A N 1
ATOM 5229 C CA . GLU A 1 676 ? -28.799 34.891 14.729 1.00 47.69 676 GLU A CA 1
ATOM 5230 C C . GLU A 1 676 ? -28.472 35.286 13.275 1.00 47.69 676 GLU A C 1
ATOM 5232 O O . GLU A 1 676 ? -27.321 35.566 12.965 1.00 47.69 676 GLU A O 1
ATOM 5237 N N . ARG A 1 677 ? -29.464 35.406 12.379 1.00 45.28 677 ARG A N 1
ATOM 5238 C CA . ARG A 1 677 ? -29.257 35.902 11.000 1.00 45.28 677 ARG A CA 1
ATOM 5239 C C . ARG A 1 677 ? -29.211 37.429 10.871 1.00 45.28 677 ARG A C 1
ATOM 5241 O O . ARG A 1 677 ? -28.936 37.935 9.785 1.00 45.28 677 ARG A O 1
ATOM 5248 N N . LYS A 1 678 ? -29.448 38.190 11.944 1.00 43.16 678 LYS A N 1
ATOM 5249 C CA . LYS A 1 678 ? -29.239 39.648 11.938 1.00 43.16 678 LYS A CA 1
ATOM 5250 C C . LYS A 1 678 ? -27.760 39.954 12.189 1.00 43.16 678 LYS A C 1
ATOM 5252 O O . LYS A 1 678 ? -27.359 40.154 13.328 1.00 43.16 678 LYS A O 1
ATOM 5257 N N . GLY A 1 679 ? -26.966 39.977 11.118 1.00 54.84 679 GLY A N 1
ATOM 5258 C CA . GLY A 1 679 ? -25.545 40.349 11.165 1.00 54.84 679 GLY A CA 1
ATOM 5259 C C . GLY A 1 679 ? -24.626 39.562 10.227 1.00 54.84 679 GLY A C 1
ATOM 5260 O O . GLY A 1 679 ? -23.468 39.937 10.083 1.00 54.84 679 GLY A O 1
ATOM 5261 N N . PHE A 1 680 ? -25.117 38.506 9.571 1.00 61.66 680 PHE A N 1
ATOM 5262 C CA . PHE A 1 680 ? -24.342 37.775 8.568 1.00 61.66 680 PHE A CA 1
ATOM 5263 C C . PHE A 1 680 ? -24.388 38.504 7.223 1.00 61.66 680 PHE A C 1
ATOM 5265 O O . PHE A 1 680 ? -25.457 38.684 6.639 1.00 61.66 680 PHE A O 1
ATOM 5272 N N . VAL A 1 681 ? -23.217 38.918 6.748 1.00 73.25 681 VAL A N 1
ATOM 5273 C CA . VAL A 1 681 ? -22.996 39.394 5.379 1.00 73.25 681 VAL A CA 1
ATOM 5274 C C . VAL A 1 681 ? -22.953 38.159 4.480 1.00 73.25 681 VAL A C 1
ATOM 5276 O O . VAL A 1 681 ? -22.269 37.190 4.815 1.00 73.25 681 VAL A O 1
ATOM 5279 N N . ARG A 1 682 ? -23.711 38.138 3.377 1.00 77.00 682 ARG A N 1
ATOM 5280 C CA . ARG A 1 682 ? -23.628 37.010 2.436 1.00 77.00 682 ARG A CA 1
ATOM 5281 C C . ARG A 1 682 ? -22.250 37.003 1.790 1.00 77.00 682 ARG A C 1
ATOM 5283 O O . ARG A 1 682 ? -21.665 38.061 1.586 1.00 77.00 682 ARG A O 1
ATOM 5290 N N . ALA A 1 683 ? -21.764 35.838 1.378 1.00 77.81 683 ALA A N 1
ATOM 5291 C CA . ALA A 1 683 ? -20.489 35.745 0.673 1.00 77.81 683 ALA A CA 1
ATOM 5292 C C . ALA A 1 683 ? -20.445 36.612 -0.604 1.00 77.81 683 ALA A C 1
ATOM 5294 O O . ALA A 1 683 ? -19.406 37.175 -0.939 1.00 77.81 683 ALA A O 1
ATOM 5295 N N . ALA A 1 684 ? -21.592 36.786 -1.272 1.00 77.00 684 ALA A N 1
ATOM 5296 C CA . ALA A 1 684 ? -21.745 37.689 -2.414 1.00 77.00 684 ALA A CA 1
ATOM 5297 C C . ALA A 1 684 ? -21.594 39.186 -2.070 1.00 77.00 684 ALA A C 1
ATOM 5299 O O . ALA A 1 684 ? -21.312 39.978 -2.969 1.00 77.00 684 ALA A O 1
ATOM 5300 N N . ASP A 1 685 ? -21.771 39.554 -0.799 1.00 85.81 685 ASP A N 1
ATOM 5301 C CA . ASP A 1 685 ? -21.738 40.929 -0.293 1.00 85.81 685 ASP A CA 1
ATOM 5302 C C . ASP A 1 685 ? -20.389 41.281 0.373 1.00 85.81 685 ASP A C 1
ATOM 5304 O O . ASP A 1 685 ? -20.191 42.423 0.788 1.00 85.81 685 ASP A O 1
ATOM 5308 N N . LEU A 1 686 ? -19.456 40.323 0.486 1.00 89.56 686 LEU A N 1
ATOM 5309 C CA . LEU A 1 686 ? -18.107 40.574 0.998 1.00 89.56 686 LEU A CA 1
ATOM 5310 C C . LEU A 1 686 ? -17.322 41.457 0.023 1.00 89.56 686 LEU A C 1
ATOM 5312 O O . LEU A 1 686 ? -17.295 41.210 -1.187 1.00 89.56 686 LEU A O 1
ATOM 5316 N N . SER A 1 687 ? -16.655 42.484 0.551 1.00 92.94 687 SER A N 1
ATOM 5317 C CA . SER A 1 687 ? -15.786 43.329 -0.263 1.00 92.94 687 SER A CA 1
ATOM 5318 C C . SER A 1 687 ? -14.520 42.573 -0.681 1.00 92.94 687 SER A C 1
ATOM 5320 O O . SER A 1 687 ? -14.164 41.535 -0.120 1.00 92.94 687 SER A O 1
ATOM 5322 N N . ARG A 1 688 ? -13.790 43.113 -1.665 1.00 90.81 688 ARG A N 1
ATOM 5323 C CA . ARG A 1 688 ? -12.482 42.571 -2.063 1.00 90.81 688 ARG A CA 1
ATOM 5324 C C . ARG A 1 688 ? -11.530 42.470 -0.869 1.00 90.81 688 ARG A C 1
ATOM 5326 O O . ARG A 1 688 ? -10.837 41.466 -0.747 1.00 90.81 688 ARG A O 1
ATOM 5333 N N . ASP A 1 689 ? -11.512 43.483 -0.011 1.00 90.94 689 ASP A N 1
ATOM 5334 C CA . ASP A 1 689 ? -10.608 43.538 1.137 1.00 90.94 689 ASP A CA 1
ATOM 5335 C C . ASP A 1 689 ? -11.000 42.506 2.201 1.00 90.94 689 ASP A C 1
ATOM 5337 O O . ASP A 1 689 ? -10.122 41.870 2.778 1.00 90.94 689 ASP A O 1
ATOM 5341 N N . ASP A 1 690 ? -12.301 42.249 2.385 1.00 92.31 690 ASP A N 1
ATOM 5342 C CA . ASP A 1 690 ? -12.783 41.182 3.272 1.00 92.31 690 ASP A CA 1
ATOM 5343 C C . ASP A 1 690 ? -12.368 39.799 2.757 1.00 92.31 690 ASP A C 1
ATOM 5345 O O . ASP A 1 690 ? -11.884 38.963 3.519 1.00 92.31 690 ASP A O 1
ATOM 5349 N N . LEU A 1 691 ? -12.508 39.559 1.449 1.00 92.12 691 LEU A N 1
ATOM 5350 C CA . LEU A 1 691 ? -12.085 38.302 0.833 1.00 92.12 691 LEU A CA 1
ATOM 5351 C C . LEU A 1 691 ? -10.562 38.122 0.935 1.00 92.12 691 LEU A C 1
ATOM 5353 O O . LEU A 1 691 ? -10.101 37.041 1.293 1.00 92.12 691 LEU A O 1
ATOM 5357 N N . VAL A 1 692 ? -9.776 39.179 0.703 1.00 90.88 692 VAL A N 1
ATOM 5358 C CA . VAL A 1 692 ? -8.318 39.149 0.906 1.00 90.88 692 VAL A CA 1
ATOM 5359 C C . VAL A 1 692 ? -7.968 38.919 2.376 1.00 90.88 692 VAL A C 1
ATOM 5361 O O . VAL A 1 692 ? -7.053 38.159 2.654 1.00 90.88 692 VAL A O 1
ATOM 5364 N N . ALA A 1 693 ? -8.691 39.486 3.339 1.00 89.69 693 ALA A N 1
ATOM 5365 C CA . ALA A 1 693 ? -8.446 39.218 4.757 1.00 89.69 693 ALA A CA 1
ATOM 5366 C C . ALA A 1 693 ? -8.744 37.755 5.148 1.00 89.69 693 ALA A C 1
ATOM 5368 O O . ALA A 1 693 ? -8.124 37.216 6.069 1.00 89.69 693 ALA A O 1
ATOM 5369 N N . LEU A 1 694 ? -9.672 37.096 4.446 1.00 90.88 694 LEU A N 1
ATOM 5370 C CA . LEU A 1 694 ? -10.030 35.698 4.691 1.00 90.88 694 LEU A CA 1
ATOM 5371 C C . LEU A 1 694 ? -8.986 34.704 4.183 1.00 90.88 694 LEU A C 1
ATOM 5373 O O . LEU A 1 694 ? -8.777 33.689 4.844 1.00 90.88 694 LEU A O 1
ATOM 5377 N N . VAL A 1 695 ? -8.356 34.961 3.033 1.00 93.19 695 VAL A N 1
ATOM 5378 C CA . VAL A 1 695 ? -7.447 33.997 2.374 1.00 93.19 695 VAL A CA 1
ATOM 5379 C C . VAL A 1 695 ? -6.050 34.543 2.101 1.00 93.19 695 VAL A C 1
ATOM 5381 O O . VAL A 1 695 ? -5.212 33.843 1.551 1.00 93.19 695 VAL A O 1
ATOM 5384 N N . GLY A 1 696 ? -5.781 35.792 2.451 1.00 90.88 696 GLY A N 1
ATOM 5385 C CA . GLY A 1 696 ? -4.513 36.450 2.192 1.00 90.88 696 GLY A CA 1
ATOM 5386 C C . GLY A 1 696 ? -3.440 36.034 3.188 1.00 90.88 696 GLY A C 1
ATOM 5387 O O . GLY A 1 696 ? -3.646 36.070 4.403 1.00 90.88 696 GLY A O 1
ATOM 5388 N N . LEU A 1 697 ? -2.264 35.710 2.667 1.00 91.25 697 LEU A N 1
ATOM 5389 C CA . LEU A 1 697 ? -1.028 35.607 3.424 1.00 91.25 697 LEU A CA 1
ATOM 5390 C C . LEU A 1 697 ? -0.190 36.867 3.186 1.00 91.25 697 LEU A C 1
ATOM 5392 O O . LEU A 1 697 ? -0.053 37.299 2.037 1.00 91.25 697 LEU A O 1
ATOM 5396 N N . PRO A 1 698 ? 0.372 37.475 4.245 1.00 90.12 698 PRO A N 1
ATOM 5397 C CA . PRO A 1 698 ? 1.272 38.603 4.082 1.00 90.12 698 PRO A CA 1
ATOM 5398 C C . PRO A 1 698 ? 2.559 38.134 3.398 1.00 90.12 698 PRO A C 1
ATOM 5400 O O . PRO A 1 698 ? 3.187 37.167 3.833 1.00 90.12 698 PRO A O 1
ATOM 5403 N N . SER A 1 699 ? 2.951 38.837 2.341 1.00 93.06 699 SER A N 1
ATOM 5404 C CA . SER A 1 699 ? 4.211 38.631 1.637 1.00 93.06 699 SER A CA 1
ATOM 5405 C C . SER A 1 699 ? 4.853 39.972 1.295 1.00 93.06 699 SER A C 1
ATOM 5407 O O . SER A 1 699 ? 4.160 40.931 0.961 1.00 93.06 699 SER A O 1
ATOM 5409 N N . CYS A 1 700 ? 6.174 40.059 1.361 1.00 92.56 700 CYS A N 1
ATOM 5410 C CA . CYS A 1 700 ? 6.928 41.228 0.926 1.00 92.56 700 CYS A CA 1
ATOM 5411 C C . CYS A 1 700 ? 7.955 40.802 -0.114 1.00 92.56 700 CYS A C 1
ATOM 5413 O O . CYS A 1 700 ? 8.702 39.853 0.104 1.00 92.56 700 CYS A O 1
ATOM 5415 N N . GLU A 1 701 ? 8.043 41.545 -1.209 1.00 93.81 701 GLU A N 1
ATOM 5416 C CA . GLU A 1 701 ? 9.129 41.386 -2.173 1.00 93.81 701 GLU A CA 1
ATOM 5417 C C . GLU A 1 701 ? 10.448 41.829 -1.526 1.00 93.81 701 GLU A C 1
ATOM 5419 O O . GLU A 1 701 ? 10.501 42.863 -0.852 1.00 93.81 701 GLU A O 1
ATOM 5424 N N . LEU A 1 702 ? 11.502 41.034 -1.690 1.00 95.31 702 LEU A N 1
ATOM 5425 C CA . LEU A 1 702 ? 12.835 41.343 -1.189 1.00 95.31 702 LEU A CA 1
ATOM 5426 C C . LEU A 1 702 ? 13.681 41.913 -2.327 1.00 95.31 702 LEU A C 1
ATOM 5428 O O . LEU A 1 702 ? 13.833 41.306 -3.377 1.00 95.31 702 LEU A O 1
ATOM 5432 N N . VAL A 1 703 ? 14.269 43.085 -2.102 1.00 94.69 703 VAL A N 1
ATOM 5433 C CA . VAL A 1 703 ? 15.172 43.729 -3.058 1.00 94.69 703 VAL A CA 1
ATOM 5434 C C . VAL A 1 703 ? 16.608 43.579 -2.577 1.00 94.69 703 VAL A C 1
ATOM 5436 O O . VAL A 1 703 ? 16.978 4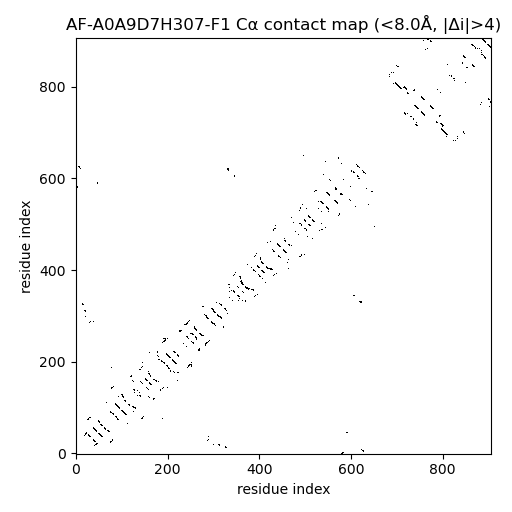4.069 -1.503 1.00 94.69 703 VAL A O 1
ATOM 5439 N N . VAL A 1 704 ? 17.428 42.931 -3.404 1.00 94.88 704 VAL A N 1
ATOM 5440 C CA . VAL A 1 704 ? 18.863 42.754 -3.168 1.00 94.88 704 VAL A CA 1
ATOM 5441 C C . VAL A 1 704 ? 19.627 44.000 -3.610 1.00 94.88 704 VAL A C 1
ATOM 5443 O O . VAL A 1 704 ? 19.657 44.369 -4.785 1.00 94.88 704 VAL A O 1
ATOM 5446 N N . GLY A 1 705 ? 20.277 44.670 -2.662 1.00 93.06 705 GLY A N 1
ATOM 5447 C CA . GLY A 1 705 ? 21.118 45.826 -2.948 1.00 93.06 705 GLY A CA 1
ATOM 5448 C C . GLY A 1 705 ? 22.493 45.470 -3.522 1.00 93.06 705 GLY A C 1
ATOM 5449 O O . GLY A 1 705 ? 22.920 44.316 -3.591 1.00 93.06 705 GLY A O 1
ATOM 5450 N N . LYS A 1 706 ? 23.237 46.507 -3.918 1.00 91.75 706 LYS A N 1
ATOM 5451 C CA . LYS A 1 706 ? 24.622 46.361 -4.393 1.00 91.75 706 LYS A CA 1
ATOM 5452 C C . LYS A 1 706 ? 25.565 45.960 -3.243 1.00 91.75 706 LYS A C 1
ATOM 5454 O O . LYS A 1 706 ? 25.294 46.331 -2.100 1.00 91.75 706 LYS A O 1
ATOM 5459 N N . PRO A 1 707 ? 26.691 45.274 -3.525 1.00 90.50 707 PRO A N 1
ATOM 5460 C CA . PRO A 1 707 ? 27.721 45.000 -2.525 1.00 90.50 707 PRO A CA 1
ATOM 5461 C C . PRO A 1 707 ? 28.225 46.276 -1.847 1.00 90.50 707 PRO A C 1
ATOM 5463 O O . PRO A 1 707 ? 28.484 47.279 -2.515 1.00 90.50 707 PRO A O 1
ATOM 5466 N N . THR A 1 708 ? 28.413 46.229 -0.532 1.00 88.94 708 THR A N 1
ATOM 5467 C CA . THR A 1 708 ? 28.913 47.356 0.269 1.00 88.94 708 THR A CA 1
ATOM 5468 C C . THR A 1 708 ? 30.075 46.907 1.155 1.00 88.94 708 THR A C 1
ATOM 5470 O O . THR A 1 708 ? 30.097 45.781 1.641 1.00 88.94 708 THR A O 1
ATOM 5473 N N . ARG A 1 709 ? 31.083 47.775 1.324 1.00 75.44 709 ARG A N 1
ATOM 5474 C CA . ARG A 1 709 ? 32.331 47.458 2.051 1.00 75.44 709 ARG A CA 1
ATOM 5475 C C . ARG A 1 709 ? 32.489 48.186 3.393 1.00 75.44 709 ARG A C 1
ATOM 5477 O O . ARG A 1 709 ? 33.474 47.944 4.076 1.00 75.44 709 ARG A O 1
ATOM 5484 N N . ALA A 1 710 ? 31.578 49.087 3.768 1.00 57.38 710 ALA A N 1
ATOM 5485 C CA . ALA A 1 710 ? 31.752 49.938 4.946 1.00 57.38 710 ALA A CA 1
ATOM 5486 C C . ALA A 1 710 ? 30.420 50.24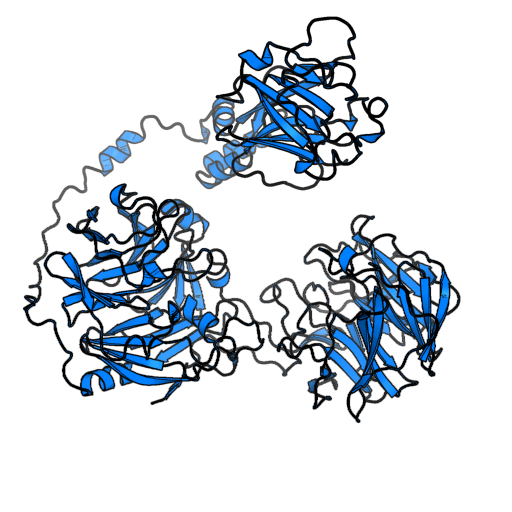9 5.643 1.00 57.38 710 ALA A C 1
ATOM 5488 O O . ALA A 1 710 ? 29.490 50.736 5.001 1.00 57.38 710 ALA A O 1
ATOM 5489 N N . GLY A 1 711 ? 30.362 49.998 6.955 1.00 74.44 711 GLY A N 1
ATOM 5490 C CA . GLY A 1 711 ? 29.245 50.353 7.836 1.00 74.44 711 GLY A CA 1
ATOM 5491 C C . GLY A 1 711 ? 28.839 49.227 8.790 1.00 74.44 711 GLY A C 1
ATOM 5492 O O . GLY A 1 711 ? 29.215 48.072 8.597 1.00 74.44 711 GLY A O 1
ATOM 5493 N N . SER A 1 712 ? 28.057 49.571 9.816 1.00 78.31 712 SER A N 1
ATOM 5494 C CA . SER A 1 712 ? 27.351 48.574 10.626 1.00 78.31 712 SER A CA 1
ATOM 5495 C C . SER A 1 712 ? 26.426 47.757 9.714 1.00 78.31 712 SER A C 1
ATOM 5497 O O . SER A 1 712 ? 25.663 48.370 8.960 1.00 78.31 712 SER A O 1
ATOM 5499 N N . PRO A 1 713 ? 26.471 46.412 9.747 1.00 82.31 713 PRO A N 1
ATOM 5500 C CA . PRO A 1 713 ? 25.664 45.596 8.849 1.00 82.31 713 PRO A CA 1
ATOM 5501 C C . PRO A 1 713 ? 24.168 45.864 9.059 1.00 82.31 713 PRO A C 1
ATOM 5503 O O . PRO A 1 713 ? 23.724 45.902 10.210 1.00 82.31 713 PRO A O 1
ATOM 5506 N N . PRO A 1 714 ? 23.372 46.039 7.990 1.00 89.31 714 PRO A N 1
ATOM 5507 C CA . PRO A 1 714 ? 21.924 46.141 8.127 1.00 89.31 714 PRO A CA 1
ATOM 5508 C C . PRO A 1 714 ? 21.365 44.818 8.655 1.00 89.31 714 PRO A C 1
ATOM 5510 O O . PRO A 1 714 ? 21.911 43.757 8.350 1.00 89.31 714 PRO A O 1
ATOM 5513 N N . ALA A 1 715 ? 20.274 44.868 9.425 1.00 90.94 715 ALA A N 1
ATOM 5514 C CA . ALA A 1 715 ? 19.681 43.684 10.056 1.00 90.94 715 ALA A CA 1
ATOM 5515 C C . ALA A 1 715 ? 19.349 42.573 9.041 1.00 90.94 715 ALA A C 1
ATOM 5517 O O . ALA A 1 715 ? 19.629 41.404 9.315 1.00 90.94 715 ALA A O 1
ATOM 5518 N N . SER A 1 716 ? 18.863 42.964 7.858 1.00 96.88 716 SER A N 1
ATOM 5519 C CA . SER A 1 716 ? 18.592 42.104 6.703 1.00 96.88 716 SER A CA 1
ATOM 5520 C C . SER A 1 716 ? 19.685 42.251 5.635 1.00 96.88 716 SER A C 1
ATOM 5522 O O . SER A 1 716 ? 19.916 43.350 5.119 1.00 96.88 716 SER A O 1
ATOM 5524 N N . ARG A 1 717 ? 20.382 41.159 5.298 1.00 96.56 717 ARG A N 1
ATOM 5525 C CA . ARG A 1 717 ? 21.533 41.149 4.374 1.00 96.56 717 ARG A CA 1
ATOM 5526 C C . ARG A 1 717 ? 21.863 39.757 3.834 1.00 96.56 717 ARG A C 1
ATOM 5528 O O . ARG A 1 717 ? 21.645 38.769 4.524 1.00 96.56 717 ARG A O 1
ATOM 5535 N N . ILE A 1 718 ? 22.486 39.705 2.661 1.00 96.06 718 ILE A N 1
ATOM 5536 C CA . ILE A 1 718 ? 23.254 38.550 2.166 1.00 96.06 718 ILE A CA 1
ATOM 5537 C C . ILE A 1 718 ? 24.727 38.798 2.489 1.00 96.06 718 ILE A C 1
ATOM 5539 O O . ILE A 1 718 ? 25.216 39.907 2.267 1.00 96.06 718 ILE A O 1
ATOM 5543 N N . GLY A 1 719 ? 25.433 37.787 2.993 1.00 93.81 719 GLY A N 1
ATOM 5544 C CA . GLY A 1 719 ? 26.851 37.884 3.331 1.00 93.81 719 GLY A CA 1
ATOM 5545 C C . GLY A 1 719 ? 27.184 38.867 4.462 1.00 93.81 719 GLY A C 1
ATOM 5546 O O . GLY A 1 719 ? 26.314 39.428 5.133 1.00 93.81 719 GLY A O 1
ATOM 5547 N N . GLY A 1 720 ? 28.480 39.090 4.681 1.00 93.38 720 GLY A N 1
ATOM 5548 C CA . GLY A 1 720 ? 29.013 39.849 5.815 1.00 93.38 720 GLY A CA 1
ATOM 5549 C C . GLY A 1 720 ? 29.125 39.017 7.097 1.00 93.38 720 GLY A C 1
ATOM 5550 O O . GLY A 1 720 ? 29.361 37.813 7.051 1.00 93.38 720 GLY A O 1
ATOM 5551 N N . THR A 1 721 ? 28.984 39.664 8.255 1.00 93.69 721 THR A N 1
ATOM 5552 C CA . THR A 1 721 ? 29.037 39.016 9.577 1.00 93.69 721 THR A CA 1
ATOM 5553 C C . THR A 1 721 ? 27.622 38.760 10.103 1.00 93.69 721 THR A C 1
ATOM 5555 O O . THR A 1 721 ? 26.802 39.678 10.032 1.00 93.69 721 THR A O 1
ATOM 5558 N N . PRO A 1 722 ? 27.272 37.564 10.618 1.00 96.25 722 PRO A N 1
ATOM 5559 C CA . PRO A 1 722 ? 25.941 37.282 11.158 1.00 96.25 722 PRO A CA 1
ATOM 5560 C C . PRO A 1 722 ? 25.761 37.774 12.596 1.00 96.25 722 PRO A C 1
ATOM 5562 O O . PRO A 1 722 ? 26.713 38.077 13.314 1.00 96.25 722 PRO A O 1
ATOM 5565 N N . SER A 1 723 ? 24.513 37.756 13.052 1.00 96.44 723 SER A N 1
ATOM 5566 C CA . SER A 1 723 ? 24.111 37.995 14.440 1.00 96.44 723 SER A CA 1
ATOM 5567 C C . SER A 1 723 ? 24.209 36.753 15.340 1.00 96.44 723 SER A C 1
ATOM 5569 O O . SER A 1 723 ? 23.524 36.647 16.356 1.00 96.44 723 SER A O 1
ATOM 5571 N N . VAL A 1 724 ? 25.073 35.797 14.981 1.00 96.69 724 VAL A N 1
ATOM 5572 C CA . VAL A 1 724 ? 25.275 34.537 15.709 1.00 96.69 724 VAL A CA 1
ATOM 5573 C C . VAL A 1 724 ? 26.662 34.536 16.355 1.00 96.69 724 VAL A C 1
ATOM 5575 O O . VAL A 1 724 ? 27.655 34.605 15.635 1.00 96.69 724 VAL A O 1
ATOM 5578 N N . PRO A 1 725 ? 26.772 34.437 17.695 1.00 95.62 725 PRO A N 1
ATOM 5579 C CA . PRO A 1 725 ? 28.066 34.384 18.369 1.00 95.62 725 PRO A CA 1
ATOM 5580 C C . PRO A 1 725 ? 28.925 33.216 17.883 1.00 95.62 725 PRO A C 1
ATOM 5582 O O . PRO A 1 725 ? 28.418 32.105 17.739 1.00 95.62 725 PRO A O 1
ATOM 5585 N N . THR A 1 726 ? 30.239 33.418 17.758 1.00 94.75 726 THR A N 1
ATOM 5586 C CA . THR A 1 726 ? 31.208 32.391 17.324 1.00 94.75 726 THR A CA 1
ATOM 5587 C C . THR A 1 726 ? 31.100 31.087 18.136 1.00 94.75 726 THR A C 1
ATOM 5589 O O . THR A 1 726 ? 31.233 29.994 17.594 1.00 94.75 726 THR A O 1
ATOM 5592 N N . ALA A 1 727 ? 30.766 31.170 19.431 1.00 94.88 727 ALA A N 1
ATOM 5593 C CA . ALA A 1 727 ? 30.560 30.001 20.298 1.00 94.88 727 ALA A CA 1
ATOM 5594 C C . ALA A 1 727 ? 29.328 29.144 19.932 1.00 94.88 727 ALA A C 1
ATOM 5596 O O . ALA A 1 727 ? 29.264 27.974 20.303 1.00 94.88 727 ALA A O 1
ATOM 5597 N N . LYS A 1 728 ? 28.350 29.720 19.226 1.00 96.50 728 LYS A N 1
ATOM 5598 C CA . LYS A 1 728 ? 27.126 29.060 18.745 1.00 96.50 728 LYS A CA 1
ATOM 5599 C C . LYS A 1 728 ? 27.123 28.889 17.221 1.00 96.50 728 LYS A C 1
ATOM 5601 O O . LYS A 1 728 ? 26.070 28.629 16.647 1.00 96.50 728 LYS A O 1
ATOM 5606 N N . TRP A 1 729 ? 28.273 29.062 16.570 1.00 97.62 729 TRP A N 1
ATOM 5607 C CA . TRP A 1 729 ? 28.383 28.974 15.118 1.00 97.62 729 TRP A CA 1
ATOM 5608 C C . TRP A 1 729 ? 27.978 27.576 14.619 1.00 97.62 729 TRP A C 1
ATOM 5610 O O . TRP A 1 729 ? 28.513 26.589 15.143 1.00 97.62 729 TRP A O 1
ATOM 5620 N N . PRO A 1 730 ? 27.065 27.463 13.636 1.00 97.50 730 PRO A N 1
ATOM 5621 C CA . PRO A 1 730 ? 26.663 26.175 13.081 1.00 97.50 730 PRO A CA 1
ATOM 5622 C C . PRO A 1 730 ? 27.836 25.381 12.508 1.00 97.50 730 PRO A C 1
ATOM 5624 O O . PRO A 1 730 ? 28.765 25.935 11.913 1.00 97.50 730 PRO A O 1
ATOM 5627 N N . LYS A 1 731 ? 27.802 24.061 12.704 1.00 97.06 731 LYS A N 1
ATOM 5628 C CA . LYS A 1 731 ? 28.835 23.145 12.219 1.00 97.06 731 LYS A CA 1
ATOM 5629 C C . LYS A 1 731 ? 28.196 21.974 11.496 1.00 97.06 731 LYS A C 1
ATOM 5631 O O . LYS A 1 731 ? 27.324 21.323 12.065 1.00 97.06 731 LYS A O 1
ATOM 5636 N N . LEU A 1 732 ? 28.733 21.642 10.330 1.00 94.44 732 LEU A N 1
ATOM 5637 C CA . LEU A 1 732 ? 28.427 20.425 9.592 1.00 94.44 732 LEU A CA 1
ATOM 5638 C C . LEU A 1 732 ? 29.651 19.513 9.662 1.00 94.44 732 LEU A C 1
ATOM 5640 O O . LEU A 1 732 ? 30.773 19.941 9.395 1.00 94.44 732 LEU A O 1
ATOM 5644 N N . ARG A 1 733 ? 29.472 18.265 10.113 1.00 92.88 733 ARG A N 1
ATOM 5645 C CA . ARG A 1 733 ? 30.569 17.278 10.241 1.00 92.88 733 ARG A CA 1
ATOM 5646 C C . ARG A 1 733 ? 31.802 17.838 10.985 1.00 92.88 733 ARG A C 1
ATOM 5648 O O . ARG A 1 733 ? 32.947 17.603 10.609 1.00 92.88 733 ARG A O 1
ATOM 5655 N N . LYS A 1 734 ? 31.559 18.589 12.071 1.00 94.44 734 LYS A N 1
ATOM 5656 C CA . LYS A 1 734 ? 32.552 19.311 12.906 1.00 94.44 734 LYS A CA 1
ATOM 5657 C C . LYS A 1 734 ? 33.266 20.495 12.231 1.00 94.44 734 LYS A C 1
ATOM 5659 O O . LYS A 1 734 ? 34.012 21.185 12.927 1.00 94.44 734 LYS A O 1
ATOM 5664 N N . LYS A 1 735 ? 33.025 20.773 10.949 1.00 94.81 735 LYS A N 1
ATOM 5665 C CA . LYS A 1 735 ? 33.538 21.957 10.251 1.00 94.81 735 LYS A CA 1
ATOM 5666 C C . LYS A 1 735 ? 32.551 23.123 10.396 1.00 94.81 735 LYS A C 1
ATOM 5668 O O . LYS A 1 735 ? 31.344 22.892 10.341 1.00 94.81 735 LYS A O 1
ATOM 5673 N N . PRO A 1 736 ? 33.019 24.356 10.635 1.00 96.75 736 PRO A N 1
ATOM 5674 C CA . PRO A 1 736 ? 32.142 25.523 10.658 1.00 96.75 736 PRO A CA 1
ATOM 5675 C C . PRO A 1 736 ? 31.509 25.766 9.279 1.00 96.75 736 PRO A C 1
ATOM 5677 O O . PRO A 1 736 ? 32.178 25.634 8.259 1.00 96.75 736 PRO A O 1
ATOM 5680 N N . MET A 1 737 ? 30.222 26.110 9.268 1.00 96.88 737 MET A N 1
ATOM 5681 C CA . MET A 1 737 ? 29.454 26.390 8.047 1.00 96.88 737 MET A CA 1
ATOM 5682 C C . MET A 1 737 ? 29.645 27.839 7.578 1.00 96.88 737 MET A C 1
ATOM 5684 O O . MET A 1 737 ? 29.982 28.712 8.382 1.00 96.88 737 MET A O 1
ATOM 5688 N N . GLY A 1 738 ? 29.410 28.107 6.294 1.00 95.94 738 GLY A N 1
ATOM 5689 C CA . GLY A 1 738 ? 29.435 29.457 5.730 1.00 95.94 738 GLY A CA 1
ATOM 5690 C C . GLY A 1 738 ? 28.160 30.227 6.066 1.00 95.94 738 GLY A C 1
ATOM 5691 O O . GLY A 1 738 ? 27.076 29.653 6.054 1.00 95.94 738 GLY A O 1
ATOM 5692 N N . PHE A 1 739 ? 28.264 31.526 6.363 1.00 97.00 739 PHE A N 1
ATOM 5693 C CA . PHE A 1 739 ? 27.089 32.386 6.549 1.00 97.00 739 PHE A CA 1
ATOM 5694 C C . PHE A 1 739 ? 26.549 32.877 5.201 1.00 97.00 739 PHE A C 1
ATOM 5696 O O . PHE A 1 739 ? 27.262 33.562 4.466 1.00 97.00 739 PHE A O 1
ATOM 5703 N N . LEU A 1 740 ? 25.288 32.555 4.907 1.00 95.81 740 LEU A N 1
ATOM 5704 C CA . LEU A 1 740 ? 24.651 32.863 3.632 1.00 95.81 740 LEU A CA 1
ATOM 5705 C C . LEU A 1 740 ? 23.901 34.201 3.689 1.00 95.81 740 LEU A C 1
ATOM 5707 O O . LEU A 1 740 ? 24.280 35.161 3.018 1.00 95.81 740 LEU A O 1
ATOM 5711 N N . PHE A 1 741 ? 22.851 34.291 4.510 1.00 97.56 741 PHE A N 1
ATOM 5712 C CA . PHE A 1 741 ? 22.064 35.516 4.669 1.00 97.56 741 PHE A CA 1
ATOM 5713 C C . PHE A 1 741 ? 21.351 35.586 6.023 1.00 97.56 741 PHE A C 1
ATOM 5715 O O . PHE A 1 741 ? 21.165 34.583 6.712 1.00 97.56 741 PHE A O 1
ATOM 5722 N N . GLN A 1 742 ? 20.931 36.790 6.400 1.00 98.06 742 GLN A N 1
ATOM 5723 C CA . GLN A 1 742 ? 20.128 37.078 7.584 1.00 98.06 742 GLN A CA 1
ATOM 5724 C C . GLN A 1 742 ? 18.953 37.976 7.202 1.00 98.06 742 GLN A C 1
ATOM 5726 O O . GLN A 1 742 ? 19.109 38.878 6.379 1.00 98.06 742 GLN A O 1
ATOM 5731 N N . LEU A 1 743 ? 17.791 37.749 7.811 1.00 97.75 743 LEU A N 1
ATOM 5732 C CA . LEU A 1 743 ? 16.577 38.531 7.586 1.00 97.75 743 LEU A CA 1
ATOM 5733 C C . LEU A 1 743 ? 15.899 38.880 8.907 1.00 97.75 743 LEU A C 1
ATOM 5735 O O . LEU A 1 743 ? 15.699 38.017 9.759 1.00 97.75 743 LEU A O 1
ATOM 5739 N N . GLU A 1 744 ? 15.499 40.138 9.039 1.00 97.12 744 GLU A N 1
ATOM 5740 C CA . GLU A 1 744 ? 14.467 40.568 9.976 1.00 97.12 744 GLU A CA 1
ATOM 5741 C C . GLU A 1 744 ? 13.093 40.155 9.436 1.00 97.12 744 GLU A C 1
ATOM 5743 O O . GLU A 1 744 ? 12.779 40.386 8.268 1.00 97.12 744 GLU A O 1
ATOM 5748 N N . THR A 1 745 ? 12.279 39.522 10.279 1.00 94.94 745 THR A N 1
ATOM 5749 C CA . THR A 1 745 ? 11.012 38.906 9.853 1.00 94.94 745 THR A CA 1
ATOM 5750 C C . THR A 1 745 ? 9.776 39.727 10.216 1.00 94.94 745 THR A C 1
ATOM 5752 O O . THR A 1 745 ? 8.670 39.363 9.820 1.00 94.94 745 THR A O 1
ATOM 5755 N N . GLY A 1 746 ? 9.934 40.815 10.978 1.00 91.31 746 GLY A N 1
ATOM 5756 C CA . GLY A 1 746 ? 8.813 41.622 11.467 1.00 91.31 746 GLY A CA 1
ATOM 5757 C C . GLY A 1 746 ? 7.783 40.771 12.221 1.00 91.31 746 GLY A C 1
ATOM 5758 O O . GLY A 1 746 ? 8.147 39.938 13.046 1.00 91.31 746 GLY A O 1
ATOM 5759 N N . GLU A 1 747 ? 6.499 40.944 11.900 1.00 91.88 747 GLU A N 1
ATOM 5760 C CA . GLU A 1 747 ? 5.384 40.222 12.539 1.00 91.88 747 GLU A CA 1
ATOM 5761 C C . GLU A 1 747 ? 5.198 38.774 12.048 1.00 91.88 747 GLU A C 1
ATOM 5763 O O . GLU A 1 747 ? 4.348 38.046 12.568 1.00 91.88 747 GLU A O 1
ATOM 5768 N N . LEU A 1 748 ? 5.984 38.324 11.060 1.00 92.12 748 LEU A N 1
ATOM 5769 C CA . LEU A 1 748 ? 5.856 36.972 10.510 1.00 92.12 748 LEU A CA 1
ATOM 5770 C C . LEU A 1 748 ? 6.206 35.895 11.548 1.00 92.12 748 LEU A C 1
ATOM 5772 O O . LEU A 1 748 ? 5.620 34.807 11.546 1.00 92.12 748 LEU A O 1
ATOM 5776 N N . LEU A 1 749 ? 7.138 36.199 12.457 1.00 95.62 749 LEU A N 1
ATOM 5777 C CA . LEU A 1 749 ? 7.507 35.362 13.597 1.00 95.62 749 LEU A CA 1
ATOM 5778 C C . LEU A 1 749 ? 7.092 36.048 14.903 1.00 95.62 749 LEU A C 1
ATOM 5780 O O . LEU A 1 749 ? 7.355 37.224 15.118 1.00 95.62 749 LEU A O 1
ATOM 5784 N N . LYS A 1 750 ? 6.431 35.302 15.790 1.00 95.19 750 LYS A N 1
ATOM 5785 C CA . LYS A 1 750 ? 5.882 35.830 17.048 1.00 95.19 750 LYS A CA 1
ATOM 5786 C C . LYS A 1 750 ? 6.906 35.835 18.180 1.00 95.19 750 LYS A C 1
ATOM 5788 O O . LYS A 1 750 ? 6.781 36.629 19.107 1.00 95.19 750 LYS A O 1
ATOM 5793 N N . LYS A 1 751 ? 7.861 34.901 18.161 1.00 96.19 751 LYS A N 1
ATOM 5794 C CA . LYS A 1 751 ? 8.840 34.675 19.238 1.00 96.19 751 LYS A CA 1
ATOM 5795 C C . LYS A 1 751 ? 10.255 35.107 18.866 1.00 96.19 751 LYS A C 1
ATOM 5797 O O . LYS A 1 751 ? 11.096 35.201 19.755 1.00 96.19 751 LYS A O 1
ATOM 5802 N N . HIS A 1 752 ? 10.512 35.354 17.585 1.00 97.31 752 HIS A N 1
ATOM 5803 C CA . HIS A 1 752 ? 11.833 35.686 17.053 1.00 97.31 752 HIS A CA 1
ATOM 5804 C C . HIS A 1 752 ? 11.746 36.941 16.192 1.00 97.31 752 HIS A C 1
ATOM 5806 O O . HIS A 1 752 ? 10.738 37.177 15.538 1.00 97.31 752 HIS A O 1
ATOM 5812 N N . ALA A 1 753 ? 12.806 37.742 16.201 1.00 96.75 753 ALA A N 1
ATOM 5813 C CA . ALA A 1 753 ? 12.911 38.968 15.416 1.00 96.75 753 ALA A CA 1
ATOM 5814 C C . ALA A 1 753 ? 13.482 38.721 14.011 1.00 96.75 753 ALA A C 1
ATOM 5816 O O . ALA A 1 753 ? 13.303 39.544 13.114 1.00 96.75 753 ALA A O 1
ATOM 5817 N N . GLY A 1 754 ? 14.182 37.602 13.811 1.00 97.38 754 GLY A N 1
ATOM 5818 C CA . GLY A 1 754 ? 14.754 37.267 12.516 1.00 97.38 754 GLY A CA 1
ATOM 5819 C C . GLY A 1 754 ? 15.287 35.845 12.411 1.00 97.38 754 GLY A C 1
ATOM 5820 O O . GLY A 1 754 ? 15.166 35.035 13.332 1.00 97.38 754 GLY A O 1
ATOM 5821 N N . ILE A 1 755 ? 15.913 35.565 11.273 1.00 98.38 755 ILE A N 1
ATOM 5822 C CA . ILE A 1 755 ? 16.582 34.300 10.961 1.00 98.38 755 ILE A CA 1
ATOM 5823 C C . ILE A 1 755 ? 17.982 34.559 10.399 1.00 98.38 755 ILE A C 1
ATOM 5825 O O . ILE A 1 755 ? 18.193 35.561 9.720 1.00 98.38 755 ILE A O 1
ATOM 5829 N N . ALA A 1 756 ? 18.923 33.648 10.640 1.00 98.25 756 ALA A N 1
ATOM 5830 C CA . ALA A 1 756 ? 20.211 33.585 9.947 1.00 98.25 756 ALA A CA 1
ATOM 5831 C C . ALA A 1 756 ? 20.412 32.192 9.343 1.00 98.25 756 ALA A C 1
ATOM 5833 O O . ALA A 1 756 ? 20.213 31.189 10.026 1.00 98.25 756 ALA A O 1
ATOM 5834 N N . VAL A 1 757 ? 20.809 32.137 8.075 1.00 98.00 757 VAL A N 1
ATOM 5835 C CA . VAL A 1 757 ? 20.973 30.901 7.305 1.00 98.00 757 VAL A CA 1
ATOM 5836 C C . VAL A 1 757 ? 22.449 30.650 7.031 1.00 98.00 757 VAL A C 1
ATOM 5838 O O . VAL A 1 757 ? 23.191 31.557 6.647 1.00 98.00 757 VAL A O 1
ATOM 5841 N N . PHE A 1 758 ? 22.859 29.405 7.238 1.00 97.81 758 PHE A N 1
ATOM 5842 C CA . PHE A 1 758 ? 24.211 28.908 7.031 1.00 97.81 758 PHE A CA 1
ATOM 5843 C C . PHE A 1 758 ? 24.167 27.692 6.115 1.00 97.81 758 PHE A C 1
ATOM 5845 O O . PHE A 1 758 ? 23.206 26.930 6.178 1.00 97.81 758 PHE A O 1
ATOM 5852 N N . CYS A 1 759 ? 25.205 27.482 5.314 1.00 96.06 759 CYS A N 1
ATOM 5853 C CA . CYS A 1 759 ? 25.284 26.345 4.401 1.00 96.06 759 CYS A CA 1
ATOM 5854 C C . CYS A 1 759 ? 26.663 25.678 4.428 1.00 96.06 759 CYS A C 1
ATOM 5856 O O . CYS A 1 759 ? 27.647 26.238 4.934 1.00 96.06 759 CYS A O 1
ATOM 5858 N N . ALA A 1 760 ? 26.726 24.461 3.899 1.00 93.88 760 ALA A N 1
ATOM 5859 C CA . ALA A 1 760 ? 27.975 23.765 3.645 1.00 93.88 760 ALA A CA 1
ATOM 5860 C C . ALA A 1 760 ? 28.886 24.572 2.693 1.00 93.88 760 ALA A C 1
ATOM 5862 O O . ALA A 1 760 ? 28.424 25.394 1.903 1.00 93.88 760 ALA A O 1
ATOM 5863 N N . LEU A 1 761 ? 30.201 24.368 2.809 1.00 91.12 761 LEU A N 1
ATOM 5864 C CA . LEU A 1 761 ? 31.232 25.066 2.019 1.00 91.12 761 LEU A CA 1
ATOM 5865 C C . LEU A 1 761 ? 31.965 24.132 1.042 1.00 91.12 761 LEU A C 1
ATOM 5867 O O . LEU A 1 761 ? 32.905 24.559 0.382 1.00 91.12 761 LEU A O 1
ATOM 5871 N N . ASP A 1 762 ? 31.585 22.859 0.998 1.00 86.75 762 ASP A N 1
ATOM 5872 C CA . ASP A 1 762 ? 32.229 21.776 0.245 1.00 86.75 762 ASP A CA 1
ATOM 5873 C C . ASP A 1 762 ? 31.444 21.362 -1.011 1.00 86.75 762 ASP A C 1
ATOM 5875 O O . ASP A 1 762 ? 31.682 20.292 -1.562 1.00 86.75 762 ASP A O 1
ATOM 5879 N N . GLY A 1 763 ? 30.526 22.215 -1.468 1.00 82.50 763 GLY A N 1
ATOM 5880 C CA . GLY A 1 763 ? 29.745 22.011 -2.695 1.00 82.50 763 GLY A CA 1
ATOM 5881 C C . GLY A 1 763 ? 28.452 21.251 -2.486 1.00 82.50 763 GLY A C 1
ATOM 5882 O O . GLY A 1 763 ? 27.673 21.123 -3.421 1.00 82.50 763 GLY A O 1
ATOM 5883 N N . GLU A 1 764 ? 28.197 20.801 -1.258 1.00 84.25 764 GLU A N 1
ATOM 5884 C CA . GLU A 1 764 ? 26.999 20.038 -0.915 1.00 84.25 764 GLU A CA 1
ATOM 5885 C C . GLU A 1 764 ? 25.844 20.924 -0.425 1.00 84.25 764 GLU A C 1
ATOM 5887 O O . GLU A 1 764 ? 24.774 20.409 -0.135 1.00 84.25 764 GLU A O 1
ATOM 5892 N N . ALA A 1 765 ? 26.003 22.255 -0.364 1.00 82.38 765 ALA A N 1
ATOM 5893 C CA . ALA A 1 765 ? 24.994 23.169 0.195 1.00 82.38 765 ALA A CA 1
ATOM 5894 C C . ALA A 1 765 ? 23.595 22.986 -0.410 1.00 82.38 765 ALA A C 1
ATOM 5896 O O . ALA A 1 765 ? 22.592 23.240 0.252 1.00 82.38 765 ALA A O 1
ATOM 5897 N N . THR A 1 766 ? 23.534 22.562 -1.664 1.00 82.00 766 THR A N 1
ATOM 5898 C CA . THR A 1 766 ? 22.310 22.408 -2.437 1.00 82.00 766 THR A CA 1
ATOM 5899 C C . THR A 1 766 ? 21.812 20.959 -2.523 1.00 82.00 766 THR A C 1
ATOM 5901 O O . THR A 1 766 ? 20.748 20.724 -3.093 1.00 82.00 766 THR A O 1
ATOM 5904 N N . ASN A 1 767 ? 22.553 19.983 -1.982 1.00 81.94 767 ASN A N 1
ATOM 5905 C CA . ASN A 1 767 ? 22.252 18.555 -2.122 1.00 81.94 767 ASN A CA 1
ATOM 5906 C C . ASN A 1 767 ? 21.118 18.108 -1.198 1.00 81.94 767 ASN A C 1
ATOM 5908 O O . ASN A 1 767 ? 20.131 17.559 -1.681 1.00 81.94 767 ASN A O 1
ATOM 5912 N N . GLU A 1 768 ? 21.245 18.357 0.108 1.00 85.81 768 GLU A N 1
ATOM 5913 C CA . GLU A 1 768 ? 20.266 17.932 1.111 1.00 85.81 768 GLU A CA 1
ATOM 5914 C C . GLU A 1 768 ? 19.859 19.088 2.049 1.00 85.81 768 GLU A C 1
ATOM 5916 O O . GLU A 1 768 ? 20.641 20.012 2.303 1.00 85.81 768 GLU A O 1
ATOM 5921 N N . PRO A 1 769 ? 18.647 19.062 2.639 1.00 86.88 769 PRO A N 1
ATOM 5922 C CA . PRO A 1 769 ? 18.235 20.069 3.621 1.00 86.88 769 PRO A CA 1
ATOM 5923 C C . PRO A 1 769 ? 19.163 20.160 4.843 1.00 86.88 769 PRO A C 1
ATOM 5925 O O . PRO A 1 769 ? 19.361 21.246 5.385 1.00 86.88 769 PRO A O 1
ATOM 5928 N N . ASP A 1 770 ? 19.763 19.039 5.254 1.00 89.62 770 ASP A N 1
ATOM 5929 C CA . ASP A 1 770 ? 20.676 18.962 6.404 1.00 89.62 770 ASP A CA 1
ATOM 5930 C C . ASP A 1 770 ? 22.034 19.648 6.152 1.00 89.62 770 ASP A C 1
ATOM 5932 O O . ASP A 1 770 ? 22.768 19.943 7.102 1.00 89.62 770 ASP A O 1
ATOM 5936 N N . ASP A 1 771 ? 22.348 19.979 4.895 1.00 92.06 771 ASP A N 1
ATOM 5937 C CA . ASP A 1 771 ? 23.536 20.755 4.522 1.00 92.06 771 ASP A CA 1
ATOM 5938 C C . ASP A 1 771 ? 23.337 22.266 4.741 1.00 92.06 771 ASP A C 1
ATOM 5940 O O . ASP A 1 771 ? 24.249 23.075 4.526 1.00 92.06 771 ASP A O 1
ATOM 5944 N N . ASN A 1 772 ? 22.158 22.659 5.236 1.00 95.25 772 ASN A N 1
ATOM 5945 C CA . ASN A 1 772 ? 21.797 24.022 5.589 1.00 95.25 772 ASN A CA 1
ATOM 5946 C C . ASN A 1 772 ? 21.296 24.094 7.036 1.00 95.25 772 ASN A C 1
ATOM 5948 O O . ASN A 1 772 ? 20.563 23.240 7.525 1.00 95.25 772 ASN A O 1
ATOM 5952 N N . VAL A 1 773 ? 21.658 25.161 7.747 1.00 97.62 773 VAL A N 1
ATOM 5953 C CA . VAL A 1 773 ? 21.209 25.396 9.124 1.00 97.62 773 VAL A CA 1
ATOM 5954 C C . VAL A 1 773 ? 20.579 26.771 9.234 1.00 97.62 773 VAL A C 1
ATOM 5956 O O . VAL A 1 773 ? 21.178 27.780 8.863 1.00 97.62 773 VAL A O 1
ATOM 5959 N N . VAL A 1 774 ? 19.384 26.815 9.821 1.00 98.19 774 VAL A N 1
ATOM 5960 C CA . VAL A 1 774 ? 18.674 28.057 10.130 1.00 98.19 774 VAL A CA 1
ATOM 5961 C C . VAL A 1 774 ? 18.720 28.312 11.631 1.00 98.19 774 VAL A C 1
ATOM 5963 O O . VAL A 1 774 ? 18.284 27.492 12.438 1.00 98.19 774 VAL A O 1
ATOM 5966 N N . VAL A 1 775 ? 19.225 29.481 12.012 1.00 98.19 775 VAL A N 1
ATOM 5967 C CA . VAL A 1 775 ? 19.258 29.962 13.393 1.00 98.19 775 VAL A CA 1
ATOM 5968 C C . VAL A 1 775 ? 18.168 31.012 13.574 1.00 98.19 775 VAL A C 1
ATOM 5970 O O . VAL A 1 775 ? 18.175 32.041 12.902 1.00 98.19 775 VAL A O 1
ATOM 5973 N N . LEU A 1 776 ? 17.241 30.763 14.499 1.00 98.06 776 LEU A N 1
ATOM 5974 C CA . LEU A 1 776 ? 16.221 31.732 14.903 1.00 98.06 776 LEU A CA 1
ATOM 5975 C C . LEU A 1 776 ? 16.841 32.769 15.853 1.00 98.06 776 LEU A C 1
ATOM 5977 O O . LEU A 1 776 ? 17.535 32.404 16.806 1.00 98.06 776 LEU A O 1
ATOM 5981 N N . LEU A 1 777 ? 16.618 34.054 15.580 1.00 97.75 777 LEU A N 1
ATOM 5982 C CA . LEU A 1 777 ? 17.240 35.173 16.288 1.00 97.75 777 LEU A CA 1
ATOM 5983 C C . LEU A 1 777 ? 16.195 35.955 17.083 1.00 97.75 777 LEU A C 1
ATOM 5985 O O . LEU A 1 777 ? 15.224 36.453 16.516 1.00 97.75 777 LEU A O 1
ATOM 5989 N N . ASP A 1 778 ? 16.424 36.139 18.381 1.00 96.62 778 ASP A N 1
ATOM 5990 C CA . ASP A 1 778 ? 15.675 37.121 19.168 1.00 96.62 778 ASP A CA 1
ATOM 5991 C C . ASP A 1 778 ? 16.136 38.562 18.856 1.00 96.62 778 ASP A C 1
ATOM 5993 O O . ASP A 1 778 ? 17.153 38.790 18.191 1.00 96.62 778 ASP A O 1
ATOM 5997 N N . SER A 1 779 ? 15.391 39.562 19.338 1.00 94.88 779 SER A N 1
ATOM 5998 C CA . SER A 1 779 ? 15.702 40.978 19.089 1.00 94.88 779 SER A CA 1
ATOM 5999 C C . SER A 1 779 ? 17.081 41.399 19.615 1.00 94.88 779 SER A C 1
ATOM 6001 O O . SER A 1 779 ? 17.720 42.277 19.037 1.00 94.88 779 SER A O 1
ATOM 6003 N N . ALA A 1 780 ? 17.558 40.790 20.706 1.00 94.00 780 ALA A N 1
ATOM 6004 C CA . ALA A 1 780 ? 18.845 41.131 21.308 1.00 94.00 780 ALA A CA 1
ATOM 6005 C C . ALA A 1 780 ? 20.023 40.536 20.522 1.00 94.00 780 ALA A C 1
ATOM 6007 O O . ALA A 1 780 ? 21.087 41.157 20.451 1.00 94.00 780 ALA A O 1
ATOM 6008 N N . ALA A 1 781 ? 19.837 39.350 19.939 1.00 94.44 781 ALA A N 1
ATOM 6009 C CA . ALA A 1 781 ? 20.778 38.718 19.030 1.00 94.44 781 ALA A CA 1
ATOM 6010 C C . ALA A 1 781 ? 20.867 39.510 17.722 1.00 94.44 781 ALA A C 1
ATOM 6012 O O . ALA A 1 781 ? 21.967 39.902 17.341 1.00 94.44 781 ALA A O 1
ATOM 6013 N N . LEU A 1 782 ? 19.726 39.833 17.096 1.00 93.94 782 LEU A N 1
ATOM 6014 C CA . LEU A 1 782 ? 19.653 40.531 15.803 1.00 93.94 782 LEU A CA 1
ATOM 6015 C C . LEU A 1 782 ? 20.403 41.880 15.789 1.00 93.94 782 LEU A C 1
ATOM 6017 O O . LEU A 1 782 ? 20.954 42.271 14.763 1.00 93.94 782 LEU A O 1
ATOM 6021 N N . ALA A 1 783 ? 20.474 42.569 16.932 1.00 91.00 783 ALA A N 1
ATOM 6022 C CA . ALA A 1 783 ? 21.164 43.853 17.083 1.00 91.00 783 ALA A CA 1
ATOM 6023 C C . ALA A 1 783 ? 22.702 43.756 17.178 1.00 91.00 783 ALA A C 1
ATOM 6025 O O . ALA A 1 783 ? 23.383 44.783 17.237 1.00 91.00 783 ALA A O 1
ATOM 6026 N N . LYS A 1 784 ? 23.270 42.547 17.244 1.00 93.12 784 LYS A N 1
ATOM 6027 C CA . LYS A 1 784 ? 24.714 42.309 17.382 1.00 93.12 784 LYS A CA 1
ATOM 6028 C C . LYS A 1 784 ? 25.264 41.648 16.132 1.00 93.12 784 LYS A C 1
ATOM 6030 O O . LYS A 1 784 ? 24.536 40.988 15.402 1.00 93.12 784 LYS A O 1
ATOM 6035 N N . THR A 1 785 ? 26.558 41.808 15.892 1.00 93.50 785 THR A N 1
ATOM 6036 C CA . THR A 1 785 ? 27.275 41.109 14.822 1.00 93.50 785 THR A CA 1
ATOM 6037 C C . THR A 1 785 ? 28.533 40.479 15.392 1.00 93.50 785 THR A C 1
ATOM 6039 O O . THR A 1 785 ? 29.085 40.960 16.386 1.00 93.50 785 THR A O 1
ATOM 6042 N N . HIS A 1 786 ? 28.937 39.356 14.812 1.00 95.25 786 HIS A N 1
ATOM 6043 C CA . HIS A 1 786 ? 30.061 38.567 15.288 1.00 95.25 786 HIS A CA 1
ATOM 6044 C C . HIS A 1 786 ? 30.930 38.138 14.113 1.00 95.25 786 HIS A C 1
ATOM 6046 O O . HIS A 1 786 ? 30.416 37.725 13.073 1.00 95.25 786 HIS A O 1
ATOM 6052 N N . GLU A 1 787 ? 32.243 38.227 14.299 1.00 95.06 787 GLU A N 1
ATOM 6053 C CA . GLU A 1 787 ? 33.201 37.752 13.308 1.00 95.06 787 GLU A CA 1
ATOM 6054 C C . GLU A 1 787 ? 33.080 36.229 13.118 1.00 95.06 787 GLU A C 1
ATOM 6056 O O . GLU A 1 787 ? 32.824 35.495 14.091 1.00 95.06 787 GLU A O 1
ATOM 6061 N N . PRO A 1 788 ? 33.240 35.744 11.875 1.00 94.25 788 PRO A N 1
ATOM 6062 C CA . PRO A 1 788 ? 33.252 34.320 11.590 1.00 94.25 788 PRO A CA 1
ATOM 6063 C C . PRO A 1 788 ? 34.439 33.634 12.291 1.00 94.25 788 PRO A C 1
ATOM 6065 O O . PRO A 1 788 ? 35.448 34.282 12.578 1.00 94.25 788 PRO A O 1
ATOM 6068 N N . PRO A 1 789 ? 34.355 32.321 12.570 1.00 96.19 789 PRO A N 1
ATOM 6069 C CA . PRO A 1 789 ? 35.511 31.547 13.006 1.00 96.19 789 PRO A CA 1
ATOM 6070 C C . PRO A 1 789 ? 36.679 31.655 12.013 1.00 96.19 789 PRO A C 1
ATOM 6072 O O . PRO A 1 789 ? 36.459 31.750 10.803 1.00 96.19 789 PRO A O 1
ATOM 6075 N N . ASP A 1 790 ? 37.913 31.571 12.519 1.00 94.50 790 ASP A N 1
ATOM 6076 C CA . ASP A 1 790 ? 39.126 31.615 11.694 1.00 94.50 790 ASP A CA 1
ATOM 6077 C C . ASP A 1 790 ? 39.054 30.614 10.526 1.00 94.50 790 ASP A C 1
ATOM 6079 O O . ASP A 1 790 ? 38.774 29.428 10.713 1.00 94.50 790 ASP A O 1
ATOM 6083 N N . GLY A 1 791 ? 39.320 31.101 9.311 1.00 91.31 791 GLY A N 1
ATOM 6084 C CA . GLY A 1 791 ? 39.337 30.289 8.089 1.00 91.31 791 GLY A CA 1
ATOM 6085 C C . GLY A 1 791 ? 37.975 30.052 7.428 1.00 91.31 791 GLY A C 1
ATOM 6086 O O . GLY A 1 791 ? 37.933 29.415 6.379 1.00 91.31 791 GLY A O 1
ATOM 6087 N N . VAL A 1 792 ? 36.874 30.567 7.985 1.00 93.50 792 VAL A N 1
ATOM 6088 C CA . VAL A 1 792 ? 35.553 30.516 7.337 1.00 93.50 792 VAL A CA 1
ATOM 6089 C C . VAL A 1 792 ? 35.414 31.692 6.361 1.00 93.50 792 VAL A C 1
ATOM 6091 O O . VAL A 1 792 ? 35.487 32.844 6.796 1.00 93.50 792 VAL A O 1
ATOM 6094 N N . PRO A 1 793 ? 35.207 31.451 5.053 1.00 90.94 793 PRO A N 1
ATOM 6095 C CA . PRO A 1 793 ? 35.026 32.520 4.080 1.00 90.94 793 PRO A CA 1
ATOM 6096 C C . PRO A 1 793 ? 33.692 33.250 4.297 1.00 90.94 793 PRO A C 1
ATOM 6098 O O . PRO A 1 793 ? 32.718 32.675 4.782 1.00 90.94 793 PRO A O 1
ATOM 6101 N N . THR A 1 794 ? 33.629 34.518 3.891 1.00 90.19 794 THR A N 1
ATOM 6102 C CA . THR A 1 794 ? 32.413 35.342 3.947 1.00 90.19 794 THR A CA 1
ATOM 6103 C C . THR A 1 794 ? 32.059 35.879 2.569 1.00 90.19 794 THR A C 1
ATOM 6105 O O . THR A 1 794 ? 32.931 36.295 1.805 1.00 90.19 794 THR A O 1
ATOM 6108 N N . LEU A 1 795 ? 30.764 35.888 2.249 1.00 91.62 795 LEU A N 1
ATOM 6109 C CA . LEU A 1 795 ? 30.266 36.570 1.059 1.00 91.62 795 LEU A CA 1
ATOM 6110 C C . LEU A 1 795 ? 30.318 38.096 1.263 1.00 91.62 795 LEU A C 1
ATOM 6112 O O . LEU A 1 795 ? 30.045 38.576 2.371 1.00 91.62 795 LEU A O 1
ATOM 6116 N N . PRO A 1 796 ? 30.613 38.887 0.218 1.00 91.50 796 PRO A N 1
ATOM 6117 C CA . PRO A 1 796 ? 30.438 40.332 0.228 1.00 91.50 796 PRO A CA 1
ATOM 6118 C C . PRO A 1 796 ? 29.028 40.740 0.652 1.00 91.50 796 PRO A C 1
ATOM 6120 O O . PRO A 1 796 ? 28.029 40.265 0.114 1.00 91.50 796 PRO A O 1
ATOM 6123 N N . MET A 1 797 ? 28.956 41.669 1.603 1.00 94.06 797 MET A N 1
ATOM 6124 C CA . MET A 1 797 ? 27.690 42.102 2.182 1.00 94.06 797 MET A CA 1
ATOM 6125 C C . MET A 1 797 ? 26.822 42.851 1.164 1.00 94.06 797 MET A C 1
ATOM 6127 O O . MET A 1 797 ? 27.245 43.862 0.592 1.00 94.06 797 MET A O 1
ATOM 6131 N N . ARG A 1 798 ? 25.570 42.415 1.013 1.00 94.94 798 ARG A N 1
ATOM 6132 C CA . ARG A 1 798 ? 24.523 43.074 0.219 1.00 94.94 798 ARG A CA 1
ATOM 6133 C C . ARG A 1 798 ? 23.305 43.327 1.111 1.00 94.94 798 ARG A C 1
ATOM 6135 O O . ARG A 1 798 ? 22.813 42.375 1.714 1.00 94.94 798 ARG A O 1
ATOM 6142 N N . PRO A 1 799 ? 22.806 44.569 1.231 1.00 95.88 799 PRO A N 1
ATOM 6143 C CA . PRO A 1 799 ? 21.606 44.839 2.016 1.00 95.88 799 PRO A CA 1
ATOM 6144 C C . PRO A 1 799 ? 20.384 44.174 1.371 1.00 95.88 799 PRO A C 1
ATOM 6146 O O . PRO A 1 799 ? 20.235 44.226 0.150 1.00 95.88 799 PRO A O 1
ATOM 6149 N N . LEU A 1 800 ? 19.508 43.596 2.192 1.00 96.25 800 LEU A N 1
ATOM 6150 C CA . LEU A 1 800 ? 18.185 43.129 1.779 1.00 96.25 800 LEU A CA 1
ATOM 6151 C C . LEU A 1 800 ? 17.139 44.113 2.299 1.00 96.25 800 LEU A C 1
ATOM 6153 O O . LEU A 1 800 ? 17.117 44.421 3.492 1.00 96.25 800 LEU A O 1
ATOM 6157 N N . ARG A 1 801 ? 16.271 44.605 1.415 1.00 95.19 801 ARG A N 1
ATOM 6158 C CA . ARG A 1 801 ? 15.147 45.471 1.789 1.00 95.19 801 ARG A CA 1
ATOM 6159 C C . ARG A 1 801 ? 13.834 44.780 1.455 1.00 95.19 801 ARG A C 1
ATOM 6161 O O . ARG A 1 801 ? 13.625 44.423 0.304 1.00 95.19 801 ARG A O 1
ATOM 6168 N N . ALA A 1 802 ? 12.954 44.642 2.441 1.00 93.56 802 ALA A N 1
ATOM 6169 C CA . ALA A 1 802 ? 11.568 44.273 2.191 1.00 93.56 802 ALA A CA 1
ATOM 6170 C C . ALA A 1 802 ? 10.807 45.491 1.654 1.00 93.56 802 ALA A C 1
ATOM 6172 O O . ALA A 1 802 ? 10.836 46.566 2.258 1.00 93.56 802 ALA A O 1
ATOM 617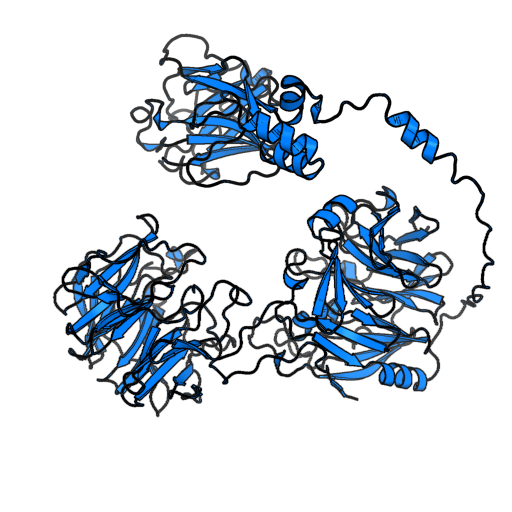3 N N . GLU A 1 803 ? 10.157 45.328 0.509 1.00 93.81 803 GLU A N 1
ATOM 6174 C CA . GLU A 1 803 ? 9.201 46.296 -0.019 1.00 93.81 803 GLU A CA 1
ATOM 6175 C C . GLU A 1 803 ? 7.894 46.270 0.789 1.00 93.81 803 GLU A C 1
ATOM 6177 O O . GLU A 1 803 ? 7.721 45.480 1.722 1.00 93.81 803 GLU A O 1
ATOM 6182 N N . ALA A 1 804 ? 6.964 47.163 0.443 1.00 88.44 804 ALA A N 1
ATOM 6183 C CA . ALA A 1 804 ? 5.663 47.227 1.098 1.00 88.44 804 ALA A CA 1
ATOM 6184 C C . ALA A 1 804 ? 4.934 45.863 1.034 1.00 88.44 804 ALA A C 1
ATOM 6186 O O . ALA A 1 804 ? 4.928 45.240 -0.035 1.00 88.44 804 ALA A O 1
ATOM 6187 N N . PRO A 1 805 ? 4.295 45.419 2.137 1.00 88.12 805 PRO A N 1
ATOM 6188 C CA . PRO A 1 805 ? 3.550 44.168 2.157 1.00 88.12 805 PRO A CA 1
ATOM 6189 C C . PRO A 1 805 ? 2.474 44.114 1.072 1.00 88.12 805 PRO A C 1
ATOM 6191 O O . PRO A 1 805 ? 1.740 45.076 0.840 1.00 88.12 805 PRO A O 1
ATOM 6194 N N . LYS A 1 806 ? 2.365 42.952 0.441 1.00 89.38 806 LYS A N 1
ATOM 6195 C CA . LYS A 1 806 ? 1.319 42.553 -0.497 1.00 89.38 806 LYS A CA 1
ATOM 6196 C C . LYS A 1 806 ? 0.635 41.303 0.067 1.00 89.38 806 LYS A C 1
ATOM 6198 O O . LYS A 1 806 ? 1.216 40.567 0.863 1.00 89.38 806 LYS A O 1
ATOM 6203 N N . SER A 1 807 ? -0.608 41.062 -0.329 1.00 86.88 807 SER A N 1
ATOM 6204 C CA . SER A 1 807 ? -1.317 39.832 0.032 1.00 86.88 807 SER A CA 1
ATOM 6205 C C . SER A 1 807 ? -1.224 38.828 -1.107 1.00 86.88 807 SER A C 1
ATOM 6207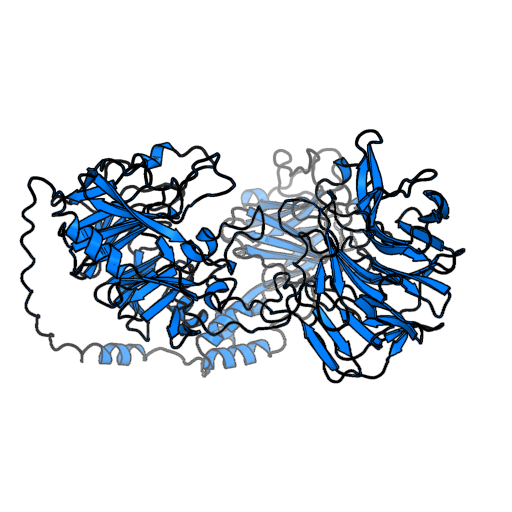 O O . SER A 1 807 ? -1.578 39.158 -2.238 1.00 86.88 807 SER A O 1
ATOM 6209 N N . GLU A 1 808 ? -0.787 37.612 -0.797 1.00 90.44 808 GLU A N 1
ATOM 6210 C CA . GLU A 1 808 ? -0.881 36.458 -1.693 1.00 90.44 808 GLU A CA 1
ATOM 6211 C C . GLU A 1 808 ? -2.071 35.593 -1.284 1.00 90.44 808 GLU A C 1
ATOM 6213 O O . GLU A 1 808 ? -2.322 35.408 -0.096 1.00 90.44 808 GLU A O 1
ATOM 6218 N N . ILE A 1 809 ? -2.819 35.066 -2.251 1.00 90.19 809 ILE A N 1
ATOM 6219 C CA . ILE A 1 809 ? -3.963 34.196 -1.958 1.00 90.19 809 ILE A CA 1
ATOM 6220 C C . ILE A 1 809 ? -3.458 32.802 -1.584 1.00 90.19 809 ILE A C 1
ATOM 6222 O O . ILE A 1 809 ? -2.817 32.141 -2.398 1.00 90.19 809 ILE A O 1
ATOM 6226 N N . ASP A 1 810 ? -3.802 32.358 -0.379 1.00 90.75 810 ASP A N 1
ATOM 6227 C CA . ASP A 1 810 ? -3.702 30.973 0.065 1.00 90.75 810 ASP A CA 1
ATOM 6228 C C . ASP A 1 810 ? -4.756 30.135 -0.667 1.00 90.75 810 ASP A C 1
ATOM 6230 O O . ASP A 1 810 ? -5.926 30.107 -0.280 1.00 90.75 810 ASP A O 1
ATOM 6234 N N . GLU A 1 811 ? -4.360 29.519 -1.782 1.00 86.75 811 GLU A N 1
ATOM 6235 C CA . GLU A 1 811 ? -5.264 28.729 -2.624 1.00 86.75 811 GLU A CA 1
ATOM 6236 C C . GLU A 1 811 ? -5.855 27.534 -1.878 1.00 86.75 811 GLU A C 1
ATOM 6238 O O . GLU A 1 811 ? -7.031 27.235 -2.067 1.00 86.75 811 GLU A O 1
ATOM 6243 N N . GLU A 1 812 ? -5.087 26.890 -0.996 1.00 84.56 812 GLU A N 1
ATOM 6244 C CA . GLU A 1 812 ? -5.568 25.759 -0.200 1.00 84.56 812 GLU A CA 1
ATOM 6245 C C . GLU A 1 812 ? -6.660 26.225 0.767 1.00 84.56 812 GLU A C 1
ATOM 6247 O O . GLU A 1 812 ? -7.756 25.657 0.811 1.00 84.56 812 GLU A O 1
ATOM 6252 N N . ARG A 1 813 ? -6.419 27.330 1.483 1.00 88.19 813 ARG A N 1
ATOM 6253 C CA . ARG A 1 813 ? -7.430 27.938 2.356 1.00 88.19 813 ARG A CA 1
ATOM 6254 C C . ARG A 1 813 ? -8.634 28.450 1.569 1.00 88.19 813 ARG A C 1
ATOM 6256 O O . ARG A 1 813 ? -9.765 28.306 2.035 1.00 88.19 813 ARG A O 1
ATOM 6263 N N . ALA A 1 814 ? -8.420 29.027 0.389 1.00 89.69 814 ALA A N 1
ATOM 6264 C CA . ALA A 1 814 ? -9.491 29.514 -0.470 1.00 89.69 814 ALA A CA 1
ATOM 6265 C C . ALA A 1 814 ? -10.369 28.371 -0.995 1.00 89.69 814 ALA A C 1
ATOM 6267 O O . ALA A 1 814 ? -11.594 28.472 -0.947 1.00 89.69 814 ALA A O 1
ATOM 6268 N N . GLN A 1 815 ? -9.764 27.261 -1.420 1.00 86.31 815 GLN A N 1
ATOM 6269 C CA . GLN A 1 815 ? -10.474 26.049 -1.823 1.00 86.31 815 GLN A CA 1
ATOM 6270 C C . GLN A 1 815 ? -11.222 25.424 -0.644 1.00 86.31 815 GLN A C 1
ATOM 6272 O O . GLN A 1 815 ? -12.390 25.072 -0.792 1.00 86.31 815 GLN A O 1
ATOM 6277 N N . ALA A 1 816 ? -10.608 25.346 0.541 1.00 83.88 816 ALA A N 1
ATOM 6278 C CA . ALA A 1 816 ? -11.256 24.820 1.742 1.00 83.88 816 ALA A CA 1
ATOM 6279 C C . ALA A 1 816 ? -12.493 25.645 2.141 1.00 83.88 816 ALA A C 1
ATOM 6281 O O . ALA A 1 816 ? -13.555 25.086 2.426 1.00 83.88 816 ALA A O 1
ATOM 6282 N N . LEU A 1 817 ? -12.382 26.977 2.109 1.00 86.69 817 LEU A N 1
ATOM 6283 C CA . LEU A 1 817 ? -13.506 27.878 2.362 1.00 86.69 817 LEU A CA 1
ATOM 6284 C C . LEU A 1 817 ? -14.573 27.776 1.264 1.00 86.69 817 LEU A C 1
ATOM 6286 O O . LEU A 1 817 ? -15.758 27.688 1.583 1.00 86.69 817 LEU A O 1
ATOM 6290 N N . GLY A 1 818 ? -14.173 27.706 -0.006 1.00 88.94 818 GLY A N 1
ATOM 6291 C CA . GLY A 1 818 ? -15.092 27.565 -1.137 1.00 88.94 818 GLY A CA 1
ATOM 6292 C C . GLY A 1 818 ? -15.837 26.230 -1.160 1.00 88.94 818 GLY A C 1
ATOM 6293 O O . GLY A 1 818 ? -17.014 26.179 -1.505 1.00 88.94 818 GLY A O 1
ATOM 6294 N N . ALA A 1 819 ? -15.194 25.153 -0.711 1.00 81.94 819 ALA A N 1
ATOM 6295 C CA . ALA A 1 819 ? -15.833 23.853 -0.534 1.00 81.94 819 ALA A CA 1
ATOM 6296 C C . ALA A 1 819 ? -16.843 23.846 0.628 1.00 81.94 819 ALA A C 1
ATOM 6298 O O . ALA A 1 819 ? -17.749 23.010 0.650 1.00 81.94 819 ALA A O 1
ATOM 6299 N N . SER A 1 820 ? -16.697 24.756 1.600 1.00 77.88 820 SER A N 1
ATOM 6300 C CA . SER A 1 820 ? -17.644 24.912 2.712 1.00 77.88 820 SER A CA 1
ATOM 6301 C C . SER A 1 820 ? -18.856 25.791 2.375 1.00 77.88 820 SER A C 1
ATOM 6303 O O . SER A 1 820 ? -19.931 25.574 2.933 1.00 77.88 820 SER A O 1
ATOM 6305 N N . ASP A 1 821 ? -18.700 26.740 1.448 1.00 86.94 821 ASP A N 1
ATOM 6306 C CA . ASP A 1 821 ? -19.744 27.658 0.990 1.00 86.94 821 ASP A CA 1
ATOM 6307 C C . ASP A 1 821 ? -19.550 27.943 -0.514 1.00 86.94 821 ASP A C 1
ATOM 6309 O O . ASP A 1 821 ? -18.638 28.688 -0.888 1.00 86.94 821 ASP A O 1
ATOM 6313 N N . PRO A 1 822 ? -20.405 27.383 -1.394 1.00 86.50 822 PRO A N 1
ATOM 6314 C CA . PRO A 1 822 ? -20.294 27.581 -2.838 1.00 86.50 822 PRO A CA 1
ATOM 6315 C C . PRO A 1 822 ? -20.377 29.049 -3.291 1.00 86.50 822 PRO A C 1
ATOM 6317 O O . PRO A 1 822 ? -19.737 29.409 -4.281 1.00 86.50 822 PRO A O 1
ATOM 6320 N N . GLU A 1 823 ? -21.128 29.915 -2.589 1.00 88.00 823 GLU A N 1
ATOM 6321 C CA . GLU A 1 823 ? -21.184 31.351 -2.918 1.00 88.00 823 GLU A CA 1
ATOM 6322 C C . GLU A 1 823 ? -19.843 32.031 -2.595 1.00 88.00 823 GLU A C 1
ATOM 6324 O O . GLU A 1 823 ? -19.368 32.870 -3.369 1.00 88.00 823 GLU A O 1
ATOM 6329 N N . LEU A 1 824 ? -19.195 31.632 -1.494 1.00 89.44 824 LEU A N 1
ATOM 6330 C CA . LEU A 1 824 ? -17.847 32.079 -1.135 1.00 89.44 824 LEU A CA 1
ATOM 6331 C C . LEU A 1 824 ? -16.792 31.528 -2.094 1.00 89.44 824 LEU A C 1
ATOM 6333 O O . LEU A 1 824 ? -15.899 32.271 -2.492 1.00 89.44 824 LEU A O 1
ATOM 6337 N N . GLY A 1 825 ? -16.926 30.275 -2.533 1.00 91.19 825 GLY A N 1
ATOM 6338 C CA . GLY A 1 825 ? -16.056 29.676 -3.547 1.00 91.19 825 GLY A CA 1
ATOM 6339 C C . GLY A 1 825 ? -16.054 30.483 -4.843 1.00 91.19 825 GLY A C 1
ATOM 6340 O O . GLY A 1 825 ? -14.995 30.892 -5.313 1.00 91.19 825 GLY A O 1
ATOM 6341 N N . ALA A 1 826 ? -17.237 30.835 -5.350 1.00 88.50 826 ALA A N 1
ATOM 6342 C CA . ALA A 1 826 ? -17.369 31.682 -6.535 1.00 88.50 826 ALA A CA 1
ATOM 6343 C C . ALA A 1 826 ? -16.842 33.119 -6.320 1.00 88.50 826 ALA A C 1
ATOM 6345 O O . ALA A 1 826 ? -16.388 33.780 -7.259 1.00 88.50 826 ALA A O 1
ATOM 6346 N N . ALA A 1 827 ? -16.910 33.657 -5.098 1.00 90.75 827 ALA A N 1
ATOM 6347 C CA . ALA A 1 827 ? -16.317 34.956 -4.771 1.00 90.75 827 ALA A CA 1
ATOM 6348 C C . ALA A 1 827 ? -14.777 34.899 -4.739 1.00 90.75 827 ALA A C 1
ATOM 6350 O O . ALA A 1 827 ? -14.119 35.783 -5.292 1.00 90.75 827 ALA A O 1
ATOM 6351 N N . LEU A 1 828 ? -14.208 33.842 -4.160 1.00 91.44 828 LEU A N 1
ATOM 6352 C CA . LEU A 1 828 ? -12.766 33.613 -4.072 1.00 91.44 828 LEU A CA 1
ATOM 6353 C C . LEU A 1 828 ? -12.140 33.260 -5.428 1.00 91.44 828 LEU A C 1
ATOM 6355 O O . LEU A 1 828 ? -11.044 33.724 -5.725 1.00 91.44 828 LEU A O 1
ATOM 6359 N N . GLU A 1 829 ? -12.844 32.535 -6.297 1.00 89.69 829 GLU A N 1
ATOM 6360 C CA . GLU A 1 829 ? -12.397 32.258 -7.670 1.00 89.69 829 GLU A CA 1
ATOM 6361 C C . GLU A 1 829 ? -12.282 33.549 -8.504 1.00 89.69 829 GLU A C 1
ATOM 6363 O O . GLU A 1 829 ? -11.287 33.784 -9.202 1.00 89.69 829 GLU A O 1
ATOM 6368 N N . ARG A 1 830 ? -13.263 34.455 -8.363 1.00 89.19 830 ARG A N 1
ATOM 6369 C CA . ARG A 1 830 ? -13.205 35.799 -8.964 1.00 89.19 830 ARG A CA 1
ATOM 6370 C C . ARG A 1 830 ? -12.044 36.623 -8.408 1.00 89.19 830 ARG A C 1
ATOM 6372 O O . ARG A 1 830 ? -11.423 37.368 -9.166 1.00 89.19 830 ARG A O 1
ATOM 6379 N N . LEU A 1 831 ? -11.744 36.485 -7.114 1.00 89.19 831 LEU A N 1
ATOM 6380 C CA . LEU A 1 831 ? -10.595 37.134 -6.485 1.00 89.19 831 LEU A CA 1
ATOM 6381 C C . LEU A 1 831 ? -9.268 36.589 -7.042 1.00 89.19 831 LEU A C 1
ATOM 6383 O O . LEU A 1 831 ? -8.408 37.384 -7.411 1.00 89.19 831 LEU A O 1
ATOM 6387 N N . GLY A 1 832 ? -9.124 35.264 -7.161 1.00 83.38 832 GLY A N 1
ATOM 6388 C CA . GLY A 1 832 ? -7.932 34.602 -7.711 1.00 83.38 832 GLY A CA 1
ATOM 6389 C C . GLY A 1 832 ? -7.636 34.981 -9.161 1.00 83.38 832 GLY A C 1
ATOM 6390 O O . GLY A 1 832 ? -6.482 35.124 -9.552 1.00 83.38 832 GLY A O 1
ATOM 6391 N N . SER A 1 833 ? -8.685 35.251 -9.938 1.00 82.19 833 SER A N 1
ATOM 6392 C CA . SER A 1 833 ? -8.572 35.699 -11.331 1.00 82.19 833 SER A CA 1
ATOM 6393 C C . SER A 1 833 ? -8.193 37.184 -11.480 1.00 82.19 833 SER A C 1
ATOM 6395 O O . SER A 1 833 ? -7.903 37.648 -12.588 1.00 82.19 833 SER A O 1
ATOM 6397 N N . ALA A 1 834 ? -8.209 37.972 -10.398 1.00 82.38 834 ALA A N 1
ATOM 6398 C CA . ALA A 1 834 ? -7.889 39.394 -10.455 1.00 82.38 834 ALA A CA 1
ATOM 6399 C C . ALA A 1 834 ? -6.371 39.619 -10.576 1.00 82.38 834 ALA A C 1
ATOM 6401 O O . ALA A 1 834 ? -5.585 39.207 -9.721 1.00 82.38 834 ALA A O 1
ATOM 6402 N N . LYS A 1 835 ? -5.947 40.346 -11.620 1.00 76.69 835 LYS A N 1
ATOM 6403 C CA . LYS A 1 835 ? -4.533 40.703 -11.830 1.00 76.69 835 LYS A CA 1
ATOM 6404 C C . LYS A 1 835 ? -3.935 41.377 -10.585 1.00 76.69 835 LYS A C 1
ATOM 6406 O O . LYS A 1 835 ? -4.523 42.311 -10.038 1.00 76.69 835 LYS A O 1
ATOM 6411 N N . GLY A 1 836 ? -2.736 40.937 -10.200 1.00 72.44 836 GLY A N 1
ATOM 6412 C CA . GLY A 1 836 ? -1.910 41.573 -9.167 1.00 72.44 836 GLY A CA 1
ATOM 6413 C C . GLY A 1 836 ? -1.998 40.982 -7.755 1.00 72.44 836 GLY A C 1
ATOM 6414 O O . GLY A 1 836 ? -1.315 41.499 -6.880 1.00 72.44 836 GLY A O 1
ATOM 6415 N N . LEU A 1 837 ? -2.795 39.929 -7.521 1.00 74.12 837 LEU A N 1
ATOM 6416 C CA . LEU A 1 837 ? -2.860 39.228 -6.221 1.00 74.12 837 LEU A CA 1
ATOM 6417 C C . LEU A 1 837 ? -2.003 37.957 -6.150 1.00 74.12 837 LEU A C 1
ATOM 6419 O O . LEU A 1 837 ? -1.749 37.437 -5.068 1.00 74.12 837 LEU A O 1
ATOM 6423 N N . GLN A 1 838 ? -1.539 37.463 -7.295 1.00 75.69 838 GLN A N 1
ATOM 6424 C CA . GLN A 1 838 ? -0.572 36.379 -7.367 1.00 75.69 838 GLN A CA 1
ATOM 6425 C C . GLN A 1 838 ? 0.559 36.770 -8.308 1.00 75.69 838 GLN A C 1
ATOM 6427 O O . GLN A 1 838 ? 0.327 37.222 -9.431 1.00 75.69 838 GLN A O 1
ATOM 6432 N N . ALA A 1 839 ? 1.791 36.595 -7.845 1.00 67.31 839 ALA A N 1
ATOM 6433 C CA . ALA A 1 839 ? 2.959 36.684 -8.702 1.00 67.31 839 ALA A CA 1
ATOM 6434 C C . ALA A 1 839 ? 3.081 35.408 -9.547 1.00 67.31 839 ALA A C 1
ATOM 6436 O O . ALA A 1 839 ? 2.902 34.299 -9.035 1.00 67.31 839 ALA A O 1
ATOM 6437 N N . THR A 1 840 ? 3.403 35.574 -10.831 1.00 64.75 840 THR A N 1
ATOM 6438 C CA . THR A 1 840 ? 3.559 34.467 -11.790 1.00 64.75 840 THR A CA 1
ATOM 6439 C C . THR A 1 840 ? 4.977 33.901 -11.841 1.00 64.75 840 THR A C 1
ATOM 6441 O O . THR A 1 840 ? 5.166 32.819 -12.381 1.00 64.75 840 THR A O 1
ATOM 6444 N N . ASN A 1 841 ? 5.967 34.615 -11.295 1.00 72.56 841 ASN A N 1
ATOM 6445 C CA . ASN A 1 841 ? 7.379 34.238 -11.369 1.00 72.56 841 ASN A CA 1
ATOM 6446 C C . ASN A 1 841 ? 7.945 33.959 -9.970 1.00 72.56 841 ASN A C 1
ATOM 6448 O O . ASN A 1 841 ? 7.513 34.566 -8.983 1.00 72.56 841 ASN A O 1
ATOM 6452 N N . VAL A 1 842 ? 8.941 33.072 -9.904 1.00 72.38 842 VAL A N 1
ATOM 6453 C CA . VAL A 1 842 ? 9.814 32.906 -8.735 1.00 72.38 842 VAL A CA 1
ATOM 6454 C C . VAL A 1 842 ? 10.548 34.231 -8.526 1.00 72.38 842 VAL A C 1
ATOM 6456 O O . VAL A 1 842 ? 11.163 34.750 -9.452 1.00 72.38 842 VAL A O 1
ATOM 6459 N N . HIS A 1 843 ? 10.388 34.834 -7.353 1.00 83.50 843 HIS A N 1
ATOM 6460 C CA . HIS A 1 843 ? 11.033 36.093 -6.993 1.00 83.50 843 HIS A CA 1
ATOM 6461 C C . HIS A 1 843 ? 11.444 36.052 -5.523 1.00 83.50 843 HIS A C 1
ATOM 6463 O O . HIS A 1 843 ? 10.870 35.298 -4.731 1.00 83.50 843 HIS A O 1
ATOM 6469 N N . ASP A 1 844 ? 12.435 36.871 -5.184 1.00 93.50 844 ASP A N 1
ATOM 6470 C CA . ASP A 1 844 ? 12.915 37.058 -3.823 1.00 93.50 844 ASP A CA 1
ATOM 6471 C C . ASP A 1 844 ? 11.787 37.604 -2.941 1.00 93.50 844 ASP A C 1
ATOM 6473 O O . ASP A 1 844 ? 11.216 38.662 -3.229 1.00 93.50 844 ASP A O 1
ATOM 6477 N N . LYS A 1 845 ? 11.445 36.904 -1.857 1.00 95.19 845 LYS A N 1
ATOM 6478 C CA . LYS A 1 845 ? 10.360 37.330 -0.967 1.00 95.19 845 LYS A CA 1
ATOM 6479 C C . LYS A 1 845 ? 10.479 36.859 0.477 1.00 95.19 845 LYS A C 1
ATOM 6481 O O . LYS A 1 845 ? 11.174 35.896 0.801 1.00 95.19 845 LYS A O 1
ATOM 6486 N N . LEU A 1 846 ? 9.747 37.560 1.336 1.00 95.81 846 LEU A N 1
ATOM 6487 C CA . LEU A 1 846 ? 9.542 37.294 2.754 1.00 95.81 846 LEU A CA 1
ATOM 6488 C C . LEU A 1 846 ? 8.061 36.953 2.980 1.00 95.81 846 LEU A C 1
ATOM 6490 O O . LEU A 1 846 ? 7.198 37.775 2.685 1.00 95.81 846 LEU A O 1
ATOM 6494 N N . GLY A 1 847 ? 7.756 35.772 3.518 1.00 94.62 847 GLY A N 1
ATOM 6495 C CA . GLY A 1 847 ? 6.377 35.301 3.715 1.00 94.62 847 GLY A CA 1
ATOM 6496 C C . GLY A 1 847 ? 5.632 34.935 2.420 1.00 94.62 847 GLY A C 1
ATOM 6497 O O . GLY A 1 847 ? 6.215 34.860 1.337 1.00 94.62 847 GLY A O 1
ATOM 6498 N N . GLY A 1 848 ? 4.321 34.712 2.527 1.00 93.00 848 GLY A N 1
ATOM 6499 C CA . GLY A 1 848 ? 3.476 34.225 1.429 1.00 93.00 848 GLY A CA 1
ATOM 6500 C C . GLY A 1 848 ? 3.549 32.708 1.211 1.00 93.00 848 GLY A C 1
ATOM 6501 O O . GLY A 1 848 ? 3.920 31.957 2.113 1.00 93.00 848 GLY A O 1
ATOM 6502 N N . LEU A 1 849 ? 3.179 32.257 0.009 1.00 91.19 849 LEU A N 1
ATOM 6503 C CA . LEU A 1 849 ? 3.242 30.848 -0.401 1.00 91.19 849 LEU A CA 1
ATOM 6504 C C . LEU A 1 849 ? 4.545 30.537 -1.147 1.00 91.19 849 LEU A C 1
ATOM 6506 O O . LEU A 1 849 ? 4.947 31.331 -1.994 1.00 91.19 849 LEU A O 1
ATOM 6510 N N . PRO A 1 850 ? 5.201 29.388 -0.934 1.00 92.12 850 PRO A N 1
ATOM 6511 C CA . PRO A 1 850 ? 6.383 29.044 -1.719 1.00 92.12 850 PRO A CA 1
ATOM 6512 C C . PRO A 1 850 ? 6.035 28.881 -3.202 1.00 92.12 850 PRO A C 1
ATOM 6514 O O . PRO A 1 850 ? 4.971 28.375 -3.560 1.00 92.12 850 PRO A O 1
ATOM 6517 N N . ARG A 1 851 ? 6.947 29.307 -4.077 1.00 89.88 851 ARG A N 1
ATOM 6518 C CA . ARG A 1 851 ? 6.904 28.992 -5.510 1.00 89.88 851 ARG A CA 1
ATOM 6519 C C . ARG A 1 851 ? 8.077 28.081 -5.830 1.00 89.88 851 ARG A C 1
ATOM 6521 O O . ARG A 1 851 ? 9.188 28.563 -6.034 1.00 89.88 851 ARG A O 1
ATOM 6528 N N . PHE A 1 852 ? 7.819 26.779 -5.803 1.00 90.50 852 PHE A N 1
ATOM 6529 C CA . PHE A 1 852 ? 8.821 25.749 -6.044 1.00 90.50 852 PHE A CA 1
ATOM 6530 C C . PHE A 1 852 ? 9.241 25.702 -7.521 1.00 90.50 852 PHE A C 1
ATOM 6532 O O . PHE A 1 852 ? 8.406 25.824 -8.417 1.00 90.50 852 PHE A O 1
ATOM 6539 N N . LEU A 1 853 ? 10.539 25.524 -7.765 1.00 84.88 853 LEU A N 1
ATOM 6540 C CA . LEU A 1 853 ? 11.121 25.240 -9.079 1.00 84.88 853 LEU A CA 1
ATOM 6541 C C . LEU A 1 853 ? 10.934 23.767 -9.475 1.00 84.88 853 LEU A C 1
ATOM 6543 O O . LEU A 1 853 ? 10.752 23.457 -10.651 1.00 84.88 853 LEU A O 1
ATOM 6547 N N . GLN A 1 854 ? 10.969 22.855 -8.498 1.00 80.44 854 GLN A N 1
ATOM 6548 C CA . GLN A 1 854 ? 11.026 21.408 -8.723 1.00 80.44 854 GLN A CA 1
ATOM 6549 C C . GLN A 1 854 ? 9.986 20.667 -7.876 1.00 80.44 854 GLN A C 1
ATOM 6551 O O . GLN A 1 854 ? 10.304 20.138 -6.815 1.00 80.44 854 GLN A O 1
ATOM 6556 N N . GLY A 1 855 ? 8.744 20.614 -8.365 1.00 79.25 855 GLY A N 1
ATOM 6557 C CA . GLY A 1 855 ? 7.639 19.915 -7.698 1.00 79.25 855 GLY A CA 1
ATOM 6558 C C . GLY A 1 855 ? 7.245 20.520 -6.344 1.00 79.25 855 GLY A C 1
ATOM 6559 O O . GLY A 1 855 ? 8.006 21.247 -5.706 1.00 79.25 855 GLY A O 1
ATOM 6560 N N . ASP A 1 856 ? 6.029 20.220 -5.894 1.00 75.69 856 ASP A N 1
ATOM 6561 C CA . ASP A 1 856 ? 5.568 20.696 -4.593 1.00 75.69 856 ASP A CA 1
ATOM 6562 C C . ASP A 1 856 ? 6.224 19.892 -3.469 1.00 75.69 856 ASP A C 1
ATOM 6564 O O . ASP A 1 856 ? 6.126 18.664 -3.426 1.00 75.69 856 ASP A O 1
ATOM 6568 N N . VAL A 1 857 ? 6.865 20.589 -2.528 1.00 77.31 857 VAL A N 1
ATOM 6569 C CA . VAL A 1 857 ? 7.371 19.987 -1.289 1.00 77.31 857 VAL A CA 1
ATOM 6570 C C . VAL A 1 857 ? 6.362 20.286 -0.179 1.00 77.31 857 VAL A C 1
ATOM 6572 O O . VAL A 1 857 ? 6.302 21.419 0.309 1.00 77.31 857 VAL A O 1
ATOM 6575 N N . PRO A 1 858 ? 5.527 19.315 0.234 1.00 67.00 858 PRO A N 1
ATOM 6576 C CA . PRO A 1 858 ? 4.526 19.552 1.264 1.00 67.00 858 PRO A CA 1
ATOM 6577 C C . PRO A 1 858 ? 5.195 19.759 2.632 1.00 67.00 858 PRO A C 1
ATOM 6579 O O . PRO A 1 858 ? 5.652 18.813 3.270 1.00 67.00 858 PRO A O 1
ATOM 6582 N N . MET A 1 859 ? 5.200 21.000 3.124 1.00 82.62 859 MET A N 1
ATOM 6583 C CA . MET A 1 859 ? 5.783 21.378 4.420 1.00 82.62 859 MET A CA 1
ATOM 6584 C C . MET A 1 859 ? 4.701 21.564 5.495 1.00 82.62 859 MET A C 1
ATOM 6586 O O . MET A 1 859 ? 4.528 22.646 6.054 1.00 82.62 859 MET A O 1
ATOM 6590 N N . LYS A 1 860 ? 3.943 20.500 5.801 1.00 84.81 860 LYS A N 1
ATOM 6591 C CA . LYS A 1 860 ? 2.839 20.561 6.781 1.00 84.81 860 LYS A CA 1
ATOM 6592 C C . LYS A 1 860 ? 3.329 21.072 8.147 1.00 84.81 860 LYS A C 1
ATOM 6594 O O . LYS A 1 860 ? 4.337 20.601 8.677 1.00 84.81 860 LYS A O 1
ATOM 6599 N N . GLY A 1 861 ? 2.599 22.023 8.734 1.00 90.88 861 GLY A N 1
ATOM 6600 C CA . GLY A 1 861 ? 2.922 22.614 10.042 1.00 90.88 861 GLY A CA 1
ATOM 6601 C C . GLY A 1 861 ? 4.122 23.570 10.039 1.00 90.88 861 GLY A C 1
ATOM 6602 O O . GLY A 1 861 ? 4.740 23.792 11.089 1.00 90.88 861 GLY A O 1
ATOM 6603 N N . HIS A 1 862 ? 4.490 24.076 8.862 1.00 94.12 862 HIS A N 1
ATOM 6604 C CA . HIS A 1 862 ? 5.505 25.102 8.691 1.00 94.12 862 HIS A CA 1
ATOM 6605 C C . HIS A 1 862 ? 4.953 26.265 7.870 1.00 94.12 862 HIS A C 1
ATOM 6607 O O . HIS A 1 862 ? 4.134 26.082 6.972 1.00 94.12 862 HIS A O 1
ATOM 6613 N N . LYS A 1 863 ? 5.486 27.455 8.132 1.00 94.25 863 LYS A N 1
ATOM 6614 C CA . LYS A 1 863 ? 5.256 28.665 7.343 1.00 94.25 863 LYS A CA 1
ATOM 6615 C C . LYS A 1 863 ? 6.515 29.039 6.575 1.00 94.25 863 LYS A C 1
ATOM 6617 O O . LYS A 1 863 ? 7.622 28.944 7.116 1.00 94.25 863 LYS A O 1
ATOM 6622 N N . LEU A 1 864 ? 6.342 29.482 5.332 1.00 96.31 864 LEU A N 1
ATOM 6623 C CA . LEU A 1 864 ? 7.425 30.085 4.565 1.00 96.31 864 LEU A CA 1
ATOM 6624 C C . LEU A 1 864 ? 7.832 31.393 5.244 1.00 96.31 864 LEU A C 1
ATOM 6626 O O . LEU A 1 864 ? 6.995 32.254 5.515 1.00 96.31 864 LEU A O 1
ATOM 6630 N N . VAL A 1 865 ? 9.124 31.538 5.507 1.00 97.25 865 VAL A N 1
ATOM 6631 C CA . VAL A 1 865 ? 9.706 32.786 5.994 1.00 97.25 865 VAL A CA 1
ATOM 6632 C C . VAL A 1 865 ? 10.411 33.523 4.878 1.00 97.25 865 VAL A C 1
ATOM 6634 O O . VAL A 1 865 ? 10.173 34.714 4.727 1.00 97.25 865 VAL A O 1
ATOM 6637 N N . ALA A 1 866 ? 11.231 32.840 4.084 1.00 97.44 866 ALA A N 1
ATOM 6638 C CA . ALA A 1 866 ? 11.984 33.476 3.014 1.00 97.44 866 ALA A CA 1
ATOM 6639 C C . ALA A 1 866 ? 12.120 32.563 1.799 1.00 97.44 866 ALA A C 1
ATOM 6641 O O . ALA A 1 866 ? 12.208 31.345 1.938 1.00 97.44 866 ALA A O 1
ATOM 6642 N N . GLN A 1 867 ? 12.182 33.178 0.628 1.00 96.44 867 GLN A N 1
ATOM 6643 C CA . GLN A 1 867 ? 12.521 32.553 -0.641 1.00 96.44 867 GLN A CA 1
ATOM 6644 C C . GLN A 1 867 ? 13.488 33.499 -1.356 1.00 96.44 867 GLN A C 1
ATOM 6646 O O . GLN A 1 867 ? 13.161 34.674 -1.511 1.00 96.44 867 GLN A O 1
ATOM 6651 N N . LEU A 1 868 ? 14.673 33.023 -1.737 1.00 95.94 868 LEU A N 1
ATOM 6652 C CA . LEU A 1 868 ? 15.686 33.824 -2.433 1.00 95.94 868 LEU A CA 1
ATOM 6653 C C . LEU A 1 868 ? 16.228 33.055 -3.638 1.00 95.94 868 LEU A C 1
ATOM 6655 O O . LEU A 1 868 ? 16.676 31.920 -3.495 1.00 95.94 868 LEU A O 1
ATOM 6659 N N . ASP A 1 869 ? 16.185 33.668 -4.812 1.00 93.88 869 ASP A N 1
ATOM 6660 C CA . ASP A 1 869 ? 16.736 33.160 -6.063 1.00 93.88 869 ASP A CA 1
ATOM 6661 C C . ASP A 1 869 ? 18.206 33.581 -6.193 1.00 93.88 869 ASP A C 1
ATOM 6663 O O . ASP A 1 869 ? 18.540 34.726 -6.509 1.00 93.88 869 ASP A O 1
ATOM 6667 N N . PHE A 1 870 ? 19.109 32.642 -5.922 1.00 91.81 870 PHE A N 1
ATOM 6668 C CA . PHE A 1 870 ? 20.544 32.890 -5.987 1.00 91.81 870 PHE A CA 1
ATOM 6669 C C . PHE A 1 870 ? 21.087 32.893 -7.415 1.00 91.81 870 PHE A C 1
ATOM 6671 O O . PHE A 1 870 ? 22.175 33.429 -7.612 1.00 91.81 870 PHE A O 1
ATOM 6678 N N . ASP A 1 871 ? 20.336 32.431 -8.420 1.00 87.38 871 ASP A N 1
ATOM 6679 C CA . ASP A 1 871 ? 20.759 32.560 -9.821 1.00 87.38 871 ASP A CA 1
ATOM 6680 C C . ASP A 1 871 ? 20.703 34.019 -10.293 1.00 87.38 871 ASP A C 1
ATOM 6682 O O . ASP A 1 871 ? 21.513 34.462 -11.115 1.00 87.38 871 ASP A O 1
ATOM 6686 N N . ALA A 1 872 ? 19.787 34.807 -9.723 1.00 85.88 872 ALA A N 1
ATOM 6687 C CA . ALA A 1 872 ? 19.685 36.243 -9.967 1.00 85.88 872 ALA A CA 1
ATOM 6688 C C . ALA A 1 872 ? 20.743 37.064 -9.200 1.00 85.88 872 ALA A C 1
ATOM 6690 O O . ALA A 1 872 ? 20.983 38.238 -9.515 1.00 85.88 872 ALA A O 1
ATOM 6691 N N . ILE A 1 873 ? 21.402 36.467 -8.201 1.00 86.50 873 ILE A N 1
ATOM 6692 C CA . ILE A 1 873 ? 22.380 37.136 -7.345 1.00 86.50 873 ILE A CA 1
ATOM 6693 C C . ILE A 1 873 ? 23.789 36.741 -7.813 1.00 86.50 873 ILE A C 1
ATOM 6695 O O . ILE A 1 873 ? 24.161 35.578 -7.759 1.00 86.50 873 ILE A O 1
ATOM 6699 N N . PRO A 1 874 ? 24.652 37.685 -8.229 1.00 77.56 874 PRO A N 1
ATOM 6700 C CA . PRO A 1 874 ? 25.983 37.341 -8.724 1.00 77.56 874 PRO A CA 1
ATOM 6701 C C . PRO A 1 874 ? 26.928 36.972 -7.564 1.00 77.56 874 PRO A C 1
ATOM 6703 O O . PRO A 1 874 ? 27.738 37.803 -7.150 1.00 77.56 874 PRO A O 1
ATOM 6706 N N . THR A 1 875 ? 26.805 35.748 -7.042 1.00 73.75 875 THR A N 1
ATOM 6707 C CA . THR A 1 875 ? 27.594 35.140 -5.945 1.00 73.75 875 THR A CA 1
ATOM 6708 C C . THR A 1 875 ? 28.507 34.007 -6.425 1.00 73.75 875 THR A C 1
ATOM 6710 O O . THR A 1 875 ? 29.465 33.663 -5.736 1.00 73.75 875 THR A O 1
ATOM 6713 N N . ALA A 1 876 ? 28.287 33.471 -7.633 1.00 60.81 876 ALA A N 1
ATOM 6714 C CA . ALA A 1 876 ? 29.001 32.304 -8.174 1.00 60.81 876 ALA A CA 1
ATOM 6715 C C . ALA A 1 876 ? 30.537 32.453 -8.252 1.00 60.81 876 ALA A C 1
ATOM 6717 O O . ALA A 1 876 ? 31.264 31.466 -8.273 1.00 60.81 876 ALA A O 1
ATOM 6718 N N . LYS A 1 877 ? 31.062 33.687 -8.286 1.00 66.50 877 LYS A N 1
ATOM 6719 C CA . LYS A 1 877 ? 32.516 33.949 -8.278 1.00 66.50 877 LYS A CA 1
ATOM 6720 C C . LYS A 1 877 ? 33.118 34.031 -6.874 1.00 66.50 877 LYS A C 1
ATOM 6722 O O . LYS A 1 877 ? 34.337 34.061 -6.746 1.00 66.50 877 LYS A O 1
ATOM 6727 N N . GLU A 1 878 ? 32.280 34.145 -5.850 1.00 71.88 878 GLU A N 1
ATOM 6728 C CA . GLU A 1 878 ? 32.685 34.462 -4.480 1.00 71.88 878 GLU A CA 1
ATOM 6729 C C . GLU A 1 878 ? 32.794 33.183 -3.636 1.00 71.88 878 GLU A C 1
ATOM 6731 O O . GLU A 1 878 ? 33.753 33.069 -2.879 1.00 71.88 878 GLU A O 1
ATOM 6736 N N . TRP A 1 879 ? 31.909 32.196 -3.851 1.00 76.62 879 TRP A N 1
ATOM 6737 C CA . TRP A 1 879 ? 32.023 30.811 -3.356 1.00 76.62 879 TRP A CA 1
ATOM 6738 C C . TRP A 1 879 ? 31.835 29.794 -4.500 1.00 76.62 879 TRP A C 1
ATOM 6740 O O . TRP A 1 879 ? 30.787 29.150 -4.579 1.00 76.62 879 TRP A O 1
ATOM 6750 N N . PRO A 1 880 ? 32.819 29.637 -5.405 1.00 65.25 880 PRO A N 1
ATOM 6751 C CA . PRO A 1 880 ? 32.698 28.707 -6.532 1.00 65.25 880 PRO A CA 1
ATOM 6752 C C . PRO A 1 880 ? 32.499 27.258 -6.069 1.00 65.25 880 PRO A C 1
ATOM 6754 O O . PRO A 1 880 ? 31.764 26.506 -6.699 1.00 65.25 880 PRO A O 1
ATOM 6757 N N . ASP A 1 881 ? 33.091 26.905 -4.926 1.00 69.44 881 ASP A N 1
ATOM 6758 C CA . ASP A 1 881 ? 33.045 25.553 -4.379 1.00 69.44 881 ASP A CA 1
ATOM 6759 C C . ASP A 1 881 ? 31.773 25.264 -3.578 1.00 69.44 881 ASP A C 1
ATOM 6761 O O . ASP A 1 881 ? 31.577 24.120 -3.220 1.00 69.44 881 ASP A O 1
ATOM 6765 N N . ALA A 1 882 ? 30.910 26.244 -3.272 1.00 65.81 882 ALA A N 1
ATOM 6766 C CA . ALA A 1 882 ? 29.714 26.012 -2.447 1.00 65.81 882 ALA A CA 1
ATOM 6767 C C . ALA A 1 882 ? 28.456 25.650 -3.258 1.00 65.81 882 ALA A C 1
ATOM 6769 O O . ALA A 1 882 ? 27.424 25.370 -2.659 1.00 65.81 882 ALA A O 1
ATOM 6770 N N . GLY A 1 883 ? 28.515 25.676 -4.595 1.00 74.12 883 GLY A N 1
ATOM 6771 C CA . GLY A 1 883 ? 27.403 25.237 -5.447 1.00 74.12 883 GLY A CA 1
ATOM 6772 C C . GLY A 1 883 ? 26.133 26.098 -5.377 1.00 74.12 883 GLY A C 1
ATOM 6773 O O . GLY A 1 883 ? 25.071 25.606 -5.736 1.00 74.12 883 GLY A O 1
ATOM 6774 N N . LEU A 1 884 ? 26.223 27.363 -4.933 1.00 82.69 884 LEU A N 1
ATOM 6775 C CA . LEU A 1 884 ? 25.082 28.273 -4.711 1.00 82.69 884 LEU A CA 1
ATOM 6776 C C . LEU A 1 884 ? 24.333 28.634 -6.012 1.00 82.69 884 LEU A C 1
ATOM 6778 O O . LEU A 1 884 ? 24.494 29.734 -6.541 1.00 82.69 884 LEU A O 1
ATOM 6782 N N . SER A 1 885 ? 23.530 27.705 -6.518 1.00 83.81 885 SER A N 1
ATOM 6783 C CA . SER A 1 885 ? 22.713 27.829 -7.725 1.00 83.81 885 SER A CA 1
ATOM 6784 C C . SER A 1 885 ? 21.285 27.376 -7.431 1.00 83.81 885 SER A C 1
ATOM 6786 O O . SER A 1 885 ? 21.068 26.451 -6.647 1.00 83.81 885 SER A O 1
ATOM 6788 N N . GLY A 1 886 ? 20.312 28.055 -8.029 1.00 89.75 886 GLY A N 1
ATOM 6789 C CA . GLY A 1 886 ? 18.888 27.856 -7.788 1.00 89.75 886 GLY A CA 1
ATOM 6790 C C . GLY A 1 886 ? 18.295 28.744 -6.690 1.00 89.75 886 GLY A C 1
ATOM 6791 O O . GLY A 1 886 ? 18.811 29.810 -6.347 1.00 89.75 886 GLY A O 1
ATOM 6792 N N . CYS A 1 887 ? 17.171 28.297 -6.130 1.00 93.75 887 CYS A N 1
ATOM 6793 C CA . CYS A 1 887 ? 16.396 29.036 -5.138 1.00 93.75 887 CYS A CA 1
ATOM 6794 C C . CYS A 1 887 ? 16.469 28.367 -3.762 1.00 93.75 887 CYS A C 1
ATOM 6796 O O . CYS A 1 887 ? 16.227 27.165 -3.635 1.00 93.75 887 CYS A O 1
ATOM 6798 N N . VAL A 1 888 ? 16.769 29.153 -2.725 1.00 95.19 888 VAL A N 1
ATOM 6799 C CA . VAL A 1 888 ? 16.734 28.708 -1.328 1.00 95.19 888 VAL A CA 1
ATOM 6800 C C . VAL A 1 888 ? 15.405 29.087 -0.686 1.00 95.19 888 VAL A C 1
ATOM 6802 O O . VAL A 1 888 ? 14.972 30.241 -0.731 1.00 95.19 888 VAL A O 1
ATOM 6805 N N . TYR A 1 889 ? 14.777 28.111 -0.039 1.00 97.06 889 TYR A N 1
ATOM 6806 C CA . TYR A 1 889 ? 13.523 28.267 0.689 1.00 97.06 889 TYR A CA 1
ATOM 6807 C C . TYR A 1 889 ? 13.778 28.081 2.175 1.00 97.06 889 TYR A C 1
ATOM 6809 O O . TYR A 1 889 ? 14.445 27.130 2.574 1.00 97.06 889 TYR A O 1
ATOM 6817 N N . VAL A 1 890 ? 13.218 28.959 3.005 1.00 97.69 890 VAL A N 1
ATOM 6818 C CA . VAL A 1 890 ? 13.316 28.871 4.463 1.00 97.69 890 VAL A CA 1
ATOM 6819 C C . VAL A 1 890 ? 11.939 28.737 5.072 1.00 97.69 890 VAL A C 1
ATOM 6821 O O . VAL A 1 890 ? 11.103 29.634 4.953 1.00 97.69 890 VAL A O 1
ATOM 6824 N N . PHE A 1 891 ? 11.741 27.648 5.802 1.00 97.38 891 PHE A N 1
ATOM 6825 C CA . PHE A 1 891 ? 10.513 27.355 6.518 1.00 97.38 891 PHE A CA 1
ATOM 6826 C C . PHE A 1 891 ? 10.759 27.339 8.022 1.00 97.38 891 PHE A C 1
ATOM 6828 O O . PHE A 1 891 ? 11.777 26.841 8.503 1.00 97.38 891 PHE A O 1
ATOM 6835 N N . VAL A 1 892 ? 9.799 27.852 8.786 1.00 97.62 892 VAL A N 1
ATOM 6836 C CA . VAL A 1 892 ? 9.812 27.804 10.253 1.00 97.62 892 VAL A CA 1
ATOM 6837 C C . VAL A 1 892 ? 8.581 27.043 10.714 1.00 97.62 892 VAL A C 1
ATOM 6839 O O . VAL A 1 892 ? 7.485 27.287 10.213 1.00 97.62 892 VAL A O 1
ATOM 6842 N N . ARG A 1 893 ? 8.741 26.120 11.668 1.00 96.81 893 ARG A N 1
ATOM 6843 C CA . ARG A 1 893 ? 7.596 25.426 12.276 1.00 96.81 893 ARG A CA 1
ATOM 6844 C C . ARG A 1 893 ? 6.635 26.424 12.906 1.00 96.81 893 ARG A C 1
ATOM 6846 O O . ARG A 1 893 ? 7.072 27.413 13.490 1.00 96.81 893 ARG A O 1
ATOM 6853 N N . ASP A 1 894 ? 5.344 26.112 12.908 1.00 94.56 894 ASP A N 1
ATOM 6854 C CA . ASP A 1 894 ? 4.321 26.991 13.496 1.00 94.56 894 ASP A CA 1
ATOM 6855 C C . ASP A 1 894 ? 4.548 27.284 14.989 1.00 94.56 894 ASP A C 1
ATOM 6857 O O . ASP A 1 894 ? 4.169 28.344 15.491 1.00 94.56 894 ASP A O 1
ATOM 6861 N N . ASP A 1 895 ? 5.202 26.368 15.715 1.00 96.06 895 ASP A N 1
ATOM 6862 C CA . ASP A 1 895 ? 5.560 26.564 17.124 1.00 96.06 895 ASP A CA 1
ATOM 6863 C C . ASP A 1 895 ? 6.863 27.357 17.341 1.00 96.06 895 ASP A C 1
ATOM 6865 O O . ASP A 1 895 ? 7.194 27.681 18.490 1.00 96.06 895 ASP A O 1
ATOM 6869 N N . GLU A 1 896 ? 7.556 27.702 16.252 1.00 96.81 896 GLU A N 1
ATOM 6870 C CA . GLU A 1 896 ? 8.799 28.474 16.173 1.00 96.81 896 GLU A CA 1
ATOM 6871 C C . GLU A 1 896 ? 9.946 27.895 17.013 1.00 96.81 896 GLU A C 1
ATOM 6873 O O . GLU A 1 896 ? 10.768 28.629 17.570 1.00 96.81 896 GLU A O 1
ATOM 6878 N N . LYS A 1 897 ? 9.990 26.563 17.143 1.00 96.25 897 LYS A N 1
ATOM 6879 C CA . LYS A 1 897 ? 11.089 25.862 17.828 1.00 96.25 897 LYS A CA 1
ATOM 6880 C C . LYS A 1 897 ? 12.201 25.401 16.900 1.00 96.25 897 LYS A C 1
ATOM 6882 O O . LYS A 1 897 ? 13.310 25.168 17.369 1.00 96.25 897 LYS A O 1
ATOM 6887 N N . SER A 1 898 ? 11.909 25.241 15.615 1.00 96.25 898 SER A N 1
ATOM 6888 C CA . SER A 1 898 ? 12.897 24.860 14.613 1.00 96.25 898 SER A CA 1
ATOM 6889 C C . SER A 1 898 ? 12.564 25.470 13.262 1.00 96.25 898 SER A C 1
ATOM 6891 O O . SER A 1 898 ? 11.430 25.883 12.998 1.00 96.25 898 SER A O 1
ATOM 6893 N N . ALA A 1 899 ? 13.581 25.511 12.417 1.00 97.31 899 ALA A N 1
ATOM 6894 C CA . ALA A 1 899 ? 13.522 26.029 11.070 1.00 97.31 899 ALA A CA 1
ATOM 6895 C C . ALA A 1 899 ? 14.402 25.169 10.166 1.00 97.31 899 ALA A C 1
ATOM 6897 O O . ALA A 1 899 ? 15.334 24.522 10.646 1.00 97.31 899 ALA A O 1
ATOM 6898 N N . ILE A 1 900 ? 14.081 25.156 8.883 1.00 96.88 900 ILE A N 1
ATOM 6899 C CA . ILE A 1 900 ? 14.758 24.371 7.857 1.00 96.88 900 ILE A CA 1
ATOM 6900 C C . ILE A 1 900 ? 14.958 25.251 6.631 1.00 96.88 900 ILE A C 1
ATOM 6902 O O . ILE A 1 900 ? 14.100 26.077 6.310 1.00 96.88 900 ILE A O 1
ATOM 6906 N N . ALA A 1 901 ? 16.101 25.084 5.979 1.00 96.44 901 ALA A N 1
ATOM 6907 C CA . ALA A 1 901 ? 16.379 25.672 4.684 1.00 96.44 901 ALA A CA 1
ATOM 6908 C C . ALA A 1 901 ? 16.750 24.557 3.712 1.00 96.44 901 ALA A C 1
ATOM 6910 O O . ALA A 1 901 ? 17.418 23.606 4.104 1.00 96.44 901 ALA A O 1
ATOM 6911 N N . PHE A 1 902 ? 16.310 24.665 2.467 1.00 93.31 902 PHE A N 1
ATOM 6912 C CA . PHE A 1 902 ? 16.729 23.757 1.405 1.00 93.31 902 PHE A CA 1
ATOM 6913 C C . PHE A 1 902 ? 16.699 24.467 0.057 1.00 93.31 902 PHE A C 1
ATOM 6915 O O . PHE A 1 902 ? 16.104 25.540 -0.080 1.00 93.31 902 PHE A O 1
ATOM 6922 N N . TRP A 1 903 ? 17.345 23.850 -0.925 1.00 92.88 903 TRP A N 1
ATOM 6923 C CA . TRP A 1 903 ? 17.511 24.388 -2.266 1.00 92.88 903 TRP A CA 1
ATOM 6924 C C . TRP A 1 903 ? 16.666 23.628 -3.282 1.00 92.88 903 TRP A C 1
ATOM 6926 O O . TRP A 1 903 ? 16.406 22.437 -3.125 1.00 92.88 903 TRP A O 1
ATOM 6936 N N . GLN A 1 904 ? 16.260 24.319 -4.342 1.00 88.25 904 GLN A N 1
ATOM 6937 C CA . GLN A 1 904 ? 15.830 23.692 -5.587 1.00 88.25 904 GLN A CA 1
ATOM 6938 C C . GLN A 1 904 ? 16.593 24.321 -6.744 1.00 88.25 904 GLN A C 1
ATOM 6940 O O . GLN A 1 904 ? 16.747 25.541 -6.796 1.00 88.25 904 GLN A O 1
ATOM 6945 N N . TYR A 1 905 ? 17.054 23.484 -7.664 1.00 81.69 905 TYR A N 1
ATOM 6946 C CA . TYR A 1 905 ? 17.847 23.915 -8.811 1.00 81.69 905 TYR A CA 1
ATOM 6947 C C . TYR A 1 905 ? 16.949 24.378 -9.963 1.00 81.69 905 TYR A C 1
ATOM 6949 O O . TYR A 1 905 ? 15.837 23.861 -10.134 1.00 81.69 905 TYR A O 1
ATOM 6957 N N . THR A 1 906 ? 17.440 25.334 -10.751 1.00 58.78 906 THR A N 1
ATOM 6958 C CA . THR A 1 906 ? 16.824 25.755 -12.018 1.00 58.78 906 THR A CA 1
ATOM 6959 C C . THR A 1 906 ? 17.096 24.791 -13.168 1.00 58.78 906 THR A C 1
ATOM 6961 O O . THR A 1 906 ? 18.095 24.035 -13.122 1.00 58.78 906 THR A O 1
#

Secondary structure (DSSP, 8-state):
-EEEPEE-SSPPP-----PPPBSSTT-EEEEEETTTTEEEEEE-BSSSS-EEEEEEE-SS-EEE--SS-EE--S-EEEEEEETTTTEEEEEEEEEETTTTEEEEEEEEEETTEEEEPP-EES---PSSSSSGGGSS-----EEEEEETTTTEEEEEETTEEEEE-TT-EEEEEEE--S--SSB-GGG-EEEEETTTTEEEEEEEBTTTTT-EEEEEE-SS-EEEPP-TTS------TTSPP-EEEEETTTEEEEE-SSS-EEEEETTEEEE-PPPSS-PPPEES--EEEETTTTEEEE---EESSTTTTS--S-EEEEETTEEEEES---PPPGGGGGGGG--EEEEETTEEEEE-TTS--EEEEETTEEEEEE-HHHHHHHH-S-EEEEEESSS-EEEEETTS-EEEE-SS-EEEEE---TTT-S-EEEEEEE-TTS-EEEEEEEETTEE---EEEEETTEEEE-SSPPPPPGGGGG-STTS-----EEEEETTTTEEEEE-SS-EEEE-TTS-EEEE--BTHHHHS-SSGGGSEEEEETTTTEEEEEE-----TTSTT--PPPEEEEEETTEEEEEEEEEPPGGGS-SSTTS--HHHHHHTS-EEETTTTEEEEE-TT-TT-EEEEE-HHHHHHHHHT------TT-----PPPPPPPPPPS--SHHHHHHHHTTTTPPPGGG--HHHHHHHHEEEEEEEEEPPP--SSSPPSSEESS--SS-GGG--EETTEEPEEEEEEE-GGG-SS-SEEEEEE-SSS-TTT-GGGEEEEEE-HHHHT---PPPTT---PPPEEEEE-S-EEEE-HHHHHHHHHH-HHHHHHHHHHHTSTTSS-SS---EEES----SSS----TTEEEEEEEESSSS--TTT-GGGT--SEEEEEEETTSS-EEEEEE--

Solvent-accessible surface area (backbone atoms only — not comparable to full-atom values): 48673 Å² total; per-residue (Å²): 94,77,45,57,52,39,84,58,29,43,84,71,79,82,53,56,72,58,65,77,40,47,59,45,82,53,19,50,30,44,27,47,31,76,91,78,66,26,34,34,41,39,26,24,44,39,50,69,69,44,22,36,41,41,31,35,34,74,89,81,53,59,43,78,72,49,92,70,63,50,76,45,96,51,48,41,31,29,38,37,50,37,78,81,76,66,21,42,33,40,30,24,54,45,77,36,77,90,76,55,30,41,36,80,47,38,36,31,43,42,99,90,48,74,42,75,54,68,73,46,74,51,70,64,64,37,41,50,53,38,75,78,74,36,78,84,50,96,46,56,41,47,29,26,26,49,31,76,90,78,50,28,39,39,38,44,30,75,65,18,34,30,36,28,43,77,88,20,43,27,39,73,72,41,70,56,58,84,63,62,94,40,55,49,49,89,44,49,47,38,28,35,17,68,58,74,67,26,30,38,34,39,37,28,19,51,82,62,83,46,38,78,44,41,37,35,35,66,86,79,56,63,40,69,56,56,70,47,68,56,76,94,80,64,68,60,102,61,31,30,39,70,22,58,25,37,30,80,90,44,15,39,35,36,36,59,40,61,40,45,36,31,25,53,53,100,80,13,37,42,75,48,79,66,33,81,46,52,68,66,32,24,34,63,34,41,30,22,47,34,82,86,74,63,26,40,42,36,39,46,32,29,28,59,67,79,27,15,89,47,69,29,36,35,36,37,40,34,48,87,48,41,63,44,78,39,25,54,71,48,36,50,20,77,58,30,71,22,47,91,56,53,32,46,48,42,38,34,77,90,38,43,37,38,27,22,38,40,20,54,18,26,32,37,54,54,96,52,41,75,42,79,68,32,51,60,70,59,10,32,74,73,64,37,80,41,39,60,48,73,44,47,38,76,63,24,41,32,42,38,28,22,42,43,22,29,32,38,34,81,87,73,52,80,42,82,60,31,64,72,34,82,90,51,55,57,29,39,81,51,24,54,28,36,36,89,89,51,38,34,40,40,37,44,20,35,36,92,93,37,82,44,55,48,43,35,39,37,52,98,68,40,80,40,74,48,88,46,76,35,70,77,60,70,48,68,75,52,66,53,99,86,49,70,81,75,50,50,44,38,40,47,40,68,66,78,69,34,45,37,38,36,45,54,73,38,33,29,37,47,41,96,81,48,39,51,45,78,43,80,29,46,53,39,69,83,68,38,34,90,49,65,53,7,49,40,74,48,62,38,71,88,76,46,43,38,36,28,38,18,47,57,30,65,44,94,84,52,78,90,55,81,44,69,14,29,35,26,34,57,33,64,64,30,39,44,84,61,32,36,50,45,75,49,77,89,44,48,56,67,27,68,82,40,68,45,45,41,54,46,33,67,61,37,42,29,61,33,70,88,76,32,26,39,35,26,39,28,39,68,25,45,46,44,23,33,37,33,81,40,49,73,52,46,56,52,46,54,70,74,49,85,72,57,69,75,95,80,70,82,72,73,77,81,73,86,78,78,84,80,81,82,78,95,64,82,70,68,61,58,56,52,67,63,58,67,60,76,80,70,74,53,54,83,70,54,49,72,67,55,52,41,67,74,28,40,30,65,21,19,49,44,46,79,47,70,76,56,94,81,75,83,80,60,66,23,20,35,25,49,60,48,49,53,52,59,93,71,54,60,60,56,97,86,40,76,40,32,54,47,36,30,38,63,46,60,84,82,38,93,86,33,37,25,41,37,36,29,25,36,65,82,40,45,27,50,74,45,47,86,33,25,46,48,44,82,23,39,67,77,37,53,77,40,71,26,69,69,58,91,92,54,70,65,42,74,24,17,47,45,42,72,48,78,76,43,55,28,68,38,60,68,58,39,49,56,49,16,75,74,34,65,59,38,24,58,46,47,54,57,52,72,70,40,88,83,38,65,82,92,64,84,61,35,25,36,37,33,76,85,72,70,77,67,64,88,76,87,58,85,71,45,42,47,48,39,34,42,50,35,70,81,40,98,47,59,88,76,47,64,55,21,48,69,56,24,34,41,39,29,35,31,33,76,85,68,83,52,49,48,28,39,49,37,60,122

Mean predicted aligned error: 15.54 Å